Protein AF-0000000074542186 (afdb_homodimer)

Sequence (834 aa):
MNEITELAAQQAELTHAVDTVWVAICAALIFQMEGGFALLESGFVRSKNAISIIAKVMIDIMFGGIAFYAVGFGIAYGASNGWWAFGFGIPEGDMGLGLTVSNKLFWFIQMGFAIAAISIVSGAVAERIKIWAYAFFVLFFCACMYPLAANWVWNPNGWLAQLGFNDFAGSAAVHAMGGFAGLAAAIVLGPRIGKYNADGSINPIPGHNLTLSAVGAFILWFGWFGFNPGSTLGAVGKWELIGSVATNTFLSSAMGGISTMVYTFLRYKRIDITMVINGVLAGLVAITAGCNVVSANSAIIIGLIAGILIDVAVVAIDKMKVDDPVGAVAVHGVNGFFGTVAVGLFATKGGLFTTGDAHLLGVQTLGVTVIAVCSFAVTYLVFIVLKKTTGIRLGEREELAGTDAVEFGIEAYTTIEMNEITELAAQQAELTHAVDTVWVAICAALIFQMEGGFALLESGFVRSKNAISIIAKVMIDIMFGGIAFYAVGFGIAYGASNGWWAFGFGIPEGDMGLGLTVSNKLFWFIQMGFAIAAISIVSGAVAERIKIWAYAFFVLFFCACMYPLAANWVWNPNGWLAQLGFNDFAGSAAVHAMGGFAGLAAAIVLGPRIGKYNADGSINPIPGHNLTLSAVGAFILWFGWFGFNPGSTLGAVGKWELIGSVATNTFLSSAMGGISTMVYTFLRYKRIDITMVINGVLAGLVAITAGCNVVSANSAIIIGLIAGILIDVAVVAIDKMKVDDPVGAVAVHGVNGFFGTVAVGLFATKGGLFTTGDAHLLGVQTLGVTVIAVCSFAVTYLVFIVLKKTTGIRLGEREELAGTDAVEFGIEAYTTIE

Organism: Cytophaga hutchinsonii (strain ATCC 33406 / DSM 1761 / CIP 103989 / NBRC 15051 / NCIMB 9469 / D465) (NCBI:txid269798)

InterPro domains:
  IPR001905 Ammonium transporter [TIGR00836] (19-413)
  IPR018047 Ammonium transporter, conserved site [PS01219] (167-192)
  IPR024041 Ammonium transporter AmtB-like domain [PF00909] (21-413)
  IPR029020 Ammonium/urea transporter [G3DSA:1.10.3430.10] (2-417)

Secondary structure (DSSP, 8-state):
--HHHHHHHHHHHHHHHHHHHHHHHHHHHHHHHHHHHHHHHHHHS-GGGHHHHHHHHHHHHHHHHHHIIIIIHHHHHSS--SS-----S--SS--SS--SS-HHHHHHHHHHHHHHHHHHHHHHTTTTB-HHHHHHHHHHIIIIIHHHHHHHHHSTT-HHHHTT---SS-IIIIIIHHHHHHHHHHHHH-PPTTSB-TTS-B-----SBHHHHHHHHHHHHHHHHHHTGGGG---TT-HHHHHHHHHHHHHHHHHHHHHHHHHHHHHHSS--HHHHHHHHHHHHHHHTTTTTTS-HHHHHHHHHHHHHHHHHHHHHHHHTT---TT-HIIIIIIHHHHHHHHHHHH-TTT-HHHHS--HHHHHHHHHHHHHHHHHHHHHHHHHHHHHHHT--B--HHHHHH-HHHHHHS--SS----/--HHHHHHHHHHHHHHHHHHHHHHHHHHHHHHHHHHHHHHHHHTS-GGGHHHHHHHHHHHHHHHHHHIIIIIHHHHHSS--SS-----S--SS--SS--SS-HHHHHHHHHHHHHHHHHHHHHHTTTTB-HHHHHHHHHHIIIIIHHHHHHHHHSTT-HHHHTT---SS-IIIIIIHHHHHHHHHHHHH-PPTTSB-TTS-B-----S-HHHHHHHHHHHHHHHHHHHHHTT---TT-HHHHHHHHHHHHHHHHHHHHHHHHHHHHHHSS--HHHHHHHHHHHHHHHTTTTTTS-HHHHHHHHHHHHHHHHHHHHHHHHTT---TT-HIIIIIIHHHHHHHHHHHH-TTT-HHHHS--HHHHHHHHHHHHHHHHHHHHHHHHHHHHHHHT--B--HHHHHH-HIIIIIS--SB----

Structure (mmCIF, N/CA/C/O backbone):
data_AF-0000000074542186-model_v1
#
loop_
_entity.id
_entity.type
_entity.pdbx_description
1 polymer 'Ammonium transporter'
#
loop_
_atom_site.group_PDB
_atom_site.id
_atom_site.type_symbol
_atom_site.label_atom_id
_atom_site.label_alt_id
_atom_site.label_comp_id
_atom_site.label_asym_id
_atom_site.label_entity_id
_atom_site.label_seq_id
_atom_site.pdbx_PDB_ins_code
_atom_site.Cartn_x
_atom_site.Cartn_y
_atom_site.Cartn_z
_atom_site.occupancy
_atom_site.B_iso_or_equiv
_atom_site.auth_seq_id
_atom_site.auth_comp_id
_atom_site.auth_asym_id
_atom_site.auth_atom_id
_atom_site.pdbx_PDB_model_num
ATOM 1 N N . MET A 1 1 ? 44.969 16.344 -16.453 1 52.62 1 MET A N 1
ATOM 2 C CA . MET A 1 1 ? 44.219 16.172 -15.234 1 52.62 1 MET A CA 1
ATOM 3 C C . MET A 1 1 ? 44.375 14.766 -14.672 1 52.62 1 MET A C 1
ATOM 5 O O . MET A 1 1 ? 44.219 13.781 -15.398 1 52.62 1 MET A O 1
ATOM 9 N N . ASN A 1 2 ? 44.969 14.57 -13.609 1 76 2 ASN A N 1
ATOM 10 C CA . ASN A 1 2 ? 45.375 13.312 -13 1 76 2 ASN A CA 1
ATOM 11 C C . ASN A 1 2 ? 44.219 12.328 -12.914 1 76 2 ASN A C 1
ATOM 13 O O . ASN A 1 2 ? 43.062 12.742 -12.781 1 76 2 ASN A O 1
ATOM 17 N N . GLU A 1 3 ? 44.469 11.141 -13.609 1 78.38 3 GLU A N 1
ATOM 18 C CA . GLU A 1 3 ? 43.531 10.023 -13.641 1 78.38 3 GLU A CA 1
ATOM 19 C C . GLU A 1 3 ? 42.719 9.945 -12.352 1 78.38 3 GLU A C 1
ATOM 21 O O . GLU A 1 3 ? 41.531 9.656 -12.375 1 78.38 3 GLU A O 1
ATOM 26 N N . ILE A 1 4 ? 43.281 10.32 -11.305 1 83.38 4 ILE A N 1
ATOM 27 C CA . ILE A 1 4 ? 42.625 10.258 -10 1 83.38 4 ILE A CA 1
ATOM 28 C C . ILE A 1 4 ? 41.594 11.375 -9.891 1 83.38 4 ILE A C 1
ATOM 30 O O . ILE A 1 4 ? 40.5 11.172 -9.359 1 83.38 4 ILE A O 1
ATOM 34 N N . THR A 1 5 ? 42.031 12.547 -10.367 1 79.62 5 THR A N 1
ATOM 35 C CA . THR A 1 5 ? 41.125 13.688 -10.328 1 79.62 5 THR A CA 1
ATOM 36 C C . THR A 1 5 ? 39.906 13.445 -11.227 1 79.62 5 THR A C 1
ATOM 38 O O . THR A 1 5 ? 38.781 13.805 -10.875 1 79.62 5 THR A O 1
ATOM 41 N N . GLU A 1 6 ? 40.188 12.875 -12.344 1 81.12 6 GLU A N 1
ATOM 42 C CA . GLU A 1 6 ? 39.094 12.555 -13.266 1 81.12 6 GLU A CA 1
ATOM 43 C C . GLU A 1 6 ? 38.156 11.531 -12.656 1 81.12 6 GLU A C 1
ATOM 45 O O . GLU A 1 6 ? 36.938 11.641 -12.812 1 81.12 6 GLU A O 1
ATOM 50 N N . LEU A 1 7 ? 38.688 10.547 -12.047 1 80.81 7 LEU A N 1
ATOM 51 C CA . LEU A 1 7 ? 37.875 9.516 -11.406 1 80.81 7 LEU A CA 1
ATOM 52 C C . LEU A 1 7 ? 37.031 10.109 -10.266 1 80.81 7 LEU A C 1
ATOM 54 O O . LEU A 1 7 ? 35.875 9.734 -10.078 1 80.81 7 LEU A O 1
ATOM 58 N N . ALA A 1 8 ? 37.625 11 -9.516 1 80.75 8 ALA A N 1
ATOM 59 C CA . ALA A 1 8 ? 36.906 11.664 -8.422 1 80.75 8 ALA A CA 1
ATOM 60 C C . ALA A 1 8 ? 35.75 12.5 -8.953 1 80.75 8 ALA A C 1
ATOM 62 O O . ALA A 1 8 ? 34.656 12.5 -8.375 1 80.75 8 ALA A O 1
ATOM 63 N N . ALA A 1 9 ? 36.031 13.211 -10.008 1 80.5 9 ALA A N 1
ATOM 64 C CA . ALA A 1 9 ? 34.969 14.031 -10.625 1 80.5 9 ALA A CA 1
ATOM 65 C C . ALA A 1 9 ? 33.844 13.164 -11.156 1 80.5 9 ALA A C 1
ATOM 67 O O . ALA A 1 9 ? 32.656 13.523 -11.039 1 80.5 9 ALA A O 1
ATOM 68 N N . GLN A 1 10 ? 34.188 12.125 -11.711 1 81.88 10 GLN A N 1
ATOM 69 C CA . GLN A 1 10 ? 33.188 11.203 -12.234 1 81.88 10 GLN A CA 1
ATOM 70 C C . GLN A 1 10 ? 32.344 10.617 -11.117 1 81.88 10 GLN A C 1
ATOM 72 O O . GLN A 1 10 ? 31.125 10.445 -11.273 1 81.88 10 GLN A O 1
ATOM 77 N N . GLN A 1 11 ? 32.875 10.359 -10.055 1 84.94 11 GLN A N 1
ATOM 78 C CA . GLN A 1 11 ? 32.156 9.812 -8.914 1 84.94 11 GLN A CA 1
ATOM 79 C C . GLN A 1 11 ? 31.172 10.844 -8.344 1 84.94 11 GLN A C 1
ATOM 81 O O . GLN A 1 11 ? 30.062 10.508 -7.938 1 84.94 11 GLN A O 1
ATOM 86 N N . ALA A 1 12 ? 31.672 12.047 -8.297 1 85.06 12 ALA A N 1
ATOM 87 C CA . ALA A 1 12 ? 30.797 13.117 -7.836 1 85.06 12 ALA A CA 1
ATOM 88 C C . ALA A 1 12 ? 29.578 13.258 -8.742 1 85.06 12 ALA A C 1
ATOM 90 O O . ALA A 1 12 ? 28.453 13.445 -8.266 1 85.06 12 ALA A O 1
ATOM 91 N N . GLU A 1 13 ? 29.812 13.18 -9.984 1 87.62 13 GLU A N 1
ATOM 92 C CA . GLU A 1 13 ? 28.719 13.258 -10.953 1 87.62 13 GLU A CA 1
ATOM 93 C C . GLU A 1 13 ? 27.734 12.094 -10.773 1 87.62 13 GLU A C 1
ATOM 95 O O . GLU A 1 13 ? 26.531 12.273 -10.906 1 87.62 13 GLU A O 1
ATOM 100 N N . LEU A 1 14 ? 28.25 10.945 -10.492 1 89.56 14 LEU A N 1
ATOM 101 C CA . LEU A 1 14 ? 27.406 9.773 -10.266 1 89.56 14 LEU A CA 1
ATOM 102 C C . LEU A 1 14 ? 26.578 9.938 -9 1 89.56 14 LEU A C 1
ATOM 104 O O . LEU A 1 14 ? 25.422 9.523 -8.961 1 89.56 14 LEU A O 1
ATOM 108 N N . THR A 1 15 ? 27.203 10.539 -8.055 1 91.62 15 THR A N 1
ATOM 109 C CA . THR A 1 15 ? 26.453 10.82 -6.828 1 91.62 15 THR A CA 1
ATOM 110 C C . THR A 1 15 ? 25.25 11.695 -7.121 1 91.62 15 THR A C 1
ATOM 112 O O . THR A 1 15 ? 24.125 11.375 -6.715 1 91.62 15 THR A O 1
ATOM 115 N N . HIS A 1 16 ? 25.406 12.812 -7.879 1 92.06 16 HIS A N 1
ATOM 116 C CA . HIS A 1 16 ? 24.312 13.703 -8.242 1 92.06 16 HIS A CA 1
ATOM 117 C C . HIS A 1 16 ? 23.25 12.977 -9.047 1 92.06 16 HIS A C 1
ATOM 119 O O . HIS A 1 16 ? 22.047 13.172 -8.828 1 92.06 16 HIS A O 1
ATOM 125 N N . ALA A 1 17 ? 23.75 12.125 -9.93 1 91.06 17 ALA A N 1
ATOM 126 C CA . ALA A 1 17 ? 22.812 11.414 -10.805 1 91.06 17 ALA A CA 1
ATOM 127 C C . ALA A 1 17 ? 21.953 10.43 -10.023 1 91.06 17 ALA A C 1
ATOM 129 O O . ALA A 1 17 ? 20.734 10.398 -10.18 1 91.06 17 ALA A O 1
ATOM 130 N N . VAL A 1 18 ? 22.531 9.656 -9.117 1 95.06 18 VAL A N 1
ATOM 131 C CA . VAL A 1 18 ? 21.828 8.641 -8.344 1 95.06 18 VAL A CA 1
ATOM 132 C C . VAL A 1 18 ? 20.844 9.32 -7.387 1 95.06 18 VAL A C 1
ATOM 134 O O . VAL A 1 18 ? 19.688 8.914 -7.293 1 95.06 18 VAL A O 1
ATOM 137 N N . ASP A 1 19 ? 21.281 10.359 -6.773 1 96 19 ASP A N 1
ATOM 138 C CA . ASP A 1 19 ? 20.422 11.086 -5.84 1 96 19 ASP A CA 1
ATOM 139 C C . ASP A 1 19 ? 19.266 11.758 -6.57 1 96 19 ASP A C 1
ATOM 141 O O . ASP A 1 19 ? 18.141 11.781 -6.066 1 96 19 ASP A O 1
ATOM 145 N N . THR A 1 20 ? 19.469 12.258 -7.734 1 94.12 20 THR A N 1
ATOM 146 C CA . THR A 1 20 ? 18.422 12.883 -8.531 1 94.12 20 THR A CA 1
ATOM 147 C C . THR A 1 20 ? 17.359 11.867 -8.93 1 94.12 20 THR A C 1
ATOM 149 O O . THR A 1 20 ? 16.172 12.141 -8.828 1 94.12 20 THR A O 1
ATOM 152 N N . VAL A 1 21 ? 17.781 10.656 -9.352 1 94.06 21 VAL A N 1
ATOM 153 C CA . VAL A 1 21 ? 16.828 9.617 -9.727 1 94.06 21 VAL A CA 1
ATOM 154 C C . VAL A 1 21 ? 15.969 9.234 -8.523 1 94.06 21 VAL A C 1
ATOM 156 O O . VAL A 1 21 ? 14.742 9.164 -8.617 1 94.06 21 VAL A O 1
ATOM 159 N N . TRP A 1 22 ? 16.562 9.055 -7.391 1 96.75 22 TRP A N 1
ATOM 160 C CA . TRP A 1 22 ? 15.875 8.695 -6.156 1 96.75 22 TRP A CA 1
ATOM 161 C C . TRP A 1 22 ? 14.836 9.75 -5.785 1 96.75 22 TRP A C 1
ATOM 163 O O . TRP A 1 22 ? 13.656 9.43 -5.625 1 96.75 22 TRP A O 1
ATOM 173 N N . VAL A 1 23 ? 15.242 11 -5.758 1 96.75 23 VAL A N 1
ATOM 174 C CA . VAL A 1 23 ? 14.383 12.078 -5.285 1 96.75 23 VAL A CA 1
ATOM 175 C C . VAL A 1 23 ? 13.281 12.344 -6.305 1 96.75 23 VAL A C 1
ATOM 177 O O . VAL A 1 23 ? 12.133 12.617 -5.934 1 96.75 23 VAL A O 1
ATOM 180 N N . ALA A 1 24 ? 13.586 12.258 -7.598 1 94.88 24 ALA A N 1
ATOM 181 C CA . ALA A 1 24 ? 12.586 12.492 -8.633 1 94.88 24 ALA A CA 1
ATOM 182 C C . ALA A 1 24 ? 11.461 11.469 -8.562 1 94.88 24 ALA A C 1
ATOM 184 O O . ALA A 1 24 ? 10.281 11.82 -8.648 1 94.88 24 ALA A O 1
ATOM 185 N N . ILE A 1 25 ? 11.797 10.211 -8.336 1 95.12 25 ILE A N 1
ATOM 186 C CA . ILE A 1 25 ? 10.789 9.156 -8.25 1 95.12 25 ILE A CA 1
ATOM 187 C C . ILE A 1 25 ? 9.953 9.344 -6.984 1 95.12 25 ILE A C 1
ATOM 189 O O . ILE A 1 25 ? 8.727 9.242 -7.023 1 95.12 25 ILE A O 1
ATOM 193 N N . CYS A 1 26 ? 10.609 9.641 -5.902 1 97.75 26 CYS A N 1
ATOM 194 C CA . CYS A 1 26 ? 9.891 9.859 -4.656 1 97.75 26 CYS A CA 1
ATOM 195 C C . CYS A 1 26 ? 8.945 11.055 -4.773 1 97.75 26 CYS A C 1
ATOM 197 O O . CYS A 1 26 ? 7.805 11 -4.309 1 97.75 26 CYS A O 1
ATOM 199 N N . ALA A 1 27 ? 9.398 12.117 -5.422 1 96.31 27 ALA A N 1
ATOM 200 C CA . ALA A 1 27 ? 8.555 13.297 -5.637 1 96.31 27 ALA A CA 1
ATOM 201 C C . ALA A 1 27 ? 7.324 12.945 -6.465 1 96.31 27 ALA A C 1
ATOM 203 O O . ALA A 1 27 ? 6.223 13.406 -6.172 1 96.31 27 ALA A O 1
ATOM 204 N N . ALA A 1 28 ? 7.531 12.156 -7.473 1 93.56 28 ALA A N 1
ATOM 205 C CA . ALA A 1 28 ? 6.422 11.727 -8.32 1 93.56 28 ALA A CA 1
ATOM 206 C C . ALA A 1 28 ? 5.418 10.891 -7.523 1 93.56 28 ALA A C 1
ATOM 208 O O . ALA A 1 28 ? 4.207 11.023 -7.715 1 93.56 28 ALA A O 1
ATOM 209 N N . LEU A 1 29 ? 5.895 10.047 -6.668 1 95.56 29 LEU A N 1
ATOM 210 C CA . LEU A 1 29 ? 5.02 9.234 -5.824 1 95.56 29 LEU A CA 1
ATOM 211 C C . LEU A 1 29 ? 4.219 10.117 -4.875 1 95.56 29 LEU A C 1
ATOM 213 O O . LEU A 1 29 ? 3.029 9.875 -4.652 1 95.56 29 LEU A O 1
ATOM 217 N N . ILE A 1 30 ? 4.832 11.109 -4.301 1 96.31 30 ILE A N 1
ATOM 218 C CA . ILE A 1 30 ? 4.133 12.047 -3.422 1 96.31 30 ILE A CA 1
ATOM 219 C C . ILE A 1 30 ? 3.035 12.766 -4.203 1 96.31 30 ILE A C 1
ATOM 221 O O . ILE A 1 30 ? 1.916 12.922 -3.707 1 96.31 30 ILE A O 1
ATOM 225 N N . PHE A 1 31 ? 3.348 13.156 -5.43 1 93.5 31 PHE A N 1
ATOM 226 C CA . PHE A 1 31 ? 2.357 13.82 -6.266 1 93.5 31 PHE A CA 1
ATOM 227 C C . PHE A 1 31 ? 1.161 12.914 -6.516 1 93.5 31 PHE A C 1
ATOM 229 O O . PHE A 1 31 ? 0.015 13.367 -6.508 1 93.5 31 PHE A O 1
ATOM 236 N N . GLN A 1 32 ? 1.411 11.656 -6.703 1 94.69 32 GLN A N 1
ATOM 237 C CA . GLN A 1 32 ? 0.356 10.68 -6.957 1 94.69 32 GLN A CA 1
ATOM 238 C C . GLN A 1 32 ? -0.578 10.555 -5.758 1 94.69 32 GLN A C 1
ATOM 240 O O . GLN A 1 32 ? -1.753 10.211 -5.91 1 94.69 32 GLN A O 1
ATOM 245 N N . MET A 1 33 ? -0.139 10.844 -4.578 1 96.94 33 MET A N 1
ATOM 246 C CA . MET A 1 33 ? -0.955 10.781 -3.367 1 96.94 33 MET A CA 1
ATOM 247 C C . MET A 1 33 ? -2.156 11.711 -3.475 1 96.94 33 MET A C 1
ATOM 249 O O . MET A 1 33 ? -3.195 11.469 -2.859 1 96.94 33 MET A O 1
ATOM 253 N N . GLU A 1 34 ? -2.027 12.75 -4.285 1 96.31 34 GLU A N 1
ATOM 254 C CA . GLU A 1 34 ? -3.158 13.656 -4.457 1 96.31 34 GLU A CA 1
ATOM 255 C C . GLU A 1 34 ? -4.348 12.938 -5.094 1 96.31 34 GLU A C 1
ATOM 257 O O . GLU A 1 34 ? -5.5 13.234 -4.773 1 96.31 34 GLU A O 1
ATOM 262 N N . GLY A 1 35 ? -4.047 12.039 -6.074 1 95.12 35 GLY A N 1
ATOM 263 C CA . GLY A 1 35 ? -5.117 11.188 -6.562 1 95.12 35 GLY A CA 1
ATOM 264 C C . GLY A 1 35 ? -5.73 10.32 -5.477 1 95.12 35 GLY A C 1
ATOM 265 O O . GLY A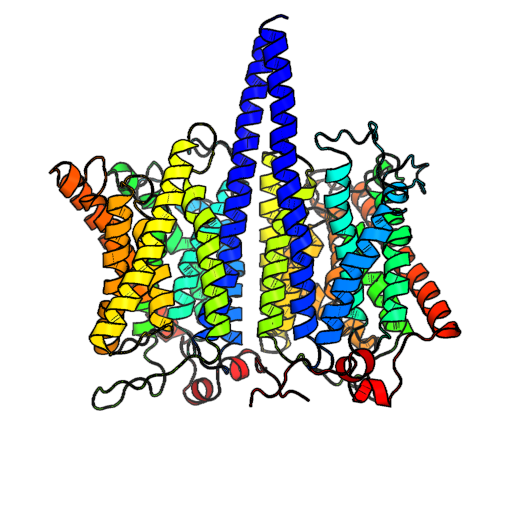 1 35 ? -6.941 10.086 -5.477 1 95.12 35 GLY A O 1
ATOM 266 N N . GLY A 1 36 ? -4.918 9.852 -4.551 1 96.94 36 GLY A N 1
ATOM 267 C CA . GLY A 1 36 ? -5.398 9.094 -3.41 1 96.94 36 GLY A CA 1
ATOM 268 C C . GLY A 1 36 ? -6.332 9.891 -2.516 1 96.94 36 GLY A C 1
ATOM 269 O O . GLY A 1 36 ? -7.395 9.398 -2.125 1 96.94 36 GLY A O 1
ATOM 270 N N . PHE A 1 37 ? -5.957 11.172 -2.219 1 96.38 37 PHE A N 1
ATOM 271 C CA . PHE A 1 37 ? -6.82 12.047 -1.436 1 96.38 37 PHE A CA 1
ATOM 272 C C . PHE A 1 37 ? -8.172 12.234 -2.119 1 96.38 37 PHE A C 1
ATOM 274 O O . PHE A 1 37 ? -9.219 12.141 -1.475 1 96.38 37 PHE A O 1
ATOM 281 N N . ALA A 1 38 ? -8.133 12.445 -3.412 1 95.88 38 ALA A N 1
ATOM 282 C CA . ALA A 1 38 ? -9.352 12.711 -4.176 1 95.88 38 ALA A CA 1
ATOM 283 C C . ALA A 1 38 ? -10.312 11.523 -4.105 1 95.88 38 ALA A C 1
ATOM 285 O O . ALA A 1 38 ? -11.492 11.695 -3.801 1 95.88 38 ALA A O 1
ATOM 286 N N . LEU A 1 39 ? -9.805 10.344 -4.289 1 96.12 39 LEU A N 1
ATOM 287 C CA . LEU A 1 39 ? -10.656 9.156 -4.34 1 96.12 39 LEU A CA 1
ATOM 288 C C . LEU A 1 39 ? -11.109 8.758 -2.939 1 96.12 39 LEU A C 1
ATOM 290 O O . LEU A 1 39 ? -12.273 8.391 -2.74 1 96.12 39 LEU A O 1
ATOM 294 N N . LEU A 1 40 ? -10.242 8.82 -1.961 1 96.56 40 LEU A N 1
ATOM 295 C CA . LEU A 1 40 ? -10.586 8.5 -0.581 1 96.56 40 LEU A CA 1
ATOM 296 C C . LEU A 1 40 ? -11.695 9.406 -0.072 1 96.56 40 LEU A C 1
ATOM 298 O O . LEU A 1 40 ? -12.727 8.93 0.412 1 96.56 40 LEU A O 1
ATOM 302 N N . GLU A 1 41 ? -11.523 10.742 -0.25 1 96.38 41 GLU A N 1
ATOM 303 C CA . GLU A 1 41 ? -12.484 11.711 0.265 1 96.38 41 GLU A CA 1
ATOM 304 C C . GLU A 1 41 ? -13.789 11.664 -0.513 1 96.38 41 GLU A C 1
ATOM 306 O O . GLU A 1 41 ? -14.875 11.797 0.07 1 96.38 41 GLU A O 1
ATOM 311 N N . SER A 1 42 ? -13.664 11.461 -1.824 1 95.19 42 SER A N 1
ATOM 312 C CA . SER A 1 42 ? -14.875 11.375 -2.637 1 95.19 42 SER A CA 1
ATOM 313 C C . SER A 1 42 ? -15.742 10.195 -2.219 1 95.19 42 SER A C 1
ATOM 315 O O . SER A 1 42 ? -16.969 10.32 -2.119 1 95.19 42 SER A O 1
ATOM 317 N N . GLY A 1 43 ? -15.133 9.07 -1.961 1 94.69 43 GLY A N 1
ATOM 318 C CA . GLY A 1 43 ? -15.891 7.902 -1.548 1 94.69 43 GLY A CA 1
ATOM 319 C C . GLY A 1 43 ? -16.531 8.055 -0.179 1 94.69 43 GLY A C 1
ATOM 320 O O . GLY A 1 43 ? -17.562 7.461 0.095 1 94.69 43 GLY A O 1
ATOM 321 N N . PHE A 1 44 ? -15.984 8.898 0.69 1 94.69 44 PHE A N 1
ATOM 322 C CA . PHE A 1 44 ? -16.406 9.055 2.076 1 94.69 44 PHE A CA 1
ATOM 323 C C . PHE A 1 44 ? -17.531 10.07 2.186 1 94.69 44 PHE A C 1
ATOM 325 O O . PHE A 1 44 ? -18.094 10.266 3.264 1 94.69 44 PHE A O 1
ATOM 332 N N . VAL A 1 45 ? -17.875 10.758 1.07 1 94.44 45 VAL A N 1
ATOM 333 C CA . VAL A 1 45 ? -18.953 11.742 1.123 1 94.44 45 VAL A CA 1
ATOM 334 C C . VAL A 1 45 ? -20.156 11.242 0.312 1 94.44 45 VAL A C 1
ATOM 336 O O . VAL A 1 45 ? -20.047 10.242 -0.4 1 94.44 45 VAL A O 1
ATOM 339 N N . ARG A 1 46 ? -21.375 11.984 0.429 1 93.94 46 ARG A N 1
ATOM 340 C CA . ARG A 1 46 ? -22.562 11.648 -0.345 1 93.94 46 ARG A CA 1
ATOM 341 C C . ARG A 1 46 ? -22.328 11.875 -1.836 1 93.94 46 ARG A C 1
ATOM 343 O O . ARG A 1 46 ? -21.594 12.781 -2.225 1 93.94 46 ARG A O 1
ATOM 350 N N . SER A 1 47 ? -22.891 11.109 -2.67 1 92.88 47 SER A N 1
ATOM 351 C CA . SER A 1 47 ? -22.641 11.086 -4.109 1 92.88 47 SER A CA 1
ATOM 352 C C . SER A 1 47 ? -22.844 12.469 -4.723 1 92.88 47 SER A C 1
ATOM 354 O O . SER A 1 47 ? -22.156 12.836 -5.676 1 92.88 47 SER A O 1
ATOM 356 N N . LYS A 1 48 ? -23.766 13.289 -4.219 1 92.25 48 LYS A N 1
ATOM 357 C CA . LYS A 1 48 ? -24.094 14.602 -4.766 1 92.25 48 LYS A CA 1
ATOM 358 C C . LYS A 1 48 ? -23 15.609 -4.484 1 92.25 48 LYS A C 1
ATOM 360 O O . LYS A 1 48 ? -23.078 16.766 -4.895 1 92.25 48 LYS A O 1
ATOM 365 N N . ASN A 1 49 ? -21.891 15.172 -3.816 1 94.25 49 ASN A N 1
ATOM 366 C CA . ASN A 1 49 ? -20.766 16.047 -3.473 1 94.25 49 ASN A CA 1
ATOM 367 C C . ASN A 1 49 ? -19.438 15.469 -3.967 1 94.25 49 ASN A C 1
ATOM 369 O O . ASN A 1 49 ? -18.375 15.969 -3.613 1 94.25 49 ASN A O 1
ATOM 373 N N . ALA A 1 50 ? -19.469 14.438 -4.742 1 93 50 ALA A N 1
ATOM 374 C CA . ALA A 1 50 ? -18.266 13.711 -5.18 1 93 50 ALA A CA 1
ATOM 375 C C . ALA A 1 50 ? -17.391 14.594 -6.055 1 93 50 ALA A C 1
ATOM 377 O O . ALA A 1 50 ? -16.172 14.656 -5.859 1 93 50 ALA A O 1
ATOM 378 N N . ILE A 1 51 ? -17.953 15.328 -6.941 1 91.12 51 ILE A N 1
ATOM 379 C CA . ILE A 1 51 ? -17.203 16.156 -7.879 1 91.12 51 ILE A CA 1
ATOM 380 C C . ILE A 1 51 ? -16.562 17.312 -7.129 1 91.12 51 ILE A C 1
ATOM 382 O O . ILE A 1 51 ? -15.445 17.734 -7.465 1 91.12 51 ILE A O 1
ATOM 386 N N . SER A 1 52 ? -17.203 17.797 -6.195 1 94.56 52 SER A N 1
ATOM 387 C CA . SER A 1 52 ? -16.672 18.906 -5.406 1 94.56 52 SER A CA 1
ATOM 388 C C . SER A 1 52 ? -15.375 18.5 -4.707 1 94.56 52 SER A C 1
ATOM 390 O O . SER A 1 52 ? -14.469 19.328 -4.547 1 94.56 52 SER A O 1
ATOM 392 N N . ILE A 1 53 ? -15.258 17.297 -4.234 1 95.38 53 ILE A N 1
ATOM 393 C CA . ILE A 1 53 ? -14.023 16.812 -3.629 1 95.38 53 ILE A CA 1
ATOM 394 C C . ILE A 1 53 ? -12.898 16.812 -4.668 1 95.38 53 ILE A C 1
ATOM 396 O O . ILE A 1 53 ? -11.797 17.281 -4.395 1 95.38 53 ILE A O 1
ATOM 400 N N . ILE A 1 54 ? -13.188 16.312 -5.832 1 93.25 54 ILE A N 1
ATOM 401 C CA . ILE A 1 54 ? -12.203 16.25 -6.906 1 93.25 54 ILE A CA 1
ATOM 402 C C . ILE A 1 54 ? -11.734 17.656 -7.254 1 93.25 54 ILE A C 1
ATOM 404 O O . ILE A 1 54 ? -10.539 17.906 -7.402 1 93.25 54 ILE A O 1
ATOM 408 N N . ALA A 1 55 ? -12.688 18.547 -7.332 1 94 55 ALA A N 1
ATOM 409 C CA . ALA A 1 55 ? -12.367 19.938 -7.641 1 94 55 ALA A CA 1
ATOM 410 C C . ALA A 1 55 ? -11.461 20.531 -6.566 1 94 55 ALA A C 1
ATOM 412 O O . ALA A 1 55 ? -10.5 21.25 -6.883 1 94 55 ALA A O 1
ATOM 413 N N . LYS A 1 56 ? -11.719 20.312 -5.32 1 96.31 56 LYS A N 1
ATOM 414 C CA . LYS A 1 56 ? -10.906 20.875 -4.246 1 96.31 56 LYS A CA 1
ATOM 415 C C . LYS A 1 56 ? -9.484 20.328 -4.281 1 96.31 56 LYS A C 1
ATOM 417 O O . LYS A 1 56 ? -8.523 21.078 -4.094 1 96.31 56 LYS A O 1
ATOM 422 N N . VAL A 1 57 ? -9.32 19.047 -4.559 1 96.75 57 VAL A N 1
ATOM 423 C CA . VAL A 1 57 ? -7.984 18.469 -4.625 1 96.75 57 VAL A CA 1
ATOM 424 C C . VAL A 1 57 ? -7.234 19.047 -5.824 1 96.75 57 VAL A C 1
ATOM 426 O O . VAL A 1 57 ? -6.031 19.312 -5.742 1 96.75 57 VAL A O 1
ATOM 429 N N . MET A 1 58 ? -7.953 19.266 -6.941 1 93.81 58 MET A N 1
ATOM 430 C CA . MET A 1 58 ? -7.332 19.906 -8.086 1 93.81 58 MET A CA 1
ATOM 431 C C . MET A 1 58 ? -6.91 21.344 -7.742 1 93.81 58 MET A C 1
ATOM 433 O O . MET A 1 58 ? -5.832 21.781 -8.133 1 93.81 58 MET A O 1
ATOM 437 N N . ILE A 1 59 ? -7.734 22 -7.031 1 96.62 59 ILE A N 1
ATOM 438 C CA . ILE A 1 59 ? -7.418 23.344 -6.574 1 96.62 59 ILE A CA 1
ATOM 439 C C . ILE A 1 59 ? -6.188 23.312 -5.672 1 96.62 59 ILE A C 1
ATOM 441 O O . ILE A 1 59 ? -5.297 24.156 -5.785 1 96.62 59 ILE A O 1
ATOM 445 N N . ASP A 1 60 ? -6.137 22.359 -4.738 1 98.38 60 ASP A N 1
ATOM 446 C CA . ASP A 1 60 ? -4.969 22.188 -3.877 1 98.38 60 ASP A CA 1
ATOM 447 C C . ASP A 1 60 ? -3.686 22.109 -4.699 1 98.38 60 ASP A C 1
ATOM 449 O O . ASP A 1 60 ? -2.699 22.781 -4.387 1 98.38 60 ASP A O 1
ATOM 453 N N . ILE A 1 61 ? -3.723 21.344 -5.793 1 97.12 61 ILE A N 1
ATOM 454 C CA . ILE A 1 61 ? -2.549 21.109 -6.629 1 97.12 61 ILE A CA 1
ATOM 455 C C . ILE A 1 61 ? -2.213 22.375 -7.406 1 97.12 61 ILE A C 1
ATOM 457 O O . ILE A 1 61 ? -1.084 22.875 -7.348 1 97.12 61 ILE A O 1
ATOM 461 N N . MET A 1 62 ? -3.221 22.922 -8.07 1 97.12 62 MET A N 1
ATOM 462 C CA . MET A 1 62 ? -2.994 24.016 -9.016 1 97.12 62 MET A CA 1
ATOM 463 C C . MET A 1 62 ? -2.693 25.312 -8.289 1 97.12 62 MET A C 1
ATOM 465 O O . MET A 1 62 ? -1.637 25.922 -8.492 1 97.12 62 MET A O 1
ATOM 469 N N . PHE A 1 63 ? -3.582 25.703 -7.391 1 97.62 63 PHE A N 1
ATOM 470 C CA . PHE A 1 63 ? -3.398 26.953 -6.672 1 97.62 63 PHE A CA 1
ATOM 471 C C . PHE A 1 63 ? -2.291 26.828 -5.629 1 97.62 63 PHE A C 1
ATOM 473 O O . PHE A 1 63 ? -1.461 27.734 -5.488 1 97.62 63 PHE A O 1
ATOM 480 N N . GLY A 1 64 ? -2.275 25.734 -4.934 1 98.44 64 GLY A N 1
ATOM 481 C CA . GLY A 1 64 ? -1.258 25.531 -3.918 1 98.44 64 GLY A CA 1
ATOM 482 C C . GLY A 1 64 ? 0.149 25.469 -4.484 1 98.44 64 GLY A C 1
ATOM 483 O O . GLY A 1 64 ? 1.075 26.062 -3.918 1 98.44 64 GLY A O 1
ATOM 484 N N . GLY A 1 65 ? 0.291 24.75 -5.59 1 97.5 65 GLY A N 1
ATOM 485 C CA . GLY A 1 65 ? 1.596 24.656 -6.223 1 97.5 65 GLY A CA 1
ATOM 486 C C . GLY A 1 65 ? 2.152 26 -6.664 1 97.5 65 GLY A C 1
ATOM 487 O O . GLY A 1 65 ? 3.322 26.297 -6.422 1 97.5 65 GLY A O 1
ATOM 488 N N . ILE A 1 66 ? 1.3 26.781 -7.262 1 97.5 66 ILE A N 1
ATOM 489 C CA . ILE A 1 66 ? 1.732 28.094 -7.746 1 97.5 66 ILE A CA 1
ATOM 490 C C . ILE A 1 66 ? 2.059 29 -6.562 1 97.5 66 ILE A C 1
ATOM 492 O O . ILE A 1 66 ? 3.049 29.734 -6.594 1 97.5 66 ILE A O 1
ATOM 496 N N . ALA A 1 67 ? 1.265 28.938 -5.539 1 98.44 67 ALA A N 1
ATOM 497 C CA . ALA A 1 67 ? 1.505 29.766 -4.352 1 98.44 67 ALA A CA 1
ATOM 498 C C . ALA A 1 67 ? 2.828 29.391 -3.689 1 98.44 67 ALA A C 1
ATOM 500 O O . ALA A 1 67 ? 3.582 30.281 -3.26 1 98.44 67 ALA A O 1
ATOM 501 N N . PHE A 1 68 ? 3.084 28.109 -3.578 1 98.5 68 PHE A N 1
ATOM 502 C CA . PHE A 1 68 ? 4.328 27.656 -2.965 1 98.5 68 PHE A CA 1
ATOM 503 C C . PHE A 1 68 ? 5.531 28.078 -3.799 1 98.5 68 PHE A C 1
ATOM 505 O O . PHE A 1 68 ? 6.59 28.391 -3.254 1 98.5 68 PHE A O 1
ATOM 512 N N . TYR A 1 69 ? 5.383 28.109 -5.113 1 97.81 69 TYR A N 1
ATOM 513 C CA . TYR A 1 69 ? 6.449 28.562 -6 1 97.81 69 TYR A CA 1
ATOM 514 C C . TYR A 1 69 ? 6.684 30.062 -5.852 1 97.81 69 TYR A C 1
ATOM 516 O O . TYR A 1 69 ? 7.828 30.516 -5.754 1 97.81 69 TYR A O 1
ATOM 524 N N . ALA A 1 70 ? 5.617 30.797 -5.859 1 97.56 70 ALA A N 1
ATOM 525 C CA . ALA A 1 70 ? 5.715 32.25 -5.898 1 97.56 70 ALA A CA 1
ATOM 526 C C . ALA A 1 70 ? 6.363 32.812 -4.625 1 97.56 70 ALA A C 1
ATOM 528 O O . ALA A 1 70 ? 7.246 33.656 -4.684 1 97.56 70 ALA A O 1
ATOM 529 N N . VAL A 1 71 ? 5.934 32.281 -3.383 1 97.31 71 VAL A N 1
ATOM 530 C CA . VAL A 1 71 ? 6.422 32.906 -2.158 1 97.31 71 VAL A CA 1
ATOM 531 C C . VAL A 1 71 ? 6.688 31.844 -1.103 1 97.31 71 VAL A C 1
ATOM 533 O O . VAL A 1 71 ? 7.477 32.062 -0.178 1 97.31 71 VAL A O 1
ATOM 536 N N . GLY A 1 72 ? 5.992 30.75 -1.088 1 98.44 72 GLY A N 1
ATOM 537 C CA . GLY A 1 72 ? 6.066 29.75 -0.03 1 98.44 72 GLY A CA 1
ATOM 538 C C . GLY A 1 72 ? 7.449 29.156 0.133 1 98.44 72 GLY A C 1
ATOM 539 O O . GLY A 1 72 ? 7.938 28.984 1.255 1 98.44 72 GLY A O 1
ATOM 540 N N . PHE A 1 73 ? 8.055 28.828 -1 1 98 73 PHE A N 1
ATOM 541 C CA . PHE A 1 73 ? 9.375 28.219 -0.964 1 98 73 PHE A CA 1
ATOM 542 C C . PHE A 1 73 ? 10.391 29.156 -0.327 1 98 73 PHE A C 1
ATOM 544 O O . PHE A 1 73 ? 11.242 28.719 0.451 1 98 73 PHE A O 1
ATOM 551 N N . GLY A 1 74 ? 10.328 30.422 -0.642 1 97.06 74 GLY A N 1
ATOM 552 C CA . GLY A 1 74 ? 11.211 31.422 -0.061 1 97.06 74 GLY A CA 1
ATOM 553 C C . GLY A 1 74 ? 11.031 31.578 1.438 1 97.06 74 GLY A C 1
ATOM 554 O O . GLY A 1 74 ? 12.008 31.781 2.166 1 97.06 74 GLY A O 1
ATOM 555 N N . ILE A 1 75 ? 9.82 31.438 1.889 1 97.69 75 ILE A N 1
ATOM 556 C CA . ILE A 1 75 ? 9.547 31.531 3.318 1 97.69 75 ILE A CA 1
ATOM 557 C C . ILE A 1 75 ? 10.062 30.281 4.023 1 97.69 75 ILE A C 1
ATOM 559 O O . ILE A 1 75 ? 10.648 30.359 5.105 1 97.69 75 ILE A O 1
ATOM 563 N N . ALA A 1 76 ? 9.945 29.172 3.451 1 98.06 76 ALA A N 1
ATOM 564 C CA . ALA A 1 76 ? 10.305 27.906 4.066 1 98.06 76 ALA A CA 1
ATOM 565 C C . ALA A 1 76 ? 11.82 27.719 4.125 1 98.06 76 ALA A C 1
ATOM 567 O O . ALA A 1 76 ? 12.367 27.281 5.141 1 98.06 76 ALA A O 1
ATOM 568 N N . TYR A 1 77 ? 12.57 28.125 3.035 1 96.88 77 TYR A N 1
ATOM 569 C CA . TYR A 1 77 ? 13.953 27.703 2.93 1 96.88 77 TYR A CA 1
ATOM 570 C C . TYR A 1 77 ? 14.867 28.875 2.578 1 96.88 77 TYR A C 1
ATOM 572 O O . TYR A 1 77 ? 16.062 28.688 2.316 1 96.88 77 TYR A O 1
ATOM 580 N N . GLY A 1 78 ? 14.328 30.078 2.561 1 95.25 78 GLY A N 1
ATOM 581 C CA . GLY A 1 78 ? 15.164 31.266 2.406 1 95.25 78 GLY A CA 1
ATOM 582 C C . GLY A 1 78 ? 16.062 31.531 3.607 1 95.25 78 GLY A C 1
ATOM 583 O O . GLY A 1 78 ? 16.172 30.672 4.496 1 95.25 78 GLY A O 1
ATOM 584 N N . ALA A 1 79 ? 16.766 32.656 3.574 1 94.25 79 ALA A N 1
ATOM 585 C CA . ALA A 1 79 ? 17.625 33.062 4.68 1 94.25 79 ALA A CA 1
ATOM 586 C C . ALA A 1 79 ? 16.812 33.375 5.93 1 94.25 79 ALA A C 1
ATOM 588 O O . ALA A 1 79 ? 16.391 34.531 6.113 1 94.25 79 ALA A O 1
ATOM 589 N N . SER A 1 80 ? 16.734 32.344 6.867 1 95.38 80 SER A N 1
ATOM 590 C CA . SER A 1 80 ? 15.836 32.469 8.016 1 95.38 80 SER A CA 1
ATOM 591 C C . SER A 1 80 ? 16.531 33.125 9.203 1 95.38 80 SER A C 1
ATOM 593 O O . SER A 1 80 ? 17.703 32.875 9.461 1 95.38 80 SER A O 1
ATOM 595 N N . ASN A 1 81 ? 15.828 33.969 9.961 1 96.19 81 ASN A N 1
ATOM 596 C CA . ASN A 1 81 ? 16.297 34.5 11.234 1 96.19 81 ASN A CA 1
ATOM 597 C C . ASN A 1 81 ? 15.859 33.625 12.406 1 96.19 81 ASN A C 1
ATOM 599 O O . ASN A 1 81 ? 15.859 34.062 13.555 1 96.19 81 ASN A O 1
ATOM 603 N N . GLY A 1 82 ? 15.375 32.469 12.062 1 95.19 82 GLY A N 1
ATOM 604 C CA . GLY A 1 82 ? 14.867 31.547 13.07 1 95.19 82 GLY A CA 1
ATOM 605 C C . GLY A 1 82 ? 13.359 31.391 13.031 1 95.19 82 GLY A C 1
ATOM 606 O O . GLY A 1 82 ? 12.844 30.281 13.117 1 95.19 82 GLY A O 1
ATOM 607 N N . TRP A 1 83 ? 12.703 32.531 12.773 1 95.69 83 TRP A N 1
ATOM 608 C CA . TRP A 1 83 ? 11.25 32.531 12.852 1 95.69 83 TRP A CA 1
ATOM 609 C C . TRP A 1 83 ? 10.633 32.781 11.477 1 95.69 83 TRP A C 1
ATOM 611 O O . TRP A 1 83 ? 9.492 32.375 11.227 1 95.69 83 TRP A O 1
ATOM 621 N N . TRP A 1 84 ? 11.438 33.406 10.656 1 94.12 84 TRP A N 1
ATOM 622 C CA . TRP A 1 84 ? 10.867 33.812 9.383 1 94.12 84 TRP A CA 1
ATOM 623 C C . TRP A 1 84 ? 11.945 33.969 8.32 1 94.12 84 TRP A C 1
ATOM 625 O O . TRP A 1 84 ? 13.125 34.125 8.641 1 94.12 84 TRP A O 1
ATOM 635 N N . ALA A 1 85 ? 11.578 33.75 7.074 1 95.81 85 ALA A N 1
ATOM 636 C CA . ALA A 1 85 ? 12.359 34.031 5.875 1 95.81 85 ALA A CA 1
ATOM 637 C C . ALA A 1 85 ? 11.469 34.5 4.73 1 95.81 85 ALA A C 1
ATOM 639 O O . ALA A 1 85 ? 10.242 34.406 4.82 1 95.81 85 ALA A O 1
ATOM 640 N N . PHE A 1 86 ? 12.07 35.156 3.777 1 94.69 86 PHE A N 1
ATOM 641 C CA . PHE A 1 86 ? 11.281 35.594 2.637 1 94.69 86 PHE A CA 1
ATOM 642 C C . PHE A 1 86 ? 12.086 35.469 1.344 1 94.69 86 PHE A C 1
ATOM 644 O O . PHE A 1 86 ? 13.312 35.562 1.356 1 94.69 86 PHE A O 1
ATOM 651 N N . GLY A 1 87 ? 11.445 35.188 0.262 1 93.62 87 GLY A N 1
ATOM 652 C CA . GLY A 1 87 ? 12.008 35.094 -1.074 1 93.62 87 GLY A CA 1
ATOM 653 C C . GLY A 1 87 ? 10.977 34.719 -2.129 1 93.62 87 GLY A C 1
ATOM 654 O O . GLY A 1 87 ? 9.906 34.219 -1.81 1 93.62 87 GLY A O 1
ATOM 655 N N . PHE A 1 88 ? 11.305 35.094 -3.377 1 95.19 88 PHE A N 1
ATOM 656 C CA . PHE A 1 88 ? 10.422 34.781 -4.492 1 95.19 88 PHE A CA 1
ATOM 657 C C . PHE A 1 88 ? 11.016 33.688 -5.379 1 95.19 88 PHE A C 1
ATOM 659 O O . PHE A 1 88 ? 12.234 33.656 -5.602 1 95.19 88 PHE A O 1
ATOM 666 N N . GLY A 1 89 ? 10.242 32.781 -5.82 1 94.44 89 GLY A N 1
ATOM 667 C CA . GLY A 1 89 ? 10.672 31.75 -6.77 1 94.44 89 GLY A CA 1
ATOM 668 C C . GLY A 1 89 ? 11.695 30.797 -6.188 1 94.44 89 GLY A C 1
ATOM 669 O O . GLY A 1 89 ? 11.656 30.484 -5 1 94.44 89 GLY A O 1
ATOM 670 N N . ILE A 1 90 ? 12.484 30.109 -6.992 1 94 90 ILE A N 1
ATOM 671 C CA . ILE A 1 90 ? 13.516 29.156 -6.625 1 94 90 ILE A CA 1
ATOM 672 C C . ILE A 1 90 ? 14.898 29.797 -6.805 1 94 90 ILE A C 1
ATOM 674 O O . ILE A 1 90 ? 15.281 30.156 -7.918 1 94 90 ILE A O 1
ATOM 678 N N . PRO A 1 91 ? 15.633 29.875 -5.867 1 91.44 91 PRO A N 1
ATOM 679 C CA . PRO A 1 91 ? 16.953 30.469 -6.004 1 91.44 91 PRO A CA 1
ATOM 680 C C . PRO A 1 91 ? 17.891 29.656 -6.895 1 91.44 91 PRO A C 1
ATOM 682 O O . PRO A 1 91 ? 17.797 28.438 -6.934 1 91.44 91 PRO A O 1
ATOM 685 N N . GLU A 1 92 ? 18.859 30.188 -7.648 1 84.5 92 GLU A N 1
ATOM 686 C CA . GLU A 1 92 ? 19.781 29.5 -8.539 1 84.5 92 GLU A CA 1
ATOM 687 C C . GLU A 1 92 ? 21.047 29.062 -7.793 1 84.5 92 GLU A C 1
ATOM 689 O O . GLU A 1 92 ? 21.641 28.031 -8.117 1 84.5 92 GLU A O 1
ATOM 694 N N . GLY A 1 93 ? 21.453 29.672 -6.754 1 84.81 93 GLY A N 1
ATOM 695 C CA . GLY A 1 93 ? 22.688 29.422 -6.039 1 84.81 93 GLY A CA 1
ATOM 696 C C . GLY A 1 93 ? 22.516 28.484 -4.859 1 84.81 93 GLY A C 1
ATOM 697 O O . GLY A 1 93 ? 21.453 27.891 -4.676 1 84.81 93 GLY A O 1
ATOM 698 N N . ASP A 1 94 ? 23.641 28.109 -4.328 1 87.38 94 ASP A N 1
ATOM 699 C CA . ASP A 1 94 ? 23.672 27.234 -3.162 1 87.38 94 ASP A CA 1
ATOM 700 C C . ASP A 1 94 ? 22.812 27.797 -2.031 1 87.38 94 ASP A C 1
ATOM 702 O O . ASP A 1 94 ? 23.031 28.938 -1.594 1 87.38 94 ASP A O 1
ATOM 706 N N . MET A 1 95 ? 21.859 27.062 -1.56 1 90.31 95 MET A N 1
ATOM 707 C CA . MET A 1 95 ? 20.938 27.516 -0.528 1 90.31 95 MET A CA 1
ATOM 708 C C . MET A 1 95 ? 21.469 27.188 0.864 1 90.31 95 MET A C 1
ATOM 710 O O . MET A 1 95 ? 20.844 27.531 1.868 1 90.31 95 MET A O 1
ATOM 714 N N . GLY A 1 96 ? 22.641 26.5 0.846 1 88.62 96 GLY A N 1
ATOM 715 C CA . GLY A 1 96 ? 23.234 26.156 2.129 1 88.62 96 GLY A CA 1
ATOM 716 C C . GLY A 1 96 ? 22.547 24.984 2.809 1 88.62 96 GLY A C 1
ATOM 717 O O . GLY A 1 96 ? 22.547 24.891 4.039 1 88.62 96 GLY A O 1
ATOM 718 N N . LEU A 1 97 ? 21.875 24.156 2.082 1 90.5 97 LEU A N 1
ATOM 719 C CA . LEU A 1 97 ? 21.109 23.047 2.627 1 90.5 97 LEU A CA 1
ATOM 720 C C . LEU A 1 97 ? 21.859 21.719 2.453 1 90.5 97 LEU A C 1
ATOM 722 O O . LEU A 1 97 ? 21.391 20.672 2.898 1 90.5 97 LEU A O 1
ATOM 726 N N . GLY A 1 98 ? 23.062 21.719 1.815 1 89.94 98 GLY A N 1
ATOM 727 C CA . GLY A 1 98 ? 23.844 20.516 1.601 1 89.94 98 GLY A CA 1
ATOM 728 C C . GLY A 1 98 ? 23.188 19.547 0.643 1 89.94 98 GLY A C 1
ATOM 729 O O . GLY A 1 98 ? 23.344 18.328 0.777 1 89.94 98 GLY A O 1
ATOM 730 N N . LEU A 1 99 ? 22.453 20.078 -0.304 1 92.56 99 LEU A N 1
ATOM 731 C CA . LEU A 1 99 ? 21.703 19.25 -1.241 1 92.56 99 LEU A CA 1
ATOM 732 C C . LEU A 1 99 ? 22.625 18.688 -2.322 1 92.56 99 LEU A C 1
ATOM 734 O O . LEU A 1 99 ? 23.547 19.359 -2.779 1 92.56 99 LEU A O 1
ATOM 738 N N . THR A 1 100 ? 22.375 17.469 -2.707 1 94.31 100 THR A N 1
ATOM 739 C CA . THR A 1 100 ? 23.047 16.859 -3.848 1 94.31 100 THR A CA 1
ATOM 740 C C . THR A 1 100 ? 22.141 16.859 -5.074 1 94.31 100 THR A C 1
ATOM 742 O O . THR A 1 100 ? 22.531 16.375 -6.141 1 94.31 100 THR A O 1
ATOM 745 N N . VAL A 1 101 ? 20.922 17.406 -4.973 1 95.31 101 VAL A N 1
ATOM 746 C CA . VAL A 1 101 ? 19.984 17.578 -6.082 1 95.31 101 VAL A CA 1
ATOM 747 C C . VAL A 1 101 ? 19.797 19.062 -6.371 1 95.31 101 VAL A C 1
ATOM 749 O O . VAL A 1 101 ? 20.141 19.906 -5.551 1 95.31 101 VAL A O 1
ATOM 752 N N . SER A 1 102 ? 19.219 19.406 -7.562 1 94.25 102 SER A N 1
ATOM 753 C CA . SER A 1 102 ? 19.016 20.797 -7.922 1 94.25 102 SER A CA 1
ATOM 754 C C . SER A 1 102 ? 17.969 21.453 -7.023 1 94.25 102 SER A C 1
ATOM 756 O O . SER A 1 102 ? 17.094 20.766 -6.484 1 94.25 102 SER A O 1
ATOM 758 N N . ASN A 1 103 ? 18.109 22.734 -6.895 1 95 103 ASN A N 1
ATOM 759 C CA . ASN A 1 103 ? 17.109 23.484 -6.145 1 95 103 ASN A CA 1
ATOM 760 C C . ASN A 1 103 ? 15.711 23.281 -6.727 1 95 103 ASN A C 1
ATOM 762 O O . ASN A 1 103 ? 14.734 23.219 -5.984 1 95 103 ASN A O 1
ATOM 766 N N . LYS A 1 104 ? 15.609 23.141 -8.031 1 95.06 104 LYS A N 1
ATOM 767 C CA . LYS A 1 104 ? 14.328 22.969 -8.711 1 95.06 104 LYS A CA 1
ATOM 768 C C . LYS A 1 104 ? 13.68 21.641 -8.336 1 95.06 104 LYS A C 1
ATOM 770 O O . LYS A 1 104 ? 12.469 21.578 -8.102 1 95.06 104 LYS A O 1
ATOM 775 N N . LEU A 1 105 ? 14.492 20.578 -8.258 1 96.25 105 LEU A N 1
ATOM 776 C CA . LEU A 1 105 ? 13.945 19.281 -7.852 1 96.25 105 LEU A CA 1
ATOM 777 C C . LEU A 1 105 ? 13.586 19.281 -6.367 1 96.25 105 LEU A C 1
ATOM 779 O O . LEU A 1 105 ? 12.578 18.703 -5.969 1 96.25 105 LEU A O 1
ATOM 783 N N . PHE A 1 106 ? 14.453 19.953 -5.57 1 97.12 106 PHE A N 1
ATOM 784 C CA . PHE A 1 106 ? 14.133 20.094 -4.152 1 97.12 106 PHE A CA 1
ATOM 785 C C . PHE A 1 106 ? 12.812 20.828 -3.969 1 97.12 106 PHE A C 1
ATOM 787 O O . PHE A 1 106 ? 11.977 20.422 -3.166 1 97.12 106 PHE A O 1
ATOM 794 N N . TRP A 1 107 ? 12.602 21.828 -4.719 1 97.19 107 TRP A N 1
ATOM 795 C CA . TRP A 1 107 ? 11.328 22.531 -4.688 1 97.19 107 TRP A CA 1
ATOM 796 C C . TRP A 1 107 ? 10.172 21.609 -5.023 1 97.19 107 TRP A C 1
ATOM 798 O O . TRP A 1 107 ? 9.133 21.641 -4.359 1 97.19 107 TRP A O 1
ATOM 808 N N . PHE A 1 108 ? 10.312 20.828 -6.039 1 96.38 108 PHE A N 1
ATOM 809 C CA . PHE A 1 108 ? 9.25 19.953 -6.527 1 96.38 108 PHE A CA 1
ATOM 810 C C . PHE A 1 108 ? 8.812 18.969 -5.445 1 96.38 108 PHE A C 1
ATOM 812 O O . PHE A 1 108 ? 7.621 18.797 -5.199 1 96.38 108 PHE A O 1
ATOM 819 N N . ILE A 1 109 ? 9.797 18.344 -4.789 1 97.38 109 ILE A N 1
ATOM 820 C CA . ILE A 1 109 ? 9.422 17.375 -3.754 1 97.38 109 ILE A CA 1
ATOM 821 C C . ILE A 1 109 ? 8.805 18.125 -2.566 1 97.38 109 ILE A C 1
ATOM 823 O O . ILE A 1 109 ? 7.84 17.641 -1.969 1 97.38 109 ILE A O 1
ATOM 827 N N . GLN A 1 110 ? 9.32 19.281 -2.176 1 98.19 110 GLN A N 1
ATOM 828 C CA . GLN A 1 110 ? 8.789 20.047 -1.061 1 98.19 110 GLN A CA 1
ATOM 829 C C . GLN A 1 110 ? 7.383 20.562 -1.367 1 98.19 110 GLN A C 1
ATOM 831 O O . GLN A 1 110 ? 6.547 20.672 -0.468 1 98.19 110 GLN A O 1
ATOM 836 N N . MET A 1 111 ? 7.137 20.922 -2.623 1 97.38 111 MET A N 1
ATOM 837 C CA . MET A 1 111 ? 5.793 21.312 -3.043 1 97.38 111 MET A CA 1
ATOM 838 C C . MET A 1 111 ? 4.793 20.188 -2.752 1 97.38 111 MET A C 1
ATOM 840 O O . MET A 1 111 ? 3.666 20.469 -2.332 1 97.38 111 MET A O 1
ATOM 844 N N . GLY A 1 112 ? 5.199 18.984 -2.965 1 97.62 112 GLY A N 1
ATOM 845 C CA . GLY A 1 112 ? 4.344 17.844 -2.652 1 97.62 112 GLY A CA 1
ATOM 846 C C . GLY A 1 112 ? 3.891 17.828 -1.206 1 97.62 112 GLY A C 1
ATOM 847 O O . GLY A 1 112 ? 2.729 17.516 -0.92 1 97.62 112 GLY A O 1
ATOM 848 N N . PHE A 1 113 ? 4.773 18.172 -0.285 1 98.25 113 PHE A N 1
ATOM 849 C CA . PHE A 1 113 ? 4.438 18.188 1.134 1 98.25 113 PHE A CA 1
ATOM 850 C C . PHE A 1 113 ? 3.451 19.312 1.446 1 98.25 113 PHE A C 1
ATOM 852 O O . PHE A 1 113 ? 2.537 19.125 2.254 1 98.25 113 PHE A O 1
ATOM 859 N N . ALA A 1 114 ? 3.65 20.391 0.829 1 98.31 114 ALA A N 1
ATOM 860 C CA . ALA A 1 114 ? 2.744 21.531 1.031 1 98.31 114 ALA A CA 1
ATOM 861 C C . ALA A 1 114 ? 1.329 21.172 0.579 1 98.31 114 ALA A C 1
ATOM 863 O O . ALA A 1 114 ? 0.361 21.438 1.3 1 98.31 114 ALA A O 1
ATOM 864 N N . ILE A 1 115 ? 1.241 20.625 -0.595 1 98.19 115 ILE A N 1
ATOM 865 C CA . ILE A 1 115 ? -0.056 20.281 -1.168 1 98.19 115 ILE A CA 1
ATOM 866 C C . ILE A 1 115 ? -0.716 19.188 -0.334 1 98.19 115 ILE A C 1
ATOM 868 O O . ILE A 1 115 ? -1.928 19.203 -0.106 1 98.19 115 ILE A O 1
ATOM 872 N N . ALA A 1 116 ? 0.073 18.219 0.096 1 97.75 116 ALA A N 1
ATOM 873 C CA . ALA A 1 116 ? -0.471 17.172 0.955 1 97.75 116 ALA A CA 1
ATOM 874 C C . ALA A 1 116 ? -1.077 17.766 2.225 1 97.75 116 ALA A C 1
ATOM 876 O O . ALA A 1 116 ? -2.145 17.344 2.67 1 97.75 116 ALA A O 1
ATOM 877 N N . ALA A 1 117 ? -0.449 18.719 2.766 1 98.44 117 ALA A N 1
ATOM 878 C CA . ALA A 1 117 ? -0.919 19.328 4.004 1 98.44 117 ALA A CA 1
ATOM 879 C C . ALA A 1 117 ? -2.271 20.016 3.801 1 98.44 117 ALA A C 1
ATOM 881 O O . ALA A 1 117 ? -3.195 19.812 4.594 1 98.44 117 ALA A O 1
ATOM 882 N N . ILE A 1 118 ? -2.402 20.75 2.742 1 98.62 118 ILE A N 1
ATOM 883 C CA . ILE A 1 118 ? -3.645 21.484 2.525 1 98.62 118 ILE A CA 1
ATOM 884 C C . ILE A 1 118 ? -4.754 20.516 2.125 1 98.62 118 ILE A C 1
ATOM 886 O O . ILE A 1 118 ? -5.922 20.734 2.453 1 98.62 118 ILE A O 1
ATOM 890 N N . SER A 1 119 ? -4.422 19.422 1.498 1 98.06 119 SER A N 1
ATOM 891 C CA . SER A 1 119 ? -5.418 18.438 1.088 1 98.06 119 SER A CA 1
ATOM 892 C C . SER A 1 119 ? -6.094 17.797 2.297 1 98.06 119 SER A C 1
ATOM 894 O O . SER A 1 119 ? -7.215 17.297 2.195 1 98.06 119 SER A O 1
ATOM 896 N N . ILE A 1 120 ? -5.461 17.844 3.449 1 98.12 120 ILE A N 1
ATOM 897 C CA . ILE A 1 120 ? -6.043 17.344 4.691 1 98.12 120 ILE A CA 1
ATOM 898 C C . ILE A 1 120 ? -7.25 18.203 5.07 1 98.12 120 ILE A C 1
ATOM 900 O O . ILE A 1 120 ? -8.289 17.672 5.469 1 98.12 120 ILE A O 1
ATOM 904 N N . VAL A 1 121 ? -7.172 19.453 4.848 1 98.06 121 VAL A N 1
ATOM 905 C CA . VAL A 1 121 ? -8.234 20.375 5.207 1 98.06 121 VAL A CA 1
ATOM 906 C C . VAL A 1 121 ? -9.438 20.172 4.289 1 98.06 121 VAL A C 1
ATOM 908 O O . VAL A 1 121 ? -10.586 20.312 4.715 1 98.06 121 VAL A O 1
ATOM 911 N N . SER A 1 122 ? -9.164 19.812 3.033 1 96.06 122 SER A N 1
ATOM 912 C CA . SER A 1 122 ? -10.219 19.578 2.051 1 96.06 122 SER A CA 1
ATOM 913 C C . SER A 1 122 ? -11.258 18.594 2.58 1 96.06 122 SER A C 1
ATOM 915 O O . SER A 1 122 ? -12.461 18.828 2.449 1 96.06 122 SER A O 1
ATOM 917 N N . GLY A 1 123 ? -10.82 17.562 3.211 1 95.25 123 GLY A N 1
ATOM 918 C CA . GLY A 1 123 ? -11.727 16.547 3.736 1 95.25 123 GLY A CA 1
ATOM 919 C C . GLY A 1 123 ? -12.539 17.016 4.922 1 95.25 123 GLY A C 1
ATOM 920 O O . GLY A 1 123 ? -13.711 16.672 5.059 1 95.25 123 GLY A O 1
ATOM 921 N N . ALA A 1 124 ? -11.977 17.828 5.707 1 96.5 124 ALA A N 1
ATOM 922 C CA . ALA A 1 124 ? -12.617 18.312 6.93 1 96.5 124 ALA A CA 1
ATOM 923 C C . ALA A 1 124 ? -13.773 19.25 6.617 1 96.5 124 ALA A C 1
ATOM 925 O O . ALA A 1 124 ? -14.734 19.344 7.383 1 96.5 124 ALA A O 1
ATOM 926 N N . VAL A 1 125 ? -13.773 19.906 5.469 1 97.38 125 VAL A N 1
ATOM 927 C CA . VAL A 1 125 ? -14.766 20.922 5.168 1 97.38 125 VAL A CA 1
ATOM 928 C C . VAL A 1 125 ? -15.688 20.438 4.051 1 97.38 125 VAL A C 1
ATOM 930 O O . VAL A 1 125 ? -16.469 21.219 3.502 1 97.38 125 VAL A O 1
ATOM 933 N N . ALA A 1 126 ? -15.703 19.203 3.801 1 96.38 126 ALA A N 1
ATOM 934 C CA . ALA A 1 126 ? -16.406 18.625 2.662 1 96.38 126 ALA A CA 1
ATOM 935 C C . ALA A 1 126 ? -17.906 18.812 2.791 1 96.38 126 ALA A C 1
ATOM 937 O O . ALA A 1 126 ? -18.453 18.859 3.9 1 96.38 126 ALA A O 1
ATOM 938 N N . GLU A 1 127 ? -18.656 18.938 1.665 1 95.62 127 GLU A N 1
ATOM 939 C CA . GLU A 1 127 ? -20.078 18.844 1.401 1 95.62 127 GLU A CA 1
ATOM 940 C C . GLU A 1 127 ? -20.781 20.172 1.656 1 95.62 127 GLU A C 1
ATOM 942 O O . GLU A 1 127 ? -21.969 20.328 1.328 1 95.62 127 GLU A O 1
ATOM 947 N N . ARG A 1 128 ? -20.062 21.188 2.23 1 95.69 128 ARG A N 1
ATOM 948 C CA . ARG A 1 128 ? -20.875 22.375 2.512 1 95.69 128 ARG A CA 1
ATOM 949 C C . ARG A 1 128 ? -20.062 23.641 2.334 1 95.69 128 ARG A C 1
ATOM 951 O O . ARG A 1 128 ? -20.594 24.75 2.383 1 95.69 128 ARG A O 1
ATOM 958 N N . ILE A 1 129 ? -18.734 23.594 2.141 1 97.38 129 ILE A N 1
ATOM 959 C CA . ILE A 1 129 ? -17.922 24.797 1.966 1 97.38 129 ILE A CA 1
ATOM 960 C C . ILE A 1 129 ? -18.094 25.344 0.549 1 97.38 129 ILE A C 1
ATOM 962 O O . ILE A 1 129 ? -18.25 24.562 -0.402 1 97.38 129 ILE A O 1
ATOM 966 N N . LYS A 1 130 ? -18.016 26.656 0.401 1 96.56 130 LYS A N 1
ATOM 967 C CA . LYS A 1 130 ? -17.969 27.281 -0.918 1 96.56 130 LYS A CA 1
ATOM 968 C C . LYS A 1 130 ? -16.594 27.078 -1.568 1 96.56 130 LYS A C 1
ATOM 970 O O . LYS A 1 130 ? -15.562 27.281 -0.93 1 96.56 130 LYS A O 1
ATOM 975 N N . ILE A 1 131 ? -16.562 26.781 -2.852 1 96 131 ILE A N 1
ATOM 976 C CA . ILE A 1 131 ? -15.359 26.375 -3.562 1 96 131 ILE A CA 1
ATOM 977 C C . ILE A 1 131 ? -14.367 27.547 -3.588 1 96 131 ILE A C 1
ATOM 979 O O . ILE A 1 131 ? -13.164 27.344 -3.367 1 96 131 ILE A O 1
ATOM 983 N N . TRP A 1 132 ? -14.812 28.719 -3.805 1 95.94 132 TRP A N 1
ATOM 984 C CA . TRP A 1 132 ? -13.906 29.859 -3.943 1 95.94 132 TRP A CA 1
ATOM 985 C C . TRP A 1 132 ? -13.375 30.297 -2.584 1 95.94 132 TRP A C 1
ATOM 987 O O . TRP A 1 132 ? -12.25 30.797 -2.479 1 95.94 132 TRP A O 1
ATOM 997 N N . ALA A 1 133 ? -14.172 30.172 -1.544 1 97 133 ALA A N 1
ATOM 998 C CA . ALA A 1 133 ? -13.648 30.422 -0.201 1 97 133 ALA A CA 1
ATOM 999 C C . ALA A 1 133 ? -12.508 29.453 0.128 1 97 133 ALA A C 1
ATOM 1001 O O . ALA A 1 133 ? -11.492 29.859 0.695 1 97 133 ALA A O 1
ATOM 1002 N N . TYR A 1 134 ? -12.68 28.25 -0.252 1 97.56 134 TYR A N 1
ATOM 1003 C CA . TYR A 1 134 ? -11.641 27.25 -0.056 1 97.56 134 TYR A CA 1
ATOM 1004 C C . TYR A 1 134 ? -10.398 27.578 -0.866 1 97.56 134 TYR A C 1
ATOM 1006 O O . TYR A 1 134 ? -9.273 27.469 -0.367 1 97.56 134 TYR A O 1
ATOM 1014 N N . ALA A 1 135 ? -10.562 27.969 -2.117 1 97.5 135 ALA A N 1
ATOM 1015 C CA . ALA A 1 135 ? -9.438 28.312 -2.982 1 97.5 135 ALA A CA 1
ATOM 1016 C C . ALA A 1 135 ? -8.602 29.422 -2.373 1 97.5 135 ALA A C 1
ATOM 1018 O O . ALA A 1 135 ? -7.367 29.391 -2.424 1 97.5 135 ALA A O 1
ATOM 1019 N N . PHE A 1 136 ? -9.25 30.375 -1.82 1 97.88 136 PHE A N 1
ATOM 1020 C CA . PHE A 1 136 ? -8.539 31.469 -1.175 1 97.88 136 PHE A CA 1
ATOM 1021 C C . PHE A 1 136 ? -7.703 30.953 -0.007 1 97.88 136 PHE A C 1
ATOM 1023 O O . PHE A 1 136 ? -6.559 31.375 0.174 1 97.88 136 PHE A O 1
ATOM 1030 N N . PHE A 1 137 ? -8.266 30.141 0.772 1 98.31 137 PHE A N 1
ATOM 1031 C CA . PHE A 1 137 ? -7.531 29.578 1.906 1 98.31 137 PHE A CA 1
ATOM 1032 C C . PHE A 1 137 ? -6.34 28.766 1.432 1 98.31 137 PHE A C 1
ATOM 1034 O O . PHE A 1 137 ? -5.273 28.781 2.051 1 98.31 137 PHE A O 1
ATOM 1041 N N . VAL A 1 138 ? -6.512 27.984 0.341 1 98.62 138 VAL A N 1
ATOM 1042 C CA . VAL A 1 138 ? -5.422 27.203 -0.229 1 98.62 138 VAL A CA 1
ATOM 1043 C C . VAL A 1 138 ? -4.246 28.109 -0.564 1 98.62 138 VAL A C 1
ATOM 1045 O O . VAL A 1 138 ? -3.094 27.781 -0.257 1 98.62 138 VAL A O 1
ATOM 1048 N N . LEU A 1 139 ? -4.539 29.234 -1.193 1 98.31 139 LEU A N 1
ATOM 1049 C CA . LEU A 1 139 ? -3.496 30.188 -1.539 1 98.31 139 LEU A CA 1
ATOM 1050 C C . LEU A 1 139 ? -2.773 30.688 -0.29 1 98.31 139 LEU A C 1
ATOM 1052 O O . LEU A 1 139 ? -1.542 30.688 -0.241 1 98.31 139 LEU A O 1
ATOM 1056 N N . PHE A 1 140 ? -3.508 31 0.691 1 98.5 140 PHE A N 1
ATOM 1057 C CA . PHE A 1 140 ? -2.93 31.516 1.927 1 98.5 140 PHE A CA 1
ATOM 1058 C C . PHE A 1 140 ? -2.119 30.438 2.635 1 98.5 140 PHE A C 1
ATOM 1060 O O . PHE A 1 140 ? -1.004 30.688 3.094 1 98.5 140 PHE A O 1
ATOM 1067 N N . PHE A 1 141 ? -2.689 29.281 2.762 1 98.69 141 PHE A N 1
ATOM 1068 C CA . PHE A 1 141 ? -2.086 28.156 3.471 1 98.69 141 PHE A CA 1
ATOM 1069 C C . PHE A 1 141 ? -0.743 27.797 2.855 1 98.69 141 PHE A C 1
ATOM 1071 O O . PHE A 1 141 ? 0.251 27.641 3.568 1 98.69 141 PHE A O 1
ATOM 1078 N N . CYS A 1 142 ? -0.622 27.672 1.518 1 98.62 142 CYS A N 1
ATOM 1079 C CA . CYS A 1 142 ? 0.573 27.188 0.834 1 98.62 142 CYS A CA 1
ATOM 1080 C C . CYS A 1 142 ? 1.576 28.312 0.624 1 98.62 142 CYS A C 1
ATOM 1082 O O . CYS A 1 142 ? 2.766 28.062 0.427 1 98.62 142 CYS A O 1
ATOM 1084 N N . ALA A 1 143 ? 1.071 29.547 0.702 1 98.38 143 ALA A N 1
ATOM 1085 C CA . ALA A 1 143 ? 1.968 30.688 0.539 1 98.38 143 ALA A CA 1
ATOM 1086 C C . ALA A 1 143 ? 2.609 31.078 1.868 1 98.38 143 ALA A C 1
ATOM 1088 O O . ALA A 1 143 ? 3.75 31.547 1.902 1 98.38 143 ALA A O 1
ATOM 1089 N N . CYS A 1 144 ? 1.869 30.859 2.975 1 97.69 144 CYS A N 1
ATOM 1090 C CA . CYS A 1 144 ? 2.336 31.5 4.207 1 97.69 144 CYS A CA 1
ATOM 1091 C C . CYS A 1 144 ? 2.336 30.5 5.359 1 97.69 144 CYS A C 1
ATOM 1093 O O . CYS A 1 144 ? 3.377 30.25 5.969 1 97.69 144 CYS A O 1
ATOM 1095 N N . MET A 1 145 ? 1.263 29.859 5.633 1 97.81 145 MET A N 1
ATOM 1096 C CA . MET A 1 145 ? 1.077 29.094 6.863 1 97.81 145 MET A CA 1
ATOM 1097 C C . MET A 1 145 ? 2.006 27.875 6.898 1 97.81 145 MET A C 1
ATOM 1099 O O . MET A 1 145 ? 2.885 27.797 7.758 1 97.81 145 MET A O 1
ATOM 1103 N N . TYR A 1 146 ? 1.85 27 5.883 1 98.31 146 TYR A N 1
ATOM 1104 C CA . TYR A 1 146 ? 2.684 25.797 5.828 1 98.31 146 TYR A CA 1
ATOM 1105 C C . TYR A 1 146 ? 4.16 26.172 5.746 1 98.31 146 TYR A C 1
ATOM 1107 O O . TYR A 1 146 ? 4.988 25.594 6.461 1 98.31 146 TYR A O 1
ATOM 1115 N N . PRO A 1 147 ? 4.559 27.125 4.883 1 98.56 147 PRO A N 1
ATOM 1116 C CA . PRO A 1 147 ? 5.977 27.469 4.742 1 98.56 147 PRO A CA 1
ATOM 1117 C C . PRO A 1 147 ? 6.594 27.969 6.047 1 98.56 147 PRO A C 1
ATOM 1119 O O . PRO A 1 147 ? 7.781 27.75 6.301 1 98.56 147 PRO A O 1
ATOM 1122 N N . LEU A 1 148 ? 5.809 28.609 6.84 1 98.25 148 LEU A N 1
ATOM 1123 C CA . LEU A 1 148 ? 6.316 29.078 8.125 1 98.25 148 LEU A CA 1
ATOM 1124 C C . LEU A 1 148 ? 6.691 27.906 9.023 1 98.25 148 LEU A C 1
ATOM 1126 O O . LEU A 1 148 ? 7.75 27.922 9.656 1 98.25 148 LEU A O 1
ATOM 1130 N N . ALA A 1 149 ? 5.812 26.969 9.133 1 98.38 149 ALA A N 1
ATOM 1131 C CA . ALA A 1 149 ? 6.109 25.781 9.922 1 98.38 149 ALA A CA 1
ATOM 1132 C C . ALA A 1 149 ? 7.309 25.016 9.352 1 98.38 149 ALA A C 1
ATOM 1134 O O . ALA A 1 149 ? 8.164 24.547 10.102 1 98.38 149 ALA A O 1
ATOM 1135 N N . ALA A 1 150 ? 7.316 24.906 8.023 1 98.38 150 ALA A N 1
ATOM 1136 C CA . ALA A 1 150 ? 8.445 24.266 7.371 1 98.38 150 ALA A CA 1
ATOM 1137 C C . ALA A 1 150 ? 9.758 24.969 7.695 1 98.38 150 ALA A C 1
ATOM 1139 O O . ALA A 1 150 ? 10.789 24.328 7.895 1 98.38 150 ALA A O 1
ATOM 1140 N N . ASN A 1 151 ? 9.758 26.266 7.734 1 98.31 151 ASN A N 1
ATOM 1141 C CA . ASN A 1 151 ? 10.914 27.078 8.109 1 98.31 151 ASN A CA 1
ATOM 1142 C C . ASN A 1 151 ? 11.391 26.734 9.523 1 98.31 151 ASN A C 1
ATOM 1144 O O . ASN A 1 151 ? 12.586 26.516 9.742 1 98.31 151 ASN A O 1
ATOM 1148 N N . TRP A 1 152 ? 10.469 26.656 10.461 1 98.69 152 TRP A N 1
ATOM 1149 C CA . TRP A 1 152 ? 10.82 26.391 11.852 1 98.69 152 TRP A CA 1
ATOM 1150 C C . TRP A 1 152 ? 11.477 25.016 11.984 1 98.69 152 TRP A C 1
ATOM 1152 O O . TRP A 1 152 ? 12.414 24.844 12.766 1 98.69 152 TRP A O 1
ATOM 1162 N N . VAL A 1 153 ? 11.016 24.062 11.234 1 98.62 153 VAL A N 1
ATOM 1163 C CA . VAL A 1 153 ? 11.328 22.656 11.469 1 98.62 153 VAL A CA 1
ATOM 1164 C C . VAL A 1 153 ? 12.516 22.234 10.609 1 98.62 153 VAL A C 1
ATOM 1166 O O . VAL A 1 153 ? 13.414 21.531 11.078 1 98.62 153 VAL A O 1
ATOM 1169 N N . TRP A 1 154 ? 12.555 22.688 9.305 1 97.5 154 TRP A N 1
ATOM 1170 C CA . TRP A 1 154 ? 13.469 22.016 8.383 1 97.5 154 TRP A CA 1
ATOM 1171 C C . TRP A 1 154 ? 14.5 23 7.836 1 97.5 154 TRP A C 1
ATOM 1173 O O . TRP A 1 154 ? 15.461 22.594 7.172 1 97.5 154 TRP A O 1
ATOM 1183 N N . ASN A 1 155 ? 14.281 24.328 8.016 1 97.12 155 ASN A N 1
ATOM 1184 C CA . ASN A 1 155 ? 15.359 25.281 7.762 1 97.12 155 ASN A CA 1
ATOM 1185 C C . ASN A 1 155 ? 16.484 25.141 8.797 1 97.12 155 ASN A C 1
ATOM 1187 O O . ASN A 1 155 ? 16.219 25.094 10 1 97.12 155 ASN A O 1
ATOM 1191 N N . PRO A 1 156 ? 17.703 25.031 8.297 1 96.19 156 PRO A N 1
ATOM 1192 C CA . PRO A 1 156 ? 18.797 24.859 9.25 1 96.19 156 PRO A CA 1
ATOM 1193 C C . PRO A 1 156 ? 18.859 25.953 10.305 1 96.19 156 PRO A C 1
ATOM 1195 O O . PRO A 1 156 ? 19.312 25.719 11.43 1 96.19 156 PRO A O 1
ATOM 1198 N N . ASN A 1 157 ? 18.359 27.078 9.969 1 96.62 157 ASN A N 1
ATOM 1199 C CA . ASN A 1 157 ? 18.359 28.203 10.898 1 96.62 157 ASN A CA 1
ATOM 1200 C C . ASN A 1 157 ? 17.016 28.328 11.617 1 96.62 157 ASN A C 1
ATOM 1202 O O . ASN A 1 157 ? 16.828 29.25 12.422 1 96.62 157 ASN A O 1
ATOM 1206 N N . GLY A 1 158 ? 16.078 27.469 11.352 1 98.12 158 GLY A N 1
ATOM 1207 C CA . GLY A 1 158 ? 14.797 27.484 12.062 1 98.12 158 GLY A CA 1
ATOM 1208 C C . GLY A 1 158 ? 14.938 27.234 13.547 1 98.12 158 GLY A C 1
ATOM 1209 O O . GLY A 1 158 ? 15.781 26.438 13.977 1 98.12 158 GLY A O 1
ATOM 1210 N N . TRP A 1 159 ? 14.141 27.812 14.289 1 98.31 159 TRP A N 1
ATOM 1211 C CA . TRP A 1 159 ? 14.344 27.766 15.734 1 98.31 159 TRP A CA 1
ATOM 1212 C C . TRP A 1 159 ? 14.086 26.375 16.281 1 98.31 159 TRP A C 1
ATOM 1214 O O . TRP A 1 159 ? 14.773 25.922 17.188 1 98.31 159 TRP A O 1
ATOM 1224 N N . LEU A 1 160 ? 13.148 25.625 15.758 1 98.62 160 LEU A N 1
ATOM 1225 C CA . LEU A 1 160 ? 12.922 24.266 16.203 1 98.62 160 LEU A CA 1
ATOM 1226 C C . LEU A 1 160 ? 14.055 23.344 15.75 1 98.62 160 LEU A C 1
ATOM 1228 O O . LEU A 1 160 ? 14.477 22.453 16.5 1 98.62 160 LEU A O 1
ATOM 1232 N N . ALA A 1 161 ? 14.477 23.562 14.5 1 97.75 161 ALA A N 1
ATOM 1233 C CA . ALA A 1 161 ? 15.633 22.812 14.023 1 97.75 161 ALA A CA 1
ATOM 1234 C C . ALA A 1 161 ? 16.828 23 14.945 1 97.75 161 ALA A C 1
ATOM 1236 O O . ALA A 1 161 ? 17.5 22.031 15.305 1 97.75 161 ALA A O 1
ATOM 1237 N N . GLN A 1 162 ? 17.094 24.203 15.359 1 97.62 162 GLN A N 1
ATOM 1238 C CA . GLN A 1 162 ? 18.234 24.547 16.219 1 97.62 162 GLN A CA 1
ATOM 1239 C C . GLN A 1 162 ? 18.062 23.953 17.609 1 97.62 162 GLN A C 1
ATOM 1241 O O . GLN A 1 162 ? 19.062 23.656 18.281 1 97.62 162 GLN A O 1
ATOM 1246 N N . LEU A 1 163 ? 16.859 23.688 17.984 1 98.19 163 LEU A N 1
ATOM 1247 C CA . LEU A 1 163 ? 16.594 23.109 19.297 1 98.19 163 LEU A CA 1
ATOM 1248 C C . LEU A 1 163 ? 16.75 21.594 19.25 1 98.19 163 LEU A C 1
ATOM 1250 O O . LEU A 1 163 ? 16.688 20.938 20.297 1 98.19 163 LEU A O 1
ATOM 1254 N N . GLY A 1 164 ? 16.875 21 18.031 1 98 164 GLY A N 1
ATOM 1255 C CA . GLY A 1 164 ? 17.031 19.562 17.906 1 98 164 GLY A CA 1
ATOM 1256 C C . GLY A 1 164 ? 15.719 18.844 17.688 1 98 164 GLY A C 1
ATOM 1257 O O . GLY A 1 164 ? 15.617 17.641 17.922 1 98 164 GLY A O 1
ATOM 1258 N N . PHE A 1 165 ? 14.68 19.547 17.266 1 98.56 165 PHE A N 1
ATOM 1259 C CA . PHE A 1 165 ? 13.375 18.984 16.953 1 98.56 165 PHE A CA 1
ATOM 1260 C C . PHE A 1 165 ? 13.469 18.016 15.797 1 98.56 165 PHE A C 1
ATOM 1262 O O . PHE A 1 165 ? 14.039 18.328 14.75 1 98.56 165 PHE A O 1
ATOM 1269 N N . ASN A 1 166 ? 13 16.781 16.031 1 98.62 166 ASN A N 1
ATOM 1270 C CA . ASN A 1 166 ? 13 15.781 14.961 1 98.62 166 ASN A CA 1
ATOM 1271 C C . ASN A 1 166 ? 11.602 15.562 14.398 1 98.62 166 ASN A C 1
ATOM 1273 O O . ASN A 1 166 ? 10.758 14.93 15.039 1 98.62 166 ASN A O 1
ATOM 1277 N N . ASP A 1 167 ? 11.344 16.031 13.305 1 98.81 167 ASP A N 1
ATOM 1278 C CA . ASP A 1 167 ? 10.18 15.789 12.469 1 98.81 167 ASP A CA 1
ATOM 1279 C C . ASP A 1 167 ? 10.602 15.43 11.039 1 98.81 167 ASP A C 1
ATOM 1281 O O . ASP A 1 167 ? 10.438 16.234 10.125 1 98.81 167 ASP A O 1
ATOM 1285 N N . PHE A 1 168 ? 11 14.25 10.906 1 98.62 168 PHE A N 1
ATOM 1286 C CA . PHE A 1 168 ? 11.781 13.797 9.75 1 98.62 168 PHE A CA 1
ATOM 1287 C C . PHE A 1 168 ? 11.023 14.055 8.453 1 98.62 168 PHE A C 1
ATOM 1289 O O . PHE A 1 168 ? 11.602 14.555 7.488 1 98.62 168 PHE A O 1
ATOM 1296 N N . ALA A 1 169 ? 9.719 13.625 8.477 1 98.38 169 ALA A N 1
ATOM 1297 C CA . ALA A 1 169 ? 8.961 13.75 7.238 1 98.38 169 ALA A CA 1
ATOM 1298 C C . ALA A 1 169 ? 7.648 14.5 7.469 1 98.38 169 ALA A C 1
ATOM 1300 O O . ALA A 1 169 ? 6.871 14.703 6.535 1 98.38 169 ALA A O 1
ATOM 1301 N N . GLY A 1 170 ? 7.273 14.844 8.734 1 98.75 170 GLY A N 1
ATOM 1302 C CA . GLY A 1 170 ? 6.227 15.844 8.828 1 98.75 170 GLY A CA 1
ATOM 1303 C C . GLY A 1 170 ? 5.012 15.375 9.602 1 98.75 170 GLY A C 1
ATOM 1304 O O . GLY A 1 170 ? 3.877 15.703 9.25 1 98.75 170 GLY A O 1
ATOM 1305 N N . SER A 1 171 ? 5.156 14.531 10.688 1 98.88 171 SER A N 1
ATOM 1306 C CA . SER A 1 171 ? 4.004 14.32 11.555 1 98.88 171 SER A CA 1
ATOM 1307 C C . SER A 1 171 ? 3.473 15.641 12.102 1 98.88 171 SER A C 1
ATOM 1309 O O . SER A 1 171 ? 2.262 15.812 12.258 1 98.88 171 SER A O 1
ATOM 1311 N N . ALA A 1 172 ? 4.363 16.547 12.383 1 98.81 172 ALA A N 1
ATOM 1312 C CA . ALA A 1 172 ? 3.984 17.844 12.93 1 98.81 172 ALA A CA 1
ATOM 1313 C C . ALA A 1 172 ? 3.758 18.859 11.812 1 98.81 172 ALA A C 1
ATOM 1315 O O . ALA A 1 172 ? 2.625 19.281 11.578 1 98.81 172 ALA A O 1
ATOM 1316 N N . ALA A 1 173 ? 4.754 19.125 11.031 1 98.75 173 ALA A N 1
ATOM 1317 C CA . ALA A 1 173 ? 4.758 20.25 10.086 1 98.75 173 ALA A CA 1
ATOM 1318 C C . ALA A 1 173 ? 3.754 20.016 8.961 1 98.75 173 ALA A C 1
ATOM 1320 O O . ALA A 1 173 ? 3.283 20.969 8.336 1 98.75 173 ALA A O 1
ATOM 1321 N N . VAL A 1 174 ? 3.41 18.766 8.688 1 98.75 174 VAL A N 1
ATOM 1322 C CA . VAL A 1 174 ? 2.465 18.484 7.617 1 98.75 174 VAL A CA 1
ATOM 1323 C C . VAL A 1 174 ? 1.136 18.016 8.211 1 98.75 174 VAL A C 1
ATOM 1325 O O . VAL A 1 174 ? 0.114 18.688 8.062 1 98.75 174 VAL A O 1
ATOM 1328 N N . HIS A 1 175 ? 1.175 16.922 8.977 1 98.88 175 HIS A N 1
ATOM 1329 C CA . HIS A 1 175 ? -0.054 16.234 9.359 1 98.88 175 HIS A CA 1
ATOM 1330 C C . HIS A 1 175 ? -0.752 16.953 10.508 1 98.88 175 HIS A C 1
ATOM 1332 O O . HIS A 1 175 ? -1.93 17.312 10.406 1 98.88 175 HIS A O 1
ATOM 1338 N N . ALA A 1 176 ? -0.046 17.219 11.609 1 98.88 176 ALA A N 1
ATOM 1339 C CA . ALA A 1 176 ? -0.68 17.969 12.688 1 98.88 176 ALA A CA 1
ATOM 1340 C C . ALA A 1 176 ? -1.117 19.344 12.211 1 98.88 176 ALA A C 1
ATOM 1342 O O . ALA A 1 176 ? -2.205 19.812 12.562 1 98.88 176 ALA A O 1
ATOM 1343 N N . MET A 1 177 ? -0.27 19.984 11.484 1 98.56 177 MET A N 1
ATOM 1344 C CA . MET A 1 177 ? -0.613 21.281 10.938 1 98.56 177 MET A CA 1
ATOM 1345 C C . MET A 1 177 ? -1.909 21.219 10.133 1 98.56 177 MET A C 1
ATOM 1347 O O . MET A 1 177 ? -2.822 22.016 10.352 1 98.56 177 MET A O 1
ATOM 1351 N N . GLY A 1 178 ? -1.972 20.281 9.156 1 98.62 178 GLY A N 1
ATOM 1352 C CA . GLY A 1 178 ? -3.178 20.109 8.359 1 98.62 178 GLY A CA 1
ATOM 1353 C C . GLY A 1 178 ? -4.387 19.719 9.188 1 98.62 178 GLY A C 1
ATOM 1354 O O . GLY A 1 178 ? -5.488 20.234 8.969 1 98.62 178 GLY A O 1
ATOM 1355 N N . GLY A 1 179 ? -4.195 18.828 10.141 1 98.81 179 GLY A N 1
ATOM 1356 C CA . GLY A 1 179 ? -5.277 18.344 10.977 1 98.81 179 GLY A CA 1
ATOM 1357 C C . GLY A 1 179 ? -5.887 19.422 11.852 1 98.81 179 GLY A C 1
ATOM 1358 O O . GLY A 1 179 ? -7.109 19.531 11.945 1 98.81 179 GLY A O 1
ATOM 1359 N N . PHE A 1 180 ? -5.082 20.219 12.453 1 98.81 180 PHE A N 1
ATOM 1360 C CA . PHE A 1 180 ? -5.59 21.25 13.336 1 98.81 180 PHE A CA 1
ATOM 1361 C C . PHE A 1 180 ? -6.145 22.422 12.539 1 98.81 180 PHE A C 1
ATOM 1363 O O . PHE A 1 180 ? -7.066 23.109 12.984 1 98.81 180 PHE A O 1
ATOM 1370 N N . ALA A 1 181 ? -5.57 22.688 11.367 1 98.88 181 ALA A N 1
ATOM 1371 C CA . ALA A 1 181 ? -6.227 23.625 10.461 1 98.88 181 ALA A CA 1
ATOM 1372 C C . ALA A 1 181 ? -7.625 23.141 10.086 1 98.88 181 ALA A C 1
ATOM 1374 O O . ALA A 1 181 ? -8.586 23.906 10.102 1 98.88 181 ALA A O 1
ATOM 1375 N N . GLY A 1 182 ? -7.707 21.828 9.742 1 98.69 182 GLY A N 1
ATOM 1376 C CA . GLY A 1 182 ? -9 21.234 9.453 1 98.69 182 GLY A CA 1
ATOM 1377 C C . GLY A 1 182 ? -9.984 21.328 10.602 1 98.69 182 GLY A C 1
ATOM 1378 O O . GLY A 1 182 ? -11.172 21.578 10.391 1 98.69 182 GLY A O 1
ATOM 1379 N N . LEU A 1 183 ? -9.5 21.172 11.797 1 98.69 183 LEU A N 1
ATOM 1380 C CA . LEU A 1 183 ? -10.336 21.281 12.984 1 98.69 183 LEU A CA 1
ATOM 1381 C C . LEU A 1 183 ? -10.914 22.688 13.102 1 98.69 183 LEU A C 1
ATOM 1383 O O . LEU A 1 183 ? -12.117 22.859 13.305 1 98.69 183 LEU A O 1
ATOM 1387 N N . ALA A 1 184 ? -10.047 23.703 13 1 98.81 184 ALA A N 1
ATOM 1388 C CA . ALA A 1 184 ? -10.484 25.094 13.086 1 98.81 184 ALA A CA 1
ATOM 1389 C C . ALA A 1 184 ? -11.5 25.422 11.992 1 98.81 184 ALA A C 1
ATOM 1391 O O . ALA A 1 184 ? -12.539 26.031 12.258 1 98.81 184 ALA A O 1
ATOM 1392 N N . ALA A 1 185 ? -11.195 25.016 10.797 1 98.75 185 ALA A N 1
ATOM 1393 C CA . ALA A 1 185 ? -12.07 25.281 9.656 1 98.75 185 ALA A CA 1
ATOM 1394 C C . ALA A 1 185 ? -13.438 24.641 9.867 1 98.75 185 ALA A C 1
ATOM 1396 O O . ALA A 1 185 ? -14.477 25.266 9.609 1 98.75 185 ALA A O 1
ATOM 1397 N N . ALA A 1 186 ? -13.461 23.406 10.336 1 98.5 186 ALA A N 1
ATOM 1398 C CA . ALA A 1 186 ? -14.703 22.672 10.555 1 98.5 186 ALA A CA 1
ATOM 1399 C C . ALA A 1 186 ? -15.539 23.344 11.648 1 98.5 186 ALA A C 1
ATOM 1401 O O . ALA A 1 186 ? -16.766 23.391 11.555 1 98.5 186 ALA A O 1
ATOM 1402 N N . ILE A 1 187 ? -14.875 23.828 12.672 1 98.38 187 ILE A N 1
ATOM 1403 C CA . ILE A 1 187 ? -15.562 24.484 13.781 1 98.38 187 ILE A CA 1
ATOM 1404 C C . ILE A 1 187 ? -16.25 25.75 13.281 1 98.38 187 ILE A C 1
ATOM 1406 O O . ILE A 1 187 ? -17.438 25.953 13.547 1 98.38 187 ILE A O 1
ATOM 1410 N N . VAL A 1 188 ? -15.555 26.578 12.539 1 98.44 188 VAL A N 1
ATOM 1411 C CA . VAL A 1 188 ? -16.109 27.844 12.07 1 98.44 188 VAL A CA 1
ATOM 1412 C C . VAL A 1 188 ? -17.188 27.594 11.023 1 98.44 188 VAL A C 1
ATOM 1414 O O . VAL A 1 188 ? -18.219 28.281 10.984 1 98.44 188 VAL A O 1
ATOM 1417 N N . LEU A 1 189 ? -17.031 26.562 10.188 1 97.81 189 LEU A N 1
ATOM 1418 C CA . LEU A 1 189 ? -17.938 26.219 9.102 1 97.81 189 LEU A CA 1
ATOM 1419 C C . LEU A 1 189 ? -19.25 25.656 9.656 1 97.81 189 LEU A C 1
ATOM 1421 O O . LEU A 1 189 ? -20.312 25.844 9.07 1 97.81 189 LEU A O 1
ATOM 1425 N N . GLY A 1 190 ? -19.156 24.953 10.781 1 97.44 190 GLY A N 1
ATOM 1426 C CA . GLY A 1 190 ? -20.328 24.297 11.359 1 97.44 190 GLY A CA 1
ATOM 1427 C C . GLY A 1 190 ? -20.625 22.938 10.758 1 97.44 190 GLY A C 1
ATOM 1428 O O . GLY A 1 190 ? -20.094 22.609 9.695 1 97.44 190 GLY A O 1
ATOM 1429 N N . PRO A 1 191 ? -21.484 22.156 11.383 1 97.56 191 PRO A N 1
ATOM 1430 C CA . PRO A 1 191 ? -21.766 20.797 10.953 1 97.56 191 PRO A CA 1
ATOM 1431 C C . PRO A 1 191 ? -22.703 20.734 9.75 1 97.56 191 PRO A C 1
ATOM 1433 O O . PRO A 1 191 ? -23.469 21.672 9.516 1 97.56 191 PRO A O 1
ATOM 1436 N N . ARG A 1 192 ? -22.672 19.703 8.969 1 96.69 192 ARG A N 1
ATOM 1437 C CA . ARG A 1 192 ? -23.625 19.438 7.891 1 96.69 192 ARG A CA 1
ATOM 1438 C C . ARG A 1 192 ? -25.047 19.328 8.438 1 96.69 192 ARG A C 1
ATOM 1440 O O . ARG A 1 192 ? -25.266 18.859 9.555 1 96.69 192 ARG A O 1
ATOM 1447 N N . ILE A 1 193 ? -25.891 19.641 7.582 1 95.06 193 ILE A N 1
ATOM 1448 C CA . ILE A 1 193 ? -27.312 19.609 7.953 1 95.06 193 ILE A CA 1
ATOM 1449 C C . ILE A 1 193 ? -27.719 18.188 8.305 1 95.06 193 ILE A C 1
ATOM 1451 O O . ILE A 1 193 ? -27.453 17.25 7.539 1 95.06 193 ILE A O 1
ATOM 1455 N N . GLY A 1 194 ? -28.266 18.031 9.555 1 94.19 194 GLY A N 1
ATOM 1456 C CA . GLY A 1 194 ? -28.812 16.75 9.953 1 94.19 194 GLY A CA 1
ATOM 1457 C C . GLY A 1 194 ? -27.812 15.883 10.711 1 94.19 194 GLY A C 1
ATOM 1458 O O . GLY A 1 194 ? -28.172 14.812 11.203 1 94.19 194 GLY A O 1
ATOM 1459 N N . LYS A 1 195 ? -26.609 16.344 10.875 1 95.69 195 LYS A N 1
ATOM 1460 C CA . LYS A 1 195 ? -25.562 15.539 11.508 1 95.69 195 LYS A CA 1
ATOM 1461 C C . LYS A 1 195 ? -25.812 15.406 13.008 1 95.69 195 LYS A C 1
ATOM 1463 O O . LYS A 1 195 ? -25.594 14.344 13.586 1 95.69 195 LYS A O 1
ATOM 1468 N N . TYR A 1 196 ? -26.219 16.438 13.609 1 95.81 196 TYR A N 1
ATOM 1469 C CA . TYR A 1 196 ? -26.484 16.469 15.047 1 95.81 196 TYR A CA 1
ATOM 1470 C C . TYR A 1 196 ? -27.906 16.922 15.336 1 95.81 196 TYR A C 1
ATOM 1472 O O . TYR A 1 196 ? -28.375 17.922 14.781 1 95.81 196 TYR A O 1
ATOM 1480 N N . ASN A 1 197 ? -28.547 16.203 16.203 1 95.19 197 ASN A N 1
ATOM 1481 C CA . ASN A 1 197 ? -29.906 16.562 16.609 1 95.19 197 ASN A CA 1
ATOM 1482 C C . ASN A 1 197 ? -29.922 17.547 17.766 1 95.19 197 ASN A C 1
ATOM 1484 O O . ASN A 1 197 ? -28.891 17.781 18.391 1 95.19 197 ASN A O 1
ATOM 1488 N N . ALA A 1 198 ? -31.172 18.062 18.062 1 92.19 198 ALA A N 1
ATOM 1489 C CA . ALA A 1 198 ? -31.344 19.047 19.141 1 92.19 198 ALA A CA 1
ATOM 1490 C C . ALA A 1 198 ? -31.016 18.438 20.5 1 92.19 198 ALA A C 1
ATOM 1492 O O . ALA A 1 198 ? -30.5 19.125 21.391 1 92.19 198 ALA A O 1
ATOM 1493 N N . ASP A 1 199 ? -31.188 17.094 20.609 1 91.88 199 ASP A N 1
ATOM 1494 C CA . ASP A 1 199 ? -30.953 16.422 21.891 1 91.88 199 ASP A CA 1
ATOM 1495 C C . ASP A 1 199 ? -29.5 15.984 22.016 1 91.88 199 ASP A C 1
ATOM 1497 O O . ASP A 1 199 ? -29.125 15.344 23 1 91.88 199 ASP A O 1
ATOM 1501 N N . GLY A 1 200 ? -28.781 16.234 21 1 88.19 200 GLY A N 1
ATOM 1502 C CA . GLY A 1 200 ? -27.359 15.922 21.062 1 88.19 200 GLY A CA 1
ATOM 1503 C C . GLY A 1 200 ? -27 14.602 20.422 1 88.19 200 GLY A C 1
ATOM 1504 O O . GLY A 1 200 ? -25.812 14.289 20.25 1 88.19 200 GLY A O 1
ATOM 1505 N N . SER A 1 201 ? -27.938 13.867 20.047 1 92.75 201 SER A N 1
ATOM 1506 C CA . SER A 1 201 ? -27.672 12.586 19.422 1 92.75 201 SER A CA 1
ATOM 1507 C C . SER A 1 201 ? -27.078 12.773 18.016 1 92.75 201 SER A C 1
ATOM 1509 O O . SER A 1 201 ? -27.297 13.812 17.391 1 92.75 201 SER A O 1
ATOM 1511 N N . ILE A 1 202 ? -26.344 11.797 17.547 1 93.69 202 ILE A N 1
ATOM 1512 C CA . ILE A 1 202 ? -25.562 11.891 16.312 1 93.69 202 ILE A CA 1
ATOM 1513 C C . ILE A 1 202 ? -26.234 11.039 15.227 1 93.69 202 ILE A C 1
ATOM 1515 O O . ILE A 1 202 ? -26.641 9.906 15.484 1 93.69 202 ILE A O 1
ATOM 1519 N N . ASN A 1 203 ? -26.406 11.609 14 1 93.31 203 ASN A N 1
ATOM 1520 C CA . ASN A 1 203 ? -26.844 10.875 12.82 1 93.31 203 ASN A CA 1
ATOM 1521 C C . ASN A 1 203 ? -25.672 10.562 11.891 1 93.31 203 ASN A C 1
ATOM 1523 O O . ASN A 1 203 ? -25.047 11.477 11.344 1 93.31 203 ASN A O 1
ATOM 1527 N N . PRO A 1 204 ? -25.438 9.266 11.672 1 89.44 204 PRO A N 1
ATOM 1528 C CA . PRO A 1 204 ? -24.359 8.945 10.727 1 89.44 204 PRO A CA 1
ATOM 1529 C C . PRO A 1 204 ? -24.719 9.32 9.289 1 89.44 204 PRO A C 1
ATOM 1531 O O . PRO A 1 204 ? -25.859 9.18 8.875 1 89.44 204 PRO A O 1
ATOM 1534 N N . ILE A 1 205 ? -23.828 9.938 8.617 1 91.56 205 ILE A N 1
ATOM 1535 C CA . ILE A 1 205 ? -23.922 10.227 7.188 1 91.56 205 ILE A CA 1
ATOM 1536 C C . ILE A 1 205 ? -22.891 9.398 6.422 1 91.56 205 ILE A C 1
ATOM 1538 O O . ILE A 1 205 ? -21.719 9.789 6.324 1 91.56 205 ILE A O 1
ATOM 1542 N N . PRO A 1 206 ? -23.266 8.289 5.879 1 89.5 206 PRO A N 1
ATOM 1543 C CA . PRO A 1 206 ? -22.312 7.371 5.266 1 89.5 206 PRO A CA 1
ATOM 1544 C C . PRO A 1 206 ? -21.812 7.863 3.908 1 89.5 206 PRO A C 1
ATOM 1546 O O . PRO A 1 206 ? -22.516 8.594 3.213 1 89.5 206 PRO A O 1
ATOM 1549 N N . GLY A 1 207 ? -20.641 7.465 3.566 1 91.56 207 GLY A N 1
ATOM 1550 C CA . GLY A 1 207 ? -20.141 7.684 2.219 1 91.56 207 GLY A CA 1
ATOM 1551 C C . GLY A 1 207 ? -20.875 6.871 1.169 1 91.56 207 GLY A C 1
ATOM 1552 O O . GLY A 1 207 ? -21.531 5.887 1.492 1 91.56 207 GLY A O 1
ATOM 1553 N N . HIS A 1 208 ? -20.734 7.246 -0.114 1 92.06 208 HIS A N 1
ATOM 1554 C CA . HIS A 1 208 ? -21.562 6.637 -1.15 1 92.06 208 HIS A CA 1
ATOM 1555 C C . HIS A 1 208 ? -20.844 5.461 -1.805 1 92.06 208 HIS A C 1
ATOM 1557 O O . HIS A 1 208 ? -21.484 4.617 -2.441 1 92.06 208 HIS A O 1
ATOM 1563 N N . ASN A 1 209 ? -19.484 5.383 -1.655 1 93.81 209 ASN A N 1
ATOM 1564 C CA . ASN A 1 209 ? -18.719 4.406 -2.414 1 93.81 209 ASN A CA 1
ATOM 1565 C C . ASN A 1 209 ? -17.453 3.998 -1.674 1 93.81 209 ASN A C 1
ATOM 1567 O O . ASN A 1 209 ? -16.375 4.566 -1.904 1 93.81 209 ASN A O 1
ATOM 1571 N N . LEU A 1 210 ? -17.547 2.959 -0.904 1 92.62 210 LEU A N 1
ATOM 1572 C CA . LEU A 1 210 ? -16.438 2.553 -0.05 1 92.62 210 LEU A CA 1
ATOM 1573 C C . LEU A 1 210 ? -15.336 1.903 -0.873 1 92.62 210 LEU A C 1
ATOM 1575 O O . LEU A 1 210 ? -14.156 1.965 -0.499 1 92.62 210 LEU A O 1
ATOM 1579 N N . THR A 1 211 ? -15.68 1.287 -1.949 1 91.38 211 THR A N 1
ATOM 1580 C CA . THR A 1 211 ? -14.672 0.724 -2.838 1 91.38 211 THR A CA 1
ATOM 1581 C C . THR A 1 211 ? -13.766 1.819 -3.387 1 91.38 211 THR A C 1
ATOM 1583 O O . THR A 1 211 ? -12.547 1.644 -3.459 1 91.38 211 THR A O 1
ATOM 1586 N N . LEU A 1 212 ? -14.375 2.924 -3.719 1 92.31 212 LEU A N 1
ATOM 1587 C CA . LEU A 1 212 ? -13.609 4.07 -4.199 1 92.31 212 LEU A CA 1
ATOM 1588 C C . LEU A 1 212 ? -12.672 4.594 -3.113 1 92.31 212 LEU A C 1
ATOM 1590 O O . LEU A 1 212 ? -11.516 4.902 -3.389 1 92.31 212 LEU A O 1
ATOM 1594 N N . SER A 1 213 ? -13.156 4.688 -1.931 1 95.19 213 SER A N 1
ATOM 1595 C CA . SER A 1 213 ? -12.336 5.129 -0.807 1 95.19 213 SER A CA 1
ATOM 1596 C C . SER A 1 213 ? -11.164 4.184 -0.571 1 95.19 213 SER A C 1
ATOM 1598 O O . SER A 1 213 ? -10.055 4.629 -0.261 1 95.19 213 SER A O 1
ATOM 1600 N N . ALA A 1 214 ? -11.422 2.947 -0.711 1 93.75 214 ALA A N 1
ATOM 1601 C CA . ALA A 1 214 ? -10.367 1.96 -0.523 1 93.75 214 ALA A CA 1
ATOM 1602 C C . ALA A 1 214 ? -9.266 2.129 -1.567 1 93.75 214 ALA A C 1
ATOM 1604 O O . ALA A 1 214 ? -8.078 2.041 -1.247 1 93.75 214 ALA A O 1
ATOM 1605 N N . VAL A 1 215 ? -9.656 2.396 -2.793 1 92.88 215 VAL A N 1
ATOM 1606 C CA . VAL A 1 215 ? -8.688 2.672 -3.844 1 92.88 215 VAL A CA 1
ATOM 1607 C C . VAL A 1 215 ? -7.816 3.859 -3.443 1 92.88 215 VAL A C 1
ATOM 1609 O O . VAL A 1 215 ? -6.586 3.801 -3.545 1 92.88 215 VAL A O 1
ATOM 1612 N N . GLY A 1 216 ? -8.469 4.891 -3.035 1 96.94 216 GLY A N 1
ATOM 1613 C CA . GLY A 1 216 ? -7.734 6.055 -2.574 1 96.94 216 GLY A CA 1
ATOM 1614 C C . GLY A 1 216 ? -6.773 5.742 -1.443 1 96.94 216 GLY A C 1
ATOM 1615 O O . GLY A 1 216 ? -5.633 6.211 -1.446 1 96.94 216 GLY A O 1
ATOM 1616 N N . ALA A 1 217 ? -7.188 4.941 -0.541 1 96.81 217 ALA A N 1
ATOM 1617 C CA . ALA A 1 217 ? -6.359 4.57 0.603 1 96.81 217 ALA A CA 1
ATOM 1618 C C . ALA A 1 217 ? -5.121 3.795 0.156 1 96.81 217 ALA A C 1
ATOM 1620 O O . ALA A 1 217 ? -4.023 4.012 0.676 1 96.81 217 ALA A O 1
ATOM 1621 N N . PHE A 1 218 ? -5.242 2.879 -0.797 1 96.25 218 PHE A N 1
ATOM 1622 C CA . PHE A 1 218 ? -4.113 2.111 -1.305 1 96.25 218 PHE A CA 1
ATOM 1623 C C . PHE A 1 218 ? -3.115 3.018 -2.016 1 96.25 218 PHE A C 1
ATOM 1625 O O . PHE A 1 218 ? -1.903 2.832 -1.896 1 96.25 218 PHE A O 1
ATOM 1632 N N . ILE A 1 219 ? -3.619 3.988 -2.756 1 96.12 219 ILE A N 1
ATOM 1633 C CA . ILE A 1 219 ? -2.748 4.934 -3.447 1 96.12 219 ILE A CA 1
ATOM 1634 C C . ILE A 1 219 ? -1.97 5.758 -2.424 1 96.12 219 ILE A C 1
ATOM 1636 O O . ILE A 1 219 ? -0.766 5.98 -2.584 1 96.12 219 ILE A O 1
ATOM 1640 N N . LEU A 1 220 ? -2.633 6.176 -1.401 1 97.75 220 LEU A N 1
ATOM 1641 C CA . LEU A 1 220 ? -1.966 6.918 -0.335 1 97.75 220 LEU A CA 1
ATOM 1642 C C . LEU A 1 220 ? -0.919 6.047 0.354 1 97.75 220 LEU A C 1
ATOM 1644 O O . LEU A 1 220 ? 0.206 6.496 0.589 1 97.75 220 LEU A O 1
ATOM 1648 N N . TRP A 1 221 ? -1.341 4.82 0.664 1 97.31 221 TRP A N 1
ATOM 1649 C CA . TRP A 1 221 ? -0.442 3.877 1.315 1 97.31 221 TRP A CA 1
ATOM 1650 C C . TRP A 1 221 ? 0.819 3.662 0.485 1 97.31 221 TRP A C 1
ATOM 1652 O O . TRP A 1 221 ? 1.934 3.732 1.008 1 97.31 221 TRP A O 1
ATOM 1662 N N . PHE A 1 222 ? 0.696 3.514 -0.79 1 96.06 222 PHE A N 1
ATOM 1663 C CA . PHE A 1 222 ? 1.8 3.355 -1.73 1 96.06 222 PHE A CA 1
ATOM 1664 C C . PHE A 1 222 ? 2.65 4.621 -1.78 1 96.06 222 PHE A C 1
ATOM 1666 O O . PHE A 1 222 ? 3.881 4.547 -1.756 1 96.06 222 PHE A O 1
ATOM 1673 N N . GLY A 1 223 ? 2.045 5.758 -1.855 1 97.44 223 GLY A N 1
ATOM 1674 C CA . GLY A 1 223 ? 2.742 7.031 -1.939 1 97.44 223 GLY A CA 1
ATOM 1675 C C . GLY A 1 223 ? 3.596 7.324 -0.72 1 97.44 223 GLY A C 1
ATOM 1676 O O . GLY A 1 223 ? 4.617 8.008 -0.822 1 97.44 223 GLY A O 1
ATOM 1677 N N . TRP A 1 224 ? 3.26 6.734 0.414 1 98.38 224 TRP A N 1
ATOM 1678 C CA . TRP A 1 224 ? 3.982 7.004 1.651 1 98.38 224 TRP A CA 1
ATOM 1679 C C . TRP A 1 224 ? 5.387 6.41 1.604 1 98.38 224 TRP A C 1
ATOM 1681 O O . TRP A 1 224 ? 6.258 6.797 2.385 1 98.38 224 TRP A O 1
ATOM 1691 N N . PHE A 1 225 ? 5.629 5.488 0.676 1 96.81 225 PHE A N 1
ATOM 1692 C CA . PHE A 1 225 ? 6.961 4.906 0.531 1 96.81 225 PHE A CA 1
ATOM 1693 C C . PHE A 1 225 ? 7.848 5.793 -0.333 1 96.81 225 PHE A C 1
ATOM 1695 O O . PHE A 1 225 ? 9.047 5.535 -0.472 1 96.81 225 PHE A O 1
ATOM 1702 N N . GLY A 1 226 ? 7.293 6.816 -0.919 1 96.88 226 GLY A N 1
ATOM 1703 C CA . GLY A 1 226 ? 8.039 7.953 -1.44 1 96.88 226 GLY A CA 1
ATOM 1704 C C . GLY A 1 226 ? 8.148 9.102 -0.45 1 96.88 226 GLY A C 1
ATOM 1705 O O . GLY A 1 226 ? 9.18 9.766 -0.375 1 96.88 226 GLY A O 1
ATOM 1706 N N . PHE A 1 227 ? 7.117 9.234 0.341 1 98.12 227 PHE A N 1
ATOM 1707 C CA . PHE A 1 227 ? 6.973 10.344 1.275 1 98.12 227 PHE A CA 1
ATOM 1708 C C . PHE A 1 227 ? 8.023 10.266 2.379 1 98.12 227 PHE A C 1
ATOM 1710 O O . PHE A 1 227 ? 8.844 11.164 2.527 1 98.12 227 PHE A O 1
ATOM 1717 N N . ASN A 1 228 ? 8.07 9.156 3.109 1 98.69 228 ASN A N 1
ATOM 1718 C CA . ASN A 1 228 ? 8.992 9.031 4.23 1 98.69 228 ASN A CA 1
ATOM 1719 C C . ASN A 1 228 ? 10.414 8.734 3.758 1 98.69 228 ASN A C 1
ATOM 1721 O O . ASN A 1 228 ? 11.344 9.484 4.051 1 98.69 228 ASN A O 1
ATOM 1725 N N . PRO A 1 229 ? 10.672 7.684 2.979 1 98.5 229 PRO A N 1
ATOM 1726 C CA . PRO A 1 229 ? 12.039 7.422 2.518 1 98.5 229 PRO A CA 1
ATOM 1727 C C . PRO A 1 229 ? 12.586 8.555 1.649 1 98.5 229 PRO A C 1
ATOM 1729 O O . PRO A 1 229 ? 13.781 8.852 1.709 1 98.5 229 PRO A O 1
ATOM 1732 N N . GLY A 1 230 ? 11.727 9.18 0.894 1 97.88 230 GLY A N 1
ATOM 1733 C CA . GLY A 1 230 ? 12.156 10.266 0.03 1 97.88 230 GLY A CA 1
ATOM 1734 C C . GLY A 1 230 ? 12.648 11.477 0.798 1 97.88 230 GLY A C 1
ATOM 1735 O O . GLY A 1 230 ? 13.367 12.32 0.25 1 97.88 230 GLY A O 1
ATOM 1736 N N . SER A 1 231 ? 12.312 11.547 2.039 1 98.06 231 SER A N 1
ATOM 1737 C CA . SER A 1 231 ? 12.742 12.656 2.881 1 98.06 231 SER A CA 1
ATOM 1738 C C . SER A 1 231 ? 14.203 12.516 3.273 1 98.06 231 SER A C 1
ATOM 1740 O O . SER A 1 231 ? 14.773 13.406 3.912 1 98.06 231 SER A O 1
ATOM 1742 N N . THR A 1 232 ? 14.883 11.43 2.818 1 97.31 232 THR A N 1
ATOM 1743 C CA . THR A 1 232 ? 16.344 11.336 2.936 1 97.31 232 THR A CA 1
ATOM 1744 C C . THR A 1 232 ? 17.016 12.297 1.964 1 97.31 232 THR A C 1
ATOM 1746 O O . THR A 1 232 ? 18.203 12.609 2.123 1 97.31 232 THR A O 1
ATOM 1749 N N . LEU A 1 233 ? 16.359 12.695 0.883 1 96.81 233 LEU A N 1
ATOM 1750 C CA . LEU A 1 233 ? 16.781 13.664 -0.127 1 96.81 233 LEU A CA 1
ATOM 1751 C C . LEU A 1 233 ? 18.062 13.211 -0.825 1 96.81 233 LEU A C 1
ATOM 1753 O O . LEU A 1 233 ? 18.859 14.039 -1.253 1 96.81 233 LEU A O 1
ATOM 1757 N N . GLY A 1 234 ? 18.328 11.969 -0.82 1 96.5 234 GLY A N 1
ATOM 1758 C CA . GLY A 1 234 ? 19.453 11.305 -1.462 1 96.5 234 GLY A CA 1
ATOM 1759 C C . GLY A 1 234 ? 19.656 9.875 -0.988 1 96.5 234 GLY A C 1
ATOM 1760 O O . GLY A 1 234 ? 19.141 9.484 0.063 1 96.5 234 GLY A O 1
ATOM 1761 N N . ALA A 1 235 ? 20.359 9.102 -1.796 1 95.81 235 ALA A N 1
ATOM 1762 C CA . ALA A 1 235 ? 20.578 7.691 -1.467 1 95.81 235 ALA A CA 1
ATOM 1763 C C . ALA A 1 235 ? 22.047 7.43 -1.116 1 95.81 235 ALA A C 1
ATOM 1765 O O . ALA A 1 235 ? 22.344 6.531 -0.33 1 95.81 235 ALA A O 1
ATOM 1766 N N . VAL A 1 236 ? 22.984 8.18 -1.741 1 95.25 236 VAL A N 1
ATOM 1767 C CA . VAL A 1 236 ? 24.406 7.965 -1.5 1 95.25 236 VAL A CA 1
ATOM 1768 C C . VAL A 1 236 ? 24.75 8.297 -0.047 1 95.25 236 VAL A C 1
ATOM 1770 O O . VAL A 1 236 ? 24.438 9.391 0.435 1 95.25 236 VAL A O 1
ATOM 1773 N N . GLY A 1 237 ? 25.328 7.367 0.635 1 94.69 237 GLY A N 1
ATOM 1774 C CA . GLY A 1 237 ? 25.672 7.535 2.037 1 94.69 237 GLY A CA 1
ATOM 1775 C C . GLY A 1 237 ? 24.5 7.328 2.971 1 94.69 237 GLY A C 1
ATOM 1776 O O . GLY A 1 237 ? 24.641 7.449 4.191 1 94.69 237 GLY A O 1
ATOM 1777 N N . LYS A 1 238 ? 23.312 7.02 2.434 1 96.56 238 LYS A N 1
ATOM 1778 C CA . LYS A 1 238 ? 22.109 6.945 3.256 1 96.56 238 LYS A CA 1
ATOM 1779 C C . LYS A 1 238 ? 21.312 5.688 2.945 1 96.56 238 LYS A C 1
ATOM 1781 O O . LYS A 1 238 ? 20.109 5.625 3.229 1 96.56 238 LYS A O 1
ATOM 1786 N N . TRP A 1 239 ? 21.891 4.695 2.381 1 94.25 239 TRP A N 1
ATOM 1787 C CA . TRP A 1 239 ? 21.172 3.521 1.899 1 94.25 239 TRP A CA 1
ATOM 1788 C C . TRP A 1 239 ? 20.625 2.705 3.064 1 94.25 239 TRP A C 1
ATOM 1790 O O . TRP A 1 239 ? 19.531 2.152 2.977 1 94.25 239 TRP A O 1
ATOM 1800 N N . GLU A 1 240 ? 21.297 2.625 4.199 1 95.38 240 GLU A N 1
ATOM 1801 C CA . GLU A 1 240 ? 20.781 1.926 5.371 1 95.38 240 GLU A CA 1
ATOM 1802 C C . GLU A 1 240 ? 19.578 2.658 5.969 1 95.38 240 GLU A C 1
ATOM 1804 O O . GLU A 1 240 ? 18.609 2.027 6.398 1 95.38 240 GLU A O 1
ATOM 1809 N N . LEU A 1 241 ? 19.703 3.977 5.965 1 97.31 241 LEU A N 1
ATOM 1810 C CA . LEU A 1 241 ? 18.625 4.797 6.492 1 97.31 241 LEU A CA 1
ATOM 1811 C C . LEU A 1 241 ? 17.344 4.605 5.672 1 97.31 241 LEU A C 1
ATOM 1813 O O . LEU A 1 241 ? 16.25 4.488 6.23 1 97.31 241 LEU A O 1
ATOM 1817 N N . ILE A 1 242 ? 17.469 4.531 4.398 1 97.94 242 ILE A N 1
ATOM 1818 C CA . ILE A 1 242 ? 16.328 4.328 3.512 1 97.94 242 ILE A CA 1
ATOM 1819 C C . ILE A 1 242 ? 15.625 3.021 3.873 1 97.94 242 ILE A C 1
ATOM 1821 O O . ILE A 1 242 ? 14.398 2.982 3.986 1 97.94 242 ILE A O 1
ATOM 1825 N N . GLY A 1 243 ? 16.375 1.934 4.125 1 97.62 243 GLY A N 1
ATOM 1826 C CA . GLY A 1 243 ? 15.797 0.667 4.543 1 97.62 243 GLY A CA 1
ATOM 1827 C C . GLY A 1 243 ? 15.055 0.754 5.863 1 97.62 243 GLY A C 1
ATOM 1828 O O . GLY A 1 243 ? 13.953 0.217 6.004 1 97.62 243 GLY A O 1
ATOM 1829 N N . SER A 1 244 ? 15.641 1.445 6.777 1 97.94 244 SER A N 1
ATOM 1830 C CA . SER A 1 244 ? 15.031 1.604 8.094 1 97.94 244 SER A CA 1
ATOM 1831 C C . SER A 1 244 ? 13.727 2.383 8.008 1 97.94 244 SER A C 1
ATOM 1833 O O . SER A 1 244 ? 12.727 1.99 8.609 1 97.94 244 SER A O 1
ATOM 1835 N N . VAL A 1 245 ? 13.742 3.441 7.273 1 98.69 245 VAL A N 1
ATOM 1836 C CA . VAL A 1 245 ? 12.578 4.316 7.148 1 98.69 245 VAL A CA 1
ATOM 1837 C C . VAL A 1 245 ? 11.445 3.574 6.449 1 98.69 245 VAL A C 1
ATOM 1839 O O . VAL A 1 245 ? 10.289 3.631 6.887 1 98.69 245 VAL A O 1
ATOM 1842 N N . ALA A 1 246 ? 11.766 2.828 5.387 1 98.44 246 ALA A N 1
ATOM 1843 C CA . ALA A 1 246 ? 10.75 2.057 4.664 1 98.44 246 ALA A CA 1
ATOM 1844 C C . ALA A 1 246 ? 10.133 0.991 5.566 1 98.44 246 ALA A C 1
ATOM 1846 O O . ALA A 1 246 ? 8.906 0.847 5.613 1 98.44 246 ALA A O 1
ATOM 1847 N N . THR A 1 247 ? 10.938 0.297 6.301 1 98.25 247 THR A N 1
ATOM 1848 C CA . THR A 1 247 ? 10.492 -0.781 7.18 1 98.25 247 THR A CA 1
ATOM 1849 C C . THR A 1 247 ? 9.609 -0.237 8.297 1 98.25 247 THR A C 1
ATOM 1851 O O . THR A 1 247 ? 8.516 -0.755 8.547 1 98.25 247 THR A O 1
ATOM 1854 N N . ASN A 1 248 ? 10.047 0.821 8.953 1 98.81 248 ASN A N 1
ATOM 1855 C CA . ASN A 1 248 ? 9.273 1.425 10.039 1 98.81 248 ASN A CA 1
ATOM 1856 C C . ASN A 1 248 ? 7.934 1.958 9.539 1 98.81 248 ASN A C 1
ATOM 1858 O O . ASN A 1 248 ? 6.926 1.853 10.242 1 98.81 248 ASN A O 1
ATOM 1862 N N . THR A 1 249 ? 7.965 2.559 8.344 1 98.75 249 THR A N 1
ATOM 1863 C CA . THR A 1 249 ? 6.742 3.068 7.727 1 98.75 249 THR A CA 1
ATOM 1864 C C . THR A 1 249 ? 5.723 1.95 7.539 1 98.75 249 THR A C 1
ATOM 1866 O O . THR A 1 249 ? 4.555 2.104 7.902 1 98.75 249 THR A O 1
ATOM 1869 N N . PHE A 1 250 ? 6.137 0.803 7.043 1 98.69 250 PHE A N 1
ATOM 1870 C CA . PHE A 1 250 ? 5.23 -0.318 6.828 1 98.69 250 PHE A CA 1
ATOM 1871 C C . PHE A 1 250 ? 4.727 -0.87 8.156 1 98.69 250 PHE A C 1
ATOM 1873 O O . PHE A 1 250 ? 3.523 -1.062 8.336 1 98.69 250 PHE A O 1
ATOM 1880 N N . LEU A 1 251 ? 5.625 -1.141 9.078 1 98.81 251 LEU A N 1
ATOM 1881 C CA . LEU A 1 251 ? 5.27 -1.815 10.32 1 98.81 251 LEU A CA 1
ATOM 1882 C C . LEU A 1 251 ? 4.273 -0.988 11.125 1 98.81 251 LEU A C 1
ATOM 1884 O O . LEU A 1 251 ? 3.312 -1.531 11.672 1 98.81 251 LEU A O 1
ATOM 1888 N N . SER A 1 252 ? 4.504 0.294 11.188 1 98.94 252 SER A N 1
ATOM 1889 C CA . SER A 1 252 ? 3.58 1.163 11.906 1 98.94 252 SER A CA 1
ATOM 1890 C C . SER A 1 252 ? 2.211 1.195 11.234 1 98.94 252 SER A C 1
ATOM 1892 O O . SER A 1 252 ? 1.182 1.115 11.914 1 98.94 252 SER A O 1
ATOM 1894 N N . SER A 1 253 ? 2.186 1.325 9.93 1 98.75 253 SER A N 1
ATOM 1895 C CA . SER A 1 253 ? 0.915 1.381 9.211 1 98.75 253 SER A CA 1
ATOM 1896 C C . SER A 1 253 ? 0.139 0.077 9.367 1 98.75 253 SER A C 1
ATOM 1898 O O . SER A 1 253 ? -1.073 0.092 9.586 1 98.75 253 SER A O 1
ATOM 1900 N N . ALA A 1 254 ? 0.825 -1.062 9.234 1 98.75 254 ALA A N 1
ATOM 1901 C CA . ALA A 1 254 ? 0.187 -2.367 9.391 1 98.75 254 ALA A CA 1
ATOM 1902 C C . ALA A 1 254 ? -0.425 -2.518 10.773 1 98.75 254 ALA A C 1
ATOM 1904 O O . ALA A 1 254 ? -1.579 -2.932 10.914 1 98.75 254 ALA A O 1
ATOM 1905 N N . MET A 1 255 ? 0.295 -2.109 11.758 1 98.75 255 MET A N 1
ATOM 1906 C CA . MET A 1 255 ? -0.189 -2.271 13.125 1 98.75 255 MET A CA 1
ATOM 1907 C C . MET A 1 255 ? -1.313 -1.286 13.43 1 98.75 255 MET A C 1
ATOM 1909 O O . MET A 1 255 ? -2.217 -1.587 14.211 1 98.75 255 MET A O 1
ATOM 1913 N N . GLY A 1 256 ? -1.201 -0.096 12.859 1 98.88 256 GLY A N 1
ATOM 1914 C CA . GLY A 1 256 ? -2.32 0.823 12.984 1 98.88 256 GLY A CA 1
ATOM 1915 C C . GLY A 1 256 ? -3.631 0.238 12.484 1 98.88 256 GLY A C 1
ATOM 1916 O O . GLY A 1 256 ? -4.66 0.356 13.156 1 98.88 256 GLY A O 1
ATOM 1917 N N . GLY A 1 257 ? -3.635 -0.432 11.336 1 98.62 257 GLY A N 1
ATOM 1918 C CA . GLY A 1 257 ? -4.812 -1.107 10.812 1 98.62 257 GLY A CA 1
ATOM 1919 C C . GLY A 1 257 ? -5.285 -2.25 11.688 1 98.62 257 GLY A C 1
ATOM 1920 O O . GLY A 1 257 ? -6.477 -2.373 11.969 1 98.62 257 GLY A O 1
ATOM 1921 N N . ILE A 1 258 ? -4.363 -3.068 12.164 1 98.62 258 ILE A N 1
ATOM 1922 C CA . ILE A 1 258 ? -4.695 -4.23 12.984 1 98.62 258 ILE A CA 1
ATOM 1923 C C . ILE A 1 258 ? -5.363 -3.773 14.273 1 98.62 258 ILE A C 1
ATOM 1925 O O . ILE A 1 258 ? -6.402 -4.309 14.664 1 98.62 258 ILE A O 1
ATOM 1929 N N . SER A 1 259 ? -4.73 -2.816 14.914 1 98.56 259 SER A N 1
ATOM 1930 C CA . SER A 1 259 ? -5.254 -2.383 16.203 1 98.56 259 SER A CA 1
ATOM 1931 C C . SER A 1 259 ? -6.637 -1.76 16.062 1 98.56 259 SER A C 1
ATOM 1933 O O . SER A 1 259 ? -7.512 -1.974 16.906 1 98.56 259 SER A O 1
ATOM 1935 N N . THR A 1 260 ? -6.875 -1.003 15.016 1 98.25 260 THR A N 1
ATOM 1936 C CA . THR A 1 260 ? -8.211 -0.455 14.773 1 98.25 260 THR A CA 1
ATOM 1937 C C . THR A 1 260 ? -9.211 -1.572 14.523 1 98.25 260 THR A C 1
ATOM 1939 O O . THR A 1 260 ? -10.328 -1.539 15.039 1 98.25 260 THR A O 1
ATOM 1942 N N . MET A 1 261 ? -8.852 -2.541 13.688 1 97.31 261 MET A N 1
ATOM 1943 C CA . MET A 1 261 ? -9.719 -3.664 13.359 1 97.31 261 MET A CA 1
ATOM 1944 C C . MET A 1 261 ? -10.133 -4.422 14.617 1 97.31 261 MET A C 1
ATOM 1946 O O . MET A 1 261 ? -11.32 -4.672 14.828 1 97.31 261 MET A O 1
ATOM 1950 N N . VAL A 1 262 ? -9.188 -4.719 15.445 1 97.62 262 VAL A N 1
ATOM 1951 C CA . VAL A 1 262 ? -9.438 -5.484 16.656 1 97.62 262 VAL A CA 1
ATOM 1952 C C . VAL A 1 262 ? -10.219 -4.629 17.656 1 97.62 262 VAL A C 1
ATOM 1954 O O . VAL A 1 262 ? -11.172 -5.102 18.281 1 97.62 262 VAL A O 1
ATOM 1957 N N . TYR A 1 263 ? -9.867 -3.361 17.797 1 97.38 263 TYR A N 1
ATOM 1958 C CA . TYR A 1 263 ? -10.508 -2.453 18.734 1 97.38 263 TYR A CA 1
ATOM 1959 C C . TYR A 1 263 ? -11.984 -2.271 18.391 1 97.38 263 TYR A C 1
ATOM 1961 O O . TYR A 1 263 ? -12.844 -2.373 19.266 1 97.38 263 TYR A O 1
ATOM 1969 N N . THR A 1 264 ? -12.305 -2.023 17.141 1 95 264 THR A N 1
ATOM 1970 C CA . THR A 1 264 ? -13.695 -1.801 16.766 1 95 264 THR A CA 1
ATOM 1971 C C . THR A 1 264 ? -14.508 -3.088 16.891 1 95 264 THR A C 1
ATOM 1973 O O . THR A 1 264 ? -15.672 -3.053 17.281 1 95 264 THR A O 1
ATOM 1976 N N . PHE A 1 265 ? -13.883 -4.223 16.562 1 95.06 265 PHE A N 1
ATOM 1977 C CA . PHE A 1 265 ? -14.562 -5.5 16.734 1 95.06 265 PHE A CA 1
ATOM 1978 C C . PHE A 1 265 ? -14.914 -5.738 18.203 1 95.06 265 PHE A C 1
ATOM 1980 O O . PHE A 1 265 ? -16.016 -6.188 18.516 1 95.06 265 PHE A O 1
ATOM 1987 N N . LEU A 1 266 ? -13.992 -5.438 19.125 1 96.12 266 LEU A N 1
ATOM 1988 C CA . LEU A 1 266 ? -14.211 -5.668 20.547 1 96.12 266 LEU A CA 1
ATOM 1989 C C . LEU A 1 266 ? -15.227 -4.676 21.109 1 96.12 266 LEU A C 1
ATOM 1991 O O . LEU A 1 266 ? -16.062 -5.043 21.938 1 96.12 266 LEU A O 1
ATOM 1995 N N . ARG A 1 267 ? -15.195 -3.494 20.625 1 94.56 267 ARG A N 1
ATOM 1996 C CA . ARG A 1 267 ? -16.031 -2.434 21.172 1 94.56 267 ARG A CA 1
ATOM 1997 C C . ARG A 1 267 ? -17.438 -2.488 20.594 1 94.56 267 ARG A C 1
ATOM 1999 O O . ARG A 1 267 ? -18.422 -2.271 21.297 1 94.56 267 ARG A O 1
ATOM 2006 N N . TYR A 1 268 ? -17.547 -2.793 19.281 1 92.94 268 TYR A N 1
ATOM 2007 C CA . TYR A 1 268 ? -18.828 -2.658 18.609 1 92.94 268 TYR A CA 1
ATOM 2008 C C . TYR A 1 268 ? -19.328 -4.008 18.094 1 92.94 268 TYR A C 1
ATOM 2010 O O . TYR A 1 268 ? -20.406 -4.098 17.5 1 92.94 268 TYR A O 1
ATOM 2018 N N . LYS A 1 269 ? -18.516 -5.047 18.172 1 92.12 269 LYS A N 1
ATOM 2019 C CA . LYS A 1 269 ? -18.812 -6.422 17.781 1 92.12 269 LYS A CA 1
ATOM 2020 C C . LYS A 1 269 ? -18.875 -6.555 16.266 1 92.12 269 LYS A C 1
ATOM 2022 O O . LYS A 1 269 ? -19.469 -7.508 15.75 1 92.12 269 LYS A O 1
ATOM 2027 N N . ARG A 1 270 ? -18.375 -5.523 15.594 1 92.12 270 ARG A N 1
ATOM 2028 C CA . ARG A 1 270 ? -18.219 -5.535 14.141 1 92.12 270 ARG A CA 1
ATOM 2029 C C . ARG A 1 270 ? -16.938 -4.809 13.734 1 92.12 270 ARG A C 1
ATOM 2031 O O . ARG A 1 270 ? -16.469 -3.922 14.445 1 92.12 270 ARG A O 1
ATOM 2038 N N . ILE A 1 271 ? -16.484 -5.219 12.586 1 94.38 271 ILE A N 1
ATOM 2039 C CA . ILE A 1 271 ? -15.336 -4.516 12.023 1 94.38 271 ILE A CA 1
ATOM 2040 C C . ILE A 1 271 ? -15.805 -3.273 11.273 1 94.38 271 ILE A C 1
ATOM 2042 O O . ILE A 1 271 ? -16.688 -3.352 10.422 1 94.38 271 ILE A O 1
ATOM 2046 N N . ASP A 1 272 ? -15.305 -2.176 11.656 1 94 272 ASP A N 1
ATOM 2047 C CA . ASP A 1 272 ? -15.57 -0.943 10.914 1 94 272 ASP A CA 1
ATOM 2048 C C . ASP A 1 272 ? -14.469 -0.671 9.898 1 94 272 ASP A C 1
ATOM 2050 O O . ASP A 1 272 ? -13.422 -0.113 10.234 1 94 272 ASP A O 1
ATOM 2054 N N . ILE A 1 273 ? -14.719 -0.998 8.664 1 93.69 273 ILE A N 1
ATOM 2055 C CA . ILE A 1 273 ? -13.703 -0.958 7.621 1 93.69 273 ILE A CA 1
ATOM 2056 C C . ILE A 1 273 ? -13.273 0.487 7.375 1 93.69 273 ILE A C 1
ATOM 2058 O O . ILE A 1 273 ? -12.117 0.75 7.043 1 93.69 273 ILE A O 1
ATOM 2062 N N . THR A 1 274 ? -14.195 1.444 7.477 1 93.81 274 THR A N 1
ATOM 2063 C CA . THR A 1 274 ? -13.836 2.85 7.312 1 93.81 274 THR A CA 1
ATOM 2064 C C . THR A 1 274 ? -12.812 3.275 8.359 1 93.81 274 THR A C 1
ATOM 2066 O O . THR A 1 274 ? -11.844 3.963 8.039 1 93.81 274 THR A O 1
ATOM 2069 N N . MET A 1 275 ? -13 2.77 9.555 1 95.81 275 MET A N 1
ATOM 2070 C CA . MET A 1 275 ? -12.055 3.08 10.633 1 95.81 275 MET A CA 1
ATOM 2071 C C . MET A 1 275 ? -10.742 2.336 10.43 1 95.81 275 MET A C 1
ATOM 2073 O O . MET A 1 275 ? -9.672 2.848 10.781 1 95.81 275 MET A O 1
ATOM 2077 N N . VAL A 1 276 ? -10.812 1.143 9.891 1 97.44 276 VAL A N 1
ATOM 2078 C CA . VAL A 1 276 ? -9.594 0.386 9.625 1 97.44 276 VAL A CA 1
ATOM 2079 C C . VAL A 1 276 ? -8.742 1.122 8.586 1 97.44 276 VAL A C 1
ATOM 2081 O O . VAL A 1 276 ? -7.527 1.24 8.75 1 97.44 276 VAL A O 1
ATOM 2084 N N . ILE A 1 277 ? -9.383 1.617 7.508 1 97.38 277 ILE A N 1
ATOM 2085 C CA . ILE A 1 277 ? -8.688 2.42 6.504 1 97.38 277 ILE A CA 1
ATOM 2086 C C . ILE A 1 277 ? -8.008 3.611 7.18 1 97.38 277 ILE A C 1
ATOM 2088 O O . ILE A 1 277 ? -6.816 3.848 6.977 1 97.38 277 ILE A O 1
ATOM 2092 N N . ASN A 1 278 ? -8.727 4.297 8 1 98.06 278 ASN A N 1
ATOM 2093 C CA . ASN A 1 278 ? -8.172 5.449 8.703 1 98.06 278 ASN A CA 1
ATOM 2094 C C . ASN A 1 278 ? -7.109 5.035 9.719 1 98.06 278 ASN A C 1
ATOM 2096 O O . ASN A 1 278 ? -6.18 5.797 9.992 1 98.06 278 ASN A O 1
ATOM 2100 N N . GLY A 1 279 ? -7.277 3.82 10.281 1 98.69 279 GLY A N 1
ATOM 2101 C CA . GLY A 1 279 ? -6.258 3.297 11.18 1 98.69 279 GLY A CA 1
ATOM 2102 C C . GLY A 1 279 ? -4.922 3.082 10.5 1 98.69 279 GLY A C 1
ATOM 2103 O O . GLY A 1 279 ? -3.871 3.379 11.078 1 98.69 279 GLY A O 1
ATOM 2104 N N . VAL A 1 280 ? -4.957 2.551 9.305 1 98.69 280 VAL A N 1
ATOM 2105 C CA . VAL A 1 280 ? -3.748 2.402 8.508 1 98.69 280 VAL A CA 1
ATOM 2106 C C . VAL A 1 280 ? -3.107 3.77 8.273 1 98.69 280 VAL A C 1
ATOM 2108 O O . VAL A 1 280 ? -1.906 3.943 8.5 1 98.69 280 VAL A O 1
ATOM 2111 N N . LEU A 1 281 ? -3.887 4.738 7.891 1 98.69 281 LEU A N 1
ATOM 2112 C CA . LEU A 1 281 ? -3.398 6.086 7.625 1 98.69 281 LEU A CA 1
ATOM 2113 C C . LEU A 1 281 ? -2.859 6.73 8.898 1 98.69 281 LEU A C 1
ATOM 2115 O O . LEU A 1 281 ? -1.854 7.445 8.859 1 98.69 281 LEU A O 1
ATOM 2119 N N . ALA A 1 282 ? -3.543 6.441 9.969 1 98.88 282 ALA A N 1
ATOM 2120 C CA . ALA A 1 282 ? -3.086 6.969 11.258 1 98.88 282 ALA A CA 1
ATOM 2121 C C . ALA A 1 282 ? -1.703 6.426 11.609 1 98.88 282 ALA A C 1
ATOM 2123 O O . ALA A 1 282 ? -0.852 7.164 12.109 1 98.88 282 ALA A O 1
ATOM 2124 N N . GLY A 1 283 ? -1.505 5.152 11.422 1 98.88 283 GLY A N 1
ATOM 2125 C CA . GLY A 1 283 ? -0.185 4.578 11.641 1 98.88 283 GLY A CA 1
ATOM 2126 C C . GLY A 1 283 ? 0.891 5.219 10.789 1 98.88 283 GLY A C 1
ATOM 2127 O O . GLY A 1 283 ? 2.01 5.445 11.25 1 98.88 283 GLY A O 1
ATOM 2128 N N . LEU A 1 284 ? 0.573 5.457 9.523 1 98.88 284 LEU A N 1
ATOM 2129 C CA . LEU A 1 284 ? 1.484 6.137 8.609 1 98.88 284 LEU A CA 1
ATOM 2130 C C . LEU A 1 284 ? 1.819 7.535 9.117 1 98.88 284 LEU A C 1
ATOM 2132 O O . LEU A 1 284 ? 2.99 7.918 9.164 1 98.88 284 LEU A O 1
ATOM 2136 N N . VAL A 1 285 ? 0.793 8.281 9.547 1 98.88 285 VAL A N 1
ATOM 2137 C CA . VAL A 1 285 ? 0.948 9.648 10.023 1 98.88 285 VAL A CA 1
ATOM 2138 C C . VAL A 1 285 ? 1.807 9.664 11.289 1 98.88 285 VAL A C 1
ATOM 2140 O O . VAL A 1 285 ? 2.746 10.453 11.398 1 98.88 285 VAL A O 1
ATOM 2143 N N . ALA A 1 286 ? 1.611 8.766 12.156 1 98.94 286 ALA A N 1
ATOM 2144 C CA . ALA A 1 286 ? 2.248 8.766 13.477 1 98.94 286 ALA A CA 1
ATOM 2145 C C . ALA A 1 286 ? 3.736 8.438 13.359 1 98.94 286 ALA A C 1
ATOM 2147 O O . ALA A 1 286 ? 4.547 8.938 14.141 1 98.94 286 ALA A O 1
ATOM 2148 N N . ILE A 1 287 ? 4.102 7.652 12.391 1 98.94 287 ILE A N 1
ATOM 2149 C CA . ILE A 1 287 ? 5.488 7.195 12.312 1 98.94 287 ILE A CA 1
ATOM 2150 C C . ILE A 1 287 ? 6.312 8.195 11.5 1 98.94 287 ILE A C 1
ATOM 2152 O O . ILE A 1 287 ? 7.543 8.117 11.484 1 98.94 287 ILE A O 1
ATOM 2156 N N . THR A 1 288 ? 5.68 9.156 10.891 1 98.88 288 THR A N 1
ATOM 2157 C CA . THR A 1 288 ? 6.281 10.031 9.883 1 98.88 288 THR A CA 1
ATOM 2158 C C . THR A 1 288 ? 7.336 10.93 10.516 1 98.88 288 THR A C 1
ATOM 2160 O O . THR A 1 288 ? 8.359 11.234 9.891 1 98.88 288 THR A O 1
ATOM 2163 N N . ALA A 1 289 ? 7.234 11.289 11.766 1 98.88 289 ALA A N 1
ATOM 2164 C CA . ALA A 1 289 ? 8.203 12.141 12.445 1 98.88 289 ALA A CA 1
ATOM 2165 C C . ALA A 1 289 ? 9.438 11.344 12.875 1 98.88 289 ALA A C 1
ATOM 2167 O O . ALA A 1 289 ? 10.547 11.867 12.883 1 98.88 289 ALA A O 1
ATOM 2168 N N . GLY A 1 290 ? 9.234 10.086 13.188 1 98.88 290 GLY A N 1
ATOM 2169 C CA . GLY A 1 290 ? 10.297 9.367 13.867 1 98.88 290 GLY A CA 1
ATOM 2170 C C . GLY A 1 290 ? 10.773 8.148 13.094 1 98.88 290 GLY A C 1
ATOM 2171 O O . GLY A 1 290 ? 11.609 7.387 13.586 1 98.88 290 GLY A O 1
ATOM 2172 N N . CYS A 1 291 ? 10.32 7.949 11.875 1 98.75 291 CYS A N 1
ATOM 2173 C CA . CYS A 1 291 ? 10.617 6.738 11.125 1 98.75 291 CYS A CA 1
ATOM 2174 C C . CYS A 1 291 ? 12.125 6.574 10.93 1 98.75 291 CYS A C 1
ATOM 2176 O O . CYS A 1 291 ? 12.609 5.465 10.695 1 98.75 291 CYS A O 1
ATOM 2178 N N . ASN A 1 292 ? 12.922 7.648 11.141 1 98.62 292 ASN A N 1
ATOM 2179 C CA . ASN A 1 292 ? 14.359 7.598 10.938 1 98.62 292 ASN A CA 1
ATOM 2180 C C . ASN A 1 292 ? 15.102 7.32 12.242 1 98.62 292 ASN A C 1
ATOM 2182 O O . ASN A 1 292 ? 16.297 6.992 12.234 1 98.62 292 ASN A O 1
ATOM 2186 N N . VAL A 1 293 ? 14.406 7.41 13.406 1 98.69 293 VAL A N 1
ATOM 2187 C CA . VAL A 1 293 ? 15.211 7.422 14.625 1 98.69 293 VAL A CA 1
ATOM 2188 C C . VAL A 1 293 ? 14.672 6.398 15.617 1 98.69 293 VAL A C 1
ATOM 2190 O O . VAL A 1 293 ? 15.18 6.273 16.734 1 98.69 293 VAL A O 1
ATOM 2193 N N . VAL A 1 294 ? 13.609 5.66 15.289 1 98.62 294 VAL A N 1
ATOM 2194 C CA . VAL A 1 294 ? 13.07 4.664 16.219 1 98.62 294 VAL A CA 1
ATOM 2195 C C . VAL A 1 294 ? 13.375 3.26 15.695 1 98.62 294 VAL A C 1
ATOM 2197 O O . VAL A 1 294 ? 13.656 3.078 14.5 1 98.62 294 VAL A O 1
ATOM 2200 N N . SER A 1 295 ? 13.328 2.273 16.562 1 98.06 295 SER A N 1
ATOM 2201 C CA . SER A 1 295 ? 13.523 0.879 16.172 1 98.06 295 SER A CA 1
ATOM 2202 C C . SER A 1 295 ? 12.273 0.312 15.508 1 98.06 295 SER A C 1
ATOM 2204 O O . SER A 1 295 ? 11.195 0.9 15.602 1 98.06 295 SER A O 1
ATOM 2206 N N . ALA A 1 296 ? 12.43 -0.825 14.883 1 98 296 ALA A N 1
ATOM 2207 C CA . ALA A 1 296 ? 11.305 -1.512 14.242 1 98 296 ALA A CA 1
ATOM 2208 C C . ALA A 1 296 ? 10.234 -1.873 15.266 1 98 296 ALA A C 1
ATOM 2210 O O . ALA A 1 296 ? 9.039 -1.688 15.016 1 98 296 ALA A O 1
ATOM 2211 N N . ASN A 1 297 ? 10.602 -2.393 16.375 1 98.06 297 ASN A N 1
ATOM 2212 C CA . ASN A 1 297 ? 9.648 -2.75 17.422 1 98.06 297 ASN A CA 1
ATOM 2213 C C . ASN A 1 297 ? 8.922 -1.523 17.969 1 98.06 297 ASN A C 1
ATOM 2215 O O . ASN A 1 297 ? 7.723 -1.586 18.25 1 98.06 297 ASN A O 1
ATOM 2219 N N . SER A 1 298 ? 9.648 -0.414 18.125 1 98.69 298 SER A N 1
ATOM 2220 C CA . SER A 1 298 ? 9.008 0.822 18.562 1 98.69 298 SER A CA 1
ATOM 2221 C C . SER A 1 298 ? 7.996 1.307 17.516 1 98.69 298 SER A C 1
ATOM 2223 O O . SER A 1 298 ? 6.941 1.841 17.875 1 98.69 298 SER A O 1
ATOM 2225 N N . ALA A 1 299 ? 8.367 1.158 16.234 1 98.81 299 ALA A N 1
ATOM 2226 C CA . ALA A 1 299 ? 7.438 1.527 15.164 1 98.81 299 ALA A CA 1
ATOM 2227 C C . ALA A 1 299 ? 6.133 0.745 15.289 1 98.81 299 ALA A C 1
ATOM 2229 O O . ALA A 1 299 ? 5.051 1.295 15.07 1 98.81 299 ALA A O 1
ATOM 2230 N N . ILE A 1 300 ? 6.184 -0.533 15.633 1 98.75 300 ILE A N 1
ATOM 2231 C CA . ILE A 1 300 ? 5.012 -1.378 15.828 1 98.75 300 ILE A CA 1
ATOM 2232 C C . ILE A 1 300 ? 4.16 -0.829 16.969 1 98.75 300 ILE A C 1
ATOM 2234 O O . ILE A 1 300 ? 2.939 -0.713 16.844 1 98.75 300 ILE A O 1
ATOM 2238 N N . ILE A 1 301 ? 4.754 -0.427 18.031 1 98.81 301 ILE A N 1
ATOM 2239 C CA . ILE A 1 301 ? 4.047 0.098 19.203 1 98.81 301 ILE A CA 1
ATOM 2240 C C . ILE A 1 301 ? 3.381 1.424 18.844 1 98.81 301 ILE A C 1
ATOM 2242 O O . ILE A 1 301 ? 2.23 1.667 19.219 1 98.81 301 ILE A O 1
ATOM 2246 N N . ILE A 1 302 ? 4.129 2.264 18.172 1 98.88 302 ILE A N 1
ATOM 2247 C CA . ILE A 1 302 ? 3.59 3.555 17.766 1 98.88 302 ILE A CA 1
ATOM 2248 C C . ILE A 1 302 ? 2.354 3.342 16.891 1 98.88 302 ILE A C 1
ATOM 2250 O O . ILE A 1 302 ? 1.329 4 17.078 1 98.88 302 ILE A O 1
ATOM 2254 N N . GLY A 1 303 ? 2.412 2.389 15.93 1 98.88 303 GLY A N 1
ATOM 2255 C CA . GLY A 1 303 ? 1.256 2.057 15.109 1 98.88 303 GLY A CA 1
ATOM 2256 C C . GLY A 1 303 ? 0.084 1.533 15.914 1 98.88 303 GLY A C 1
ATOM 2257 O O . GLY A 1 303 ? -1.065 1.905 15.664 1 98.88 303 GLY A O 1
ATOM 2258 N N . LEU A 1 304 ? 0.379 0.697 16.891 1 98.88 304 LEU A N 1
ATOM 2259 C CA . LEU A 1 304 ? -0.648 0.119 17.75 1 98.88 304 LEU A CA 1
ATOM 2260 C C . LEU A 1 304 ? -1.438 1.213 18.469 1 98.88 304 LEU A C 1
ATOM 2262 O O . LEU A 1 304 ? -2.67 1.199 18.453 1 98.88 304 LEU A O 1
ATOM 2266 N N . ILE A 1 305 ? -0.746 2.17 19.016 1 98.88 305 ILE A N 1
ATOM 2267 C CA . ILE A 1 305 ? -1.382 3.248 19.766 1 98.88 305 ILE A CA 1
ATOM 2268 C C . ILE A 1 305 ? -2.137 4.164 18.797 1 98.88 305 ILE A C 1
ATOM 2270 O O . ILE A 1 305 ? -3.264 4.578 19.078 1 98.88 305 ILE A O 1
ATOM 2274 N N . ALA A 1 306 ? -1.52 4.438 17.656 1 98.88 306 ALA A N 1
ATOM 2275 C CA . ALA A 1 306 ? -2.139 5.305 16.656 1 98.88 306 ALA A CA 1
ATOM 2276 C C . ALA A 1 306 ? -3.496 4.762 16.219 1 98.88 306 ALA A C 1
ATOM 2278 O O . ALA A 1 306 ? -4.457 5.52 16.078 1 98.88 306 ALA A O 1
ATOM 2279 N N . GLY A 1 307 ? -3.588 3.432 16 1 98.69 307 GLY A N 1
ATOM 2280 C CA . GLY A 1 307 ? -4.832 2.814 15.578 1 98.69 307 GLY A CA 1
ATOM 2281 C C . GLY A 1 307 ? -5.941 2.932 16.609 1 98.69 307 GLY A C 1
ATOM 2282 O O . GLY A 1 307 ? -7.105 3.141 16.25 1 98.69 307 GLY A O 1
ATOM 2283 N N . ILE A 1 308 ? -5.613 2.818 17.844 1 98.38 308 ILE A N 1
ATOM 2284 C CA . ILE A 1 308 ? -6.59 2.941 18.922 1 98.38 308 ILE A CA 1
ATOM 2285 C C . ILE A 1 308 ? -7.062 4.391 19.031 1 98.38 308 ILE A C 1
ATOM 2287 O O . ILE A 1 308 ? -8.25 4.648 19.219 1 98.38 308 ILE A O 1
ATOM 2291 N N . LEU A 1 309 ? -6.18 5.34 18.781 1 98.5 309 LEU A N 1
ATOM 2292 C CA . LEU A 1 309 ? -6.48 6.762 18.938 1 98.5 309 LEU A CA 1
ATOM 2293 C C . LEU A 1 309 ? -7.48 7.223 17.891 1 98.5 309 LEU A C 1
ATOM 2295 O O . LEU A 1 309 ? -8.156 8.234 18.062 1 98.5 309 LEU A O 1
ATOM 2299 N N . ILE A 1 310 ? -7.625 6.492 16.766 1 96.81 310 ILE A N 1
ATOM 2300 C CA . ILE A 1 310 ? -8.562 6.875 15.711 1 96.81 310 ILE A CA 1
ATOM 2301 C C . ILE A 1 310 ? -9.984 6.863 16.266 1 96.81 310 ILE A C 1
ATOM 2303 O O . ILE A 1 310 ? -10.711 7.852 16.156 1 96.81 310 ILE A O 1
ATOM 2307 N N . ASP A 1 311 ? -10.406 5.746 16.875 1 95.38 311 ASP A N 1
ATOM 2308 C CA . ASP A 1 311 ? -11.766 5.629 17.391 1 95.38 311 ASP A CA 1
ATOM 2309 C C . ASP A 1 311 ? -11.992 6.594 18.562 1 95.38 311 ASP A C 1
ATOM 2311 O O . ASP A 1 311 ? -13.016 7.281 18.609 1 95.38 311 ASP A O 1
ATOM 2315 N N . VAL A 1 312 ? -11 6.707 19.438 1 97.06 312 VAL A N 1
ATOM 2316 C CA . VAL A 1 312 ? -11.109 7.574 20.609 1 97.06 312 VAL A CA 1
ATOM 2317 C C . VAL A 1 312 ? -11.273 9.023 20.156 1 97.06 312 VAL A C 1
ATOM 2319 O O . VAL A 1 312 ? -12.125 9.75 20.688 1 97.06 312 VAL A O 1
ATOM 2322 N N . ALA A 1 313 ? -10.508 9.422 19.219 1 97.94 313 ALA A N 1
ATOM 2323 C CA . ALA A 1 313 ? -10.531 10.797 18.75 1 97.94 313 ALA A CA 1
ATOM 2324 C C . ALA A 1 313 ? -11.82 11.102 18 1 97.94 313 ALA A C 1
ATOM 2326 O O . ALA A 1 313 ? -12.422 12.164 18.172 1 97.94 313 ALA A O 1
ATOM 2327 N N . VAL A 1 314 ? -12.25 10.234 17.109 1 95.75 314 VAL A N 1
ATOM 2328 C CA . VAL A 1 314 ? -13.469 10.453 16.344 1 95.75 314 VAL A CA 1
ATOM 2329 C C . VAL A 1 314 ? -14.656 10.625 17.281 1 95.75 314 VAL A C 1
ATOM 2331 O O . VAL A 1 314 ? -15.484 11.523 17.078 1 95.75 314 VAL A O 1
ATOM 2334 N N . VAL A 1 315 ? -14.734 9.805 18.281 1 94.44 315 VAL A N 1
ATOM 2335 C CA . VAL A 1 315 ? -15.82 9.867 19.25 1 94.44 315 VAL A CA 1
ATOM 2336 C C . VAL A 1 315 ? -15.75 11.188 20.031 1 94.44 315 VAL A C 1
ATOM 2338 O O . VAL A 1 315 ? -16.766 11.852 20.234 1 94.44 315 VAL A O 1
ATOM 2341 N N . ALA A 1 316 ? -14.555 11.586 20.438 1 96.75 316 ALA A N 1
ATOM 2342 C CA . ALA A 1 316 ? -14.375 12.82 21.203 1 96.75 316 ALA A CA 1
ATOM 2343 C C . ALA A 1 316 ? -14.742 14.039 20.344 1 96.75 316 ALA A C 1
ATOM 2345 O O . ALA A 1 316 ? -15.398 14.969 20.828 1 96.75 316 ALA A O 1
ATOM 2346 N N . ILE A 1 317 ? -14.352 14.047 19.125 1 96.62 317 ILE A N 1
ATOM 2347 C CA . ILE A 1 317 ? -14.609 15.164 18.219 1 96.62 317 ILE A CA 1
ATOM 2348 C C . ILE A 1 317 ? -16.109 15.258 17.938 1 96.62 317 ILE A C 1
ATOM 2350 O O . ILE A 1 317 ? -16.672 16.359 17.891 1 96.62 317 ILE A O 1
ATOM 2354 N N . ASP A 1 318 ? -16.75 14.133 17.766 1 95.12 318 ASP A N 1
ATOM 2355 C CA . ASP A 1 318 ? -18.203 14.109 17.547 1 95.12 318 ASP A CA 1
ATOM 2356 C C . ASP A 1 318 ? -18.938 14.625 18.781 1 95.12 318 ASP A C 1
ATOM 2358 O O . ASP A 1 318 ? -19.969 15.305 18.656 1 95.12 318 ASP A O 1
ATOM 2362 N N . LYS A 1 319 ? -18.469 14.281 19.938 1 94.88 319 LYS A N 1
ATOM 2363 C CA . LYS A 1 319 ? -19.094 14.75 21.172 1 94.88 319 LYS A CA 1
ATOM 2364 C C . LYS A 1 319 ? -19.016 16.266 21.297 1 94.88 319 LYS A C 1
ATOM 2366 O O . LYS A 1 319 ? -19.875 16.891 21.922 1 94.88 319 LYS A O 1
ATOM 2371 N N . MET A 1 320 ? -18 16.812 20.656 1 95.88 320 MET A N 1
ATOM 2372 C CA . MET A 1 320 ? -17.828 18.266 20.656 1 95.88 320 MET A CA 1
ATOM 2373 C C . MET A 1 320 ? -18.656 18.906 19.547 1 95.88 320 MET A C 1
ATOM 2375 O O . MET A 1 320 ? -18.609 20.109 19.344 1 95.88 320 MET A O 1
ATOM 2379 N N . LYS A 1 321 ? -19.359 18.062 18.797 1 96.44 321 LYS A N 1
ATOM 2380 C CA . LYS A 1 321 ? -20.25 18.484 17.719 1 96.44 321 LYS A CA 1
ATOM 2381 C C . LYS A 1 321 ? -19.484 19.172 16.594 1 96.44 321 LYS A C 1
ATOM 2383 O O . LYS A 1 321 ? -19.938 20.156 16.031 1 96.44 321 LYS A O 1
ATOM 2388 N N . VAL A 1 322 ? -18.281 18.719 16.391 1 97.5 322 VAL A N 1
ATOM 2389 C CA . VAL A 1 322 ? -17.484 19.109 15.219 1 97.5 322 VAL A CA 1
ATOM 2390 C C . VAL A 1 322 ? -17.609 18.047 14.125 1 97.5 322 VAL A C 1
ATOM 2392 O O . VAL A 1 322 ? -17.281 16.891 14.344 1 97.5 322 VAL A O 1
ATOM 2395 N N . ASP A 1 323 ? -18.156 18.453 12.961 1 97.44 323 ASP A N 1
ATOM 2396 C CA . ASP A 1 323 ? -18.438 17.516 11.867 1 97.44 323 ASP A CA 1
ATOM 2397 C C . ASP A 1 323 ? -17.25 17.438 10.898 1 97.44 323 ASP A C 1
ATOM 2399 O O . ASP A 1 323 ? -17.031 18.359 10.109 1 97.44 323 ASP A O 1
ATOM 2403 N N . ASP A 1 324 ? -16.516 16.391 10.977 1 96.56 324 ASP A N 1
ATOM 2404 C CA . ASP A 1 324 ? -15.422 16.031 10.086 1 96.56 324 ASP A CA 1
ATOM 2405 C C . ASP A 1 324 ? -15.781 14.812 9.227 1 96.56 324 ASP A C 1
ATOM 2407 O O . ASP A 1 324 ? -15.586 13.672 9.641 1 96.56 324 ASP A O 1
ATOM 2411 N N . PRO A 1 325 ? -16.266 15.062 7.977 1 95.44 325 PRO A N 1
ATOM 2412 C CA . PRO A 1 325 ? -16.875 14.008 7.156 1 95.44 325 PRO A CA 1
ATOM 2413 C C . PRO A 1 325 ? -15.922 12.844 6.898 1 95.44 325 PRO A C 1
ATOM 2415 O O . PRO A 1 325 ? -16.375 11.719 6.637 1 95.44 325 PRO A O 1
ATOM 2418 N N . VAL A 1 326 ? -14.578 13.039 6.941 1 95.38 326 VAL A N 1
ATOM 2419 C CA . VAL A 1 326 ? -13.68 11.992 6.48 1 95.38 326 VAL A CA 1
ATOM 2420 C C . VAL A 1 326 ? -12.773 11.539 7.625 1 95.38 326 VAL A C 1
ATOM 2422 O O . VAL A 1 326 ? -11.898 10.695 7.438 1 95.38 326 VAL A O 1
ATOM 2425 N N . GLY A 1 327 ? -12.836 12.148 8.797 1 96.56 327 GLY A N 1
ATOM 2426 C CA . GLY A 1 327 ? -12.008 11.797 9.938 1 96.56 327 GLY A CA 1
ATOM 2427 C C . GLY A 1 327 ? -10.602 12.367 9.852 1 96.56 327 GLY A C 1
ATOM 2428 O O . GLY A 1 327 ? -9.648 11.773 10.352 1 96.56 327 GLY A O 1
ATOM 2429 N N . ALA A 1 328 ? -10.445 13.484 9.227 1 97.62 328 ALA A N 1
ATOM 2430 C CA . ALA A 1 328 ? -9.148 14.102 8.969 1 97.62 328 ALA A CA 1
ATOM 2431 C C . ALA A 1 328 ? -8.492 14.562 10.266 1 97.62 328 ALA A C 1
ATOM 2433 O O . ALA A 1 328 ? -7.277 14.406 10.438 1 97.62 328 ALA A O 1
ATOM 2434 N N . VAL A 1 329 ? -9.258 15.109 11.133 1 98.5 329 VAL A N 1
ATOM 2435 C CA . VAL A 1 329 ? -8.711 15.625 12.391 1 98.5 329 VAL A CA 1
ATOM 2436 C C . VAL A 1 329 ? -8.148 14.477 13.219 1 98.5 329 VAL A C 1
ATOM 2438 O O . VAL A 1 329 ? -7.062 14.586 13.797 1 98.5 329 VAL A O 1
ATOM 2441 N N . ALA A 1 330 ? -8.875 13.391 13.289 1 98.56 330 ALA A N 1
ATOM 2442 C CA . ALA A 1 330 ? -8.43 12.227 14.047 1 98.56 330 ALA A CA 1
ATOM 2443 C C . ALA A 1 330 ? -7.176 11.617 13.422 1 98.56 330 ALA A C 1
ATOM 2445 O O . ALA A 1 330 ? -6.207 11.312 14.125 1 98.56 330 ALA A O 1
ATOM 2446 N N . VAL A 1 331 ? -7.168 11.422 12.141 1 98.69 331 VAL A N 1
ATOM 2447 C CA . VAL A 1 331 ? -6.074 10.758 11.43 1 98.69 331 VAL A CA 1
ATOM 2448 C C . VAL A 1 331 ? -4.824 11.633 11.477 1 98.69 331 VAL A C 1
ATOM 2450 O O . VAL A 1 331 ? -3.758 11.18 11.898 1 98.69 331 VAL A O 1
ATOM 2453 N N . HIS A 1 332 ? -4.98 12.906 11.117 1 98.88 332 HIS A N 1
ATOM 2454 C CA . HIS A 1 332 ? -3.814 13.75 10.883 1 98.88 332 HIS A CA 1
ATOM 2455 C C . HIS A 1 332 ? -3.521 14.633 12.086 1 98.88 332 HIS A C 1
ATOM 2457 O O . HIS A 1 332 ? -2.361 14.82 12.461 1 98.88 332 HIS A O 1
ATOM 2463 N N . GLY A 1 333 ? -4.559 15.258 12.664 1 98.81 333 GLY A N 1
ATOM 2464 C CA . GLY A 1 333 ? -4.34 16.125 13.812 1 98.81 333 GLY A CA 1
ATOM 2465 C C . GLY A 1 333 ? -3.881 15.375 15.047 1 98.81 333 GLY A C 1
ATOM 2466 O O . GLY A 1 333 ? -2.748 15.547 15.5 1 98.81 333 GLY A O 1
ATOM 2467 N N . VAL A 1 334 ? -4.719 14.492 15.516 1 98.81 334 VAL A N 1
ATOM 2468 C CA . VAL A 1 334 ? -4.465 13.766 16.75 1 98.81 334 VAL A CA 1
ATOM 2469 C C . VAL A 1 334 ? -3.256 12.852 16.578 1 98.81 334 VAL A C 1
ATOM 2471 O O . VAL A 1 334 ? -2.346 12.852 17.406 1 98.81 334 VAL A O 1
ATOM 2474 N N . ASN A 1 335 ? -3.184 12.133 15.516 1 98.88 335 ASN A N 1
ATOM 2475 C CA . ASN A 1 335 ? -2.096 11.172 15.352 1 98.88 335 ASN A CA 1
ATOM 2476 C C . ASN A 1 335 ? -0.816 11.852 14.875 1 98.88 335 ASN A C 1
ATOM 2478 O O . ASN A 1 335 ? 0.283 11.336 15.086 1 98.88 335 ASN A O 1
ATOM 2482 N N . GLY A 1 336 ? -0.943 13.008 14.172 1 98.94 336 GLY A N 1
ATOM 2483 C CA . GLY A 1 336 ? 0.245 13.82 13.945 1 98.94 336 GLY A CA 1
ATOM 2484 C C . GLY A 1 336 ? 0.874 14.328 15.227 1 98.94 336 GLY A C 1
ATOM 2485 O O . GLY A 1 336 ? 2.096 14.297 15.383 1 98.94 336 GLY A O 1
ATOM 2486 N N . PHE A 1 337 ? 0.008 14.789 16.109 1 98.88 337 PHE A N 1
ATOM 2487 C CA . PHE A 1 337 ? 0.457 15.25 17.422 1 98.88 337 PHE A CA 1
ATOM 2488 C C . PHE A 1 337 ? 1.105 14.109 18.188 1 98.88 337 PHE A C 1
ATOM 2490 O O . PHE A 1 337 ? 2.24 14.234 18.656 1 98.88 337 PHE A O 1
ATOM 2497 N N . PHE A 1 338 ? 0.477 13.023 18.281 1 98.88 338 PHE A N 1
ATOM 2498 C CA . PHE A 1 338 ? 0.98 11.859 19 1 98.88 338 PHE A CA 1
ATOM 2499 C C . PHE A 1 338 ? 2.299 11.383 18.406 1 98.88 338 PHE A C 1
ATOM 2501 O O . PHE A 1 338 ? 3.254 11.102 19.125 1 98.88 338 PHE A O 1
ATOM 2508 N N . GLY A 1 339 ? 2.316 11.227 17.062 1 98.94 339 GLY A N 1
ATOM 2509 C CA . GLY A 1 339 ? 3.516 10.75 16.406 1 98.94 339 GLY A CA 1
ATOM 2510 C C . GLY A 1 339 ? 4.746 11.578 16.719 1 98.94 339 GLY A C 1
ATOM 2511 O O . GLY A 1 339 ? 5.844 11.039 16.875 1 98.94 339 GLY A O 1
ATOM 2512 N N . THR A 1 340 ? 4.551 12.875 16.828 1 98.88 340 THR A N 1
ATOM 2513 C CA . THR A 1 340 ? 5.656 13.773 17.141 1 98.88 340 THR A CA 1
ATOM 2514 C C . THR A 1 340 ? 6.125 13.57 18.578 1 98.88 340 THR A C 1
ATOM 2516 O O . THR A 1 340 ? 7.328 13.492 18.844 1 98.88 340 THR A O 1
ATOM 2519 N N . VAL A 1 341 ? 5.203 13.445 19.453 1 98.94 341 VAL A N 1
ATOM 2520 C CA . VAL A 1 341 ? 5.539 13.203 20.859 1 98.94 341 VAL A CA 1
ATOM 2521 C C . VAL A 1 341 ? 6.219 11.844 21 1 98.94 341 VAL A C 1
ATOM 2523 O O . VAL A 1 341 ? 7.141 11.688 21.797 1 98.94 341 VAL A O 1
ATOM 2526 N N . ALA A 1 342 ? 5.816 10.883 20.219 1 98.94 342 ALA A N 1
ATOM 2527 C CA . ALA A 1 342 ? 6.348 9.523 20.281 1 98.94 342 ALA A CA 1
ATOM 2528 C C . ALA A 1 342 ? 7.844 9.5 19.984 1 98.94 342 ALA A C 1
ATOM 2530 O O . ALA A 1 342 ? 8.57 8.648 20.484 1 98.94 342 ALA A O 1
ATOM 2531 N N . VAL A 1 343 ? 8.328 10.445 19.188 1 98.81 343 VAL A N 1
ATOM 2532 C CA . VAL A 1 343 ? 9.758 10.555 18.953 1 98.81 343 VAL A CA 1
ATOM 2533 C C . VAL A 1 343 ? 10.492 10.766 20.266 1 98.81 343 VAL A C 1
ATOM 2535 O O . VAL A 1 343 ? 11.492 10.094 20.547 1 98.81 343 VAL A O 1
ATOM 2538 N N . GLY A 1 344 ? 9.977 11.688 21.078 1 98.81 344 GLY A N 1
ATOM 2539 C CA . GLY A 1 344 ? 10.594 11.969 22.375 1 98.81 344 GLY A CA 1
ATOM 2540 C C . GLY A 1 344 ? 10.539 10.789 23.328 1 98.81 344 GLY A C 1
ATOM 2541 O O . GLY A 1 344 ? 11.359 10.688 24.25 1 98.81 344 GLY A O 1
ATOM 2542 N N . LEU A 1 345 ? 9.648 9.844 23.078 1 98.81 345 LEU A N 1
ATOM 2543 C CA . LEU A 1 345 ? 9.469 8.688 23.938 1 98.81 345 LEU A CA 1
ATOM 2544 C C . LEU A 1 345 ? 10.312 7.512 23.453 1 98.81 345 LEU A C 1
ATOM 2546 O O . LEU A 1 345 ? 10.906 6.797 24.266 1 98.81 345 LEU A O 1
ATOM 2550 N N . PHE A 1 346 ? 10.484 7.305 22.094 1 98.81 346 PHE A N 1
ATOM 2551 C CA . PHE A 1 346 ? 10.93 6.004 21.609 1 98.81 346 PHE A CA 1
ATOM 2552 C C . PHE A 1 346 ? 12.219 6.137 20.797 1 98.81 346 PHE A C 1
ATOM 2554 O O . PHE A 1 346 ? 12.812 5.137 20.391 1 98.81 346 PHE A O 1
ATOM 2561 N N . ALA A 1 347 ? 12.688 7.371 20.547 1 98.69 347 ALA A N 1
ATOM 2562 C CA . ALA A 1 347 ? 13.906 7.527 19.75 1 98.69 347 ALA A CA 1
ATOM 2563 C C . ALA A 1 347 ? 15.062 6.746 20.359 1 98.69 347 ALA A C 1
ATOM 2565 O O . ALA A 1 347 ? 15.219 6.719 21.594 1 98.69 347 ALA A O 1
ATOM 2566 N N . THR A 1 348 ? 15.852 6.102 19.5 1 98.06 348 THR A N 1
ATOM 2567 C CA . THR A 1 348 ? 16.953 5.273 19.953 1 98.06 348 THR A CA 1
ATOM 2568 C C . THR A 1 348 ? 18.016 6.125 20.656 1 98.06 348 THR A C 1
ATOM 2570 O O . THR A 1 348 ? 18.688 5.656 21.578 1 98.06 348 THR A O 1
ATOM 2573 N N . LYS A 1 349 ? 18.141 7.316 20.172 1 97 349 LYS A N 1
ATOM 2574 C CA . LYS A 1 349 ? 19.031 8.289 20.797 1 97 349 LYS A CA 1
ATOM 2575 C C . LYS A 1 349 ? 18.234 9.438 21.422 1 97 349 LYS A C 1
ATOM 2577 O O . LYS A 1 349 ? 17.594 10.219 20.703 1 97 349 LYS A O 1
ATOM 2582 N N . GLY A 1 350 ? 18.078 9.414 22.734 1 96.69 350 GLY A N 1
ATOM 2583 C CA . GLY A 1 350 ? 17.484 10.555 23.422 1 96.69 350 GLY A CA 1
ATOM 2584 C C . GLY A 1 350 ? 16.062 10.305 23.875 1 96.69 350 GLY A C 1
ATOM 2585 O O . GLY A 1 350 ? 15.469 11.148 24.547 1 96.69 350 GLY A O 1
ATOM 2586 N N . GLY A 1 351 ? 15.422 9.188 23.469 1 98.06 351 GLY A N 1
ATOM 2587 C CA . GLY A 1 351 ? 14.062 8.891 23.906 1 98.06 351 GLY A CA 1
ATOM 2588 C C . GLY A 1 351 ? 13.961 8.609 25.391 1 98.06 351 GLY A C 1
ATOM 2589 O O . GLY A 1 351 ? 14.859 7.992 25.969 1 98.06 351 GLY A O 1
ATOM 2590 N N . LEU A 1 352 ? 12.867 9.016 25.922 1 98.62 352 LEU A N 1
ATOM 2591 C CA . LEU A 1 352 ? 12.672 8.828 27.359 1 98.62 352 LEU A CA 1
ATOM 2592 C C . LEU A 1 352 ? 12.703 7.352 27.719 1 98.62 352 LEU A C 1
ATOM 2594 O O . LEU A 1 352 ? 13.383 6.957 28.672 1 98.62 352 LEU A O 1
ATOM 2598 N N . PHE A 1 353 ? 12.047 6.465 26.984 1 98.31 353 PHE A N 1
ATOM 2599 C CA . PHE A 1 353 ? 11.914 5.051 27.297 1 98.31 353 PHE A CA 1
ATOM 2600 C C . PHE A 1 353 ? 13.18 4.289 26.922 1 98.31 353 PHE A C 1
ATOM 2602 O O . PHE A 1 353 ? 13.43 3.191 27.422 1 98.31 353 PHE A O 1
ATOM 2609 N N . THR A 1 354 ? 13.992 4.871 26.031 1 97.31 354 THR A N 1
ATOM 2610 C CA . THR A 1 354 ? 15.172 4.152 25.562 1 97.31 354 THR A CA 1
ATOM 2611 C C . THR A 1 354 ? 16.422 4.602 26.312 1 97.31 354 THR A C 1
ATOM 2613 O O . THR A 1 354 ? 17.328 3.805 26.531 1 97.31 354 THR A O 1
ATOM 2616 N N . THR A 1 355 ? 16.516 5.926 26.781 1 97.56 355 THR A N 1
ATOM 2617 C CA . THR A 1 355 ? 17.75 6.441 27.359 1 97.56 355 THR A CA 1
ATOM 2618 C C . THR A 1 355 ? 17.484 7.016 28.75 1 97.56 355 THR A C 1
ATOM 2620 O O . THR A 1 355 ? 18.422 7.262 29.516 1 97.56 355 THR A O 1
ATOM 2623 N N . GLY A 1 356 ? 16.25 7.297 29.094 1 97.25 356 GLY A N 1
ATOM 2624 C CA . GLY A 1 356 ? 15.922 7.906 30.359 1 97.25 356 GLY A CA 1
ATOM 2625 C C . GLY A 1 356 ? 15.977 9.422 30.328 1 97.25 356 GLY A C 1
ATOM 2626 O O . GLY A 1 356 ? 15.625 10.086 31.312 1 97.25 356 GLY A O 1
ATOM 2627 N N . ASP A 1 357 ? 16.406 10.07 29.219 1 97.44 357 ASP A N 1
ATOM 2628 C CA . ASP A 1 357 ? 16.531 11.516 29.078 1 97.44 357 ASP A CA 1
ATOM 2629 C C . ASP A 1 357 ? 15.219 12.141 28.609 1 97.44 357 ASP A C 1
ATOM 2631 O O . ASP A 1 357 ? 14.648 11.727 27.594 1 97.44 357 ASP A O 1
ATOM 2635 N N . ALA A 1 358 ? 14.766 13.211 29.234 1 98.19 358 ALA A N 1
ATOM 2636 C CA . ALA A 1 358 ? 13.469 13.812 28.938 1 98.19 358 ALA A CA 1
ATOM 2637 C C . ALA A 1 358 ? 13.617 15.031 28.031 1 98.19 358 ALA A C 1
ATOM 2639 O O . ALA A 1 358 ? 12.625 15.633 27.609 1 98.19 358 ALA A O 1
ATOM 2640 N N . HIS A 1 359 ? 14.781 15.359 27.703 1 98.31 359 HIS A N 1
ATOM 2641 C CA . HIS A 1 359 ? 15.031 16.578 26.938 1 98.31 359 HIS A CA 1
ATOM 2642 C C . HIS A 1 359 ? 14.336 16.531 25.578 1 98.31 359 HIS A C 1
ATOM 2644 O O . HIS A 1 359 ? 13.602 17.453 25.219 1 98.31 359 HIS A O 1
ATOM 2650 N N . LEU A 1 360 ? 14.578 15.477 24.844 1 98.56 360 LEU A N 1
ATOM 2651 C CA . LEU A 1 360 ? 13.977 15.359 23.516 1 98.56 360 LEU A CA 1
ATOM 2652 C C . LEU A 1 360 ? 12.453 15.359 23.609 1 98.56 360 LEU A C 1
ATOM 2654 O O . LEU A 1 360 ? 11.773 15.93 22.75 1 98.56 360 LEU A O 1
ATOM 2658 N N . LEU A 1 361 ? 11.914 14.695 24.594 1 98.81 361 LEU A N 1
ATOM 2659 C CA . LEU A 1 361 ? 10.469 14.703 24.812 1 98.81 361 LEU A CA 1
ATOM 2660 C C . LEU A 1 361 ? 9.953 16.125 24.969 1 98.81 361 LEU A C 1
ATOM 2662 O O . LEU A 1 361 ? 8.914 16.484 24.406 1 98.81 361 LEU A O 1
ATOM 2666 N N . GLY A 1 362 ? 10.602 16.922 25.781 1 98.75 362 GLY A N 1
ATOM 2667 C CA . GLY A 1 362 ? 10.234 18.312 25.953 1 98.75 362 GLY A CA 1
ATOM 2668 C C . GLY A 1 362 ? 10.258 19.109 24.656 1 98.75 362 GLY A C 1
ATOM 2669 O O . GLY A 1 362 ? 9.328 19.859 24.359 1 98.75 362 GLY A O 1
ATOM 2670 N N . VAL A 1 363 ? 11.336 18.969 23.859 1 98.75 363 VAL A N 1
ATOM 2671 C CA . VAL A 1 363 ? 11.5 19.672 22.594 1 98.75 363 VAL A CA 1
ATOM 2672 C C . VAL A 1 363 ? 10.383 19.266 21.625 1 98.75 363 VAL A C 1
ATOM 2674 O O . VAL A 1 363 ? 9.766 20.125 21 1 98.75 363 VAL A O 1
ATOM 2677 N N . GLN A 1 364 ? 10.156 17.953 21.531 1 98.88 364 GLN A N 1
ATOM 2678 C CA . GLN A 1 364 ? 9.117 17.438 20.641 1 98.88 364 GLN A CA 1
ATOM 2679 C C . GLN A 1 364 ? 7.742 17.969 21.047 1 98.88 364 GLN A C 1
ATOM 2681 O O . GLN A 1 364 ? 6.961 18.406 20.188 1 98.88 364 GLN A O 1
ATOM 2686 N N . THR A 1 365 ? 7.414 17.938 22.297 1 98.88 365 THR A N 1
ATOM 2687 C CA . THR A 1 365 ? 6.117 18.391 22.781 1 98.88 365 THR A CA 1
ATOM 2688 C C . THR A 1 365 ? 5.945 19.891 22.547 1 98.88 365 THR A C 1
ATOM 2690 O O . THR A 1 365 ? 4.879 20.328 22.109 1 98.88 365 THR A O 1
ATOM 2693 N N . LEU A 1 366 ? 6.969 20.641 22.812 1 98.75 366 LEU A N 1
ATOM 2694 C CA . LEU A 1 366 ? 6.922 22.078 22.562 1 98.75 366 LEU A CA 1
ATOM 2695 C C . LEU A 1 366 ? 6.664 22.359 21.094 1 98.75 366 LEU A C 1
ATOM 2697 O O . LEU A 1 366 ? 5.77 23.141 20.75 1 98.75 366 LEU A O 1
ATOM 2701 N N . GLY A 1 367 ? 7.492 21.719 20.266 1 98.81 367 GLY A N 1
ATOM 2702 C CA . GLY A 1 367 ? 7.398 21.969 18.844 1 98.81 367 GLY A CA 1
ATOM 2703 C C . GLY A 1 367 ? 6.023 21.672 18.266 1 98.81 367 GLY A C 1
ATOM 2704 O O . GLY A 1 367 ? 5.43 22.5 17.594 1 98.81 367 GLY A O 1
ATOM 2705 N N . VAL A 1 368 ? 5.488 20.484 18.594 1 98.88 368 VAL A N 1
ATOM 2706 C CA . VAL A 1 368 ? 4.219 20.094 17.984 1 98.88 368 VAL A CA 1
ATOM 2707 C C . VAL A 1 368 ? 3.086 20.922 18.578 1 98.88 368 VAL A C 1
ATOM 2709 O O . VAL A 1 368 ? 2.119 21.25 17.891 1 98.88 368 VAL A O 1
ATOM 2712 N N . THR A 1 369 ? 3.178 21.312 19.812 1 98.88 369 THR A N 1
ATOM 2713 C CA . THR A 1 369 ? 2.158 22.156 20.438 1 98.88 369 THR A CA 1
ATOM 2714 C C . THR A 1 369 ? 2.111 23.531 19.766 1 98.88 369 THR A C 1
ATOM 2716 O O . THR A 1 369 ? 1.033 24.031 19.438 1 98.88 369 THR A O 1
ATOM 2719 N N . VAL A 1 370 ? 3.24 24.094 19.531 1 98.75 370 VAL A N 1
ATOM 2720 C CA . VAL A 1 370 ? 3.297 25.406 18.906 1 98.75 370 VAL A CA 1
ATOM 2721 C C . VAL A 1 370 ? 2.73 25.328 17.484 1 98.75 370 VAL A C 1
ATOM 2723 O O . VAL A 1 370 ? 1.939 26.188 17.078 1 98.75 370 VAL A O 1
ATOM 2726 N N . ILE A 1 371 ? 3.139 24.312 16.75 1 98.81 371 ILE A N 1
ATOM 2727 C CA . ILE A 1 371 ? 2.676 24.156 15.383 1 98.81 371 ILE A CA 1
ATOM 2728 C C . ILE A 1 371 ? 1.163 23.938 15.367 1 98.81 371 ILE A C 1
ATOM 2730 O O . ILE A 1 371 ? 0.451 24.562 14.578 1 98.81 371 ILE A O 1
ATOM 2734 N N . ALA A 1 372 ? 0.653 23.094 16.234 1 98.81 372 ALA A N 1
ATOM 2735 C CA . ALA A 1 372 ? -0.774 22.797 16.312 1 98.81 372 ALA A CA 1
ATOM 2736 C C . ALA A 1 372 ? -1.574 24.047 16.688 1 98.81 372 ALA A C 1
ATOM 2738 O O . ALA A 1 372 ? -2.582 24.359 16.047 1 98.81 372 ALA A O 1
ATOM 2739 N N . VAL A 1 373 ? -1.131 24.766 17.688 1 98.75 373 VAL A N 1
ATOM 2740 C CA . VAL A 1 373 ? -1.84 25.938 18.172 1 98.75 373 VAL A CA 1
ATOM 2741 C C . VAL A 1 373 ? -1.82 27.031 17.125 1 98.75 373 VAL A C 1
ATOM 2743 O O . VAL A 1 373 ? -2.84 27.688 16.859 1 98.75 373 VAL A O 1
ATOM 2746 N N . CYS A 1 374 ? -0.679 27.266 16.531 1 98.31 374 CYS A N 1
ATOM 2747 C CA . CYS A 1 374 ? -0.573 28.281 15.492 1 98.31 374 CYS A CA 1
ATOM 2748 C C . CYS A 1 374 ? -1.463 27.938 14.305 1 98.31 374 CYS A C 1
ATOM 2750 O O . CYS A 1 374 ? -2.152 28.812 13.766 1 98.31 374 CYS A O 1
ATOM 2752 N N . SER A 1 375 ? -1.415 26.656 13.875 1 98.69 375 SER A N 1
ATOM 2753 C CA . SER A 1 375 ? -2.236 26.234 12.75 1 98.69 375 SER A CA 1
ATOM 2754 C C . SER A 1 375 ? -3.719 26.422 13.039 1 98.69 375 SER A C 1
ATOM 2756 O O . SER A 1 375 ? -4.457 26.938 12.203 1 98.69 375 SER A O 1
ATOM 2758 N N . PHE A 1 376 ? -4.152 26.016 14.211 1 98.81 376 PHE A N 1
ATOM 2759 C CA . PHE A 1 376 ? -5.543 26.156 14.617 1 98.81 376 PHE A CA 1
ATOM 2760 C C . PHE A 1 376 ? -5.934 27.641 14.68 1 98.81 376 PHE A C 1
ATOM 2762 O O . PHE A 1 376 ? -6.922 28.047 14.062 1 98.81 376 PHE A O 1
ATOM 2769 N N . ALA A 1 377 ? -5.172 28.453 15.352 1 98.75 377 ALA A N 1
ATOM 2770 C CA . ALA A 1 377 ? -5.516 29.844 15.625 1 98.75 377 ALA A CA 1
ATOM 2771 C C . ALA A 1 377 ? -5.551 30.656 14.336 1 98.75 377 ALA A C 1
ATOM 2773 O O . ALA A 1 377 ? -6.48 31.438 14.117 1 98.75 377 ALA A O 1
ATOM 2774 N N . VAL A 1 378 ? -4.543 30.516 13.539 1 98.62 378 VAL A N 1
ATOM 2775 C CA . VAL A 1 378 ? -4.473 31.297 12.305 1 98.62 378 VAL A CA 1
ATOM 2776 C C . VAL A 1 378 ? -5.605 30.891 11.367 1 98.62 378 VAL A C 1
ATOM 2778 O O . VAL A 1 378 ? -6.258 31.75 10.766 1 98.62 378 VAL A O 1
ATOM 2781 N N . THR A 1 379 ? -5.852 29.562 11.203 1 98.75 379 THR A N 1
ATOM 2782 C CA . THR A 1 379 ? -6.953 29.094 10.367 1 98.75 379 THR A CA 1
ATOM 2783 C C . THR A 1 379 ? -8.289 29.609 10.891 1 98.75 379 THR A C 1
ATOM 2785 O O . THR A 1 379 ? -9.133 30.062 10.117 1 98.75 379 THR A O 1
ATOM 2788 N N . TYR A 1 380 ? -8.445 29.547 12.219 1 98.69 380 TYR A N 1
ATOM 2789 C CA . TYR A 1 380 ? -9.672 30.031 12.844 1 98.69 380 TYR A CA 1
ATOM 2790 C C . TYR A 1 380 ? -9.906 31.5 12.492 1 98.69 380 TYR A C 1
ATOM 2792 O O . TYR A 1 380 ? -11.008 31.875 12.086 1 98.69 380 TYR A O 1
ATOM 2800 N N . LEU A 1 381 ? -8.906 32.281 12.594 1 98.56 381 LEU A N 1
ATOM 2801 C CA . LEU A 1 381 ? -9 33.719 12.312 1 98.56 381 LEU A CA 1
ATOM 2802 C C . LEU A 1 381 ? -9.305 33.969 10.836 1 98.56 381 LEU A C 1
ATOM 2804 O O . LEU A 1 381 ? -10.172 34.781 10.5 1 98.56 381 LEU A O 1
ATOM 2808 N N . VAL A 1 382 ? -8.586 33.281 9.93 1 98.19 382 VAL A N 1
ATOM 2809 C CA . VAL A 1 382 ? -8.781 33.469 8.5 1 98.19 382 VAL A CA 1
ATOM 2810 C C . VAL A 1 382 ? -10.203 33.062 8.109 1 98.19 382 VAL A C 1
ATOM 2812 O O . VAL A 1 382 ? -10.852 33.75 7.328 1 98.19 382 VAL A O 1
ATOM 2815 N N . PHE A 1 383 ? -10.727 31.969 8.641 1 98.5 383 PHE A N 1
ATOM 2816 C CA . PHE A 1 383 ? -12.062 31.516 8.305 1 98.5 383 PHE A CA 1
ATOM 2817 C C . PHE A 1 383 ? -13.117 32.469 8.859 1 98.5 383 PHE A C 1
ATOM 2819 O O . PHE A 1 383 ? -14.164 32.656 8.234 1 98.5 383 PHE A O 1
ATOM 2826 N N . ILE A 1 384 ? -12.875 33.094 10.039 1 98.31 384 ILE A N 1
ATOM 2827 C CA . ILE A 1 384 ? -13.797 34.062 10.594 1 98.31 384 ILE A CA 1
ATOM 2828 C C . ILE A 1 384 ? -13.859 35.281 9.672 1 98.31 384 ILE A C 1
ATOM 2830 O O . ILE A 1 384 ? -14.945 35.812 9.391 1 98.31 384 ILE A O 1
ATOM 2834 N N . VAL A 1 385 ? -12.742 35.688 9.234 1 97.81 385 VAL A N 1
ATOM 2835 C CA . VAL A 1 385 ? -12.688 36.844 8.352 1 97.81 385 VAL A CA 1
ATOM 2836 C C . VAL A 1 385 ? -13.414 36.562 7.047 1 97.81 385 VAL A C 1
ATOM 2838 O O . VAL A 1 385 ? -14.211 37.344 6.562 1 97.81 385 VAL A O 1
ATOM 2841 N N . LEU A 1 386 ? -13.195 35.375 6.453 1 97.31 386 LEU A N 1
ATOM 2842 C CA . LEU A 1 386 ? -13.859 35 5.219 1 97.31 386 LEU A CA 1
ATOM 2843 C C . LEU A 1 386 ? -15.367 34.875 5.422 1 97.31 386 LEU A C 1
ATOM 2845 O O . LEU A 1 386 ? -16.141 35.25 4.547 1 97.31 386 LEU A O 1
ATOM 2849 N N . LYS A 1 387 ? -15.727 34.312 6.562 1 97.25 387 LYS A N 1
ATOM 2850 C CA . LYS A 1 387 ? -17.141 34.156 6.891 1 97.25 387 LYS A CA 1
ATOM 2851 C C . LYS A 1 387 ? -17.844 35.5 6.938 1 97.25 387 LYS A C 1
ATOM 2853 O O . LYS A 1 387 ? -18.984 35.656 6.469 1 97.25 387 LYS A O 1
ATOM 2858 N N . LYS A 1 388 ? -17.219 36.5 7.445 1 96.94 388 LYS A N 1
ATOM 2859 C CA . LYS A 1 388 ? -17.797 37.812 7.641 1 96.94 388 LYS A CA 1
ATOM 2860 C C . LYS A 1 388 ? -17.734 38.656 6.355 1 96.94 388 LYS A C 1
ATOM 2862 O O . LYS A 1 388 ? -18.422 39.656 6.223 1 96.94 388 LYS A O 1
ATOM 2867 N N . THR A 1 389 ? -16.984 38.281 5.418 1 95.44 389 THR A N 1
ATOM 2868 C CA . THR A 1 389 ? -16.812 39.094 4.223 1 95.44 389 THR A CA 1
ATOM 2869 C C . THR A 1 389 ? -17.484 38.438 3.02 1 95.44 389 THR A C 1
ATOM 2871 O O . THR A 1 389 ? -18.594 38.812 2.641 1 95.44 389 THR A O 1
ATOM 2874 N N . THR A 1 390 ? -17 37.25 2.527 1 92.25 390 THR A N 1
ATOM 2875 C CA . THR A 1 390 ? -17.469 36.656 1.29 1 92.25 390 THR A CA 1
ATOM 2876 C C . THR A 1 390 ? -18.375 35.438 1.586 1 92.25 390 THR A C 1
ATOM 2878 O O . THR A 1 390 ? -19.109 35 0.711 1 92.25 390 THR A O 1
ATOM 2881 N N . GLY A 1 391 ? -18.312 35.062 2.795 1 95.56 391 GLY A N 1
ATOM 2882 C CA . GLY A 1 391 ? -19.047 33.844 3.115 1 95.56 391 GLY A CA 1
ATOM 2883 C C . GLY A 1 391 ? -18.266 32.562 2.83 1 95.56 391 GLY A C 1
ATOM 2884 O O . GLY A 1 391 ? -17.531 32.5 1.843 1 95.56 391 GLY A O 1
ATOM 2885 N N . ILE A 1 392 ? -18.531 31.531 3.629 1 97.06 392 ILE A N 1
ATOM 2886 C CA . ILE A 1 392 ? -17.703 30.344 3.486 1 97.06 392 ILE A CA 1
ATOM 2887 C C . ILE A 1 392 ? -18.594 29.125 3.271 1 97.06 392 ILE A C 1
ATOM 2889 O O . ILE A 1 392 ? -18.125 28.062 2.834 1 97.06 392 ILE A O 1
ATOM 2893 N N . ARG A 1 393 ? -19.891 29.234 3.557 1 97.31 393 ARG A N 1
ATOM 2894 C CA . ARG A 1 393 ? -20.781 28.062 3.553 1 97.31 393 ARG A CA 1
ATOM 2895 C C . ARG A 1 393 ? -21.906 28.234 2.527 1 97.31 393 ARG A C 1
ATOM 2897 O O . ARG A 1 393 ? -22.406 29.344 2.33 1 97.31 393 ARG A O 1
ATOM 2904 N N . LEU A 1 394 ? -22.266 27.156 1.95 1 95.12 394 LEU A N 1
ATOM 2905 C CA . LEU A 1 394 ? -23.422 27.125 1.064 1 95.12 394 LEU A CA 1
ATOM 2906 C C . LEU A 1 394 ? -24.703 27.375 1.845 1 95.12 394 LEU A C 1
ATOM 2908 O O . LEU A 1 394 ? -24.797 27.047 3.029 1 95.12 394 LEU A O 1
ATOM 2912 N N . GLY A 1 395 ? -25.656 27.969 1.116 1 95 395 GLY A N 1
ATOM 2913 C CA . GLY A 1 395 ? -26.969 28.094 1.72 1 95 395 GLY A CA 1
ATOM 2914 C C . GLY A 1 395 ? -27.641 26.75 1.976 1 95 395 GLY A C 1
ATOM 2915 O O . GLY A 1 395 ? -27.234 25.734 1.417 1 95 395 GLY A O 1
ATOM 2916 N N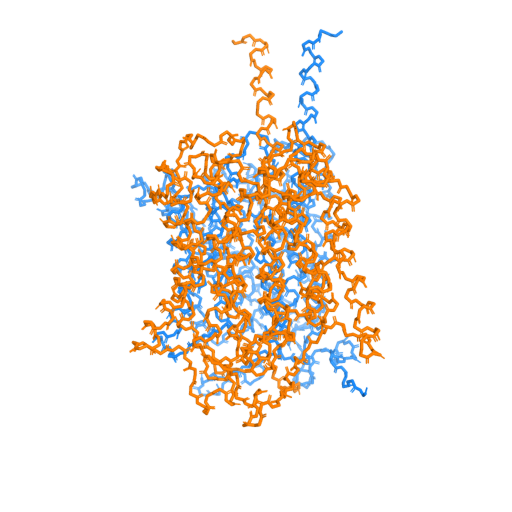 . GLU A 1 396 ? -28.641 26.797 2.82 1 94.81 396 GLU A N 1
ATOM 2917 C CA . GLU A 1 396 ? -29.328 25.562 3.217 1 94.81 396 GLU A CA 1
ATOM 2918 C C . GLU A 1 396 ? -29.844 24.812 2 1 94.81 396 GLU A C 1
ATOM 2920 O O . GLU A 1 396 ? -29.656 23.594 1.883 1 94.81 396 GLU A O 1
ATOM 2925 N N . ARG A 1 397 ? -30.484 25.469 1.109 1 93.69 397 ARG A N 1
ATOM 2926 C CA . ARG A 1 397 ? -31.047 24.844 -0.088 1 93.69 397 ARG A CA 1
ATOM 2927 C C . ARG A 1 397 ? -29.953 24.281 -0.98 1 93.69 397 ARG A C 1
ATOM 2929 O O . ARG A 1 397 ? -30.094 23.188 -1.54 1 93.69 397 ARG A O 1
ATOM 2936 N N . GLU A 1 398 ? -28.938 25.016 -1.031 1 92.94 398 GLU A N 1
ATOM 2937 C CA . GLU A 1 398 ? -27.812 24.609 -1.863 1 92.94 398 GLU A CA 1
ATOM 2938 C C . GLU A 1 398 ? -27.125 23.375 -1.287 1 92.94 398 GLU A C 1
ATOM 2940 O O . GLU A 1 398 ? -26.766 22.469 -2.027 1 92.94 398 GLU A O 1
ATOM 2945 N N . GLU A 1 399 ? -26.953 23.406 -0.017 1 93.62 399 GLU A N 1
ATOM 2946 C CA . GLU A 1 399 ? -26.328 22.266 0.653 1 93.62 399 GLU A CA 1
ATOM 2947 C C . GLU A 1 399 ? -27.156 21 0.488 1 93.62 399 GLU A C 1
ATOM 2949 O O . GLU A 1 399 ? -26.625 19.906 0.257 1 93.62 399 GLU A O 1
ATOM 2954 N N . LEU A 1 400 ? -28.469 21.078 0.581 1 91.75 400 LEU A N 1
ATOM 2955 C CA . LEU A 1 400 ? -29.359 19.938 0.441 1 91.75 400 LEU A CA 1
ATOM 2956 C C . LEU A 1 400 ? -29.375 19.422 -0.994 1 91.75 400 LEU A C 1
ATOM 2958 O O . LEU A 1 400 ? -29.5 18.219 -1.224 1 91.75 400 LEU A O 1
ATOM 2962 N N . ALA A 1 401 ? -29.172 20.328 -1.904 1 90.38 401 ALA A N 1
ATOM 2963 C CA . ALA A 1 401 ? -29.141 19.938 -3.312 1 90.38 401 ALA A CA 1
ATOM 2964 C C . ALA A 1 401 ? -27.844 19.234 -3.658 1 90.38 401 ALA A C 1
ATOM 2966 O O . ALA A 1 401 ? -27.812 18.375 -4.543 1 90.38 401 ALA A O 1
ATOM 2967 N N . GLY A 1 402 ? -26.781 19.641 -2.979 1 91.69 402 GLY A N 1
ATOM 2968 C CA . GLY A 1 402 ? -25.469 19.109 -3.252 1 91.69 402 GLY A CA 1
ATOM 2969 C C . GLY A 1 402 ? -24.547 20.109 -3.924 1 91.69 402 GLY A C 1
ATOM 2970 O O . GLY A 1 402 ? -24.969 20.859 -4.797 1 91.69 402 GLY A O 1
ATOM 2971 N N . THR A 1 403 ? -23.328 20.031 -3.559 1 90.88 403 THR A N 1
ATOM 2972 C CA . THR A 1 403 ? -22.344 20.984 -4.047 1 90.88 403 THR A CA 1
ATOM 2973 C C . THR A 1 403 ? -22.109 20.812 -5.543 1 90.88 403 THR A C 1
ATOM 2975 O O . THR A 1 403 ? -21.844 21.781 -6.254 1 90.88 403 THR A O 1
ATOM 2978 N N . ASP A 1 404 ? -22.188 19.625 -6.07 1 90.94 404 ASP A N 1
ATOM 2979 C CA . ASP A 1 404 ? -21.906 19.328 -7.473 1 90.94 404 ASP A CA 1
ATOM 2980 C C . ASP A 1 404 ? -22.891 20.062 -8.391 1 90.94 404 ASP A C 1
ATOM 2982 O O . ASP A 1 404 ? -22.469 20.75 -9.328 1 90.94 404 ASP A O 1
ATOM 2986 N N . ALA A 1 405 ? -24.109 19.922 -8 1 86.5 405 ALA A N 1
ATOM 2987 C CA . ALA A 1 405 ? -25.141 20.578 -8.812 1 86.5 405 ALA A CA 1
ATOM 2988 C C . ALA A 1 405 ? -25.016 22.094 -8.719 1 86.5 405 ALA A C 1
ATOM 2990 O O . ALA A 1 405 ? -25.172 22.812 -9.719 1 86.5 405 ALA A O 1
ATOM 2991 N N . VAL A 1 406 ? -24.75 22.562 -7.621 1 87.25 406 VAL A N 1
ATOM 2992 C CA . VAL A 1 406 ? -24.766 24 -7.348 1 87.25 406 VAL A CA 1
ATOM 2993 C C . VAL A 1 406 ? -23.531 24.656 -7.953 1 87.25 406 VAL A C 1
ATOM 2995 O O . VAL A 1 406 ? -23.641 25.688 -8.625 1 87.25 406 VAL A O 1
ATOM 2998 N N . GLU A 1 407 ? -22.391 24.078 -7.762 1 87.94 407 GLU A N 1
ATOM 2999 C CA . GLU A 1 407 ? -21.141 24.734 -8.141 1 87.94 407 GLU A CA 1
ATOM 3000 C C . GLU A 1 407 ? -20.734 24.359 -9.562 1 87.94 407 GLU A C 1
ATOM 3002 O O . GLU A 1 407 ? -20.047 25.125 -10.234 1 87.94 407 GLU A O 1
ATOM 3007 N N . PHE A 1 408 ? -21.188 23.172 -10.094 1 88.31 408 PHE A N 1
ATOM 3008 C CA . PHE A 1 408 ? -20.656 22.703 -11.367 1 88.31 408 PHE A CA 1
ATOM 3009 C C . PHE A 1 408 ? -21.781 22.391 -12.352 1 88.31 408 PHE A C 1
ATOM 3011 O O . PHE A 1 408 ? -21.531 22.219 -13.547 1 88.31 408 PHE A O 1
ATOM 3018 N N . GLY A 1 409 ? -22.984 22.297 -11.898 1 84.38 409 GLY A N 1
ATOM 3019 C CA . GLY A 1 409 ? -24.141 22.062 -12.766 1 84.38 409 GLY A CA 1
ATOM 3020 C C . GLY A 1 409 ? -24.234 20.641 -13.266 1 84.38 409 GLY A C 1
ATOM 3021 O O . GLY A 1 409 ? -24.875 20.375 -14.281 1 84.38 409 GLY A O 1
ATOM 3022 N N . ILE A 1 410 ? -23.516 19.672 -12.633 1 81.88 410 ILE A N 1
ATOM 3023 C CA . ILE A 1 410 ? -23.531 18.281 -13.078 1 81.88 410 ILE A CA 1
ATOM 3024 C C . ILE A 1 410 ? -23.5 17.344 -11.867 1 81.88 410 ILE A C 1
ATOM 3026 O O . ILE A 1 410 ? -23.219 17.781 -10.75 1 81.88 410 ILE A O 1
ATOM 3030 N N . GLU A 1 411 ? -23.953 16.062 -12.164 1 80 411 GLU A N 1
ATOM 3031 C CA . GLU A 1 411 ? -23.859 15.016 -11.148 1 80 411 GLU A CA 1
ATOM 3032 C C . GLU A 1 411 ? -22.719 14.055 -11.453 1 80 411 GLU A C 1
ATOM 3034 O O . GLU A 1 411 ? -22.359 13.852 -12.617 1 80 411 GLU A O 1
ATOM 3039 N N . ALA A 1 412 ? -22.25 13.531 -10.43 1 81 412 ALA A N 1
ATOM 3040 C CA . ALA A 1 412 ? -21.094 12.656 -10.578 1 81 412 ALA A CA 1
ATOM 3041 C C . ALA A 1 412 ? -21.469 11.375 -11.32 1 81 412 ALA A C 1
ATOM 3043 O O . ALA A 1 412 ? -20.656 10.82 -12.062 1 81 412 ALA A O 1
ATOM 3044 N N . TYR A 1 413 ? -22.578 10.812 -11.023 1 78.38 413 TYR A N 1
ATOM 3045 C CA . TYR A 1 413 ? -23.047 9.57 -11.625 1 78.38 413 TYR A CA 1
ATOM 3046 C C . TYR A 1 413 ? -24.281 9.805 -12.469 1 78.38 413 TYR A C 1
ATOM 3048 O O . TYR A 1 413 ? -25.297 10.32 -11.977 1 78.38 413 TYR A O 1
ATOM 3056 N N . THR A 1 414 ? -24.125 9.734 -13.648 1 66.75 414 THR A N 1
ATOM 3057 C CA . THR A 1 414 ? -25.266 9.914 -14.531 1 66.75 414 THR A CA 1
ATOM 3058 C C . THR A 1 414 ? -25.875 8.562 -14.906 1 66.75 414 THR A C 1
ATOM 3060 O O . THR A 1 414 ? -25.172 7.559 -14.984 1 66.75 414 THR A O 1
ATOM 3063 N N . THR A 1 415 ? -27.094 8.289 -14.328 1 57.97 415 THR A N 1
ATOM 3064 C CA . THR A 1 415 ? -27.766 7.051 -14.703 1 57.97 415 THR A CA 1
ATOM 3065 C C . THR A 1 415 ? -27.438 6.664 -16.141 1 57.97 415 THR A C 1
ATOM 3067 O O . THR A 1 415 ? -27.484 7.508 -17.047 1 57.97 415 THR A O 1
ATOM 3070 N N . ILE A 1 416 ? -26.531 5.738 -16.125 1 46.84 416 ILE A N 1
ATOM 3071 C CA . ILE A 1 416 ? -26.203 5.074 -17.391 1 46.84 416 ILE A CA 1
ATOM 3072 C C . ILE A 1 416 ? -27.484 4.582 -18.047 1 46.84 416 ILE A C 1
ATOM 3074 O O . ILE A 1 416 ? -28.25 3.826 -17.453 1 46.84 416 ILE A O 1
ATOM 3078 N N . GLU A 1 417 ? -28.156 5.398 -18.828 1 42 417 GLU A N 1
ATOM 3079 C CA . GLU A 1 417 ? -29.188 4.766 -19.641 1 42 417 GLU A CA 1
ATOM 3080 C C . GLU A 1 417 ? -28.609 3.6 -20.438 1 42 417 GLU A C 1
ATOM 3082 O O . GLU A 1 417 ? -27.453 3.627 -20.844 1 42 417 GLU A O 1
ATOM 3087 N N . MET B 1 1 ? 44.688 8.523 4.738 1 54.62 1 MET B N 1
ATOM 3088 C CA . MET B 1 1 ? 44.094 7.477 3.904 1 54.62 1 MET B CA 1
ATOM 3089 C C . MET B 1 1 ? 44.344 7.758 2.424 1 54.62 1 MET B C 1
ATOM 3091 O O . MET B 1 1 ? 44.125 8.875 1.956 1 54.62 1 MET B O 1
ATOM 3095 N N . ASN B 1 2 ? 45.062 6.957 1.688 1 76.44 2 ASN B N 1
ATOM 3096 C CA . ASN B 1 2 ? 45.469 7.109 0.296 1 76.44 2 ASN B CA 1
ATOM 3097 C C . ASN B 1 2 ? 44.281 7.398 -0.613 1 76.44 2 ASN B C 1
ATOM 3099 O O . ASN B 1 2 ? 43.156 7.02 -0.302 1 76.44 2 ASN B O 1
ATOM 3103 N N . GLU B 1 3 ? 44.406 8.391 -1.362 1 78.31 3 GLU B N 1
ATOM 3104 C CA . GLU B 1 3 ? 43.438 8.852 -2.346 1 78.31 3 GLU B CA 1
ATOM 3105 C C . GLU B 1 3 ? 42.75 7.68 -3.035 1 78.31 3 GLU B C 1
ATOM 3107 O O . GLU B 1 3 ? 41.531 7.734 -3.314 1 78.31 3 GLU B O 1
ATOM 3112 N N . ILE B 1 4 ? 43.5 6.594 -3.271 1 81 4 ILE B N 1
ATOM 3113 C CA . ILE B 1 4 ? 42.938 5.414 -3.932 1 81 4 ILE B CA 1
ATOM 3114 C C . ILE B 1 4 ? 41.969 4.711 -2.998 1 81 4 ILE B C 1
ATOM 3116 O O . ILE B 1 4 ? 40.938 4.219 -3.439 1 81 4 ILE B O 1
ATOM 3120 N N . THR B 1 5 ? 42.281 4.695 -1.717 1 82 5 THR B N 1
ATOM 3121 C CA . THR B 1 5 ? 41.406 4.055 -0.737 1 82 5 THR B CA 1
ATOM 3122 C C . THR B 1 5 ? 40.094 4.824 -0.595 1 82 5 THR B C 1
ATOM 3124 O O . THR B 1 5 ? 39.031 4.223 -0.467 1 82 5 THR B O 1
ATOM 3127 N N . GLU B 1 6 ? 40.219 6.09 -0.608 1 80.94 6 GLU B N 1
ATOM 3128 C CA . GLU B 1 6 ? 39.031 6.93 -0.519 1 80.94 6 GLU B CA 1
ATOM 3129 C C . GLU B 1 6 ? 38.156 6.762 -1.749 1 80.94 6 GLU B C 1
ATOM 3131 O O . GLU B 1 6 ? 36.906 6.742 -1.636 1 80.94 6 GLU B O 1
ATOM 3136 N N . LEU B 1 7 ? 38.719 6.637 -2.883 1 81.69 7 LEU B N 1
ATOM 3137 C CA . LEU B 1 7 ? 38 6.445 -4.129 1 81.69 7 LEU B CA 1
ATOM 3138 C C . LEU B 1 7 ? 37.312 5.086 -4.148 1 81.69 7 LEU B C 1
ATOM 3140 O O . LEU B 1 7 ? 36.188 4.965 -4.633 1 81.69 7 LEU B O 1
ATOM 3144 N N . ALA B 1 8 ? 38.094 4.109 -3.664 1 79.75 8 ALA B N 1
ATOM 3145 C CA . ALA B 1 8 ? 37.5 2.775 -3.592 1 79.75 8 ALA B CA 1
ATOM 3146 C C . ALA B 1 8 ? 36.281 2.758 -2.645 1 79.75 8 ALA B C 1
ATOM 3148 O O . ALA B 1 8 ? 35.281 2.121 -2.932 1 79.75 8 ALA B O 1
ATOM 3149 N N . ALA B 1 9 ? 36.375 3.43 -1.584 1 81.25 9 ALA B N 1
ATOM 3150 C CA . ALA B 1 9 ? 35.281 3.516 -0.62 1 81.25 9 ALA B CA 1
ATOM 3151 C C . ALA B 1 9 ? 34.062 4.238 -1.22 1 81.25 9 ALA B C 1
ATOM 3153 O O . ALA B 1 9 ? 32.938 3.834 -1.001 1 81.25 9 ALA B O 1
ATOM 3154 N N . GLN B 1 10 ? 34.312 5.156 -1.927 1 84.38 10 GLN B N 1
ATOM 3155 C CA . GLN B 1 10 ? 33.281 5.922 -2.578 1 84.38 10 GLN B CA 1
ATOM 3156 C C . GLN B 1 10 ? 32.562 5.086 -3.639 1 84.38 10 GLN B C 1
ATOM 3158 O O . GLN B 1 10 ? 31.344 5.215 -3.83 1 84.38 10 GLN B O 1
ATOM 3163 N N . GLN B 1 11 ? 33.344 4.266 -4.328 1 85.5 11 GLN B N 1
ATOM 3164 C CA . GLN B 1 11 ? 32.75 3.379 -5.324 1 85.5 11 GLN B CA 1
ATOM 3165 C C . GLN B 1 11 ? 31.812 2.365 -4.672 1 85.5 11 GLN B C 1
ATOM 3167 O O . GLN B 1 11 ? 30.75 2.066 -5.207 1 85.5 11 GLN B O 1
ATOM 3172 N N . ALA B 1 12 ? 32.25 1.869 -3.607 1 87.88 12 ALA B N 1
ATOM 3173 C CA . ALA B 1 12 ? 31.406 0.919 -2.871 1 87.88 12 ALA B CA 1
ATOM 3174 C C . ALA B 1 12 ? 30.109 1.573 -2.402 1 87.88 12 ALA B C 1
ATOM 3176 O O . ALA B 1 12 ? 29.031 0.977 -2.502 1 87.88 12 ALA B O 1
ATOM 3177 N N . GLU B 1 13 ? 30.266 2.74 -1.942 1 91.12 13 GLU B N 1
ATOM 3178 C CA . GLU B 1 13 ? 29.094 3.484 -1.481 1 91.12 13 GLU B CA 1
ATOM 3179 C C . GLU B 1 13 ? 28.125 3.756 -2.629 1 91.12 13 GLU B C 1
ATOM 3181 O O . GLU B 1 13 ? 26.906 3.705 -2.443 1 91.12 13 GLU B O 1
ATOM 3186 N N . LEU B 1 14 ? 28.641 4.004 -3.758 1 92.12 14 LEU B N 1
ATOM 3187 C CA . LEU B 1 14 ? 27.812 4.238 -4.938 1 92.12 14 LEU B CA 1
ATOM 3188 C C . LEU B 1 14 ? 27.078 2.971 -5.352 1 92.12 14 LEU B C 1
ATOM 3190 O O . LEU B 1 14 ? 25.922 3.027 -5.754 1 92.12 14 LEU B O 1
ATOM 3194 N N . THR B 1 15 ? 27.75 1.885 -5.254 1 93.5 15 THR B N 1
ATOM 3195 C CA . THR B 1 15 ? 27.109 0.61 -5.559 1 93.5 15 THR B CA 1
ATOM 3196 C C . THR B 1 15 ? 25.922 0.366 -4.633 1 93.5 15 THR B C 1
ATOM 3198 O O . THR B 1 15 ? 24.828 0.045 -5.098 1 93.5 15 THR B O 1
ATOM 3201 N N . HIS B 1 16 ? 26.141 0.593 -3.316 1 95.12 16 HIS B N 1
ATOM 3202 C CA . HIS B 1 16 ? 25.062 0.426 -2.346 1 95.12 16 HIS B CA 1
ATOM 3203 C C . HIS B 1 16 ? 23.906 1.367 -2.641 1 95.12 16 HIS B C 1
ATOM 3205 O O . HIS B 1 16 ? 22.734 0.962 -2.584 1 95.12 16 HIS B O 1
ATOM 3211 N N . ALA B 1 17 ? 24.188 2.543 -3.025 1 95.56 17 ALA B N 1
ATOM 3212 C CA . ALA B 1 17 ? 23.156 3.553 -3.262 1 95.56 17 ALA B CA 1
ATOM 3213 C C . ALA B 1 17 ? 22.328 3.219 -4.504 1 95.56 17 ALA B C 1
ATOM 3215 O O . ALA B 1 17 ? 21.109 3.262 -4.469 1 95.56 17 ALA B O 1
ATOM 3216 N N . VAL B 1 18 ? 23.016 2.852 -5.598 1 95.19 18 VAL B N 1
ATOM 3217 C CA . VAL B 1 18 ? 22.344 2.523 -6.848 1 95.19 18 VAL B CA 1
ATOM 3218 C C . VAL B 1 18 ? 21.438 1.311 -6.645 1 95.19 18 VAL B C 1
ATOM 3220 O O . VAL B 1 18 ? 20.266 1.327 -7.039 1 95.19 18 VAL B O 1
ATOM 3223 N N . ASP B 1 19 ? 21.969 0.34 -6 1 97.44 19 ASP B N 1
ATOM 3224 C CA . ASP B 1 19 ? 21.203 -0.878 -5.766 1 97.44 19 ASP B CA 1
ATOM 3225 C C . ASP B 1 19 ? 20.016 -0.612 -4.828 1 97.44 19 ASP B C 1
ATOM 3227 O O . ASP B 1 19 ? 18.938 -1.169 -5.008 1 97.44 19 ASP B O 1
ATOM 3231 N N . THR B 1 20 ? 20.219 0.21 -3.852 1 97.38 20 THR B N 1
ATOM 3232 C CA . THR B 1 20 ? 19.141 0.567 -2.926 1 97.38 20 THR B CA 1
ATOM 3233 C C . THR B 1 20 ? 18.016 1.297 -3.654 1 97.38 20 THR B C 1
ATOM 3235 O O . THR B 1 20 ? 16.844 0.988 -3.457 1 97.38 20 THR B O 1
ATOM 3238 N N . VAL B 1 21 ? 18.297 2.242 -4.535 1 96.94 21 VAL B N 1
ATOM 3239 C CA . VAL B 1 21 ? 17.281 2.959 -5.309 1 96.94 21 VAL B CA 1
ATOM 3240 C C . VAL B 1 21 ? 16.484 1.973 -6.152 1 96.94 21 VAL B C 1
ATOM 3242 O O . VAL B 1 21 ? 15.25 2 -6.148 1 96.94 21 VAL B O 1
ATOM 3245 N N . TRP B 1 22 ? 17.156 1.064 -6.793 1 96.5 22 TRP B N 1
ATOM 3246 C CA . TRP B 1 22 ? 16.531 0.07 -7.66 1 96.5 22 TRP B CA 1
ATOM 3247 C C . TRP B 1 22 ? 15.578 -0.825 -6.867 1 96.5 22 TRP B C 1
ATOM 3249 O O . TRP B 1 22 ? 14.398 -0.938 -7.203 1 96.5 22 TRP B O 1
ATOM 3259 N N . VAL B 1 23 ? 16.078 -1.331 -5.766 1 97.69 23 VAL B N 1
ATOM 3260 C CA . VAL B 1 23 ? 15.305 -2.314 -5.004 1 97.69 23 VAL B CA 1
ATOM 3261 C C . VAL B 1 23 ? 14.148 -1.626 -4.281 1 97.69 23 VAL B C 1
ATOM 3263 O O . VAL B 1 23 ? 13.055 -2.182 -4.184 1 97.69 23 VAL B O 1
ATOM 3266 N N . ALA B 1 24 ? 14.375 -0.425 -3.799 1 97.5 24 ALA B N 1
ATOM 3267 C CA . ALA B 1 24 ? 13.32 0.299 -3.092 1 97.5 24 ALA B CA 1
ATOM 3268 C C . ALA B 1 24 ? 12.141 0.591 -4.012 1 97.5 24 ALA B C 1
ATOM 3270 O O . ALA B 1 24 ? 10.984 0.419 -3.625 1 97.5 24 ALA B O 1
ATOM 3271 N N . ILE B 1 25 ? 12.406 0.974 -5.207 1 95.75 25 ILE B N 1
ATOM 3272 C CA . ILE B 1 25 ? 11.352 1.274 -6.172 1 95.75 25 ILE B CA 1
ATOM 3273 C C . ILE B 1 25 ? 10.609 -0.006 -6.535 1 95.75 25 ILE B C 1
ATOM 3275 O O . ILE B 1 25 ? 9.375 -0.022 -6.574 1 95.75 25 ILE B O 1
ATOM 3279 N N . CYS B 1 26 ? 11.32 -1.036 -6.785 1 97.81 26 CYS B N 1
ATOM 3280 C CA . CYS B 1 26 ? 10.703 -2.311 -7.125 1 97.81 26 CYS B CA 1
ATOM 3281 C C . CYS B 1 26 ? 9.836 -2.82 -5.98 1 97.81 26 CYS B C 1
ATOM 3283 O O . CYS B 1 26 ? 8.727 -3.307 -6.203 1 97.81 26 CYS B O 1
ATOM 3285 N N . ALA B 1 27 ? 10.344 -2.676 -4.762 1 97.56 27 ALA B N 1
ATOM 3286 C CA . ALA B 1 27 ? 9.586 -3.105 -3.592 1 97.56 27 ALA B CA 1
ATOM 3287 C C . ALA B 1 27 ? 8.281 -2.32 -3.469 1 97.56 27 ALA B C 1
ATOM 3289 O O . ALA B 1 27 ? 7.23 -2.893 -3.16 1 97.56 27 ALA B O 1
ATOM 3290 N N . ALA B 1 28 ? 8.305 -1.079 -3.699 1 96.12 28 ALA B N 1
ATOM 3291 C CA . ALA B 1 28 ? 7.109 -0.246 -3.654 1 96.12 28 ALA B CA 1
ATOM 3292 C C . ALA B 1 28 ? 6.105 -0.671 -4.723 1 96.12 28 ALA B C 1
ATOM 3294 O O . ALA B 1 28 ? 4.898 -0.673 -4.48 1 96.12 28 ALA B O 1
ATOM 3295 N N . LEU B 1 29 ? 6.578 -0.987 -5.895 1 95.25 29 LEU B N 1
ATOM 3296 C CA . LEU B 1 29 ? 5.707 -1.445 -6.973 1 95.25 29 LEU B CA 1
ATOM 3297 C C . LEU B 1 29 ? 5.035 -2.762 -6.605 1 95.25 29 LEU B C 1
ATOM 3299 O O . LEU B 1 29 ? 3.85 -2.959 -6.887 1 95.25 29 LEU B O 1
ATOM 3303 N N . ILE B 1 30 ? 5.793 -3.641 -5.988 1 96.94 30 ILE B N 1
ATOM 3304 C CA . ILE B 1 30 ? 5.219 -4.902 -5.539 1 96.94 30 ILE B CA 1
ATOM 3305 C C . ILE B 1 30 ? 4.129 -4.637 -4.504 1 96.94 30 ILE B C 1
ATOM 3307 O O . ILE B 1 30 ? 3.062 -5.254 -4.539 1 96.94 30 ILE B O 1
ATOM 3311 N N . PHE B 1 31 ? 4.391 -3.719 -3.594 1 96.5 31 PHE B N 1
ATOM 3312 C CA . PHE B 1 31 ? 3.389 -3.357 -2.594 1 96.5 31 PHE B CA 1
ATOM 3313 C C . PHE B 1 31 ? 2.113 -2.857 -3.26 1 96.5 31 PHE B C 1
ATOM 3315 O O . PHE B 1 31 ? 1.009 -3.188 -2.826 1 96.5 31 PHE B O 1
ATOM 3322 N N . GLN B 1 32 ? 2.244 -2.109 -4.316 1 95.5 32 GLN B N 1
ATOM 3323 C CA . GLN B 1 32 ? 1.107 -1.542 -5.035 1 95.5 32 GLN B CA 1
ATOM 3324 C C . GLN B 1 32 ? 0.246 -2.639 -5.652 1 95.5 32 GLN B C 1
ATOM 3326 O O . GLN B 1 32 ? -0.953 -2.447 -5.867 1 95.5 32 GLN B O 1
ATOM 3331 N N . MET B 1 33 ? 0.798 -3.752 -5.934 1 97.19 33 MET B N 1
ATOM 3332 C CA . MET B 1 33 ? 0.062 -4.875 -6.508 1 97.19 33 MET B CA 1
ATOM 3333 C C . MET B 1 33 ? -1.08 -5.305 -5.59 1 97.19 33 MET B C 1
ATOM 3335 O O . MET B 1 33 ? -2.096 -5.82 -6.059 1 97.19 33 MET B O 1
ATOM 3339 N N . GLU B 1 34 ? -0.938 -5.051 -4.312 1 97.31 34 GLU B N 1
ATOM 3340 C CA . GLU B 1 34 ? -2.01 -5.414 -3.393 1 97.31 34 GLU B CA 1
ATOM 3341 C C . GLU B 1 34 ? -3.285 -4.633 -3.693 1 97.31 34 GLU B C 1
ATOM 3343 O O . GLU B 1 34 ? -4.391 -5.16 -3.557 1 97.31 34 GLU B O 1
ATOM 3348 N N . GLY B 1 35 ? -3.104 -3.355 -4.062 1 96.19 35 GLY B N 1
ATOM 3349 C CA . GLY B 1 35 ? -4.266 -2.637 -4.559 1 96.19 35 GLY B CA 1
ATOM 3350 C C . GLY B 1 35 ? -4.859 -3.252 -5.812 1 96.19 35 GLY B C 1
ATOM 3351 O O . GLY B 1 35 ? -6.078 -3.252 -5.992 1 96.19 35 GLY B O 1
ATOM 3352 N N . GLY B 1 36 ? -4.016 -3.766 -6.648 1 96.81 36 GLY B N 1
ATOM 3353 C CA . GLY B 1 36 ? -4.473 -4.473 -7.832 1 96.81 36 GLY B CA 1
ATOM 3354 C C . GLY B 1 36 ? -5.293 -5.707 -7.504 1 96.81 36 GLY B C 1
ATOM 3355 O O . GLY B 1 36 ? -6.363 -5.922 -8.086 1 96.81 36 GLY B O 1
ATOM 3356 N N . PHE B 1 37 ? -4.816 -6.488 -6.539 1 96.62 37 PHE B N 1
ATOM 3357 C CA . PHE B 1 37 ? -5.562 -7.66 -6.09 1 96.62 37 PHE B CA 1
ATOM 3358 C C . PHE B 1 37 ? -6.934 -7.254 -5.559 1 96.62 37 PHE B C 1
ATOM 3360 O O . PHE B 1 37 ? -7.945 -7.875 -5.898 1 96.62 37 PHE B O 1
ATOM 3367 N N . ALA B 1 38 ? -6.945 -6.234 -4.773 1 96.75 38 ALA B N 1
ATOM 3368 C CA . ALA B 1 38 ? -8.188 -5.785 -4.148 1 96.75 38 ALA B CA 1
ATOM 3369 C C . ALA B 1 38 ? -9.219 -5.395 -5.199 1 96.75 38 ALA B C 1
ATOM 3371 O O . ALA B 1 38 ? -10.367 -5.84 -5.141 1 96.75 38 ALA B O 1
ATOM 3372 N N . LEU B 1 39 ? -8.812 -4.625 -6.191 1 96.06 39 LEU B N 1
ATOM 3373 C CA . LEU B 1 39 ? -9.75 -4.121 -7.191 1 96.06 39 LEU B CA 1
ATOM 3374 C C . LEU B 1 39 ? -10.156 -5.223 -8.164 1 96.06 39 LEU B C 1
ATOM 3376 O O . LEU B 1 39 ? -11.328 -5.344 -8.516 1 96.06 39 LEU B O 1
ATOM 3380 N N . LEU B 1 40 ? -9.203 -6.043 -8.562 1 96.19 40 LEU B N 1
ATOM 3381 C CA . LEU B 1 40 ? -9.492 -7.148 -9.469 1 96.19 40 LEU B CA 1
ATOM 3382 C C . LEU B 1 40 ? -10.5 -8.109 -8.852 1 96.19 40 LEU B C 1
ATOM 3384 O O . LEU B 1 40 ? -11.531 -8.414 -9.461 1 96.19 40 LEU B O 1
ATOM 3388 N N . GLU B 1 41 ? -10.273 -8.531 -7.633 1 96.56 41 GLU B N 1
ATOM 3389 C CA . GLU B 1 41 ? -11.117 -9.523 -6.965 1 96.56 41 GLU B CA 1
ATOM 3390 C C . GLU B 1 41 ? -12.469 -8.93 -6.598 1 96.56 41 GLU B C 1
ATOM 3392 O O . GLU B 1 41 ? -13.5 -9.602 -6.703 1 96.56 41 GLU B O 1
ATOM 3397 N N . SER B 1 42 ? -12.422 -7.68 -6.148 1 95.94 42 SER B N 1
ATOM 3398 C CA . SER B 1 42 ? -13.68 -7.031 -5.812 1 95.94 42 SER B CA 1
ATOM 3399 C C . SER B 1 42 ? -14.602 -6.945 -7.027 1 95.94 42 SER B C 1
ATOM 3401 O O . SER B 1 42 ? -15.805 -7.188 -6.922 1 95.94 42 SER B O 1
ATOM 3403 N N . GLY B 1 43 ? -14.07 -6.613 -8.164 1 94.5 43 GLY B N 1
ATOM 3404 C CA . GLY B 1 43 ? -14.875 -6.512 -9.375 1 94.5 43 GLY B CA 1
ATOM 3405 C C . GLY B 1 43 ? -15.414 -7.852 -9.844 1 94.5 43 GLY B C 1
ATOM 3406 O O . GLY B 1 43 ? -16.469 -7.914 -10.461 1 94.5 43 GLY B O 1
ATOM 3407 N N . PHE B 1 44 ? -14.742 -8.953 -9.5 1 94.56 44 PHE B N 1
ATOM 3408 C CA . PHE B 1 44 ? -15.07 -10.289 -9.984 1 94.56 44 PHE B CA 1
ATOM 3409 C C . PHE B 1 44 ? -16.109 -10.945 -9.086 1 94.56 44 PHE B C 1
ATOM 3411 O O . PHE B 1 44 ? -16.578 -12.055 -9.375 1 94.56 44 PHE B O 1
ATOM 3418 N N . VAL B 1 45 ? -16.516 -10.305 -7.949 1 95.5 45 VAL B N 1
ATOM 3419 C CA . VAL B 1 45 ? -17.516 -10.898 -7.062 1 95.5 45 VAL B CA 1
ATOM 3420 C C . VAL B 1 45 ? -18.797 -10.062 -7.086 1 95.5 45 VAL B C 1
ATOM 3422 O O . VAL B 1 45 ? -18.812 -8.969 -7.656 1 95.5 45 VAL B O 1
ATOM 3425 N N . ARG B 1 46 ? -19.859 -10.617 -6.461 1 95.19 46 ARG B N 1
ATOM 3426 C CA . ARG B 1 46 ? -21.125 -9.883 -6.359 1 95.19 46 ARG B CA 1
ATOM 3427 C C . ARG B 1 46 ? -20.969 -8.656 -5.461 1 95.19 46 ARG B C 1
ATOM 3429 O O . ARG B 1 46 ? -20.219 -8.688 -4.488 1 95.19 46 ARG B O 1
ATOM 3436 N N . SER B 1 47 ? -21.688 -7.617 -5.719 1 94 47 SER B N 1
ATOM 3437 C CA . SER B 1 47 ? -21.531 -6.316 -5.074 1 94 47 SER B CA 1
ATOM 3438 C C . SER B 1 47 ? -21.703 -6.426 -3.564 1 94 47 SER B C 1
ATOM 3440 O O . SER B 1 47 ? -21.062 -5.688 -2.809 1 94 47 SER B O 1
ATOM 3442 N N . LYS B 1 48 ? -22.5 -7.336 -3.074 1 94.31 48 LYS B N 1
ATOM 3443 C CA . LYS B 1 48 ? -22.781 -7.48 -1.649 1 94.31 48 LYS B CA 1
ATOM 3444 C C . LYS B 1 48 ? -21.594 -8.07 -0.908 1 94.31 48 LYS B C 1
ATOM 3446 O O . LYS B 1 48 ? -21.641 -8.25 0.311 1 94.31 48 LYS B O 1
ATOM 3451 N N . ASN B 1 49 ? -20.469 -8.391 -1.665 1 95.5 49 ASN B N 1
ATOM 3452 C CA . ASN B 1 49 ? -19.266 -8.969 -1.082 1 95.5 49 ASN B CA 1
ATOM 3453 C C . ASN B 1 49 ? -18.031 -8.141 -1.423 1 95.5 49 ASN B C 1
ATOM 3455 O O . ASN B 1 49 ? -16.906 -8.586 -1.206 1 95.5 49 ASN B O 1
ATOM 3459 N N . ALA B 1 50 ? -18.172 -6.965 -1.949 1 94.56 50 ALA B N 1
ATOM 3460 C CA . ALA B 1 50 ? -17.062 -6.137 -2.434 1 94.56 50 ALA B CA 1
ATOM 3461 C C . ALA B 1 50 ? -16.172 -5.684 -1.281 1 94.56 50 ALA B C 1
ATOM 3463 O O . ALA B 1 50 ? -14.945 -5.77 -1.366 1 94.56 50 ALA B O 1
ATOM 3464 N N . ILE B 1 51 ? -16.734 -5.285 -0.223 1 94.06 51 ILE B N 1
ATOM 3465 C CA . ILE B 1 51 ? -15.992 -4.777 0.924 1 94.06 51 ILE B CA 1
ATOM 3466 C C . ILE B 1 51 ? -15.211 -5.914 1.58 1 94.06 51 ILE B C 1
ATOM 3468 O O . ILE B 1 51 ? -14.102 -5.715 2.066 1 94.06 51 ILE B O 1
ATOM 3472 N N . SER B 1 52 ? -15.789 -7.027 1.558 1 95.69 52 SER B N 1
ATOM 3473 C CA . SER B 1 52 ? -15.125 -8.18 2.152 1 95.69 52 SER B CA 1
ATOM 3474 C C . SER B 1 52 ? -13.812 -8.492 1.446 1 95.69 52 SER B C 1
ATOM 3476 O O . SER B 1 52 ? -12.844 -8.922 2.08 1 95.69 52 SER B O 1
ATOM 3478 N N . ILE B 1 53 ? -13.742 -8.328 0.157 1 96.31 53 ILE B N 1
ATOM 3479 C CA . ILE B 1 53 ? -12.508 -8.539 -0.591 1 96.31 53 ILE B CA 1
ATOM 3480 C C . ILE B 1 53 ? -11.461 -7.512 -0.155 1 96.31 53 ILE B C 1
ATOM 3482 O O . ILE B 1 53 ? -10.305 -7.867 0.107 1 96.31 53 ILE B O 1
ATOM 3486 N N . ILE B 1 54 ? -11.867 -6.305 -0.054 1 95.19 54 ILE B N 1
ATOM 3487 C CA . ILE B 1 54 ? -10.969 -5.234 0.366 1 95.19 54 ILE B CA 1
ATOM 3488 C C . ILE B 1 54 ? -10.43 -5.535 1.762 1 95.19 54 ILE B C 1
ATOM 3490 O O . ILE B 1 54 ? -9.219 -5.422 2.002 1 95.19 54 ILE B O 1
ATOM 3494 N N . ALA B 1 55 ? -11.297 -5.914 2.6 1 96.06 55 ALA B N 1
ATOM 3495 C CA . ALA B 1 55 ? -10.906 -6.246 3.967 1 96.06 55 ALA B CA 1
ATOM 3496 C C . ALA B 1 55 ? -9.891 -7.391 3.984 1 96.06 55 ALA B C 1
ATOM 3498 O O . ALA B 1 55 ? -8.914 -7.348 4.73 1 96.06 55 ALA B O 1
ATOM 3499 N N . LYS B 1 56 ? -10.109 -8.398 3.227 1 97.25 56 LYS B N 1
ATOM 3500 C CA . LYS B 1 56 ? -9.195 -9.539 3.203 1 97.25 56 LYS B CA 1
ATOM 3501 C C . LYS B 1 56 ? -7.82 -9.125 2.686 1 97.25 56 LYS B C 1
ATOM 3503 O O . LYS B 1 56 ? -6.797 -9.555 3.219 1 9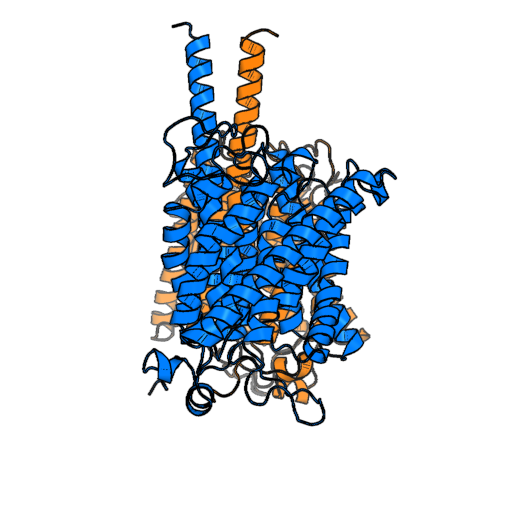7.25 56 LYS B O 1
ATOM 3508 N N . VAL B 1 57 ? -7.797 -8.289 1.648 1 97.56 57 VAL B N 1
ATOM 3509 C CA . VAL B 1 57 ? -6.512 -7.852 1.119 1 97.56 57 VAL B CA 1
ATOM 3510 C C . VAL B 1 57 ? -5.789 -6.992 2.156 1 97.56 57 VAL B C 1
ATOM 3512 O O . VAL B 1 57 ? -4.57 -7.098 2.32 1 97.56 57 VAL B O 1
ATOM 3515 N N . MET B 1 58 ? -6.52 -6.156 2.83 1 97.31 58 MET B N 1
ATOM 3516 C CA . MET B 1 58 ? -5.914 -5.387 3.914 1 97.31 58 MET B CA 1
ATOM 3517 C C . MET B 1 58 ? -5.383 -6.312 5.004 1 97.31 58 MET B C 1
ATOM 3519 O O . MET B 1 58 ? -4.293 -6.086 5.539 1 97.31 58 MET B O 1
ATOM 3523 N N . ILE B 1 59 ? -6.152 -7.312 5.344 1 98.06 59 ILE B N 1
ATOM 3524 C CA . ILE B 1 59 ? -5.715 -8.305 6.32 1 98.06 59 ILE B CA 1
ATOM 3525 C C . ILE B 1 59 ? -4.438 -8.984 5.832 1 98.06 59 ILE B C 1
ATOM 3527 O O . ILE B 1 59 ? -3.5 -9.188 6.609 1 98.06 59 ILE B O 1
ATOM 3531 N N . ASP B 1 60 ? -4.383 -9.328 4.527 1 98.62 60 ASP B N 1
ATOM 3532 C CA . ASP B 1 60 ? -3.174 -9.914 3.951 1 98.62 60 ASP B CA 1
ATOM 3533 C C . ASP B 1 60 ? -1.958 -9.031 4.211 1 98.62 60 ASP B C 1
ATOM 3535 O O . ASP B 1 60 ? -0.912 -9.516 4.648 1 98.62 60 ASP B O 1
ATOM 3539 N N . ILE B 1 61 ? -2.127 -7.711 3.99 1 98.44 61 ILE B N 1
ATOM 3540 C CA . ILE B 1 61 ? -1.031 -6.758 4.125 1 98.44 61 ILE B CA 1
ATOM 3541 C C . ILE B 1 61 ? -0.647 -6.617 5.598 1 98.44 61 ILE B C 1
ATOM 3543 O O . ILE B 1 61 ? 0.52 -6.785 5.957 1 98.44 61 ILE B O 1
ATOM 3547 N N . MET B 1 62 ? -1.626 -6.379 6.41 1 98.56 62 MET B N 1
ATOM 3548 C CA . MET B 1 62 ? -1.368 -5.996 7.793 1 98.56 62 MET B CA 1
ATOM 3549 C C . MET B 1 62 ? -0.939 -7.207 8.617 1 98.56 62 MET B C 1
ATOM 3551 O O . MET B 1 62 ? 0.183 -7.25 9.125 1 98.56 62 MET B O 1
ATOM 3555 N N . PHE B 1 63 ? -1.772 -8.25 8.695 1 98.56 63 PHE B N 1
ATOM 3556 C CA . PHE B 1 63 ? -1.47 -9.438 9.484 1 98.56 63 PHE B CA 1
ATOM 3557 C C . PHE B 1 63 ? -0.318 -10.219 8.867 1 98.56 63 PHE B C 1
ATOM 3559 O O . PHE B 1 63 ? 0.573 -10.688 9.578 1 98.56 63 PHE B O 1
ATOM 3566 N N . GLY B 1 64 ? -0.36 -10.344 7.562 1 98.75 64 GLY B N 1
ATOM 3567 C CA . GLY B 1 64 ? 0.715 -11.047 6.883 1 98.75 64 GLY B CA 1
ATOM 3568 C C . GLY B 1 64 ? 2.068 -10.391 7.062 1 98.75 64 GLY B C 1
ATOM 3569 O O . GLY B 1 64 ? 3.066 -11.062 7.316 1 98.75 64 GLY B O 1
ATOM 3570 N N . GLY B 1 65 ? 2.1 -9.055 6.902 1 98.62 65 GLY B N 1
ATOM 3571 C CA . GLY B 1 65 ? 3.342 -8.312 7.062 1 98.62 65 GLY B CA 1
ATOM 3572 C C . GLY B 1 65 ? 3.936 -8.445 8.453 1 98.62 65 GLY B C 1
ATOM 3573 O O . GLY B 1 65 ? 5.137 -8.672 8.602 1 98.62 65 GLY B O 1
ATOM 3574 N N . ILE B 1 66 ? 3.115 -8.328 9.461 1 98.56 66 ILE B N 1
ATOM 3575 C CA . ILE B 1 66 ? 3.586 -8.422 10.836 1 98.56 66 ILE B CA 1
ATOM 3576 C C . ILE B 1 66 ? 4.066 -9.844 11.117 1 98.56 66 ILE B C 1
ATOM 3578 O O . ILE B 1 66 ? 5.082 -10.039 11.789 1 98.56 66 ILE B O 1
ATOM 3582 N N . ALA B 1 67 ? 3.359 -10.844 10.602 1 98.75 67 ALA B N 1
ATOM 3583 C CA . ALA B 1 67 ? 3.758 -12.234 10.789 1 98.75 67 ALA B CA 1
ATOM 3584 C C . ALA B 1 67 ? 5.102 -12.516 10.125 1 98.75 67 ALA B C 1
ATOM 3586 O O . ALA B 1 67 ? 5.953 -13.195 10.695 1 98.75 67 ALA B O 1
ATOM 3587 N N . PHE B 1 68 ? 5.27 -12.023 8.914 1 98.75 68 PHE B N 1
ATOM 3588 C CA . PHE B 1 68 ? 6.523 -12.234 8.195 1 98.75 68 PHE B CA 1
ATOM 3589 C C . PHE B 1 68 ? 7.676 -11.539 8.906 1 98.75 68 PHE B C 1
ATOM 3591 O O . PHE B 1 68 ? 8.805 -12.039 8.914 1 98.75 68 PHE B O 1
ATOM 3598 N N . TYR B 1 69 ? 7.414 -10.367 9.531 1 98.62 69 TYR B N 1
ATOM 3599 C CA . TYR B 1 69 ? 8.43 -9.656 10.297 1 98.62 69 TYR B CA 1
ATOM 3600 C C . TYR B 1 69 ? 8.781 -10.422 11.57 1 98.62 69 TYR B C 1
ATOM 3602 O O . TYR B 1 69 ? 9.961 -10.578 11.898 1 98.62 69 TYR B O 1
ATOM 3610 N N . ALA B 1 70 ? 7.766 -10.891 12.281 1 98.06 70 ALA B N 1
ATOM 3611 C CA . ALA B 1 70 ? 7.973 -11.492 13.594 1 98.06 70 ALA B CA 1
ATOM 3612 C C . ALA B 1 70 ? 8.758 -12.797 13.484 1 98.06 70 ALA B C 1
ATOM 3614 O O . ALA B 1 70 ? 9.703 -13.023 14.242 1 98.06 70 ALA B O 1
ATOM 3615 N N . VAL B 1 71 ? 8.391 -13.719 12.438 1 97.62 71 VAL B N 1
ATOM 3616 C CA . VAL B 1 71 ? 9.016 -15.039 12.438 1 97.62 71 VAL B CA 1
ATOM 3617 C C . VAL B 1 71 ? 9.281 -15.484 11 1 97.62 71 VAL B C 1
ATOM 3619 O O . VAL B 1 71 ? 10.195 -16.281 10.75 1 97.62 71 VAL B O 1
ATOM 3622 N N . GLY B 1 72 ? 8.516 -15.117 10.023 1 98.56 72 GLY B N 1
ATOM 3623 C CA . GLY B 1 72 ? 8.602 -15.625 8.664 1 98.56 72 GLY B CA 1
ATOM 3624 C C . GLY B 1 72 ? 9.953 -15.359 8.016 1 98.56 72 GLY B C 1
ATOM 3625 O O . GLY B 1 72 ? 10.508 -16.234 7.359 1 98.56 72 GLY B O 1
ATOM 3626 N N . PHE B 1 73 ? 10.461 -14.141 8.234 1 98.44 73 PHE B N 1
ATOM 3627 C CA . PHE B 1 73 ? 11.734 -13.766 7.633 1 98.44 73 PHE B CA 1
ATOM 3628 C C . PHE B 1 73 ? 12.859 -14.648 8.148 1 98.44 73 PHE B C 1
ATOM 3630 O O . PHE B 1 73 ? 13.734 -15.055 7.391 1 98.44 73 PHE B O 1
ATOM 3637 N N . GLY B 1 74 ? 12.836 -14.961 9.406 1 97.88 74 GLY B N 1
ATOM 3638 C CA . GLY B 1 74 ? 13.828 -15.828 10.008 1 97.88 74 GLY B CA 1
ATOM 3639 C C . GLY B 1 74 ? 13.781 -17.25 9.477 1 97.88 74 GLY B C 1
ATOM 3640 O O . GLY B 1 74 ? 14.828 -17.891 9.312 1 97.88 74 GLY B O 1
ATOM 3641 N N . ILE B 1 75 ? 12.602 -17.703 9.188 1 98.06 75 ILE B N 1
ATOM 3642 C CA . ILE B 1 75 ? 12.445 -19.031 8.633 1 98.06 75 ILE B CA 1
ATOM 3643 C C . ILE B 1 75 ? 12.914 -19.062 7.18 1 98.06 75 ILE B C 1
ATOM 3645 O O . ILE B 1 75 ? 13.586 -20 6.75 1 98.06 75 ILE B O 1
ATOM 3649 N N . ALA B 1 76 ? 12.68 -18.047 6.473 1 98.25 76 ALA B N 1
ATOM 3650 C CA . ALA B 1 76 ? 12.992 -18 5.047 1 98.25 76 ALA B CA 1
ATOM 3651 C C . ALA B 1 76 ? 14.484 -17.828 4.816 1 98.25 76 ALA B C 1
ATOM 3653 O O . ALA B 1 76 ? 15.07 -18.484 3.947 1 98.25 76 ALA B O 1
ATOM 3654 N N . TYR B 1 77 ? 15.188 -16.969 5.648 1 97.38 77 TYR B N 1
ATOM 3655 C CA . TYR B 1 77 ? 16.531 -16.547 5.27 1 97.38 77 TYR B CA 1
ATOM 3656 C C . TYR B 1 77 ? 17.5 -16.672 6.445 1 97.38 77 TYR B C 1
ATOM 3658 O O . TYR B 1 77 ? 18.641 -16.234 6.371 1 97.38 77 TYR B O 1
ATOM 3666 N N . GLY B 1 78 ? 17.031 -17.281 7.539 1 96.12 78 GLY B N 1
ATOM 3667 C CA . GLY B 1 78 ? 17.938 -17.594 8.633 1 96.12 78 GLY B CA 1
ATOM 3668 C C . GLY B 1 78 ? 18.938 -18.688 8.297 1 96.12 78 GLY B C 1
ATOM 3669 O O . GLY B 1 78 ? 19.062 -19.078 7.137 1 96.12 78 GLY B O 1
ATOM 3670 N N . ALA B 1 79 ? 19.734 -19.109 9.297 1 94.69 79 ALA B N 1
ATOM 3671 C CA . ALA B 1 79 ? 20.703 -20.172 9.109 1 94.69 79 ALA B CA 1
ATOM 3672 C C . ALA B 1 79 ? 20.016 -21.516 8.875 1 94.69 79 ALA B C 1
ATOM 3674 O O . ALA B 1 79 ? 19.703 -22.234 9.828 1 94.69 79 ALA B O 1
ATOM 3675 N N . SER B 1 80 ? 19.906 -21.891 7.543 1 95.88 80 SER B N 1
ATOM 3676 C CA . SER B 1 80 ? 19.109 -23.047 7.148 1 95.88 80 SER B CA 1
ATOM 3677 C C . SER B 1 80 ? 19.938 -24.328 7.195 1 95.88 80 SER B C 1
ATOM 3679 O O . SER B 1 80 ? 21.109 -24.328 6.812 1 95.88 80 SER B O 1
ATOM 3681 N N . ASN B 1 81 ? 19.359 -25.453 7.602 1 96.5 81 ASN B N 1
ATOM 3682 C CA . ASN B 1 81 ? 19.953 -26.781 7.492 1 96.5 81 ASN B CA 1
ATOM 3683 C C . ASN B 1 81 ? 19.531 -27.469 6.199 1 96.5 81 ASN B C 1
ATOM 3685 O O . ASN B 1 81 ? 19.641 -28.688 6.082 1 96.5 81 ASN B O 1
ATOM 3689 N N . GLY B 1 82 ? 18.938 -26.703 5.344 1 95.5 82 GLY B N 1
ATOM 3690 C CA . GLY B 1 82 ? 18.438 -27.25 4.086 1 95.5 82 GLY B CA 1
ATOM 3691 C C . GLY B 1 82 ? 16.922 -27.281 4.012 1 95.5 82 GLY B C 1
ATOM 3692 O O . GLY B 1 82 ? 16.344 -26.906 2.99 1 95.5 82 GLY B O 1
ATOM 3693 N N . TRP B 1 83 ? 16.328 -27.578 5.199 1 95.88 83 TRP B N 1
ATOM 3694 C CA . TRP B 1 83 ? 14.891 -27.797 5.215 1 95.88 83 TRP B CA 1
ATOM 3695 C C . TRP B 1 83 ? 14.195 -26.734 6.062 1 95.88 83 TRP B C 1
ATOM 3697 O O . TRP B 1 83 ? 13.008 -26.453 5.879 1 95.88 83 TRP B O 1
ATOM 3707 N N . TRP B 1 84 ? 14.977 -26.172 6.98 1 94.5 84 TRP B N 1
ATOM 3708 C CA . TRP B 1 84 ? 14.344 -25.297 7.949 1 94.5 84 TRP B CA 1
ATOM 3709 C C . TRP B 1 84 ? 15.344 -24.297 8.516 1 94.5 84 TRP B C 1
ATOM 3711 O O . TRP B 1 84 ? 16.562 -24.531 8.484 1 94.5 84 TRP B O 1
ATOM 3721 N N . ALA B 1 85 ? 14.875 -23.109 8.93 1 96.69 85 ALA B N 1
ATOM 3722 C CA . ALA B 1 85 ? 15.594 -22.094 9.688 1 96.69 85 ALA B CA 1
ATOM 3723 C C . ALA B 1 85 ? 14.648 -21.359 10.641 1 96.69 85 ALA B C 1
ATOM 3725 O O . ALA B 1 85 ? 13.43 -21.531 10.57 1 96.69 85 ALA B O 1
ATOM 3726 N N . PHE B 1 86 ? 15.211 -20.719 11.625 1 95.38 86 PHE B N 1
ATOM 3727 C CA . PHE B 1 86 ? 14.375 -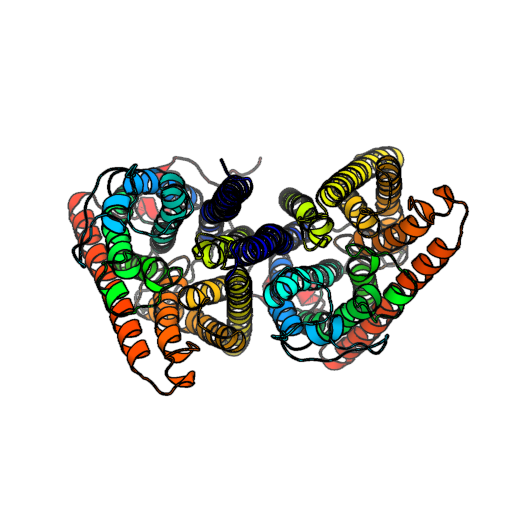19.969 12.555 1 95.38 86 PHE B CA 1
ATOM 3728 C C . PHE B 1 86 ? 15.062 -18.672 12.992 1 95.38 86 PHE B C 1
ATOM 3730 O O . PHE B 1 86 ? 16.297 -18.609 13.039 1 95.38 86 PHE B O 1
ATOM 3737 N N . GLY B 1 87 ? 14.344 -17.672 13.25 1 94.81 87 GLY B N 1
ATOM 3738 C CA . GLY B 1 87 ? 14.789 -16.375 13.734 1 94.81 87 GLY B CA 1
ATOM 3739 C C . GLY B 1 87 ? 13.656 -15.391 13.938 1 94.81 87 GLY B C 1
ATOM 3740 O O . GLY B 1 87 ? 12.57 -15.562 13.383 1 94.81 87 GLY B O 1
ATOM 3741 N N . PHE B 1 88 ? 13.938 -14.398 14.781 1 95.88 88 PHE B N 1
ATOM 3742 C CA . PHE B 1 88 ? 12.945 -13.359 15.039 1 95.88 88 PHE B CA 1
ATOM 3743 C C . PHE B 1 88 ? 13.383 -12.031 14.445 1 95.88 88 PHE B C 1
ATOM 3745 O O . PHE B 1 88 ? 14.562 -11.688 14.469 1 95.88 88 PHE B O 1
ATOM 3752 N N . GLY B 1 89 ? 12.492 -11.32 13.883 1 95.69 89 GLY B N 1
ATOM 3753 C CA . GLY B 1 89 ? 12.766 -9.977 13.398 1 95.69 89 GLY B CA 1
ATOM 3754 C C . GLY B 1 89 ? 13.742 -9.945 12.242 1 95.69 89 GLY B C 1
ATOM 3755 O O . GLY B 1 89 ? 13.758 -10.852 11.406 1 95.69 89 GLY B O 1
ATOM 3756 N N . ILE B 1 90 ? 14.422 -8.859 11.977 1 95.94 90 ILE B N 1
ATOM 3757 C CA . ILE B 1 90 ? 15.406 -8.641 10.93 1 95.94 90 ILE B CA 1
ATOM 3758 C C . ILE B 1 90 ? 16.812 -8.594 11.539 1 95.94 90 ILE B C 1
ATOM 3760 O O . ILE B 1 90 ? 17.109 -7.723 12.359 1 95.94 90 ILE B O 1
ATOM 3764 N N . PRO B 1 91 ? 17.656 -9.391 11.164 1 93.06 91 PRO B N 1
ATOM 3765 C CA . PRO B 1 91 ? 19 -9.398 11.734 1 93.06 91 PRO B CA 1
ATOM 3766 C C . PRO B 1 91 ? 19.812 -8.156 11.352 1 93.06 91 PRO B C 1
ATOM 3768 O O . PRO B 1 91 ? 19.609 -7.598 10.266 1 93.06 91 PRO B O 1
ATOM 3771 N N . GLU B 1 92 ? 20.797 -7.547 12.117 1 86.94 92 GLU B N 1
ATOM 3772 C CA . GLU B 1 92 ? 21.609 -6.375 11.844 1 86.94 92 GLU B CA 1
ATOM 3773 C C . GLU B 1 92 ? 22.891 -6.758 11.117 1 86.94 92 GLU B C 1
ATOM 3775 O O . GLU B 1 92 ? 23.438 -5.973 10.328 1 86.94 92 GLU B O 1
ATOM 3780 N N . GLY B 1 93 ? 23.375 -7.891 11.148 1 86.88 93 GLY B N 1
ATOM 3781 C CA . GLY B 1 93 ? 24.641 -8.336 10.602 1 86.88 93 GLY B CA 1
ATOM 3782 C C . GLY B 1 93 ? 24.5 -9.031 9.258 1 86.88 93 GLY B C 1
ATOM 3783 O O . GLY B 1 93 ? 23.422 -9.062 8.68 1 86.88 93 GLY B O 1
ATOM 3784 N N . ASP B 1 94 ? 25.672 -9.32 8.695 1 89.38 94 ASP B N 1
ATOM 3785 C CA . ASP B 1 94 ? 25.719 -9.992 7.398 1 89.38 94 ASP B CA 1
ATOM 3786 C C . ASP B 1 94 ? 24.969 -11.32 7.434 1 89.38 94 ASP B C 1
ATOM 3788 O O . ASP B 1 94 ? 25.25 -12.18 8.266 1 89.38 94 ASP B O 1
ATOM 3792 N N . MET B 1 95 ? 24.016 -11.523 6.551 1 91.44 95 MET B N 1
ATOM 3793 C CA . MET B 1 95 ? 23.172 -12.727 6.516 1 91.44 95 MET B CA 1
ATOM 3794 C C . MET B 1 95 ? 23.781 -13.781 5.602 1 91.44 95 MET B C 1
ATOM 3796 O O . MET B 1 95 ? 23.266 -14.891 5.488 1 91.44 95 MET B O 1
ATOM 3800 N N . GLY B 1 96 ? 24.906 -13.367 4.973 1 89.19 96 GLY B N 1
ATOM 3801 C CA . GLY B 1 96 ? 25.562 -14.32 4.086 1 89.19 96 GLY B CA 1
ATOM 3802 C C . GLY B 1 96 ? 24.859 -14.477 2.756 1 89.19 96 GLY B C 1
ATOM 3803 O O . GLY B 1 96 ? 24.938 -15.539 2.127 1 89.19 96 GLY B O 1
ATOM 3804 N N . LEU B 1 97 ? 24.062 -13.492 2.336 1 91.12 97 LEU B N 1
ATOM 3805 C CA . LEU B 1 97 ? 23.281 -13.562 1.112 1 91.12 97 LEU B CA 1
ATOM 3806 C C . LEU B 1 97 ? 23.922 -12.75 -0.002 1 91.12 97 LEU B C 1
ATOM 3808 O O . LEU B 1 97 ? 23.438 -12.734 -1.132 1 91.12 97 LEU B O 1
ATOM 3812 N N . GLY B 1 98 ? 25.078 -12.086 0.274 1 90.38 98 GLY B N 1
ATOM 3813 C CA . GLY B 1 98 ? 25.766 -11.266 -0.721 1 90.38 98 GLY B CA 1
ATOM 3814 C C . GLY B 1 98 ? 24.969 -10.039 -1.121 1 90.38 98 GLY B C 1
ATOM 3815 O O . GLY B 1 98 ? 25.062 -9.578 -2.262 1 90.38 98 GLY B O 1
ATOM 3816 N N . LEU B 1 99 ? 24.188 -9.539 -0.214 1 93.44 99 LEU B N 1
ATOM 3817 C CA . LEU B 1 99 ? 23.312 -8.398 -0.496 1 93.44 99 LEU B CA 1
ATOM 3818 C C . LEU B 1 99 ? 24.109 -7.102 -0.542 1 93.44 99 LEU B C 1
ATOM 3820 O O . LEU B 1 99 ? 25.047 -6.914 0.243 1 93.44 99 LEU B O 1
ATOM 3824 N N . THR B 1 100 ? 23.766 -6.207 -1.45 1 94.94 100 THR B N 1
ATOM 3825 C CA . THR B 1 100 ? 24.328 -4.859 -1.501 1 94.94 100 THR B CA 1
ATOM 3826 C C . THR B 1 100 ? 23.328 -3.842 -0.946 1 94.94 100 THR B C 1
ATOM 3828 O O . THR B 1 100 ? 23.641 -2.65 -0.861 1 94.94 100 THR B O 1
ATOM 3831 N N . VAL B 1 101 ? 22.125 -4.281 -0.59 1 96.31 101 VAL B N 1
ATOM 3832 C CA . VAL B 1 101 ? 21.125 -3.447 0.072 1 96.31 101 VAL B CA 1
ATOM 3833 C C . VAL B 1 101 ? 21.016 -3.842 1.544 1 96.31 101 VAL B C 1
ATOM 3835 O O . VAL B 1 101 ? 21.516 -4.898 1.947 1 96.31 101 VAL B O 1
ATOM 3838 N N . SER B 1 102 ? 20.406 -2.955 2.367 1 96.75 102 SER B N 1
ATOM 3839 C CA . SER B 1 102 ? 20.266 -3.258 3.789 1 96.75 102 SER B CA 1
ATOM 3840 C C . SER B 1 102 ? 19.344 -4.461 4.012 1 96.75 102 SER B C 1
ATOM 3842 O O . SER B 1 102 ? 18.484 -4.75 3.186 1 96.75 102 SER B O 1
ATOM 3844 N N . ASN B 1 103 ? 19.562 -5.168 5.137 1 97.25 103 ASN B N 1
ATOM 3845 C CA . ASN B 1 103 ? 18.672 -6.27 5.512 1 97.25 103 ASN B CA 1
ATOM 3846 C C . ASN B 1 103 ? 17.234 -5.809 5.617 1 97.25 103 ASN B C 1
ATOM 3848 O O . ASN B 1 103 ? 16.312 -6.551 5.266 1 97.25 103 ASN B O 1
ATOM 3852 N N . LYS B 1 104 ? 17.062 -4.621 6.09 1 97.75 104 LYS B N 1
ATOM 3853 C CA . LYS B 1 104 ? 15.719 -4.082 6.277 1 97.75 104 LYS B CA 1
ATOM 3854 C C . LYS B 1 104 ? 15.023 -3.871 4.938 1 97.75 104 LYS B C 1
ATOM 3856 O O . LYS B 1 104 ? 13.844 -4.199 4.789 1 97.75 104 LYS B O 1
ATOM 3861 N N . LEU B 1 105 ? 15.703 -3.32 3.977 1 97.69 105 LEU B N 1
ATOM 3862 C CA . LEU B 1 105 ? 15.109 -3.16 2.652 1 97.69 105 LEU B CA 1
ATOM 3863 C C . LEU B 1 105 ? 14.859 -4.516 1.999 1 97.69 105 LEU B C 1
ATOM 3865 O O . LEU B 1 105 ? 13.852 -4.707 1.318 1 97.69 105 LEU B O 1
ATOM 3869 N N . PHE B 1 106 ? 15.828 -5.469 2.199 1 98.31 106 PHE B N 1
ATOM 3870 C CA . PHE B 1 106 ? 15.633 -6.824 1.702 1 98.31 106 PHE B CA 1
ATOM 3871 C C . PHE B 1 106 ? 14.383 -7.449 2.314 1 98.31 106 PHE B C 1
ATOM 3873 O O . PHE B 1 106 ? 13.586 -8.07 1.608 1 98.31 106 PHE B O 1
ATOM 3880 N N . TRP B 1 107 ? 14.164 -7.258 3.551 1 98.19 107 TRP B N 1
ATOM 3881 C CA . TRP B 1 107 ? 12.953 -7.73 4.215 1 98.19 107 TRP B CA 1
ATOM 3882 C C . TRP B 1 107 ? 11.711 -7.133 3.566 1 98.19 107 TRP B C 1
ATOM 3884 O O . TRP B 1 107 ? 10.734 -7.836 3.32 1 98.19 107 TRP B O 1
ATOM 3894 N N . PHE B 1 108 ? 11.766 -5.891 3.324 1 98.12 108 PHE B N 1
ATOM 3895 C CA . PHE B 1 108 ? 10.609 -5.172 2.799 1 98.12 108 PHE B CA 1
ATOM 3896 C C . PHE B 1 108 ? 10.188 -5.738 1.446 1 98.12 108 PHE B C 1
ATOM 3898 O O . PHE B 1 108 ? 9 -5.977 1.209 1 98.12 108 PHE B O 1
ATOM 3905 N N . ILE B 1 109 ? 11.141 -5.961 0.546 1 97.69 109 ILE B N 1
ATOM 3906 C CA . ILE B 1 109 ? 10.781 -6.496 -0.763 1 97.69 109 ILE B CA 1
ATOM 3907 C C . ILE B 1 109 ? 10.312 -7.938 -0.617 1 97.69 109 ILE B C 1
ATOM 3909 O O . ILE B 1 109 ? 9.344 -8.352 -1.27 1 97.69 109 ILE B O 1
ATOM 3913 N N . GLN B 1 110 ? 10.953 -8.734 0.215 1 98.38 110 GLN B N 1
ATOM 3914 C CA . GLN B 1 110 ? 10.562 -10.125 0.413 1 98.38 110 GLN B CA 1
ATOM 3915 C C . GLN B 1 110 ? 9.172 -10.219 1.046 1 98.38 110 GLN B C 1
ATOM 3917 O O . GLN B 1 110 ? 8.422 -11.156 0.758 1 98.38 110 GLN B O 1
ATOM 3922 N N . MET B 1 111 ? 8.875 -9.281 1.947 1 98.12 111 MET B N 1
ATOM 3923 C CA . MET B 1 111 ? 7.535 -9.211 2.52 1 98.12 111 MET B CA 1
ATOM 3924 C C . MET B 1 111 ? 6.48 -9.07 1.425 1 98.12 111 MET B C 1
ATOM 3926 O O . MET B 1 111 ? 5.406 -9.664 1.511 1 98.12 111 MET B O 1
ATOM 3930 N N . GLY B 1 112 ? 6.773 -8.312 0.409 1 98.06 112 GLY B N 1
ATOM 3931 C CA . GLY B 1 112 ? 5.867 -8.164 -0.718 1 98.06 112 GLY B CA 1
ATOM 3932 C C . GLY B 1 112 ? 5.512 -9.484 -1.379 1 98.06 112 GLY B C 1
ATOM 3933 O O . GLY B 1 112 ? 4.355 -9.711 -1.744 1 98.06 112 GLY B O 1
ATOM 3934 N N . PHE B 1 113 ? 6.48 -10.367 -1.527 1 98.25 113 PHE B N 1
ATOM 3935 C CA . PHE B 1 113 ? 6.242 -11.672 -2.139 1 98.25 113 PHE B CA 1
ATOM 3936 C C . PHE B 1 113 ? 5.359 -12.539 -1.248 1 98.25 113 PHE B C 1
ATOM 3938 O O . PHE B 1 113 ? 4.488 -13.258 -1.739 1 98.25 113 PHE B O 1
ATOM 3945 N N . ALA B 1 114 ? 5.609 -12.453 0.005 1 98.44 114 ALA B N 1
ATOM 3946 C CA . ALA B 1 114 ? 4.801 -13.219 0.949 1 98.44 114 ALA B CA 1
ATOM 3947 C C . ALA B 1 114 ? 3.338 -12.797 0.891 1 98.44 114 ALA B C 1
ATOM 3949 O O . ALA B 1 114 ? 2.439 -13.641 0.836 1 98.44 114 ALA B O 1
ATOM 3950 N N . ILE B 1 115 ? 3.119 -11.5 0.91 1 98.44 115 ILE B N 1
ATOM 3951 C CA . ILE B 1 115 ? 1.764 -10.961 0.91 1 98.44 115 ILE B CA 1
ATOM 3952 C C . ILE B 1 115 ? 1.085 -11.273 -0.422 1 98.44 115 ILE B C 1
ATOM 3954 O O . ILE B 1 115 ? -0.106 -11.594 -0.46 1 98.44 115 ILE B O 1
ATOM 3958 N N . ALA B 1 116 ? 1.854 -11.203 -1.507 1 97.88 116 ALA B N 1
ATOM 3959 C CA . ALA B 1 116 ? 1.296 -11.547 -2.811 1 97.88 116 ALA B CA 1
ATOM 3960 C C . ALA B 1 116 ? 0.815 -13 -2.836 1 97.88 116 ALA B C 1
ATOM 3962 O O . ALA B 1 116 ? -0.253 -13.297 -3.377 1 97.88 116 ALA B O 1
ATOM 3963 N N . ALA B 1 117 ? 1.549 -13.836 -2.232 1 98.5 117 ALA B N 1
ATOM 3964 C CA . ALA B 1 117 ? 1.208 -15.258 -2.232 1 98.5 117 ALA B CA 1
ATOM 3965 C C . ALA B 1 117 ? -0.104 -15.508 -1.495 1 98.5 117 ALA B C 1
ATOM 3967 O O . ALA B 1 117 ? -0.985 -16.203 -2 1 98.5 117 ALA B O 1
ATOM 3968 N N . ILE B 1 118 ? -0.255 -14.914 -0.342 1 98.62 118 ILE B N 1
ATOM 3969 C CA . ILE B 1 118 ? -1.455 -15.164 0.448 1 98.62 118 ILE B CA 1
ATOM 3970 C C . ILE B 1 118 ? -2.652 -14.477 -0.198 1 98.62 118 ILE B C 1
ATOM 3972 O O . ILE B 1 118 ? -3.781 -14.969 -0.115 1 98.62 118 ILE B O 1
ATOM 3976 N N . SER B 1 119 ? -2.447 -13.398 -0.918 1 98.12 119 SER B N 1
ATOM 3977 C CA . SER B 1 119 ? -3.539 -12.68 -1.572 1 98.12 119 SER B CA 1
ATOM 3978 C C . SER B 1 119 ? -4.176 -13.531 -2.67 1 98.12 119 SER B C 1
ATOM 3980 O O . SER B 1 119 ? -5.336 -13.32 -3.027 1 98.12 119 SER B O 1
ATOM 3982 N N . ILE B 1 120 ? -3.443 -14.516 -3.174 1 98.12 120 ILE B N 1
ATOM 3983 C CA . ILE B 1 120 ? -3.975 -15.453 -4.156 1 98.12 120 ILE B CA 1
ATOM 3984 C C . ILE B 1 120 ? -5.09 -16.281 -3.529 1 98.12 120 ILE B C 1
ATOM 3986 O O . ILE B 1 120 ? -6.141 -16.5 -4.145 1 98.12 120 ILE B O 1
ATOM 3990 N N . VAL B 1 121 ? -4.918 -16.641 -2.307 1 98.12 121 VAL B N 1
ATOM 3991 C CA . VAL B 1 121 ? -5.887 -17.469 -1.604 1 98.12 121 VAL B CA 1
ATOM 3992 C C . VAL B 1 121 ? -7.156 -16.672 -1.334 1 98.12 121 VAL B C 1
ATOM 3994 O O . VAL B 1 121 ? -8.266 -17.219 -1.363 1 98.12 121 VAL B O 1
ATOM 3997 N N . SER B 1 122 ? -7.016 -15.367 -1.086 1 96.31 122 SER B N 1
ATOM 3998 C CA . SER B 1 122 ? -8.148 -14.492 -0.811 1 96.31 122 SER B CA 1
ATOM 3999 C C . SER B 1 122 ? -9.219 -14.609 -1.894 1 96.31 122 SER B C 1
ATOM 4001 O O . SER B 1 122 ? -10.406 -14.711 -1.591 1 96.31 122 SER B O 1
ATOM 4003 N N . GLY B 1 123 ? -8.812 -14.664 -3.129 1 95.31 123 GLY B N 1
ATOM 4004 C CA . GLY B 1 123 ? -9.742 -14.75 -4.242 1 95.31 123 GLY B CA 1
ATOM 4005 C C . GLY B 1 123 ? -10.445 -16.094 -4.332 1 95.31 123 GLY B C 1
ATOM 4006 O O . GLY B 1 123 ? -11.633 -16.156 -4.664 1 95.31 123 GLY B O 1
ATOM 4007 N N . ALA B 1 124 ? -9.766 -17.109 -3.977 1 96.56 124 ALA B N 1
ATOM 4008 C CA . ALA B 1 124 ? -10.289 -18.469 -4.098 1 96.56 124 ALA B CA 1
ATOM 4009 C C . ALA B 1 124 ? -11.398 -18.719 -3.076 1 96.56 124 ALA B C 1
ATOM 4011 O O . ALA B 1 124 ? -12.297 -19.531 -3.312 1 96.56 124 ALA B O 1
ATOM 4012 N N . VAL B 1 125 ? -11.414 -17.969 -1.97 1 97.38 125 VAL B N 1
ATOM 4013 C CA . VAL B 1 125 ? -12.352 -18.266 -0.892 1 97.38 125 VAL B CA 1
ATOM 4014 C C . VAL B 1 125 ? -13.375 -17.125 -0.777 1 97.38 125 VAL B C 1
ATOM 4016 O O . VAL B 1 125 ? -14.117 -17.047 0.204 1 97.38 125 VAL B O 1
ATOM 4019 N N . ALA B 1 126 ? -13.492 -16.375 -1.778 1 96.44 126 ALA B N 1
ATOM 4020 C CA . ALA B 1 126 ? -14.305 -15.172 -1.753 1 96.44 126 ALA B CA 1
ATOM 4021 C C . ALA B 1 126 ? -15.789 -15.508 -1.583 1 96.44 126 ALA B C 1
ATOM 4023 O O . ALA B 1 126 ? -16.25 -16.562 -2.039 1 96.44 126 ALA B O 1
ATOM 4024 N N . GLU B 1 127 ? -16.609 -14.656 -0.919 1 96.19 127 GLU B N 1
ATOM 4025 C CA . GLU B 1 127 ? -18.047 -14.508 -0.834 1 96.19 127 GLU B CA 1
ATOM 4026 C C . GLU B 1 127 ? -18.641 -15.398 0.26 1 96.19 127 GLU B C 1
ATOM 4028 O O . GLU B 1 127 ? -19.812 -15.281 0.601 1 96.19 127 GLU B O 1
ATOM 4033 N N . ARG B 1 128 ? -17.797 -16.312 0.875 1 95.75 128 ARG B N 1
ATOM 4034 C CA . ARG B 1 128 ? -18.5 -17.172 1.831 1 95.75 128 ARG B CA 1
ATOM 4035 C C . ARG B 1 128 ? -17.609 -17.5 3.018 1 95.75 128 ARG B C 1
ATOM 4037 O O . ARG B 1 128 ? -18.062 -18.094 4 1 95.75 128 ARG B O 1
ATOM 4044 N N . ILE B 1 129 ? -16.328 -17.141 3.021 1 97.56 129 ILE B N 1
ATOM 4045 C CA . ILE B 1 129 ? -15.438 -17.453 4.137 1 97.56 129 ILE B CA 1
ATOM 4046 C C . ILE B 1 129 ? -15.664 -16.438 5.266 1 97.56 129 ILE B C 1
ATOM 4048 O O . ILE B 1 129 ? -15.93 -15.266 5.016 1 97.56 129 ILE B O 1
ATOM 4052 N N . LYS B 1 130 ? -15.492 -16.906 6.5 1 97.06 130 LYS B N 1
ATOM 4053 C CA . LYS B 1 130 ? -15.484 -16.016 7.652 1 97.06 130 LYS B CA 1
ATOM 4054 C C . LYS B 1 130 ? -14.18 -15.219 7.719 1 97.06 130 LYS B C 1
ATOM 4056 O O . LYS B 1 130 ? -13.094 -15.781 7.578 1 97.06 130 LYS B O 1
ATOM 4061 N N . ILE B 1 131 ? -14.289 -13.961 8.031 1 96.12 131 ILE B N 1
ATOM 4062 C CA . ILE B 1 131 ? -13.172 -13.023 7.953 1 96.12 131 ILE B CA 1
ATOM 4063 C C . ILE B 1 131 ? -12.094 -13.422 8.961 1 96.12 131 ILE B C 1
ATOM 4065 O O . ILE B 1 131 ? -10.906 -13.43 8.641 1 96.12 131 ILE B O 1
ATOM 4069 N N . TRP B 1 132 ? -12.43 -13.773 10.141 1 96.25 132 TRP B N 1
ATOM 4070 C CA . TRP B 1 132 ? -11.445 -14.07 11.18 1 96.25 132 TRP B CA 1
ATOM 4071 C C . TRP B 1 132 ? -10.797 -15.43 10.938 1 96.25 132 TRP B C 1
ATOM 4073 O O . TRP B 1 132 ? -9.633 -15.641 11.297 1 96.25 132 TRP B O 1
ATOM 4083 N N . ALA B 1 133 ? -11.539 -16.391 10.391 1 97.38 133 ALA B N 1
ATOM 4084 C CA . ALA B 1 133 ? -10.914 -17.641 9.977 1 97.38 133 ALA B CA 1
ATOM 4085 C C . ALA B 1 133 ? -9.828 -17.391 8.93 1 97.38 133 ALA B C 1
ATOM 4087 O O . ALA B 1 133 ? -8.742 -17.969 9 1 97.38 133 ALA B O 1
ATOM 4088 N N . TYR B 1 134 ? -10.164 -16.547 8.016 1 97.75 134 TYR B N 1
ATOM 4089 C CA . TYR B 1 134 ? -9.188 -16.172 6.996 1 97.75 134 TYR B CA 1
ATOM 4090 C C . TYR B 1 134 ? -7.98 -15.484 7.613 1 97.75 134 TYR B C 1
ATOM 4092 O O . TYR B 1 134 ? -6.84 -15.781 7.254 1 97.75 134 TYR B O 1
ATOM 4100 N N . ALA B 1 135 ? -8.172 -14.547 8.531 1 98 135 ALA B N 1
ATOM 4101 C CA . ALA B 1 135 ? -7.086 -13.828 9.188 1 98 135 ALA B CA 1
ATOM 4102 C C . ALA B 1 135 ? -6.133 -14.789 9.883 1 98 135 ALA B C 1
ATOM 4104 O O . ALA B 1 135 ? -4.91 -14.609 9.836 1 98 135 ALA B O 1
ATOM 4105 N N . PHE B 1 136 ? -6.676 -15.75 10.523 1 97.88 136 PHE B N 1
ATOM 4106 C CA . PHE B 1 136 ? -5.844 -16.75 11.195 1 97.88 136 PHE B CA 1
ATOM 4107 C C . PHE B 1 136 ? -4.973 -17.484 10.18 1 97.88 136 PHE B C 1
ATOM 4109 O O . PHE B 1 136 ? -3.791 -17.734 10.438 1 97.88 136 PHE B O 1
ATOM 4116 N N . PHE B 1 137 ? -5.559 -17.875 9.125 1 98.44 137 PHE B N 1
ATOM 4117 C CA . PHE B 1 137 ? -4.789 -18.562 8.102 1 98.44 137 PHE B CA 1
ATOM 4118 C C . PHE B 1 137 ? -3.689 -17.672 7.547 1 98.44 137 PHE B C 1
ATOM 4120 O O . PHE B 1 137 ? -2.584 -18.125 7.262 1 98.44 137 PHE B O 1
ATOM 4127 N N . VAL B 1 138 ? -4.008 -16.375 7.336 1 98.69 138 VAL B N 1
ATOM 4128 C CA . VAL B 1 138 ? -3.023 -15.414 6.855 1 98.69 138 VAL B CA 1
ATOM 4129 C C . VAL B 1 138 ? -1.812 -15.398 7.785 1 98.69 138 VAL B C 1
ATOM 4131 O O . VAL B 1 138 ? -0.667 -15.422 7.324 1 98.69 138 VAL B O 1
ATOM 4134 N N . LEU B 1 139 ? -2.053 -15.359 9.078 1 98.56 139 LEU B N 1
ATOM 4135 C CA . LEU B 1 139 ? -0.974 -15.383 10.062 1 98.56 139 LEU B CA 1
ATOM 4136 C C . LEU B 1 139 ? -0.128 -16.641 9.914 1 98.56 139 LEU B C 1
ATOM 4138 O O . LEU B 1 139 ? 1.102 -16.562 9.867 1 98.56 139 LEU B O 1
ATOM 4142 N N . PHE B 1 140 ? -0.777 -17.75 9.766 1 98.5 140 PHE B N 1
ATOM 4143 C CA . PHE B 1 140 ? -0.074 -19.031 9.648 1 98.5 140 PHE B CA 1
ATOM 4144 C C . PHE B 1 140 ? 0.706 -19.094 8.344 1 98.5 140 PHE B C 1
ATOM 4146 O O . PHE B 1 140 ? 1.869 -19.5 8.328 1 98.5 140 PHE B O 1
ATOM 4153 N N . PHE B 1 141 ? 0.064 -18.75 7.27 1 98.69 141 PHE B N 1
ATOM 4154 C CA . PHE B 1 141 ? 0.633 -18.828 5.93 1 98.69 141 PHE B CA 1
ATOM 4155 C C . PHE B 1 141 ? 1.9 -17.984 5.832 1 98.69 141 PHE B C 1
ATOM 4157 O O . PHE B 1 141 ? 2.928 -18.453 5.336 1 98.69 141 PHE B O 1
ATOM 4164 N N . CYS B 1 142 ? 1.902 -16.719 6.348 1 98.69 142 CYS B N 1
ATOM 4165 C CA . CYS B 1 142 ? 3.008 -15.781 6.184 1 98.69 142 CYS B CA 1
ATOM 4166 C C . CYS B 1 142 ? 4.07 -15.992 7.254 1 98.69 142 CYS B C 1
ATOM 4168 O O . CYS B 1 142 ? 5.223 -15.594 7.086 1 98.69 142 CYS B O 1
ATOM 4170 N N . ALA B 1 143 ? 3.691 -16.656 8.344 1 98.5 143 ALA B N 1
ATOM 4171 C CA . ALA B 1 143 ? 4.652 -16.938 9.414 1 98.5 143 ALA B CA 1
ATOM 4172 C C . ALA B 1 143 ? 5.418 -18.219 9.141 1 98.5 143 ALA B C 1
ATOM 4174 O O . ALA B 1 143 ? 6.59 -18.344 9.508 1 98.5 143 ALA B O 1
ATOM 4175 N N . CYS B 1 144 ? 4.719 -19.188 8.438 1 97.69 144 CYS B N 1
ATOM 4176 C CA . CYS B 1 144 ? 5.324 -20.516 8.422 1 97.69 144 CYS B CA 1
ATOM 4177 C C . CYS B 1 144 ? 5.336 -21.094 7.016 1 97.69 144 CYS B C 1
ATOM 4179 O O . CYS B 1 144 ? 6.398 -21.422 6.484 1 97.69 144 CYS B O 1
ATOM 4181 N N . MET B 1 145 ? 4.246 -21.172 6.336 1 97.75 145 MET B N 1
ATOM 4182 C CA . MET B 1 145 ? 4.098 -21.938 5.105 1 97.75 145 MET B CA 1
ATOM 4183 C C . MET B 1 145 ? 4.941 -21.344 3.984 1 97.75 145 MET B C 1
ATOM 4185 O O . MET B 1 145 ? 5.883 -21.969 3.506 1 97.75 145 MET B O 1
ATOM 4189 N N . TYR B 1 146 ? 4.66 -20.062 3.662 1 98.25 146 TYR B N 1
ATOM 4190 C CA . TYR B 1 146 ? 5.406 -19.406 2.596 1 98.25 146 TYR B CA 1
ATOM 4191 C C . TYR B 1 146 ? 6.895 -19.344 2.922 1 98.25 146 TYR B C 1
ATOM 4193 O O . TYR B 1 146 ? 7.734 -19.656 2.07 1 98.25 146 TYR B O 1
ATOM 4201 N N . PRO B 1 147 ? 7.258 -18.984 4.16 1 98.62 147 PRO B N 1
ATOM 4202 C CA . PRO B 1 147 ? 8.68 -18.875 4.48 1 98.62 147 PRO B CA 1
ATOM 4203 C C . PRO B 1 147 ? 9.43 -20.203 4.32 1 98.62 147 PRO B C 1
ATOM 4205 O O . PRO B 1 147 ? 10.609 -20.203 3.971 1 98.62 147 PRO B O 1
ATOM 4208 N N . LEU B 1 148 ? 8.766 -21.25 4.551 1 98.31 148 LEU B N 1
ATOM 4209 C CA . LEU B 1 148 ? 9.398 -22.547 4.371 1 98.31 148 LEU B CA 1
ATOM 4210 C C . LEU B 1 148 ? 9.75 -22.781 2.906 1 98.31 148 LEU B C 1
ATOM 4212 O O . LEU B 1 148 ? 10.852 -23.25 2.594 1 98.31 148 LEU B O 1
ATOM 4216 N N . ALA B 1 149 ? 8.812 -22.531 2.049 1 98.44 149 ALA B N 1
ATOM 4217 C CA . ALA B 1 149 ? 9.078 -22.672 0.621 1 98.44 149 ALA B CA 1
ATOM 4218 C C . ALA B 1 149 ? 10.18 -21.719 0.172 1 98.44 149 ALA B C 1
ATOM 4220 O O . ALA B 1 149 ? 11.055 -22.094 -0.618 1 98.44 149 ALA B O 1
ATOM 4221 N N . ALA B 1 150 ? 10.102 -20.5 0.676 1 98.44 150 ALA B N 1
ATOM 4222 C CA . ALA B 1 150 ? 11.141 -19.516 0.354 1 98.44 150 ALA B CA 1
ATOM 4223 C C . ALA B 1 150 ? 12.516 -20 0.808 1 98.44 150 ALA B C 1
ATOM 4225 O O . ALA B 1 150 ? 13.508 -19.797 0.115 1 98.44 150 ALA B O 1
ATOM 4226 N N . ASN B 1 151 ? 12.578 -20.609 1.943 1 98.44 151 ASN B N 1
ATOM 4227 C CA . ASN B 1 151 ? 13.812 -21.188 2.453 1 98.44 151 ASN B CA 1
ATOM 4228 C C . ASN B 1 151 ? 14.367 -22.25 1.509 1 98.44 151 ASN B C 1
ATOM 4230 O O . ASN B 1 151 ? 15.555 -22.234 1.172 1 98.44 151 ASN B O 1
ATOM 4234 N N . TRP B 1 152 ? 13.523 -23.156 1.009 1 98.69 152 TRP B N 1
ATOM 4235 C CA . TRP B 1 152 ? 13.953 -24.234 0.127 1 98.69 152 TRP B CA 1
ATOM 4236 C C . TRP B 1 152 ? 14.516 -23.688 -1.177 1 98.69 152 TRP B C 1
ATOM 4238 O O . TRP B 1 152 ? 15.5 -24.219 -1.707 1 98.69 152 TRP B O 1
ATOM 4248 N N . VAL B 1 153 ? 13.938 -22.625 -1.642 1 98.62 153 VAL B N 1
ATOM 4249 C CA . VAL B 1 153 ? 14.164 -22.172 -3.012 1 98.62 153 VAL B CA 1
ATOM 4250 C C . VAL B 1 153 ? 15.25 -21.109 -3.039 1 98.62 153 VAL B C 1
ATOM 4252 O O . VAL B 1 153 ? 16.125 -21.125 -3.912 1 98.62 153 VAL B O 1
ATOM 4255 N N . TRP B 1 154 ? 15.242 -20.172 -2.045 1 97.69 154 TRP B N 1
ATOM 4256 C CA . TRP B 1 154 ? 16.031 -18.969 -2.246 1 97.69 154 TRP B CA 1
ATOM 4257 C C . TRP B 1 154 ? 17.094 -18.812 -1.158 1 97.69 154 TRP B C 1
ATOM 4259 O O . TRP B 1 154 ? 17.984 -17.969 -1.254 1 97.69 154 TRP B O 1
ATOM 4269 N N . ASN B 1 155 ? 16.953 -19.578 -0.05 1 97.5 155 ASN B N 1
ATOM 4270 C CA . ASN B 1 155 ? 18.078 -19.656 0.874 1 97.5 155 ASN B CA 1
ATOM 4271 C C . ASN B 1 155 ? 19.266 -20.422 0.256 1 97.5 155 ASN B C 1
ATOM 4273 O O . ASN B 1 155 ? 19.078 -21.5 -0.308 1 97.5 155 ASN B O 1
ATOM 4277 N N . PRO B 1 156 ? 20.453 -19.828 0.342 1 96.31 156 PRO B N 1
ATOM 4278 C CA . PRO B 1 156 ? 21.594 -20.5 -0.278 1 96.31 156 PRO B CA 1
ATOM 4279 C C . PRO B 1 156 ? 21.797 -21.922 0.237 1 96.31 156 PRO B C 1
ATOM 4281 O O . PRO B 1 156 ? 22.312 -22.781 -0.489 1 96.31 156 PRO B O 1
ATOM 4284 N N . ASN B 1 157 ? 21.375 -22.172 1.419 1 96.75 157 ASN B N 1
ATOM 4285 C CA . ASN B 1 157 ? 21.516 -23.5 2.004 1 96.75 157 ASN B CA 1
ATOM 4286 C C . ASN B 1 157 ? 20.234 -24.328 1.837 1 96.75 157 ASN B C 1
ATOM 4288 O O . ASN B 1 157 ? 20.156 -25.453 2.311 1 96.75 157 ASN B O 1
ATOM 4292 N N . GLY B 1 158 ? 19.219 -23.812 1.178 1 98.19 158 GLY B N 1
ATOM 4293 C CA . GLY B 1 158 ? 18 -24.578 0.92 1 98.19 158 GLY B CA 1
ATOM 4294 C C . GLY B 1 158 ? 18.234 -25.766 0.018 1 98.19 158 GLY B C 1
ATOM 4295 O O . GLY B 1 158 ? 19.047 -25.719 -0.908 1 98.19 158 GLY B O 1
ATOM 4296 N N . TRP B 1 159 ? 17.516 -26.75 0.222 1 98.31 159 TRP B N 1
ATOM 4297 C CA . TRP B 1 159 ? 17.828 -28 -0.476 1 98.31 159 TRP B CA 1
ATOM 4298 C C . TRP B 1 159 ? 17.5 -27.875 -1.963 1 98.31 159 TRP B C 1
ATOM 4300 O O . TRP B 1 159 ? 18.219 -28.422 -2.803 1 98.31 159 TRP B O 1
ATOM 4310 N N . LEU B 1 160 ? 16.484 -27.156 -2.35 1 98.62 160 LEU B N 1
ATOM 4311 C CA . LEU B 1 160 ? 16.203 -26.969 -3.768 1 98.62 160 LEU B CA 1
ATOM 4312 C C . LEU B 1 160 ? 17.234 -26.047 -4.414 1 98.62 160 LEU B C 1
ATOM 4314 O O . LEU B 1 160 ? 17.641 -26.281 -5.555 1 98.62 160 LEU B O 1
ATOM 4318 N N . ALA B 1 161 ? 17.578 -25 -3.658 1 97.81 161 ALA B N 1
ATOM 4319 C CA . ALA B 1 161 ? 18.641 -24.125 -4.152 1 97.81 161 ALA B CA 1
ATOM 4320 C C . ALA B 1 161 ? 19.922 -24.922 -4.43 1 97.81 161 ALA B C 1
ATOM 4322 O O . ALA B 1 161 ? 20.547 -24.75 -5.477 1 97.81 161 ALA B O 1
ATOM 4323 N N . GLN B 1 162 ? 20.281 -25.812 -3.537 1 97.62 162 GLN B N 1
ATOM 4324 C CA . GLN B 1 162 ? 21.5 -26.609 -3.652 1 97.62 162 GLN B CA 1
ATOM 4325 C C . GLN B 1 162 ? 21.391 -27.609 -4.805 1 97.62 162 GLN B C 1
ATOM 4327 O O . GLN B 1 162 ? 22.406 -27.984 -5.398 1 97.62 162 GLN B O 1
ATOM 4332 N N . LEU B 1 163 ? 20.188 -27.922 -5.203 1 98.12 163 LEU B N 1
ATOM 4333 C CA . LEU B 1 163 ? 19.969 -28.875 -6.297 1 98.12 163 LEU B CA 1
ATOM 4334 C C . LEU B 1 163 ? 20.016 -28.156 -7.645 1 98.12 163 LEU B C 1
ATOM 4336 O O . LEU B 1 163 ? 19.984 -28.812 -8.695 1 98.12 163 LEU B O 1
ATOM 4340 N N . GLY B 1 164 ? 20.031 -26.797 -7.613 1 98 164 GLY B N 1
ATOM 4341 C CA . GLY B 1 164 ? 20.078 -26.031 -8.844 1 98 164 GLY B CA 1
ATOM 4342 C C . GLY B 1 164 ? 18.703 -25.641 -9.352 1 98 164 GLY B C 1
ATOM 4343 O O . GLY B 1 164 ? 18.547 -25.312 -10.531 1 98 164 GLY B O 1
ATOM 4344 N N . PHE B 1 165 ? 17.703 -25.672 -8.516 1 98.62 165 PHE B N 1
ATOM 4345 C CA . PHE B 1 165 ? 16.344 -25.25 -8.836 1 98.62 165 PHE B CA 1
ATOM 4346 C C . PHE B 1 165 ? 16.281 -23.781 -9.188 1 98.62 165 PHE B C 1
ATOM 4348 O O . PHE B 1 165 ? 16.812 -22.938 -8.453 1 98.62 165 PHE B O 1
ATOM 4355 N N . ASN B 1 166 ? 15.727 -23.469 -10.383 1 98.62 166 ASN B N 1
ATOM 4356 C CA . ASN B 1 166 ? 15.586 -22.078 -10.789 1 98.62 166 ASN B CA 1
ATOM 4357 C C . ASN B 1 166 ? 14.141 -21.594 -10.688 1 98.62 166 ASN B C 1
ATOM 4359 O O . ASN B 1 166 ? 13.305 -21.953 -11.523 1 98.62 166 ASN B O 1
ATOM 4363 N N . ASP B 1 167 ? 13.859 -20.875 -9.773 1 98.81 167 ASP B N 1
ATOM 4364 C CA . ASP B 1 167 ? 12.617 -20.125 -9.578 1 98.81 167 ASP B CA 1
ATOM 4365 C C . ASP B 1 167 ? 12.914 -18.656 -9.266 1 98.81 167 ASP B C 1
ATOM 4367 O O . ASP B 1 167 ? 12.734 -18.219 -8.133 1 98.81 167 ASP B O 1
ATOM 4371 N N . PHE B 1 168 ? 13.203 -17.953 -10.242 1 98.62 168 PHE B N 1
ATOM 4372 C CA . PHE B 1 168 ? 13.867 -16.656 -10.148 1 98.62 168 PHE B CA 1
ATOM 4373 C C . PHE B 1 168 ? 13.039 -15.695 -9.305 1 98.62 168 PHE B C 1
ATOM 4375 O O . PHE B 1 168 ? 13.578 -15.008 -8.43 1 98.62 168 PHE B O 1
ATOM 4382 N N . ALA B 1 169 ? 11.703 -15.656 -9.641 1 98.5 169 ALA B N 1
ATOM 4383 C CA . ALA B 1 169 ? 10.867 -14.68 -8.953 1 98.5 169 ALA B CA 1
ATOM 4384 C C . ALA B 1 169 ? 9.625 -15.336 -8.352 1 98.5 169 ALA B C 1
ATOM 4386 O O . ALA B 1 169 ? 8.797 -14.672 -7.727 1 98.5 169 ALA B O 1
ATOM 4387 N N . GLY B 1 170 ? 9.344 -16.656 -8.625 1 98.75 170 GLY B N 1
ATOM 4388 C CA . GLY B 1 170 ? 8.375 -17.281 -7.738 1 98.75 170 GLY B CA 1
ATOM 4389 C C . GLY B 1 170 ? 7.191 -17.875 -8.469 1 98.75 170 GLY B C 1
ATOM 4390 O O . GLY B 1 170 ? 6.062 -17.828 -7.977 1 98.75 170 GLY B O 1
ATOM 4391 N N . SER B 1 171 ? 7.352 -18.453 -9.711 1 98.88 171 SER B N 1
ATOM 4392 C CA . SER B 1 171 ? 6.25 -19.234 -10.258 1 98.88 171 SER B CA 1
ATOM 4393 C C . SER B 1 171 ? 5.855 -20.359 -9.305 1 98.88 171 SER B C 1
ATOM 4395 O O . SER B 1 171 ? 4.676 -20.703 -9.188 1 98.88 171 SER B O 1
ATOM 4397 N N . ALA B 1 172 ? 6.84 -20.906 -8.688 1 98.81 172 ALA B N 1
ATOM 4398 C CA . ALA B 1 172 ? 6.598 -22.016 -7.766 1 98.81 172 ALA B CA 1
ATOM 4399 C C . ALA B 1 172 ? 6.375 -21.5 -6.344 1 98.81 172 ALA B C 1
ATOM 4401 O O . ALA B 1 172 ? 5.266 -21.609 -5.809 1 98.81 172 ALA B O 1
ATOM 4402 N N . ALA B 1 173 ? 7.328 -20.828 -5.762 1 98.75 173 ALA B N 1
ATOM 4403 C CA . ALA B 1 173 ? 7.352 -20.484 -4.344 1 98.75 173 ALA B CA 1
ATOM 4404 C C . ALA B 1 173 ? 6.258 -19.484 -4.004 1 98.75 173 ALA B C 1
ATOM 4406 O O . ALA B 1 173 ? 5.816 -19.406 -2.854 1 98.75 173 ALA B O 1
ATOM 4407 N N . VAL B 1 174 ? 5.805 -18.734 -4.98 1 98.75 174 VAL B N 1
ATOM 4408 C CA . VAL B 1 174 ? 4.766 -17.734 -4.723 1 98.75 174 VAL B CA 1
ATOM 4409 C C . VAL B 1 174 ? 3.453 -18.188 -5.359 1 98.75 174 VAL B C 1
ATOM 4411 O O . VAL B 1 174 ? 2.479 -18.469 -4.656 1 98.75 174 VAL B O 1
ATOM 4414 N N . HIS B 1 175 ? 3.465 -18.375 -6.699 1 98.88 175 HIS B N 1
ATOM 4415 C CA . HIS B 1 175 ? 2.221 -18.531 -7.441 1 98.88 175 HIS B CA 1
ATOM 4416 C C . HIS B 1 175 ? 1.658 -19.938 -7.309 1 98.88 175 HIS B C 1
ATOM 4418 O O . HIS B 1 175 ? 0.503 -20.109 -6.914 1 98.88 175 HIS B O 1
ATOM 4424 N N . ALA B 1 176 ? 2.463 -20.953 -7.582 1 98.88 176 ALA B N 1
ATOM 4425 C CA . ALA B 1 176 ? 1.96 -22.312 -7.391 1 98.88 176 ALA B CA 1
ATOM 4426 C C . ALA B 1 176 ? 1.592 -22.562 -5.93 1 98.88 176 ALA B C 1
ATOM 4428 O O . ALA B 1 176 ? 0.564 -23.172 -5.637 1 98.88 176 ALA B O 1
ATOM 4429 N N . MET B 1 177 ? 2.432 -22.094 -5.07 1 98.56 177 MET B N 1
ATOM 4430 C CA . MET B 1 177 ? 2.143 -22.219 -3.645 1 98.56 177 MET B CA 1
ATOM 4431 C C . MET B 1 177 ? 0.792 -21.594 -3.307 1 98.56 177 MET B C 1
ATOM 4433 O O . MET B 1 177 ? -0.046 -22.234 -2.664 1 98.56 177 MET B O 1
ATOM 4437 N N . GLY B 1 178 ? 0.589 -20.344 -3.676 1 98.69 178 GLY B N 1
ATOM 4438 C CA . GLY B 1 178 ? -0.678 -19.672 -3.426 1 98.69 178 GLY B CA 1
ATOM 4439 C C . GLY B 1 178 ? -1.853 -20.344 -4.109 1 98.69 178 GLY B C 1
ATOM 4440 O O . GLY B 1 178 ? -2.928 -20.469 -3.521 1 98.69 178 GLY B O 1
ATOM 4441 N N . GLY B 1 179 ? -1.652 -20.766 -5.355 1 98.81 179 GLY B N 1
ATOM 4442 C CA . GLY B 1 179 ? -2.709 -21.391 -6.129 1 98.81 179 GLY B CA 1
ATOM 4443 C C . GLY B 1 179 ? -3.174 -22.719 -5.543 1 98.81 179 GLY B C 1
ATOM 4444 O O . GLY B 1 179 ? -4.375 -22.969 -5.449 1 98.81 179 GLY B O 1
ATOM 4445 N N . PHE B 1 180 ? -2.26 -23.516 -5.137 1 98.88 180 PHE B N 1
ATOM 4446 C CA . PHE B 1 180 ? -2.633 -24.812 -4.594 1 98.88 180 PHE B CA 1
ATOM 4447 C C . PHE B 1 180 ? -3.158 -24.672 -3.172 1 98.88 180 PHE B C 1
ATOM 4449 O O . PHE B 1 180 ? -3.992 -25.469 -2.734 1 98.88 180 PHE B O 1
ATOM 4456 N N . ALA B 1 181 ? -2.66 -23.703 -2.416 1 98.88 181 ALA B N 1
ATOM 4457 C CA . ALA B 1 181 ? -3.311 -23.359 -1.152 1 98.88 181 ALA B CA 1
ATOM 4458 C C . ALA B 1 181 ? -4.762 -22.953 -1.375 1 98.88 181 ALA B C 1
ATOM 4460 O O . ALA B 1 181 ? -5.66 -23.391 -0.654 1 98.88 181 ALA B O 1
ATOM 4461 N N . GLY B 1 182 ? -4.949 -22.094 -2.395 1 98.69 182 GLY B N 1
ATOM 4462 C CA . GLY B 1 182 ? -6.301 -21.688 -2.754 1 98.69 182 GLY B CA 1
ATOM 4463 C C . GLY B 1 182 ? -7.188 -22.844 -3.15 1 98.69 182 GLY B C 1
ATOM 4464 O O . GLY B 1 182 ? -8.367 -22.891 -2.797 1 98.69 182 GLY B O 1
ATOM 4465 N N . LEU B 1 183 ? -6.645 -23.797 -3.863 1 98.69 183 LEU B N 1
ATOM 4466 C CA . LEU B 1 183 ? -7.387 -24.984 -4.266 1 98.69 183 LEU B CA 1
ATOM 4467 C C . LEU B 1 183 ? -7.844 -25.781 -3.045 1 98.69 183 LEU B C 1
ATOM 4469 O O . LEU B 1 183 ? -9.016 -26.141 -2.941 1 98.69 183 LEU B O 1
ATOM 4473 N N . ALA B 1 184 ? -6.914 -26.031 -2.117 1 98.81 184 ALA B N 1
ATOM 4474 C CA . ALA B 1 184 ? -7.246 -26.766 -0.901 1 98.81 184 ALA B CA 1
ATOM 4475 C C . ALA B 1 184 ? -8.305 -26.031 -0.082 1 98.81 184 ALA B C 1
ATOM 4477 O O . ALA B 1 184 ? -9.266 -26.641 0.386 1 98.81 184 ALA B O 1
ATOM 4478 N N . ALA B 1 185 ? -8.117 -24.781 0.089 1 98.75 185 ALA B N 1
ATOM 4479 C CA . ALA B 1 185 ? -9.055 -23.969 0.868 1 98.75 185 ALA B CA 1
ATOM 4480 C C . ALA B 1 185 ? -10.445 -24 0.249 1 98.75 185 ALA B C 1
ATOM 4482 O O . ALA B 1 185 ? -11.445 -24.141 0.957 1 98.75 185 ALA B O 1
ATOM 4483 N N . ALA B 1 186 ? -10.516 -23.875 -1.066 1 98.5 186 ALA B N 1
ATOM 4484 C CA . ALA B 1 186 ? -11.797 -23.859 -1.776 1 98.5 186 ALA B CA 1
ATOM 4485 C C . ALA B 1 186 ? -12.5 -25.203 -1.653 1 98.5 186 ALA B C 1
ATOM 4487 O O . ALA B 1 186 ? -13.727 -25.266 -1.521 1 98.5 186 ALA B O 1
ATOM 4488 N N . ILE B 1 187 ? -11.75 -26.266 -1.692 1 98.44 187 ILE B N 1
ATOM 4489 C CA . ILE B 1 187 ? -12.32 -27.609 -1.59 1 98.44 187 ILE B CA 1
ATOM 4490 C C . ILE B 1 187 ? -12.953 -27.797 -0.213 1 98.44 187 ILE B C 1
ATOM 4492 O O . ILE B 1 187 ? -14.102 -28.234 -0.105 1 98.44 187 ILE B O 1
ATOM 4496 N N . VAL B 1 188 ? -12.234 -27.438 0.841 1 98.44 188 VAL B N 1
ATOM 4497 C CA . VAL B 1 188 ? -12.727 -27.641 2.199 1 98.44 188 VAL B CA 1
ATOM 4498 C C . VAL B 1 188 ? -13.891 -26.688 2.473 1 98.44 188 VAL B C 1
ATOM 4500 O O . VAL B 1 188 ? -14.859 -27.047 3.141 1 98.44 188 VAL B O 1
ATOM 4503 N N . LEU B 1 189 ? -13.852 -25.484 1.929 1 97.81 189 LEU B N 1
ATOM 4504 C CA . LEU B 1 189 ? -14.859 -24.453 2.141 1 97.81 189 LEU B CA 1
ATOM 4505 C C . LEU B 1 189 ? -16.156 -24.812 1.431 1 97.81 189 LEU B C 1
ATOM 4507 O O . LEU B 1 189 ? -17.25 -24.469 1.913 1 97.81 189 LEU B O 1
ATOM 4511 N N . GLY B 1 190 ? -16.078 -25.5 0.288 1 97.5 190 GLY B N 1
ATOM 4512 C CA . GLY B 1 190 ? -17.25 -25.828 -0.514 1 97.5 190 GLY B CA 1
ATOM 4513 C C . GLY B 1 190 ? -17.672 -24.703 -1.44 1 97.5 190 GLY B C 1
ATOM 4514 O O . GLY B 1 190 ? -17.234 -23.562 -1.28 1 97.5 190 GLY B O 1
ATOM 4515 N N . PRO B 1 191 ? -18.578 -25 -2.363 1 97.56 191 PRO B N 1
ATOM 4516 C CA . PRO B 1 191 ? -18.984 -24.031 -3.377 1 97.56 191 PRO B CA 1
ATOM 4517 C C . PRO B 1 191 ? -20 -23.016 -2.85 1 97.56 191 PRO B C 1
ATOM 4519 O O . PRO B 1 191 ? -20.703 -23.297 -1.879 1 97.56 191 PRO B O 1
ATOM 4522 N N . ARG B 1 192 ? -20.062 -21.922 -3.496 1 97.38 192 ARG B N 1
ATOM 4523 C CA . ARG B 1 192 ? -21.094 -20.953 -3.213 1 97.38 192 ARG B CA 1
ATOM 4524 C C . ARG B 1 192 ? -22.484 -21.516 -3.49 1 97.38 192 ARG B C 1
ATOM 4526 O O . ARG B 1 192 ? -22.656 -22.344 -4.391 1 97.38 192 ARG B O 1
ATOM 4533 N N . ILE B 1 193 ? -23.359 -20.953 -2.721 1 95.75 193 ILE B N 1
ATOM 4534 C CA . ILE B 1 193 ? -24.75 -21.406 -2.871 1 95.75 193 ILE B CA 1
ATOM 4535 C C . ILE B 1 193 ? -25.234 -21.109 -4.289 1 95.75 193 ILE B C 1
ATOM 4537 O O . ILE B 1 193 ? -25.094 -19.984 -4.777 1 95.75 193 ILE B O 1
ATOM 4541 N N . GLY B 1 194 ? -25.688 -22.172 -4.969 1 94.75 194 GLY B N 1
ATOM 4542 C CA . GLY B 1 194 ? -26.297 -22 -6.277 1 94.75 194 GLY B CA 1
ATOM 4543 C C . GLY B 1 194 ? -25.328 -22.188 -7.422 1 94.75 194 GLY B C 1
ATOM 4544 O O . GLY B 1 194 ? -25.719 -22.188 -8.586 1 94.75 194 GLY B O 1
ATOM 4545 N N . LYS B 1 195 ? -24.094 -22.422 -7.125 1 96.19 195 LYS B N 1
ATOM 4546 C CA . LYS B 1 195 ? -23.078 -22.516 -8.172 1 96.19 195 LYS B CA 1
ATOM 4547 C C . LYS B 1 195 ? -23.234 -23.812 -8.961 1 96.19 195 LYS B C 1
ATOM 4549 O O . LYS B 1 195 ? -23.062 -23.828 -10.18 1 96.19 195 LYS B O 1
ATOM 4554 N N . TYR B 1 196 ? -23.531 -24.859 -8.281 1 95.81 196 TYR B N 1
ATOM 4555 C CA . TYR B 1 196 ? -23.688 -26.156 -8.914 1 95.81 196 TYR B CA 1
ATOM 4556 C C . TYR B 1 196 ? -25.062 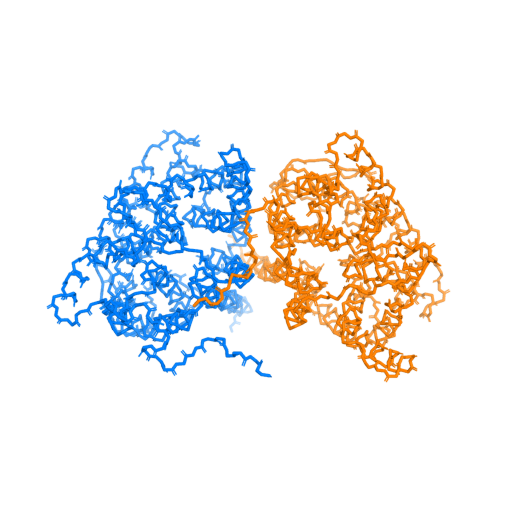-26.75 -8.602 1 95.81 196 TYR B C 1
ATOM 4558 O O . TYR B 1 196 ? -25.484 -26.766 -7.441 1 95.81 196 TYR B O 1
ATOM 4566 N N . ASN B 1 197 ? -25.672 -27.281 -9.609 1 94.88 197 ASN B N 1
ATOM 4567 C CA . ASN B 1 197 ? -26.969 -27.922 -9.43 1 94.88 197 ASN B CA 1
ATOM 4568 C C . ASN B 1 197 ? -26.828 -29.406 -9.086 1 94.88 197 ASN B C 1
ATOM 4570 O O . ASN B 1 197 ? -25.75 -29.969 -9.211 1 94.88 197 ASN B O 1
ATOM 4574 N N . ALA B 1 198 ? -27.969 -30.047 -8.68 1 92.19 198 ALA B N 1
ATOM 4575 C CA . ALA B 1 198 ? -28 -31.453 -8.289 1 92.19 198 ALA B CA 1
ATOM 4576 C C . ALA B 1 198 ? -27.625 -32.344 -9.461 1 92.19 198 ALA B C 1
ATOM 4578 O O . ALA B 1 198 ? -27 -33.406 -9.273 1 92.19 198 ALA B O 1
ATOM 4579 N N . ASP B 1 199 ? -27.891 -31.859 -10.68 1 91.69 199 ASP B N 1
ATOM 4580 C CA . ASP B 1 199 ? -27.609 -32.688 -11.859 1 91.69 199 ASP B CA 1
ATOM 4581 C C . ASP B 1 199 ? -26.188 -32.438 -12.367 1 91.69 199 ASP B C 1
ATOM 4583 O O . ASP B 1 199 ? -25.797 -33 -13.391 1 91.69 199 ASP B O 1
ATOM 4587 N N . GLY B 1 200 ? -25.547 -31.562 -11.695 1 87.88 200 GLY B N 1
ATOM 4588 C CA . GLY B 1 200 ? -24.141 -31.344 -12.055 1 87.88 200 GLY B CA 1
ATOM 4589 C C . GLY B 1 200 ? -23.938 -30.141 -12.945 1 87.88 200 GLY B C 1
ATOM 4590 O O . GLY B 1 200 ? -22.797 -29.719 -13.188 1 87.88 200 GLY B O 1
ATOM 4591 N N . SER B 1 201 ? -24.984 -29.578 -13.414 1 92.81 201 SER B N 1
ATOM 4592 C CA . SER B 1 201 ? -24.844 -28.406 -14.266 1 92.81 201 SER B CA 1
ATOM 4593 C C . SER B 1 201 ? -24.344 -27.203 -13.484 1 92.81 201 SER B C 1
ATOM 4595 O O . SER B 1 201 ? -24.531 -27.125 -12.266 1 92.81 201 SER B O 1
ATOM 4597 N N . ILE B 1 202 ? -23.688 -26.266 -14.195 1 93.56 202 ILE B N 1
ATOM 4598 C CA . ILE B 1 202 ? -22.984 -25.141 -13.57 1 93.56 202 ILE B CA 1
ATOM 4599 C C . ILE B 1 202 ? -23.781 -23.859 -13.805 1 93.56 202 ILE B C 1
ATOM 4601 O O . ILE B 1 202 ? -24.266 -23.609 -14.914 1 93.56 202 ILE B O 1
ATOM 4605 N N . ASN B 1 203 ? -24.016 -23.031 -12.75 1 94.06 203 ASN B N 1
ATOM 4606 C CA . ASN B 1 203 ? -24.578 -21.688 -12.844 1 94.06 203 ASN B CA 1
ATOM 4607 C C . ASN B 1 203 ? -23.5 -20.625 -12.727 1 94.06 203 ASN B C 1
ATOM 4609 O O . ASN B 1 203 ? -22.844 -20.5 -11.688 1 94.06 203 ASN B O 1
ATOM 4613 N N . PRO B 1 204 ? -23.359 -19.812 -13.789 1 90.75 204 PRO B N 1
ATOM 4614 C CA . PRO B 1 204 ? -22.391 -18.734 -13.672 1 90.75 204 PRO B CA 1
ATOM 4615 C C . PRO B 1 204 ? -22.812 -17.656 -12.672 1 90.75 204 PRO B C 1
ATOM 4617 O O . PRO B 1 204 ? -24 -17.344 -12.562 1 90.75 204 PRO B O 1
ATOM 4620 N N . ILE B 1 205 ? -21.938 -17.234 -11.859 1 93.69 205 ILE B N 1
ATOM 4621 C CA . ILE B 1 205 ? -22.109 -16.109 -10.945 1 93.69 205 ILE B CA 1
ATOM 4622 C C . ILE B 1 205 ? -21.203 -14.953 -11.359 1 93.69 205 ILE B C 1
ATOM 4624 O O . ILE B 1 205 ? -20.016 -14.93 -11.016 1 93.69 205 ILE B O 1
ATOM 4628 N N . PRO B 1 206 ? -21.703 -13.992 -12.086 1 90.56 206 PRO B N 1
ATOM 4629 C CA . PRO B 1 206 ? -20.859 -12.938 -12.656 1 90.56 206 PRO B CA 1
ATOM 4630 C C . PRO B 1 206 ? -20.422 -11.906 -11.617 1 90.56 206 PRO B C 1
ATOM 4632 O O . PRO B 1 206 ? -21.125 -11.703 -10.625 1 90.56 206 PRO B O 1
ATOM 4635 N N . GLY B 1 207 ? -19.344 -11.273 -11.867 1 92.38 207 GLY B N 1
ATOM 4636 C CA . GLY B 1 207 ? -18.906 -10.133 -11.07 1 92.38 207 GLY B CA 1
ATOM 4637 C C . GLY B 1 207 ? -19.75 -8.891 -11.289 1 92.38 207 GLY B C 1
ATOM 4638 O O . GLY B 1 207 ? -20.453 -8.781 -12.297 1 92.38 207 GLY B O 1
ATOM 4639 N N . HIS B 1 208 ? -19.641 -7.93 -10.367 1 93.06 208 HIS B N 1
ATOM 4640 C CA . HIS B 1 208 ? -20.562 -6.801 -10.414 1 93.06 208 HIS B CA 1
ATOM 4641 C C . HIS B 1 208 ? -19.953 -5.621 -11.164 1 93.06 208 HIS B C 1
ATOM 4643 O O . HIS B 1 208 ? -20.672 -4.719 -11.602 1 93.06 208 HIS B O 1
ATOM 4649 N N . ASN B 1 209 ? -18.578 -5.566 -11.367 1 93.5 209 ASN B N 1
ATOM 4650 C CA . ASN B 1 209 ? -17.938 -4.379 -11.914 1 93.5 209 ASN B CA 1
ATOM 4651 C C . ASN B 1 209 ? -16.656 -4.738 -12.672 1 93.5 209 ASN B C 1
ATOM 4653 O O . ASN B 1 209 ? -15.562 -4.668 -12.117 1 93.5 209 ASN B O 1
ATOM 4657 N N . LEU B 1 210 ? -16.797 -4.992 -13.969 1 90.44 210 LEU B N 1
ATOM 4658 C CA . LEU B 1 210 ? -15.672 -5.457 -14.773 1 90.44 210 LEU B CA 1
ATOM 4659 C C . LEU B 1 210 ? -14.672 -4.332 -15.008 1 90.44 210 LEU B C 1
ATOM 4661 O O . LEU B 1 210 ? -13.477 -4.586 -15.164 1 90.44 210 LEU B O 1
ATOM 4665 N N . THR B 1 211 ? -15.148 -3.107 -15.023 1 89.38 211 THR B N 1
ATOM 4666 C CA . THR B 1 211 ? -14.25 -1.969 -15.164 1 89.38 211 THR B CA 1
ATOM 4667 C C . THR B 1 211 ? -13.297 -1.889 -13.977 1 89.38 211 THR B C 1
ATOM 4669 O O . THR B 1 211 ? -12.102 -1.646 -14.148 1 89.38 211 THR B O 1
ATOM 4672 N N . LEU B 1 212 ? -13.852 -2.125 -12.812 1 91.88 212 LEU B N 1
ATOM 4673 C CA . LEU B 1 212 ? -13.023 -2.154 -11.609 1 91.88 212 LEU B CA 1
ATOM 4674 C C . LEU B 1 212 ? -12 -3.275 -11.688 1 91.88 212 LEU B C 1
ATOM 4676 O O . LEU B 1 212 ? -10.828 -3.072 -11.352 1 91.88 212 LEU B O 1
ATOM 4680 N N . SER B 1 213 ? -12.391 -4.453 -12.172 1 94.38 213 SER B N 1
ATOM 4681 C CA . SER B 1 213 ? -11.484 -5.582 -12.336 1 94.38 213 SER B CA 1
ATOM 4682 C C . SER B 1 213 ? -10.375 -5.262 -13.336 1 94.38 213 SER B C 1
ATOM 4684 O O . SER B 1 213 ? -9.219 -5.633 -13.133 1 94.38 213 SER B O 1
ATOM 4686 N N . ALA B 1 214 ? -10.727 -4.562 -14.375 1 91.94 214 ALA B N 1
ATOM 4687 C CA . ALA B 1 214 ? -9.742 -4.188 -15.391 1 91.94 214 ALA B CA 1
ATOM 4688 C C . ALA B 1 214 ? -8.695 -3.246 -14.812 1 91.94 214 ALA B C 1
ATOM 4690 O O . ALA B 1 214 ? -7.496 -3.402 -15.078 1 91.94 214 ALA B O 1
ATOM 4691 N N . VAL B 1 215 ? -9.125 -2.314 -14 1 92.25 215 VAL B N 1
ATOM 4692 C CA . VAL B 1 215 ? -8.188 -1.407 -13.344 1 92.25 215 VAL B CA 1
ATOM 4693 C C . VAL B 1 215 ? -7.242 -2.201 -12.445 1 92.25 215 VAL B C 1
ATOM 4695 O O . VAL B 1 215 ? -6.027 -1.993 -12.484 1 92.25 215 VAL B O 1
ATOM 4698 N N . GLY B 1 216 ? -7.801 -3.105 -11.703 1 96.56 216 GLY B N 1
ATOM 4699 C CA . GLY B 1 216 ? -6.973 -3.967 -10.875 1 96.56 216 GLY B CA 1
ATOM 4700 C C . GLY B 1 216 ? -5.957 -4.762 -11.672 1 96.56 216 GLY B C 1
ATOM 4701 O O . GLY B 1 216 ? -4.793 -4.863 -11.281 1 96.56 216 GLY B O 1
ATOM 4702 N N . ALA B 1 217 ? -6.332 -5.242 -12.789 1 95.62 217 ALA B N 1
ATOM 4703 C CA . ALA B 1 217 ? -5.449 -6.02 -13.656 1 95.62 217 ALA B CA 1
ATOM 4704 C C . ALA B 1 217 ? -4.293 -5.168 -14.172 1 95.62 217 ALA B C 1
ATOM 4706 O O . ALA B 1 217 ? -3.15 -5.629 -14.234 1 95.62 217 ALA B O 1
ATOM 4707 N N . PHE B 1 218 ? -4.57 -3.918 -14.523 1 93.31 218 PHE B N 1
ATOM 4708 C CA . PHE B 1 218 ? -3.527 -3.023 -15.008 1 93.31 218 PHE B CA 1
ATOM 4709 C C . PHE B 1 218 ? -2.535 -2.693 -13.898 1 93.31 218 PHE B C 1
ATOM 4711 O O . PHE B 1 218 ? -1.333 -2.578 -14.148 1 93.31 218 PHE B O 1
ATOM 4718 N N . ILE B 1 219 ? -3.004 -2.545 -12.703 1 96 219 ILE B N 1
ATOM 4719 C CA . ILE B 1 219 ? -2.121 -2.283 -11.578 1 96 219 ILE B CA 1
ATOM 4720 C C . ILE B 1 219 ? -1.233 -3.5 -11.32 1 96 219 ILE B C 1
ATOM 4722 O O . ILE B 1 219 ? -0.032 -3.361 -11.078 1 96 219 ILE B O 1
ATOM 4726 N N . LEU B 1 220 ? -1.795 -4.695 -11.414 1 97.31 220 LEU B N 1
ATOM 4727 C CA . LEU B 1 220 ? -1.017 -5.918 -11.273 1 97.31 220 LEU B CA 1
ATOM 4728 C C . LEU B 1 220 ? 0.017 -6.043 -12.383 1 97.31 220 LEU B C 1
ATOM 4730 O O . LEU B 1 220 ? 1.187 -6.336 -12.125 1 97.31 220 LEU B O 1
ATOM 4734 N N . TRP B 1 221 ? -0.433 -5.777 -13.617 1 96.06 221 TRP B N 1
ATOM 4735 C CA . TRP B 1 221 ? 0.446 -5.844 -14.781 1 96.06 221 TRP B CA 1
ATOM 4736 C C . TRP B 1 221 ? 1.622 -4.883 -14.633 1 96.06 221 TRP B C 1
ATOM 4738 O O . TRP B 1 221 ? 2.777 -5.273 -14.82 1 96.06 221 TRP B O 1
ATOM 4748 N N . PHE B 1 222 ? 1.371 -3.682 -14.156 1 94.81 222 PHE B N 1
ATOM 4749 C CA . PHE B 1 222 ? 2.391 -2.67 -13.914 1 94.81 222 PHE B CA 1
ATOM 4750 C C . PHE B 1 222 ? 3.334 -3.111 -12.797 1 94.81 222 PHE B C 1
ATOM 4752 O O . PHE B 1 222 ? 4.555 -2.988 -12.922 1 94.81 222 PHE B O 1
ATOM 4759 N N . GLY B 1 223 ? 2.801 -3.646 -11.742 1 97.06 223 GLY B N 1
ATOM 4760 C CA . GLY B 1 223 ? 3.59 -4.078 -10.602 1 97.06 223 GLY B CA 1
ATOM 4761 C C . GLY B 1 223 ? 4.527 -5.227 -10.922 1 97.06 223 GLY B C 1
ATOM 4762 O O . GLY B 1 223 ? 5.586 -5.359 -10.305 1 97.06 223 GLY B O 1
ATOM 4763 N N . TRP B 1 224 ? 4.234 -6.027 -11.961 1 98.19 224 TRP B N 1
ATOM 4764 C CA . TRP B 1 224 ? 5.055 -7.184 -12.312 1 98.19 224 TRP B CA 1
ATOM 4765 C C . TRP B 1 224 ? 6.406 -6.746 -12.867 1 98.19 224 TRP B C 1
ATOM 4767 O O . TRP B 1 224 ? 7.363 -7.523 -12.867 1 98.19 224 TRP B O 1
ATOM 4777 N N . PHE B 1 225 ? 6.523 -5.516 -13.266 1 95.88 225 PHE B N 1
ATOM 4778 C CA . PHE B 1 225 ? 7.793 -5.004 -13.773 1 95.88 225 PHE B CA 1
ATOM 4779 C C . PHE B 1 225 ? 8.688 -4.551 -12.633 1 95.88 225 PHE B C 1
ATOM 4781 O O . PHE B 1 225 ? 9.852 -4.211 -12.844 1 95.88 225 PHE B O 1
ATOM 4788 N N . GLY B 1 226 ? 8.18 -4.477 -11.461 1 96.94 226 GLY B N 1
ATOM 4789 C CA . GLY B 1 226 ? 8.969 -4.453 -10.242 1 96.94 226 GLY B CA 1
ATOM 4790 C C . GLY B 1 226 ? 9.219 -5.832 -9.656 1 96.94 226 GLY B C 1
ATOM 4791 O O . GLY B 1 226 ? 10.297 -6.102 -9.133 1 96.94 226 GLY B O 1
ATOM 4792 N N . PHE B 1 227 ? 8.25 -6.703 -9.836 1 98.12 227 PHE B N 1
ATOM 4793 C CA . PHE B 1 227 ? 8.25 -8.047 -9.266 1 98.12 227 PHE B CA 1
ATOM 4794 C C . PHE B 1 227 ? 9.359 -8.898 -9.875 1 98.12 227 PHE B C 1
ATOM 4796 O O . PHE B 1 227 ? 10.258 -9.344 -9.164 1 98.12 227 PHE B O 1
ATOM 4803 N N . ASN B 1 228 ? 9.367 -9.07 -11.188 1 98.62 228 ASN B N 1
ATOM 4804 C CA . ASN B 1 228 ? 10.352 -9.922 -11.844 1 98.62 228 ASN B CA 1
ATOM 4805 C C . ASN B 1 228 ? 11.719 -9.234 -11.93 1 98.62 228 ASN B C 1
ATOM 4807 O O . ASN B 1 228 ? 12.703 -9.742 -11.398 1 98.62 228 ASN B O 1
ATOM 4811 N N . PRO B 1 229 ? 11.828 -8.055 -12.5 1 98 229 PRO B N 1
ATOM 4812 C CA . PRO B 1 229 ? 13.148 -7.414 -12.562 1 98 229 PRO B CA 1
ATOM 4813 C C . PRO B 1 229 ? 13.711 -7.105 -11.18 1 98 229 PRO B C 1
ATOM 4815 O O . PRO B 1 229 ? 14.922 -7.195 -10.969 1 98 229 PRO B O 1
ATOM 4818 N N . GLY B 1 230 ? 12.844 -6.758 -10.25 1 97.81 230 GLY B N 1
ATOM 4819 C CA . GLY B 1 230 ? 13.289 -6.438 -8.906 1 97.81 230 GLY B CA 1
ATOM 4820 C C . GLY B 1 230 ? 13.906 -7.621 -8.188 1 97.81 230 GLY B C 1
ATOM 4821 O O . GLY B 1 230 ? 14.648 -7.445 -7.211 1 97.81 230 GLY B O 1
ATOM 4822 N N . SER B 1 231 ? 13.664 -8.805 -8.688 1 98 231 SER B N 1
ATOM 4823 C CA . SER B 1 231 ? 14.227 -10.016 -8.094 1 98 231 SER B CA 1
ATOM 4824 C C . SER B 1 231 ? 15.703 -10.164 -8.43 1 98 231 SER B C 1
ATOM 4826 O O . SER B 1 231 ? 16.375 -11.07 -7.934 1 98 231 SER B O 1
ATOM 4828 N N . THR B 1 232 ? 16.297 -9.195 -9.203 1 97.19 232 THR B N 1
ATOM 4829 C CA . THR B 1 232 ? 17.75 -9.117 -9.367 1 97.19 232 THR B CA 1
ATOM 4830 C C . THR B 1 232 ? 18.422 -8.609 -8.094 1 97.19 232 THR B C 1
ATOM 4832 O O . THR B 1 232 ? 19.625 -8.766 -7.918 1 97.19 232 THR B O 1
ATOM 4835 N N . LEU B 1 233 ? 17.703 -7.914 -7.254 1 96.56 233 LEU B N 1
ATOM 4836 C CA . LEU B 1 233 ? 18.109 -7.402 -5.949 1 96.56 233 LEU B CA 1
ATOM 4837 C C . LEU B 1 233 ? 19.297 -6.461 -6.078 1 96.56 233 LEU B C 1
ATOM 4839 O O . LEU B 1 233 ? 20.125 -6.375 -5.168 1 96.56 233 LEU B O 1
ATOM 4843 N N . GLY B 1 234 ? 19.484 -5.883 -7.191 1 96.25 234 GLY B N 1
ATOM 4844 C CA . GLY B 1 234 ? 20.516 -4.906 -7.516 1 96.25 234 GLY B CA 1
ATOM 4845 C C . GLY B 1 234 ? 20.656 -4.652 -9.008 1 96.25 234 GLY B C 1
ATOM 4846 O O . GLY B 1 234 ? 20.203 -5.465 -9.82 1 96.25 234 GLY B O 1
ATOM 4847 N N . ALA B 1 235 ? 21.188 -3.529 -9.312 1 95.19 235 ALA B N 1
ATOM 4848 C CA . ALA B 1 235 ? 21.359 -3.156 -10.719 1 95.19 235 ALA B CA 1
ATOM 4849 C C . ALA B 1 235 ? 22.812 -3.217 -11.133 1 95.19 235 ALA B C 1
ATOM 4851 O O . ALA B 1 235 ? 23.125 -3.52 -12.289 1 95.19 235 ALA B O 1
ATOM 4852 N N . VAL B 1 236 ? 23.75 -2.881 -10.203 1 94.88 236 VAL B N 1
ATOM 4853 C CA . VAL B 1 236 ? 25.172 -2.854 -10.523 1 94.88 236 VAL B CA 1
ATOM 4854 C C . VAL B 1 236 ? 25.641 -4.258 -10.898 1 94.88 236 VAL B C 1
ATOM 4856 O O . VAL B 1 236 ? 25.438 -5.211 -10.141 1 94.88 236 VAL B O 1
ATOM 4859 N N . GLY B 1 237 ? 26.219 -4.367 -12.102 1 93.81 237 GLY B N 1
ATOM 4860 C CA . GLY B 1 237 ? 26.688 -5.645 -12.602 1 93.81 237 GLY B CA 1
ATOM 4861 C C . GLY B 1 237 ? 25.578 -6.504 -13.188 1 93.81 237 GLY B C 1
ATOM 4862 O O . GLY B 1 237 ? 25.828 -7.625 -13.633 1 93.81 237 GLY B O 1
ATOM 4863 N N . LYS B 1 238 ? 24.328 -6.031 -13.211 1 95.56 238 LYS B N 1
ATOM 4864 C CA . LYS B 1 238 ? 23.203 -6.863 -13.625 1 95.56 238 LYS B CA 1
ATOM 4865 C C . LYS B 1 238 ? 22.281 -6.109 -14.586 1 95.56 238 LYS B C 1
ATOM 4867 O O . LYS B 1 238 ? 21.125 -6.465 -14.75 1 95.56 238 LYS B O 1
ATOM 4872 N N . TRP B 1 239 ? 22.703 -5.039 -15.219 1 92.19 239 TRP B N 1
ATOM 4873 C CA . TRP B 1 239 ? 21.859 -4.18 -16.031 1 92.19 239 TRP B CA 1
ATOM 4874 C C . TRP B 1 239 ? 21.328 -4.926 -17.25 1 92.19 239 TRP B C 1
ATOM 4876 O O . TRP B 1 239 ? 20.188 -4.742 -17.656 1 92.19 239 TRP B O 1
ATOM 4886 N N . GLU B 1 240 ? 22.125 -5.82 -17.844 1 93.25 240 GLU B N 1
ATOM 4887 C CA . GLU B 1 240 ? 21.672 -6.605 -18.984 1 93.25 240 GLU B CA 1
ATOM 4888 C C . GLU B 1 240 ? 20.578 -7.594 -18.562 1 93.25 240 GLU B C 1
ATOM 4890 O O . GLU B 1 240 ? 19.594 -7.785 -19.297 1 93.25 240 GLU B O 1
ATOM 4895 N N . LEU B 1 241 ? 20.812 -8.188 -17.422 1 96.44 241 LEU B N 1
ATOM 4896 C CA . LEU B 1 241 ? 19.828 -9.133 -16.906 1 96.44 241 LEU B CA 1
ATOM 4897 C C . LEU B 1 241 ? 18.484 -8.453 -16.656 1 96.44 241 LEU B C 1
ATOM 4899 O O . LEU B 1 241 ? 17.438 -9 -16.984 1 96.44 241 LEU B O 1
ATOM 4903 N N . ILE B 1 242 ? 18.5 -7.246 -16.125 1 97.31 242 ILE B N 1
ATOM 4904 C CA . ILE B 1 242 ? 17.281 -6.488 -15.859 1 97.31 242 ILE B CA 1
ATOM 4905 C C . ILE B 1 242 ? 16.5 -6.281 -17.156 1 97.31 242 ILE B C 1
ATOM 4907 O O . ILE B 1 242 ? 15.289 -6.477 -17.203 1 97.31 242 ILE B O 1
ATOM 4911 N N . GLY B 1 243 ? 17.188 -5.969 -18.281 1 95.69 243 GLY B N 1
ATOM 4912 C CA . GLY B 1 243 ? 16.562 -5.801 -19.578 1 95.69 243 GLY B CA 1
ATOM 4913 C C . GLY B 1 243 ? 15.93 -7.07 -20.094 1 95.69 243 GLY B C 1
ATOM 4914 O O . GLY B 1 243 ? 14.797 -7.043 -20.594 1 95.69 243 GLY B O 1
ATOM 4915 N N . SER B 1 244 ? 16.609 -8.133 -19.938 1 96.75 244 SER B N 1
ATOM 4916 C CA . SER B 1 244 ? 16.109 -9.422 -20.391 1 96.75 244 SER B CA 1
ATOM 4917 C C . SER B 1 244 ? 14.859 -9.828 -19.609 1 96.75 244 SER B C 1
ATOM 4919 O O . SER B 1 244 ? 13.867 -10.266 -20.203 1 96.75 244 SER B O 1
ATOM 4921 N N . VAL B 1 245 ? 14.906 -9.68 -18.312 1 98.56 245 VAL B N 1
ATOM 4922 C CA . VAL B 1 245 ? 13.805 -10.07 -17.438 1 98.56 245 VAL B CA 1
ATOM 4923 C C . VAL B 1 245 ? 12.57 -9.234 -17.75 1 98.56 245 VAL B C 1
ATOM 4925 O O . VAL B 1 245 ? 11.469 -9.773 -17.875 1 98.56 245 VAL B O 1
ATOM 4928 N N . ALA B 1 246 ? 12.734 -7.918 -17.969 1 97.56 246 ALA B N 1
ATOM 4929 C CA . ALA B 1 246 ? 11.617 -7.031 -18.281 1 97.56 246 ALA B CA 1
ATOM 4930 C C . ALA B 1 246 ? 11 -7.395 -19.625 1 97.56 246 ALA B C 1
ATOM 4932 O O . ALA B 1 246 ? 9.773 -7.461 -19.766 1 97.56 246 ALA B O 1
ATOM 4933 N N . THR B 1 247 ? 11.844 -7.668 -20.594 1 97.44 247 THR B N 1
ATOM 4934 C CA . THR B 1 247 ? 11.391 -8 -21.938 1 97.44 247 THR B CA 1
ATOM 4935 C C . THR B 1 247 ? 10.617 -9.32 -21.938 1 97.44 247 THR B C 1
ATOM 4937 O O . THR B 1 247 ? 9.5 -9.391 -22.453 1 97.44 247 THR B O 1
ATOM 4940 N N . ASN B 1 248 ? 11.156 -10.32 -21.328 1 98.75 248 ASN B N 1
ATOM 4941 C CA . ASN B 1 248 ? 10.492 -11.617 -21.25 1 98.75 248 ASN B CA 1
ATOM 4942 C C . ASN B 1 248 ? 9.164 -11.523 -20.516 1 98.75 248 ASN B C 1
ATOM 4944 O O . ASN B 1 248 ? 8.188 -12.188 -20.891 1 98.75 248 ASN B O 1
ATOM 4948 N N . THR B 1 249 ? 9.141 -10.727 -19.453 1 98.62 249 THR B N 1
ATOM 4949 C CA . THR B 1 249 ? 7.926 -10.516 -18.672 1 98.62 249 THR B CA 1
ATOM 4950 C C . THR B 1 249 ? 6.816 -9.953 -19.562 1 98.62 249 THR B C 1
ATOM 4952 O O . THR B 1 249 ? 5.695 -10.461 -19.562 1 98.62 249 THR B O 1
ATOM 4955 N N . PHE B 1 250 ? 7.121 -8.977 -20.375 1 98.19 250 PHE B N 1
ATOM 4956 C CA . PHE B 1 250 ? 6.121 -8.359 -21.234 1 98.19 250 PHE B CA 1
ATOM 4957 C C . PHE B 1 250 ? 5.688 -9.328 -22.328 1 98.19 250 PHE B C 1
ATOM 4959 O O . PHE B 1 250 ? 4.492 -9.508 -22.578 1 98.19 250 PHE B O 1
ATOM 4966 N N . LEU B 1 251 ? 6.625 -9.953 -22.969 1 98.5 251 LEU B N 1
ATOM 4967 C CA . LEU B 1 251 ? 6.32 -10.797 -24.125 1 98.5 251 LEU B CA 1
ATOM 4968 C C . LEU B 1 251 ? 5.43 -11.969 -23.719 1 98.5 251 LEU B C 1
ATOM 4970 O O . LEU B 1 251 ? 4.469 -12.297 -24.406 1 98.5 251 LEU B O 1
ATOM 4974 N N . SER B 1 252 ? 5.734 -12.578 -22.625 1 98.88 252 SER B N 1
ATOM 4975 C CA . SER B 1 252 ? 4.918 -13.695 -22.141 1 98.88 252 SER B CA 1
ATOM 4976 C C . SER B 1 252 ? 3.514 -13.227 -21.766 1 98.88 252 SER B C 1
ATOM 4978 O O . SER B 1 252 ? 2.527 -13.883 -22.109 1 98.88 252 SER B O 1
ATOM 4980 N N . SER B 1 253 ? 3.42 -12.125 -21.078 1 98.69 253 SER B N 1
ATOM 4981 C CA . SER B 1 253 ? 2.113 -11.625 -20.672 1 98.69 253 SER B CA 1
ATOM 4982 C C . SER B 1 253 ? 1.261 -11.242 -21.875 1 98.69 253 SER B C 1
ATOM 4984 O O . SER B 1 253 ? 0.064 -11.531 -21.922 1 98.69 253 SER B O 1
ATOM 4986 N N . ALA B 1 254 ? 1.846 -10.57 -22.859 1 98 254 ALA B N 1
ATOM 4987 C CA . ALA B 1 254 ? 1.137 -10.188 -24.078 1 98 254 ALA B CA 1
ATOM 4988 C C . ALA B 1 254 ? 0.608 -11.414 -24.812 1 98 254 ALA B C 1
ATOM 4990 O O . ALA B 1 254 ? -0.56 -11.453 -25.219 1 98 254 ALA B O 1
ATOM 4991 N N . MET B 1 255 ? 1.423 -12.383 -24.891 1 98.69 255 MET B N 1
ATOM 4992 C CA . MET B 1 255 ? 1.023 -13.586 -25.625 1 98.69 255 MET B CA 1
ATOM 4993 C C . MET B 1 255 ? -0.011 -14.383 -24.828 1 98.69 255 MET B C 1
ATOM 4995 O O . MET B 1 255 ? -0.881 -15.031 -25.422 1 98.69 255 MET B O 1
ATOM 4999 N N . GLY B 1 256 ? 0.127 -14.391 -23.5 1 98.75 256 GLY B N 1
ATOM 5000 C CA . GLY B 1 256 ? -0.916 -15.008 -22.703 1 98.75 256 GLY B CA 1
ATOM 5001 C C . GLY B 1 256 ? -2.293 -14.422 -22.969 1 98.75 256 GLY B C 1
ATOM 5002 O O . GLY B 1 256 ? -3.262 -15.164 -23.141 1 98.75 256 GLY B O 1
ATOM 5003 N N . GLY B 1 257 ? -2.4 -13.086 -23.062 1 97.88 257 GLY B N 1
ATOM 5004 C CA . GLY B 1 257 ? -3.65 -12.422 -23.391 1 97.88 257 GLY B CA 1
ATOM 5005 C C . GLY B 1 257 ? -4.137 -12.742 -24.797 1 97.88 257 GLY B C 1
ATOM 5006 O O . GLY B 1 257 ? -5.309 -13.055 -25 1 97.88 257 GLY B O 1
ATOM 5007 N N . ILE B 1 258 ? -3.246 -12.695 -25.781 1 97.81 258 ILE B N 1
ATOM 5008 C CA . ILE B 1 258 ? -3.586 -12.945 -27.188 1 97.81 258 ILE B CA 1
ATOM 5009 C C . ILE B 1 258 ? -4.117 -14.367 -27.344 1 97.81 258 ILE B C 1
ATOM 5011 O O . ILE B 1 258 ? -5.168 -14.578 -27.953 1 97.81 258 ILE B O 1
ATOM 5015 N N . SER B 1 259 ? -3.422 -15.266 -26.781 1 98.5 259 SER B N 1
ATOM 5016 C CA . SER B 1 259 ? -3.816 -16.656 -26.969 1 98.5 259 SER B CA 1
ATOM 5017 C C . SER B 1 259 ? -5.152 -16.953 -26.297 1 98.5 259 SER B C 1
ATOM 5019 O O . SER B 1 259 ? -5.969 -17.703 -26.828 1 98.5 259 SER B O 1
ATOM 5021 N N . THR B 1 260 ? -5.387 -16.406 -25.125 1 98.12 260 THR B N 1
ATOM 5022 C CA . THR B 1 260 ? -6.684 -16.562 -24.484 1 98.12 260 THR B CA 1
ATOM 5023 C C . THR B 1 260 ? -7.793 -15.953 -25.328 1 98.12 260 THR B C 1
ATOM 5025 O O . THR B 1 260 ? -8.859 -16.547 -25.484 1 98.12 260 THR B O 1
ATOM 5028 N N . MET B 1 261 ? -7.543 -14.734 -25.844 1 96.44 261 MET B N 1
ATOM 5029 C CA . MET B 1 261 ? -8.516 -14.031 -26.672 1 96.44 261 MET B CA 1
ATOM 5030 C C . MET B 1 261 ? -8.883 -14.859 -27.906 1 96.44 261 MET B C 1
ATOM 5032 O O . MET B 1 261 ? -10.07 -15.062 -28.188 1 96.44 261 MET B O 1
ATOM 5036 N N . VAL B 1 262 ? -7.953 -15.391 -28.562 1 97.31 262 VAL B N 1
ATOM 5037 C CA . VAL B 1 262 ? -8.172 -16.172 -29.781 1 97.31 262 VAL B CA 1
ATOM 5038 C C . VAL B 1 262 ? -8.828 -17.5 -29.422 1 97.31 262 VAL B C 1
ATOM 5040 O O . VAL B 1 262 ? -9.773 -17.938 -30.094 1 97.31 262 VAL B O 1
ATOM 5043 N N . TYR B 1 263 ? -8.352 -18.141 -28.406 1 97.44 263 TYR B N 1
ATOM 5044 C CA . TYR B 1 263 ? -8.859 -19.438 -28 1 97.44 263 TYR B CA 1
ATOM 5045 C C . TYR B 1 263 ? -10.336 -19.359 -27.625 1 97.44 263 TYR B C 1
ATOM 5047 O O . TYR B 1 263 ? -11.148 -20.172 -28.078 1 97.44 263 TYR B O 1
ATOM 5055 N N . THR B 1 264 ? -10.711 -18.406 -26.828 1 95.69 264 THR B N 1
ATOM 5056 C CA . THR B 1 264 ? -12.102 -18.297 -26.406 1 95.69 264 THR B CA 1
ATOM 5057 C C . THR B 1 264 ? -12.992 -17.922 -27.594 1 95.69 264 THR B C 1
ATOM 5059 O O . THR B 1 264 ? -14.133 -18.375 -27.688 1 95.69 264 THR B O 1
ATOM 5062 N N . PHE B 1 265 ? -12.477 -17.047 -28.469 1 94.31 265 PHE B N 1
ATOM 5063 C CA . PHE B 1 265 ? -13.234 -16.703 -29.656 1 94.31 265 PHE B CA 1
ATOM 5064 C C . PHE B 1 265 ? -13.492 -17.938 -30.516 1 94.31 265 PHE B C 1
ATOM 5066 O O . PHE B 1 265 ? -14.609 -18.125 -31.016 1 94.31 265 PHE B O 1
ATOM 5073 N N . LEU B 1 266 ? -12.539 -18.781 -30.688 1 96.94 266 LEU B N 1
ATOM 5074 C CA . LEU B 1 266 ? -12.672 -19.969 -31.531 1 96.94 266 LEU B CA 1
ATOM 5075 C C . LEU B 1 266 ? -13.57 -21.016 -30.859 1 96.94 266 LEU B C 1
ATOM 5077 O O . LEU B 1 266 ? -14.367 -21.672 -31.516 1 96.94 266 LEU B O 1
ATOM 5081 N N . ARG B 1 267 ? -13.461 -21.125 -29.594 1 95.5 267 ARG B N 1
ATOM 5082 C CA . ARG B 1 267 ? -14.18 -22.156 -28.875 1 95.5 267 ARG B CA 1
ATOM 5083 C C . ARG B 1 267 ? -15.617 -21.75 -28.609 1 95.5 267 ARG B C 1
ATOM 5085 O O . ARG B 1 267 ? -16.531 -22.562 -28.703 1 95.5 267 ARG B O 1
ATOM 5092 N N . TYR B 1 268 ? -15.812 -20.5 -28.234 1 94.62 268 TYR B N 1
ATOM 5093 C CA . TYR B 1 268 ? -17.125 -20.078 -27.781 1 94.62 268 TYR B CA 1
ATOM 5094 C C . TYR B 1 268 ? -17.734 -19.062 -28.734 1 94.62 268 TYR B C 1
ATOM 5096 O O . TYR B 1 268 ? -18.859 -18.609 -28.516 1 94.62 268 TYR B O 1
ATOM 5104 N N . LYS B 1 269 ? -17.078 -18.625 -29.734 1 95.44 269 LYS B N 1
ATOM 5105 C CA . LYS B 1 269 ? -17.516 -17.703 -30.766 1 95.44 269 LYS B CA 1
ATOM 5106 C C . LYS B 1 269 ? -17.703 -16.297 -30.203 1 95.44 269 LYS B C 1
ATOM 5108 O O . LYS B 1 269 ? -18.453 -15.492 -30.766 1 95.44 269 LYS B O 1
ATOM 5113 N N . ARG B 1 270 ? -17.109 -16.062 -29.078 1 94.69 270 ARG B N 1
ATOM 5114 C CA . ARG B 1 270 ? -17.047 -14.758 -28.438 1 94.69 270 ARG B CA 1
ATOM 5115 C C . ARG B 1 270 ? -15.766 -14.594 -27.641 1 94.69 270 ARG B C 1
ATOM 5117 O O . ARG B 1 270 ? -15.227 -15.57 -27.109 1 94.69 270 ARG B O 1
ATOM 5124 N N . ILE B 1 271 ? -15.375 -13.344 -27.594 1 93.31 271 ILE B N 1
ATOM 5125 C CA . ILE B 1 271 ? -14.234 -13.023 -26.75 1 93.31 271 ILE B CA 1
ATOM 5126 C C . ILE B 1 271 ? -14.688 -12.922 -25.297 1 93.31 271 ILE B C 1
ATOM 5128 O O . ILE B 1 271 ? -15.641 -12.195 -24.984 1 93.31 271 ILE B O 1
ATOM 5132 N N . ASP B 1 272 ? -14.117 -13.672 -24.484 1 92.62 272 ASP B N 1
ATOM 5133 C CA . ASP B 1 272 ? -14.367 -13.578 -23.047 1 92.62 272 ASP B CA 1
ATOM 5134 C C . ASP B 1 272 ? -13.336 -12.68 -22.359 1 92.62 272 ASP B C 1
ATOM 5136 O O . ASP B 1 272 ? -12.242 -13.133 -22.016 1 92.62 272 ASP B O 1
ATOM 5140 N N . ILE B 1 273 ? -13.656 -11.422 -22.078 1 91.38 273 ILE B N 1
ATOM 5141 C CA . ILE B 1 273 ? -12.719 -10.422 -21.594 1 91.38 273 ILE B CA 1
ATOM 5142 C C . ILE B 1 273 ? -12.219 -10.797 -20.203 1 91.38 273 ILE B C 1
ATOM 5144 O O . ILE B 1 273 ? -11.07 -10.523 -19.844 1 91.38 273 ILE B O 1
ATOM 5148 N N . THR B 1 274 ? -13.078 -11.406 -19.391 1 92.94 274 THR B N 1
ATOM 5149 C CA . THR B 1 274 ? -12.641 -11.844 -18.062 1 92.94 274 THR B CA 1
ATOM 5150 C C . THR B 1 274 ? -11.531 -12.883 -18.188 1 92.94 274 THR B C 1
ATOM 5152 O O . THR B 1 274 ? -10.547 -12.836 -17.438 1 92.94 274 THR B O 1
ATOM 5155 N N . MET B 1 275 ? -11.656 -13.766 -19.156 1 94.75 275 MET B N 1
ATOM 5156 C CA . MET B 1 275 ? -10.625 -14.773 -19.391 1 94.75 275 MET B CA 1
ATOM 5157 C C . MET B 1 275 ? -9.367 -14.148 -19.984 1 94.75 275 MET B C 1
ATOM 5159 O O . MET B 1 275 ? -8.258 -14.602 -19.703 1 94.75 275 MET B O 1
ATOM 5163 N N . VAL B 1 276 ? -9.547 -13.141 -20.781 1 95.38 276 VAL B N 1
ATOM 5164 C CA . VAL B 1 276 ? -8.406 -12.461 -21.375 1 95.38 276 VAL B CA 1
ATOM 5165 C C . VAL B 1 276 ? -7.578 -11.789 -20.281 1 95.38 276 VAL B C 1
ATOM 5167 O O . VAL B 1 276 ? -6.348 -11.867 -20.281 1 95.38 276 VAL B O 1
ATOM 5170 N N . ILE B 1 277 ? -8.242 -11.102 -19.297 1 96.56 277 ILE B N 1
ATOM 5171 C CA . ILE B 1 277 ? -7.566 -10.516 -18.141 1 96.56 277 ILE B CA 1
ATOM 5172 C C . ILE B 1 277 ? -6.758 -11.594 -17.422 1 96.56 277 ILE B C 1
ATOM 5174 O O . ILE B 1 277 ? -5.566 -11.414 -17.156 1 96.56 277 ILE B O 1
ATOM 5178 N N . ASN B 1 278 ? -7.363 -12.703 -17.203 1 97.75 278 ASN B N 1
ATOM 5179 C CA . ASN B 1 278 ? -6.695 -13.805 -16.516 1 97.75 278 ASN B CA 1
ATOM 5180 C C . ASN B 1 278 ? -5.594 -14.414 -17.375 1 97.75 278 ASN B C 1
ATOM 5182 O O . ASN B 1 278 ? -4.605 -14.93 -16.844 1 97.75 278 ASN B O 1
ATOM 5186 N N . GLY B 1 279 ? -5.785 -14.375 -18.703 1 98.44 279 GLY B N 1
ATOM 5187 C CA . GLY B 1 279 ? -4.746 -14.844 -19.609 1 98.44 279 GLY B CA 1
ATOM 5188 C C . GLY B 1 279 ? -3.475 -14.023 -19.531 1 98.44 279 GLY B C 1
ATOM 5189 O O . GLY B 1 279 ? -2.373 -14.57 -19.547 1 98.44 279 GLY B O 1
ATOM 5190 N N . VAL B 1 280 ? -3.615 -12.719 -19.453 1 98.38 280 VAL B N 1
ATOM 5191 C CA . VAL B 1 280 ? -2.471 -11.828 -19.266 1 98.38 280 VAL B CA 1
ATOM 5192 C C . VAL B 1 280 ? -1.756 -12.188 -17.953 1 98.38 280 VAL B C 1
ATOM 5194 O O . VAL B 1 280 ? -0.535 -12.352 -17.938 1 98.38 280 VAL B O 1
ATOM 5197 N N . LEU B 1 281 ? -2.51 -12.359 -16.906 1 98.62 281 LEU B N 1
ATOM 5198 C CA . LEU B 1 281 ? -1.948 -12.68 -15.602 1 98.62 281 LEU B CA 1
ATOM 5199 C C . LEU B 1 281 ? -1.29 -14.055 -15.617 1 98.62 281 LEU B C 1
ATOM 5201 O O . LEU B 1 281 ? -0.249 -14.258 -14.992 1 98.62 281 LEU B O 1
ATOM 5205 N N . ALA B 1 282 ? -1.896 -14.93 -16.328 1 98.81 282 ALA B N 1
ATOM 5206 C CA . ALA B 1 282 ? -1.322 -16.266 -16.453 1 98.81 282 ALA B CA 1
ATOM 5207 C C . ALA B 1 282 ? 0.041 -16.219 -17.141 1 98.81 282 ALA B C 1
ATOM 5209 O O . ALA B 1 282 ? 0.971 -16.922 -16.734 1 98.81 282 ALA B O 1
ATOM 5210 N N . GLY B 1 283 ? 0.126 -15.477 -18.219 1 98.88 283 GLY B N 1
ATOM 5211 C CA . GLY B 1 283 ? 1.414 -15.297 -18.875 1 98.88 283 GLY B CA 1
ATOM 5212 C C . GLY B 1 283 ? 2.473 -14.719 -17.953 1 98.88 283 GLY B C 1
ATOM 5213 O O . GLY B 1 283 ? 3.631 -15.148 -17.984 1 98.88 283 GLY B O 1
ATOM 5214 N N . LEU B 1 284 ? 2.109 -13.734 -17.156 1 98.88 284 LEU B N 1
ATOM 5215 C CA . LEU B 1 284 ? 3.006 -13.156 -16.156 1 98.88 284 LEU B CA 1
ATOM 5216 C C . LEU B 1 284 ? 3.463 -14.203 -15.156 1 98.88 284 LEU B C 1
ATOM 5218 O O . LEU B 1 284 ? 4.656 -14.32 -14.867 1 98.88 284 LEU B O 1
ATOM 5222 N N . VAL B 1 285 ? 2.533 -15.016 -14.641 1 98.88 285 VAL B N 1
ATOM 5223 C CA . VAL B 1 285 ? 2.809 -16.031 -13.641 1 98.88 285 VAL B CA 1
ATOM 5224 C C . VAL B 1 285 ? 3.746 -17.094 -14.227 1 98.88 285 VAL B C 1
ATOM 5226 O O . VAL B 1 285 ? 4.742 -17.469 -13.602 1 98.88 285 VAL B O 1
ATOM 5229 N N . ALA B 1 286 ? 3.539 -17.469 -15.414 1 98.94 286 ALA B N 1
ATOM 5230 C CA . ALA B 1 286 ? 4.262 -18.578 -16.031 1 98.94 286 ALA B CA 1
ATOM 5231 C C . ALA B 1 286 ? 5.715 -18.203 -16.312 1 98.94 286 ALA B C 1
ATOM 5233 O O . ALA B 1 286 ? 6.609 -19.047 -16.219 1 98.94 286 ALA B O 1
ATOM 5234 N N . ILE B 1 287 ? 5.969 -16.969 -16.594 1 98.94 287 ILE B N 1
ATOM 5235 C CA . ILE B 1 287 ? 7.309 -16.562 -17.016 1 98.94 287 ILE B CA 1
ATOM 5236 C C . ILE B 1 287 ? 8.148 -16.219 -15.789 1 98.94 287 ILE B C 1
ATOM 5238 O O . ILE B 1 287 ? 9.367 -16.047 -15.883 1 98.94 287 ILE B O 1
ATOM 5242 N N . THR B 1 288 ? 7.555 -16.141 -14.641 1 98.88 288 THR B N 1
ATOM 5243 C CA . THR B 1 288 ? 8.148 -15.578 -13.43 1 98.88 288 THR B CA 1
ATOM 5244 C C . THR B 1 288 ? 9.305 -16.453 -12.938 1 98.88 288 THR B C 1
ATOM 5246 O O . THR B 1 288 ? 10.297 -15.93 -12.43 1 98.88 288 THR B O 1
ATOM 5249 N N . ALA B 1 289 ? 9.289 -17.734 -13.18 1 98.88 289 ALA B N 1
ATOM 5250 C CA . ALA B 1 289 ? 10.359 -18.641 -12.75 1 98.88 289 ALA B CA 1
ATOM 5251 C C . ALA B 1 289 ? 11.555 -18.547 -13.688 1 98.88 289 ALA B C 1
ATOM 5253 O O . ALA B 1 289 ? 12.703 -18.703 -13.258 1 98.88 289 ALA B O 1
ATOM 5254 N N . GLY B 1 290 ? 11.312 -18.297 -14.945 1 98.88 290 GLY B N 1
ATOM 5255 C CA . GLY B 1 290 ? 12.367 -18.484 -15.93 1 98.88 290 GLY B CA 1
ATOM 5256 C C . GLY B 1 290 ? 12.719 -17.203 -16.672 1 98.88 290 GLY B C 1
ATOM 5257 O O . GLY B 1 290 ? 13.547 -17.219 -17.578 1 98.88 290 GLY B O 1
ATOM 5258 N N . CYS B 1 291 ? 12.148 -16.078 -1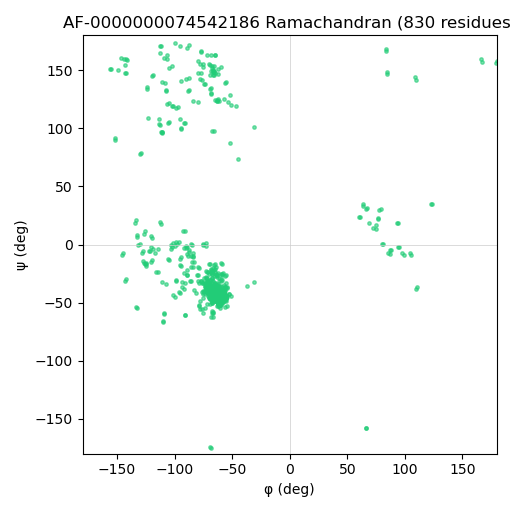6.281 1 98.69 291 CYS B N 1
ATOM 5259 C CA . CYS B 1 291 ? 12.312 -14.836 -17.031 1 98.69 291 CYS B CA 1
ATOM 5260 C C . CYS B 1 291 ? 13.789 -14.453 -17.125 1 98.69 291 CYS B C 1
ATOM 5262 O O . CYS B 1 291 ? 14.18 -13.695 -18.016 1 98.69 291 CYS B O 1
ATOM 5264 N N . ASN B 1 292 ? 14.633 -15.031 -16.281 1 98.56 292 ASN B N 1
ATOM 5265 C CA . ASN B 1 292 ? 16.047 -14.695 -16.281 1 98.56 292 ASN B CA 1
ATOM 5266 C C . ASN B 1 292 ? 16.859 -15.672 -17.141 1 98.56 292 ASN B C 1
ATOM 5268 O O . ASN B 1 292 ? 18.016 -15.398 -17.469 1 98.56 292 ASN B O 1
ATOM 5272 N N . VAL B 1 293 ? 16.281 -16.812 -17.594 1 98.62 293 VAL B N 1
ATOM 5273 C CA . VAL B 1 293 ? 17.172 -17.812 -18.156 1 98.62 293 VAL B CA 1
ATOM 5274 C C . VAL B 1 293 ? 16.625 -18.297 -19.5 1 98.62 293 VAL B C 1
ATOM 5276 O O . VAL B 1 293 ? 17.219 -19.156 -20.141 1 98.62 293 VAL B O 1
ATOM 5279 N N . VAL B 1 294 ? 15.492 -17.797 -19.938 1 98.62 294 VAL B N 1
ATOM 5280 C CA . VAL B 1 294 ? 14.945 -18.219 -21.219 1 98.62 294 VAL B CA 1
ATOM 5281 C C . VAL B 1 294 ? 15.125 -17.094 -22.25 1 98.62 294 VAL B C 1
ATOM 5283 O O . VAL B 1 294 ? 15.305 -15.938 -21.891 1 98.62 294 VAL B O 1
ATOM 5286 N N . SER B 1 295 ? 15.07 -17.453 -23.531 1 97.81 295 SER B N 1
ATOM 5287 C CA . SER B 1 295 ? 15.133 -16.469 -24.609 1 97.81 295 SER B CA 1
ATOM 5288 C C . SER B 1 295 ? 13.805 -15.734 -24.781 1 97.81 295 SER B C 1
ATOM 5290 O O . SER B 1 295 ? 12.781 -16.172 -24.266 1 97.81 295 SER B O 1
ATOM 5292 N N . ALA B 1 296 ? 13.828 -14.648 -25.516 1 97.56 296 ALA B N 1
ATOM 5293 C CA . ALA B 1 296 ? 12.617 -13.875 -25.797 1 97.56 296 ALA B CA 1
ATOM 5294 C C . ALA B 1 296 ? 11.594 -14.727 -26.547 1 97.56 296 ALA B C 1
ATOM 5296 O O . ALA B 1 296 ? 10.398 -14.68 -26.25 1 97.56 296 ALA B O 1
ATOM 5297 N N . ASN B 1 297 ? 12.031 -15.484 -27.5 1 98.19 297 ASN B N 1
ATOM 5298 C CA . ASN B 1 297 ? 11.125 -16.344 -28.266 1 98.19 297 ASN B CA 1
ATOM 5299 C C . ASN B 1 297 ? 10.508 -17.422 -27.375 1 98.19 297 ASN B C 1
ATOM 5301 O O . ASN B 1 297 ? 9.328 -17.75 -27.531 1 98.19 297 ASN B O 1
ATOM 5305 N N . SER B 1 298 ? 11.305 -18 -26.5 1 98.75 298 SER B N 1
ATOM 5306 C CA . SER B 1 298 ? 10.766 -18.984 -25.578 1 98.75 298 SER B CA 1
ATOM 5307 C C . SER B 1 298 ? 9.727 -18.359 -24.656 1 98.75 298 SER B C 1
ATOM 5309 O O . SER B 1 298 ? 8.734 -19 -24.297 1 98.75 298 SER B O 1
ATOM 5311 N N . ALA B 1 299 ? 9.969 -17.094 -24.219 1 98.81 299 ALA B N 1
ATOM 5312 C CA . ALA B 1 299 ? 8.992 -16.391 -23.375 1 98.81 299 ALA B CA 1
ATOM 5313 C C . ALA B 1 299 ? 7.652 -16.266 -24.094 1 98.81 299 ALA B C 1
ATOM 5315 O O . ALA B 1 299 ? 6.594 -16.406 -23.469 1 98.81 299 ALA B O 1
ATOM 5316 N N . ILE B 1 300 ? 7.664 -15.984 -25.391 1 98.62 300 ILE B N 1
ATOM 5317 C CA . ILE B 1 300 ? 6.449 -15.891 -26.188 1 98.62 300 ILE B CA 1
ATOM 5318 C C . ILE B 1 300 ? 5.719 -17.234 -26.188 1 98.62 300 ILE B C 1
ATOM 5320 O O . ILE B 1 300 ? 4.504 -17.281 -25.984 1 98.62 300 ILE B O 1
ATOM 5324 N N . ILE B 1 301 ? 6.418 -18.328 -26.328 1 98.88 301 ILE B N 1
ATOM 5325 C CA . ILE B 1 301 ? 5.824 -19.656 -26.359 1 98.88 301 ILE B CA 1
ATOM 5326 C C . ILE B 1 301 ? 5.227 -19.984 -25 1 98.88 301 ILE B C 1
ATOM 5328 O O . ILE B 1 301 ? 4.125 -20.531 -24.906 1 98.88 301 ILE B O 1
ATOM 5332 N N . ILE B 1 302 ? 5.988 -19.688 -23.969 1 98.88 302 ILE B N 1
ATOM 5333 C CA . ILE B 1 302 ? 5.516 -19.938 -22.609 1 98.88 302 ILE B CA 1
ATOM 5334 C C . ILE B 1 302 ? 4.211 -19.172 -22.375 1 98.88 302 ILE B C 1
ATOM 5336 O O . ILE B 1 302 ? 3.244 -19.734 -21.844 1 98.88 302 ILE B O 1
ATOM 5340 N N . GLY B 1 303 ? 4.145 -17.891 -22.781 1 98.88 303 GLY B N 1
ATOM 5341 C CA . GLY B 1 303 ? 2.916 -17.109 -22.688 1 98.88 303 GLY B CA 1
ATOM 5342 C C . GLY B 1 303 ? 1.77 -17.703 -23.484 1 98.88 303 GLY B C 1
ATOM 5343 O O . GLY B 1 303 ? 0.632 -17.75 -23 1 98.88 303 GLY B O 1
ATOM 5344 N N . LEU B 1 304 ? 2.043 -18.188 -24.688 1 98.81 304 LEU B N 1
ATOM 5345 C CA . LEU B 1 304 ? 1.037 -18.797 -25.562 1 98.81 304 LEU B CA 1
ATOM 5346 C C . LEU B 1 304 ? 0.374 -19.984 -24.875 1 98.81 304 LEU B C 1
ATOM 5348 O O . LEU B 1 304 ? -0.855 -20.062 -24.828 1 98.81 304 LEU B O 1
ATOM 5352 N N . ILE B 1 305 ? 1.163 -20.828 -24.312 1 98.88 305 ILE B N 1
ATOM 5353 C CA . ILE B 1 305 ? 0.648 -22.031 -23.656 1 98.88 305 ILE B CA 1
ATOM 5354 C C . ILE B 1 305 ? -0.105 -21.656 -22.391 1 98.88 305 ILE B C 1
ATOM 5356 O O . ILE B 1 305 ? -1.175 -22.203 -22.109 1 98.88 305 ILE B O 1
ATOM 5360 N N . ALA B 1 306 ? 0.46 -20.688 -21.641 1 98.88 306 ALA B N 1
ATOM 5361 C CA . ALA B 1 306 ? -0.163 -20.234 -20.406 1 98.88 306 ALA B CA 1
ATOM 5362 C C . ALA B 1 306 ? -1.58 -19.734 -20.656 1 98.88 306 ALA B C 1
ATOM 5364 O O . ALA B 1 306 ? -2.498 -20.031 -19.891 1 98.88 306 ALA B O 1
ATOM 5365 N N . GLY B 1 307 ? -1.766 -18.938 -21.719 1 98.62 307 GLY B N 1
ATOM 5366 C CA . GLY B 1 307 ? -3.076 -18.391 -22.047 1 98.62 307 GLY B CA 1
ATOM 5367 C C . GLY B 1 307 ? -4.102 -19.469 -22.359 1 98.62 307 GLY B C 1
ATOM 5368 O O . GLY B 1 307 ? -5.266 -19.359 -21.984 1 98.62 307 GLY B O 1
ATOM 5369 N N . ILE B 1 308 ? -3.723 -20.516 -23.031 1 98.38 308 ILE B N 1
ATOM 5370 C CA . ILE B 1 308 ? -4.609 -21.625 -23.375 1 98.38 308 ILE B CA 1
ATOM 5371 C C . ILE B 1 308 ? -4.973 -22.406 -22.109 1 98.38 308 ILE B C 1
ATOM 5373 O O . ILE B 1 308 ? -6.125 -22.797 -21.938 1 98.38 308 ILE B O 1
ATOM 5377 N N . LEU B 1 309 ? -4.031 -22.547 -21.203 1 98.5 309 LEU B N 1
ATOM 5378 C CA . LEU B 1 309 ? -4.215 -23.359 -20 1 98.5 309 LEU B CA 1
ATOM 5379 C C . LEU B 1 309 ? -5.254 -22.719 -19.094 1 98.5 309 LEU B C 1
ATOM 5381 O O . LEU B 1 309 ? -5.844 -23.391 -18.25 1 98.5 309 LEU B O 1
ATOM 5385 N N . ILE B 1 310 ? -5.512 -21.391 -19.203 1 96.75 310 ILE B N 1
ATOM 5386 C CA . ILE B 1 310 ? -6.496 -20.719 -18.344 1 96.75 310 ILE B CA 1
ATOM 5387 C C . ILE B 1 310 ? -7.871 -21.344 -18.562 1 96.75 310 ILE B C 1
ATOM 5389 O O . ILE B 1 310 ? -8.531 -21.75 -17.609 1 96.75 310 ILE B O 1
ATOM 5393 N N . ASP B 1 311 ? -8.344 -21.391 -19.828 1 95.25 311 ASP B N 1
ATOM 5394 C CA . ASP B 1 311 ? -9.664 -21.922 -20.125 1 95.25 311 ASP B CA 1
ATOM 5395 C C . ASP B 1 311 ? -9.742 -23.422 -19.797 1 95.25 311 ASP B C 1
ATOM 5397 O O . ASP B 1 311 ? -10.703 -23.875 -19.188 1 95.25 311 ASP B O 1
ATOM 5401 N N . VAL B 1 312 ? -8.703 -24.172 -20.141 1 97.06 312 VAL B N 1
ATOM 5402 C CA . VAL B 1 312 ? -8.664 -25.625 -19.891 1 97.06 312 VAL B CA 1
ATOM 5403 C C . VAL B 1 312 ? -8.758 -25.891 -18.391 1 97.06 312 VAL B C 1
ATOM 5405 O O . VAL B 1 312 ? -9.523 -26.766 -17.969 1 97.06 312 VAL B O 1
ATOM 5408 N N . ALA B 1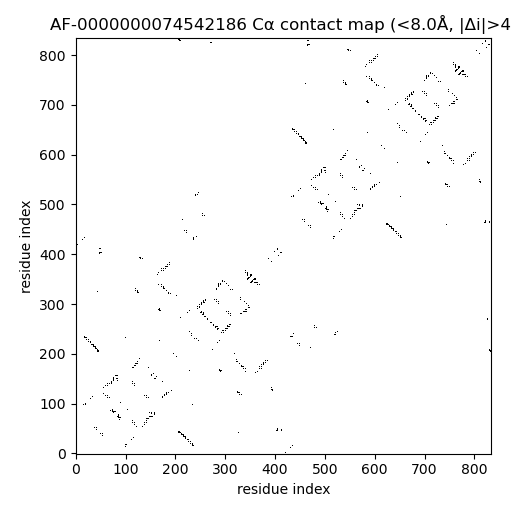 313 ? -7.992 -25.172 -17.641 1 97.94 313 ALA B N 1
ATOM 5409 C CA . ALA B 1 313 ? -7.941 -25.375 -16.203 1 97.94 313 ALA B CA 1
ATOM 5410 C C . ALA B 1 313 ? -9.25 -24.953 -15.539 1 97.94 313 ALA B C 1
ATOM 5412 O O . ALA B 1 313 ? -9.758 -25.641 -14.656 1 97.94 313 ALA B O 1
ATOM 5413 N N . VAL B 1 314 ? -9.805 -23.828 -15.914 1 95.69 314 VAL B N 1
ATOM 5414 C CA . VAL B 1 314 ? -11.047 -23.359 -15.32 1 95.69 314 VAL B CA 1
ATOM 5415 C C . VAL B 1 314 ? -12.156 -24.375 -15.547 1 95.69 314 VAL B C 1
ATOM 5417 O O . VAL B 1 314 ? -12.922 -24.688 -14.633 1 95.69 314 VAL B O 1
ATOM 5420 N N . VAL B 1 315 ? -12.25 -24.922 -16.75 1 94.31 315 VAL B N 1
ATOM 5421 C CA . VAL B 1 315 ? -13.258 -25.906 -17.094 1 94.31 315 VAL B CA 1
ATOM 5422 C C . VAL B 1 315 ? -13.031 -27.188 -16.281 1 94.31 315 VAL B C 1
ATOM 5424 O O . VAL B 1 315 ? -13.984 -27.766 -15.742 1 94.31 315 VAL B O 1
ATOM 5427 N N . ALA B 1 316 ? -11.805 -27.594 -16.172 1 96.81 316 ALA B N 1
ATOM 5428 C CA . ALA B 1 316 ? -11.477 -28.797 -15.422 1 96.81 316 ALA B CA 1
ATOM 5429 C C . ALA B 1 316 ? -11.812 -28.625 -13.938 1 96.81 316 ALA B C 1
ATOM 5431 O O . ALA B 1 316 ? -12.359 -29.547 -13.312 1 96.81 316 ALA B O 1
ATOM 5432 N N . ILE B 1 317 ? -11.484 -27.516 -13.359 1 96.62 317 ILE B N 1
ATOM 5433 C CA . ILE B 1 317 ? -11.719 -27.234 -11.945 1 96.62 317 ILE B CA 1
ATOM 5434 C C . ILE B 1 317 ? -13.219 -27.172 -11.68 1 96.62 317 ILE B C 1
ATOM 5436 O O . ILE B 1 317 ? -13.695 -27.688 -10.664 1 96.62 317 ILE B O 1
ATOM 5440 N N . ASP B 1 318 ? -13.953 -26.594 -12.586 1 95.06 318 ASP B N 1
ATOM 5441 C CA . ASP B 1 318 ? -15.406 -26.516 -12.453 1 95.06 318 ASP B CA 1
ATOM 5442 C C . ASP B 1 318 ? -16.031 -27.906 -12.523 1 95.06 318 ASP B C 1
ATOM 5444 O O . ASP B 1 318 ? -17 -28.203 -11.828 1 95.06 318 ASP B O 1
ATOM 5448 N N . LYS B 1 319 ? -15.508 -28.734 -13.391 1 94.69 319 LYS B N 1
ATOM 5449 C CA . LYS B 1 319 ? -16.016 -30.094 -13.516 1 94.69 319 LYS B CA 1
ATOM 5450 C C . LYS B 1 319 ? -15.812 -30.891 -12.227 1 94.69 319 LYS B C 1
ATOM 5452 O O . LYS B 1 319 ? -16.594 -31.797 -11.914 1 94.69 319 LYS B O 1
ATOM 5457 N N . MET B 1 320 ? -14.812 -30.484 -11.469 1 95.81 320 MET B N 1
ATOM 5458 C CA . MET B 1 320 ? -14.539 -31.125 -10.172 1 95.81 320 MET B CA 1
ATOM 5459 C C . MET B 1 320 ? -15.398 -30.484 -9.078 1 95.81 320 MET B C 1
ATOM 5461 O O . MET B 1 320 ? -15.273 -30.859 -7.906 1 95.81 320 MET B O 1
ATOM 5465 N N . LYS B 1 321 ? -16.203 -29.531 -9.438 1 96.38 321 LYS B N 1
ATOM 5466 C CA . LYS B 1 321 ? -17.125 -28.844 -8.555 1 96.38 321 LYS B CA 1
ATOM 5467 C C . LYS B 1 321 ? -16.391 -28.078 -7.465 1 96.38 321 LYS B C 1
ATOM 5469 O O . LYS B 1 321 ? -16.812 -28.062 -6.309 1 96.38 321 LYS B O 1
ATOM 5474 N N . VAL B 1 322 ? -15.25 -27.547 -7.809 1 97.5 322 VAL B N 1
ATOM 5475 C CA . VAL B 1 322 ? -14.508 -26.625 -6.953 1 97.5 322 VAL B CA 1
ATOM 5476 C C . VAL B 1 322 ? -14.781 -25.188 -7.391 1 97.5 322 VAL B C 1
ATOM 5478 O O . VAL B 1 322 ? -14.508 -24.812 -8.539 1 97.5 322 VAL B O 1
ATOM 5481 N N . ASP B 1 323 ? -15.375 -24.391 -6.527 1 97.5 323 ASP B N 1
ATOM 5482 C CA . ASP B 1 323 ? -15.789 -23.031 -6.84 1 97.5 323 ASP B CA 1
ATOM 5483 C C . ASP B 1 323 ? -14.688 -22.031 -6.504 1 97.5 323 ASP B C 1
ATOM 5485 O O . ASP B 1 323 ? -14.445 -21.734 -5.332 1 97.5 323 ASP B O 1
ATOM 5489 N N . ASP B 1 324 ? -14.031 -21.547 -7.5 1 96.62 324 ASP B N 1
ATOM 5490 C CA . ASP B 1 324 ? -13.031 -20.484 -7.445 1 96.62 324 ASP B CA 1
ATOM 5491 C C . ASP B 1 324 ? -13.531 -19.219 -8.117 1 96.62 324 ASP B C 1
ATOM 5493 O O . ASP B 1 324 ? -13.383 -19.047 -9.328 1 96.62 324 ASP B O 1
ATOM 5497 N N . PRO B 1 325 ? -14.078 -18.25 -7.32 1 95.38 325 PRO B N 1
ATOM 5498 C CA . PRO B 1 325 ? -14.805 -17.094 -7.863 1 95.38 325 PRO B CA 1
ATOM 5499 C C . PRO B 1 325 ? -13.961 -16.266 -8.812 1 95.38 325 PRO B C 1
ATOM 5501 O O . PRO B 1 325 ? -14.5 -15.562 -9.672 1 95.38 325 PRO B O 1
ATOM 5504 N N . VAL B 1 326 ? -12.586 -16.312 -8.695 1 95.12 326 VAL B N 1
ATOM 5505 C CA . VAL B 1 326 ? -11.805 -15.344 -9.461 1 95.12 326 VAL B CA 1
ATOM 5506 C C . VAL B 1 326 ? -10.859 -16.078 -10.406 1 95.12 326 VAL B C 1
ATOM 5508 O O . VAL B 1 326 ? -10.07 -15.445 -11.117 1 95.12 326 VAL B O 1
ATOM 5511 N N . GLY B 1 327 ? -10.828 -17.406 -10.398 1 96.44 327 GLY B N 1
ATOM 5512 C CA . GLY B 1 327 ? -9.938 -18.188 -11.258 1 96.44 327 GLY B CA 1
ATOM 5513 C C . GLY B 1 327 ? -8.508 -18.219 -10.75 1 96.44 327 GLY B C 1
ATOM 5514 O O . GLY B 1 327 ? -7.57 -18.312 -11.547 1 96.44 327 GLY B O 1
ATOM 5515 N N . ALA B 1 328 ? -8.312 -18.125 -9.477 1 97.5 328 ALA B N 1
ATOM 5516 C CA . ALA B 1 328 ? -6.992 -18.047 -8.852 1 97.5 328 ALA B CA 1
ATOM 5517 C C . ALA B 1 328 ? -6.215 -19.344 -9.055 1 97.5 328 ALA B C 1
ATOM 5519 O O . ALA B 1 328 ? -5.008 -19.328 -9.305 1 97.5 328 ALA B O 1
ATOM 5520 N N . VAL B 1 329 ? -6.867 -20.453 -8.953 1 98.5 329 VAL B N 1
ATOM 5521 C CA . VAL B 1 329 ? -6.207 -21.75 -9.086 1 98.5 329 VAL B CA 1
ATOM 5522 C C . VAL B 1 329 ? -5.672 -21.906 -10.508 1 98.5 329 VAL B C 1
ATOM 5524 O O . VAL B 1 329 ? -4.547 -22.375 -10.703 1 98.5 329 VAL B O 1
ATOM 5527 N N . ALA B 1 330 ? -6.473 -21.547 -11.453 1 98.56 330 ALA B N 1
ATOM 5528 C CA . ALA B 1 330 ? -6.059 -21.656 -12.852 1 98.56 330 ALA B CA 1
ATOM 5529 C C . ALA B 1 330 ? -4.902 -20.703 -13.156 1 98.56 330 ALA B C 1
ATOM 5531 O O . ALA B 1 330 ? -3.908 -21.109 -13.766 1 98.56 330 ALA B O 1
ATOM 5532 N N . VAL B 1 331 ? -5.012 -19.469 -12.75 1 98.69 331 VAL B N 1
ATOM 5533 C CA . VAL B 1 331 ? -4.02 -18.438 -13.055 1 98.69 331 VAL B CA 1
ATOM 5534 C C . VAL B 1 331 ? -2.713 -18.75 -12.336 1 98.69 331 VAL B C 1
ATOM 5536 O O . VAL B 1 331 ? -1.651 -18.812 -12.961 1 98.69 331 VAL B O 1
ATOM 5539 N N . HIS B 1 332 ? -2.791 -19.031 -11.047 1 98.88 332 HIS B N 1
ATOM 5540 C CA . HIS B 1 332 ? -1.585 -19.078 -10.227 1 98.88 332 HIS B CA 1
ATOM 5541 C C . HIS B 1 332 ? -1.149 -20.531 -9.992 1 98.88 332 HIS B C 1
ATOM 5543 O O . HIS B 1 332 ? 0.045 -20.828 -10.023 1 98.88 332 HIS B O 1
ATOM 5549 N N . GLY B 1 333 ? -2.094 -21.422 -9.688 1 98.81 333 GLY B N 1
ATOM 5550 C CA . GLY B 1 333 ? -1.738 -22.797 -9.438 1 98.81 333 GLY B CA 1
ATOM 5551 C C . GLY B 1 333 ? -1.243 -23.516 -10.68 1 98.81 333 GLY B C 1
ATOM 5552 O O . GLY B 1 333 ? -0.074 -23.906 -10.758 1 98.81 333 GLY B O 1
ATOM 5553 N N . VAL B 1 334 ? -2.107 -23.609 -11.609 1 98.81 334 VAL B N 1
ATOM 5554 C CA . VAL B 1 334 ? -1.816 -24.375 -12.82 1 98.81 334 VAL B CA 1
ATOM 5555 C C . VAL B 1 334 ? -0.689 -23.688 -13.602 1 98.81 334 VAL B C 1
ATOM 5557 O O . VAL B 1 334 ? 0.281 -24.344 -13.992 1 98.81 334 VAL B O 1
ATOM 5560 N N . ASN B 1 335 ? -0.763 -22.406 -13.766 1 98.88 335 ASN B N 1
ATOM 5561 C CA . ASN B 1 335 ? 0.241 -21.734 -14.578 1 98.88 335 ASN B CA 1
ATOM 5562 C C . ASN B 1 335 ? 1.531 -21.5 -13.797 1 98.88 335 ASN B C 1
ATOM 5564 O O . ASN B 1 335 ? 2.602 -21.344 -14.391 1 98.88 335 ASN B O 1
ATOM 5568 N N . GLY B 1 336 ? 1.453 -21.406 -12.461 1 98.94 336 GLY B N 1
ATOM 5569 C CA . GLY B 1 336 ? 2.676 -21.453 -11.672 1 98.94 336 GLY B CA 1
ATOM 5570 C C . GLY B 1 336 ? 3.422 -22.766 -11.812 1 98.94 336 GLY B C 1
ATOM 5571 O O . GLY B 1 336 ? 4.648 -22.781 -11.938 1 98.94 336 GLY B O 1
ATOM 5572 N N . PHE B 1 337 ? 2.664 -23.844 -11.789 1 98.94 337 PHE B N 1
ATOM 5573 C CA . PHE B 1 337 ? 3.227 -25.172 -11.984 1 98.94 337 PHE B CA 1
ATOM 5574 C C . PHE B 1 337 ? 3.846 -25.297 -13.375 1 98.94 337 PHE B C 1
ATOM 5576 O O . PHE B 1 337 ? 5.016 -25.672 -13.508 1 98.94 337 PHE B O 1
ATOM 5583 N N . PHE B 1 338 ? 3.145 -24.969 -14.367 1 98.88 338 PHE B N 1
ATOM 5584 C CA . PHE B 1 338 ? 3.613 -25.047 -15.75 1 98.88 338 PHE B CA 1
ATOM 5585 C C . PHE B 1 338 ? 4.852 -24.172 -15.938 1 98.88 338 PHE B C 1
ATOM 5587 O O . PHE B 1 338 ? 5.836 -24.609 -16.547 1 98.88 338 PHE B O 1
ATOM 5594 N N . GLY B 1 339 ? 4.777 -22.875 -15.461 1 98.94 339 GLY B N 1
ATOM 5595 C CA . GLY B 1 339 ? 5.895 -21.953 -15.617 1 98.94 339 GLY B CA 1
ATOM 5596 C C . GLY B 1 339 ? 7.195 -22.484 -15.055 1 98.94 339 GLY B C 1
ATOM 5597 O O . GLY B 1 339 ? 8.258 -22.281 -15.633 1 98.94 339 GLY B O 1
ATOM 5598 N N . THR B 1 340 ? 7.094 -23.188 -13.953 1 98.94 340 THR B N 1
ATOM 5599 C CA . THR B 1 340 ? 8.281 -23.766 -13.32 1 98.94 340 THR B CA 1
ATOM 5600 C C . THR B 1 340 ? 8.828 -24.906 -14.164 1 98.94 340 THR B C 1
ATOM 5602 O O . THR B 1 340 ? 10.039 -25 -14.375 1 98.94 340 THR B O 1
ATOM 5605 N N . VAL B 1 341 ? 7.941 -25.75 -14.656 1 98.94 341 VAL B N 1
ATOM 5606 C CA . VAL B 1 341 ? 8.359 -26.844 -15.516 1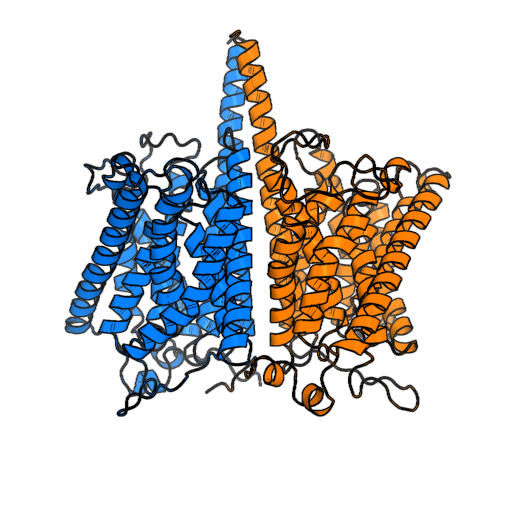 98.94 341 VAL B CA 1
ATOM 5607 C C . VAL B 1 341 ? 8.953 -26.297 -16.812 1 98.94 341 VAL B C 1
ATOM 5609 O O . VAL B 1 341 ? 9.922 -26.859 -17.344 1 98.94 341 VAL B O 1
ATOM 5612 N N . ALA B 1 342 ? 8.422 -25.219 -17.312 1 98.94 342 ALA B N 1
ATOM 5613 C CA . ALA B 1 342 ? 8.859 -24.609 -18.562 1 98.94 342 ALA B CA 1
ATOM 5614 C C . ALA B 1 342 ? 10.328 -24.203 -18.484 1 98.94 342 ALA B C 1
ATOM 5616 O O . ALA B 1 342 ? 11.031 -24.203 -19.5 1 98.94 342 ALA B O 1
ATOM 5617 N N . VAL B 1 343 ? 10.836 -23.859 -17.297 1 98.88 343 VAL B N 1
ATOM 5618 C CA . VAL B 1 343 ? 12.25 -23.562 -17.141 1 98.88 343 VAL B CA 1
ATOM 5619 C C . VAL B 1 343 ? 13.086 -24.766 -17.562 1 98.88 343 VAL B C 1
ATOM 5621 O O . VAL B 1 343 ? 14.055 -24.625 -18.312 1 98.88 343 VAL B O 1
ATOM 5624 N N . GLY B 1 344 ? 12.68 -25.969 -17.141 1 98.75 344 GLY B N 1
ATOM 5625 C CA . GLY B 1 344 ? 13.398 -27.188 -17.484 1 98.75 344 GLY B CA 1
ATOM 5626 C C . GLY B 1 344 ? 13.328 -27.516 -18.969 1 98.75 344 GLY B C 1
ATOM 5627 O O . GLY B 1 344 ? 14.195 -28.219 -19.484 1 98.75 344 GLY B O 1
ATOM 5628 N N . LEU B 1 345 ? 12.375 -26.969 -19.625 1 98.81 345 LEU B N 1
ATOM 5629 C CA . LEU B 1 345 ? 12.18 -27.234 -21.047 1 98.81 345 LEU B CA 1
ATOM 5630 C C . LEU B 1 345 ? 12.914 -26.203 -21.891 1 98.81 345 LEU B C 1
ATOM 5632 O O . LEU B 1 345 ? 13.516 -26.562 -22.922 1 98.81 345 LEU B O 1
ATOM 5636 N N . PHE B 1 346 ? 12.953 -24.875 -21.484 1 98.75 346 PHE B N 1
ATOM 5637 C CA . PHE B 1 346 ? 13.273 -23.828 -22.438 1 98.75 346 PHE B CA 1
ATOM 5638 C C . PHE B 1 346 ? 14.508 -23.047 -22 1 98.75 346 PHE B C 1
ATOM 5640 O O . PHE B 1 346 ? 15 -22.188 -22.734 1 98.75 346 PHE B O 1
ATOM 5647 N N . ALA B 1 347 ? 15.07 -23.312 -20.797 1 98.75 347 ALA B N 1
ATOM 5648 C CA . ALA B 1 347 ? 16.234 -22.562 -20.328 1 98.75 347 ALA B CA 1
ATOM 5649 C C . ALA B 1 347 ? 17.375 -22.641 -21.344 1 98.75 347 ALA B C 1
ATOM 5651 O O . ALA B 1 347 ? 17.625 -23.703 -21.922 1 98.75 347 ALA B O 1
ATOM 5652 N N . THR B 1 348 ? 18.047 -21.516 -21.516 1 98 348 THR B N 1
ATOM 5653 C CA . THR B 1 348 ? 19.125 -21.469 -22.484 1 98 348 THR B CA 1
ATOM 5654 C C . THR B 1 348 ? 20.281 -22.359 -22.062 1 98 348 THR B C 1
ATOM 5656 O O . THR B 1 348 ? 20.984 -22.922 -22.906 1 98 348 THR B O 1
ATOM 5659 N N . LYS B 1 349 ? 20.422 -22.453 -20.797 1 96.69 349 LYS B N 1
ATOM 5660 C CA . LYS B 1 349 ? 21.422 -23.375 -20.234 1 96.69 349 LYS B CA 1
ATOM 5661 C C . LYS B 1 349 ? 20.75 -24.516 -19.469 1 96.69 349 LYS B C 1
ATOM 5663 O O . LYS B 1 349 ? 20.109 -24.281 -18.438 1 96.69 349 LYS B O 1
ATOM 5668 N N . GLY B 1 350 ? 20.703 -25.688 -20.062 1 96.31 350 GLY B N 1
ATOM 5669 C CA . GLY B 1 350 ? 20.234 -26.844 -19.328 1 96.31 350 GLY B CA 1
ATOM 5670 C C . GLY B 1 350 ? 18.828 -27.266 -19.719 1 96.31 350 GLY B C 1
ATOM 5671 O O . GLY B 1 350 ? 18.344 -28.312 -19.281 1 96.31 350 GLY B O 1
ATOM 5672 N N . GLY B 1 351 ? 18.109 -26.469 -20.562 1 97.88 351 GLY B N 1
ATOM 5673 C CA . GLY B 1 351 ? 16.766 -26.844 -20.984 1 97.88 351 GLY B CA 1
ATOM 5674 C C . GLY B 1 351 ? 16.75 -28.047 -21.906 1 97.88 351 GLY B C 1
ATOM 5675 O O . GLY B 1 351 ? 17.641 -28.219 -22.75 1 97.88 351 GLY B O 1
ATOM 5676 N N . LEU B 1 352 ? 15.727 -28.797 -21.75 1 98.56 352 LEU B N 1
ATOM 5677 C CA . LEU B 1 352 ? 15.617 -30 -22.547 1 98.56 352 LEU B CA 1
ATOM 5678 C C . LEU B 1 352 ? 15.578 -29.672 -24.047 1 98.56 352 LEU B C 1
ATOM 5680 O O . LEU B 1 352 ? 16.281 -30.281 -24.844 1 98.56 352 LEU B O 1
ATOM 5684 N N . PHE B 1 353 ? 14.812 -28.672 -24.438 1 98.25 353 PHE B N 1
ATOM 5685 C CA . PHE B 1 353 ? 14.609 -28.344 -25.844 1 98.25 353 PHE B CA 1
ATOM 5686 C C . PHE B 1 353 ? 15.789 -27.547 -26.391 1 98.25 353 PHE B C 1
ATOM 5688 O O . PHE B 1 353 ? 15.992 -27.484 -27.594 1 98.25 353 PHE B O 1
ATOM 5695 N N . THR B 1 354 ? 16.578 -26.938 -25.5 1 97.06 354 THR B N 1
ATOM 5696 C CA . THR B 1 354 ? 17.672 -26.094 -25.969 1 97.06 354 THR B CA 1
ATOM 5697 C C . THR B 1 354 ? 19 -26.844 -25.938 1 97.06 354 THR B C 1
ATOM 5699 O O . THR B 1 354 ? 19.875 -26.609 -26.781 1 97.06 354 THR B O 1
ATOM 5702 N N . THR B 1 355 ? 19.203 -27.844 -24.969 1 97.44 355 THR B N 1
ATOM 5703 C CA . THR B 1 355 ? 20.5 -28.484 -24.797 1 97.44 355 THR B CA 1
ATOM 5704 C C . THR B 1 355 ? 20.375 -30 -24.906 1 97.44 355 THR B C 1
ATOM 5706 O O . THR B 1 355 ? 21.375 -30.703 -25.062 1 97.44 355 THR B O 1
ATOM 5709 N N . GLY B 1 356 ? 19.203 -30.531 -24.766 1 97.06 356 GLY B N 1
ATOM 5710 C CA . GLY B 1 356 ? 19 -31.969 -24.797 1 97.06 356 GLY B CA 1
ATOM 5711 C C . GLY B 1 356 ? 19.156 -32.625 -23.438 1 97.06 356 GLY B C 1
ATOM 5712 O O . GLY B 1 356 ? 18.906 -33.812 -23.281 1 97.06 356 GLY B O 1
ATOM 5713 N N . ASP B 1 357 ? 19.531 -31.906 -22.422 1 97.25 357 ASP B N 1
ATOM 5714 C CA . ASP B 1 357 ? 19.75 -32.438 -21.062 1 97.25 357 ASP B CA 1
ATOM 5715 C C . ASP B 1 357 ? 18.453 -32.406 -20.25 1 97.25 357 ASP B C 1
ATOM 5717 O O . ASP B 1 357 ? 17.812 -31.359 -20.141 1 97.25 357 ASP B O 1
ATOM 5721 N N . ALA B 1 358 ? 18.109 -33.5 -19.594 1 98.19 358 ALA B N 1
ATOM 5722 C CA . ALA B 1 358 ? 16.844 -33.594 -18.875 1 98.19 358 ALA B CA 1
ATOM 5723 C C . ALA B 1 358 ? 17.031 -33.344 -17.391 1 98.19 358 ALA B C 1
ATOM 5725 O O . ALA B 1 358 ? 16.047 -33.312 -16.625 1 98.19 358 ALA B O 1
ATOM 5726 N N . HIS B 1 359 ? 18.188 -33.062 -16.984 1 98.19 359 HIS B N 1
ATOM 5727 C CA . HIS B 1 359 ? 18.469 -32.906 -15.562 1 98.19 359 HIS B CA 1
ATOM 5728 C C . HIS B 1 359 ? 17.688 -31.75 -14.969 1 98.19 359 HIS B C 1
ATOM 5730 O O . HIS B 1 359 ? 17 -31.906 -13.961 1 98.19 359 HIS B O 1
ATOM 5736 N N . LEU B 1 360 ? 17.797 -30.578 -15.586 1 98.56 360 LEU B N 1
ATOM 5737 C CA . LEU B 1 360 ? 17.109 -29.406 -15.07 1 98.56 360 LEU B CA 1
ATOM 5738 C C . LEU B 1 360 ? 15.602 -29.625 -15.062 1 98.56 360 LEU B C 1
ATOM 5740 O O . LEU B 1 360 ? 14.914 -29.188 -14.141 1 98.56 360 LEU B O 1
ATOM 5744 N N . LEU B 1 361 ? 15.078 -30.25 -16.094 1 98.75 361 LEU B N 1
ATOM 5745 C CA . LEU B 1 361 ? 13.656 -30.578 -16.125 1 98.75 361 LEU B CA 1
ATOM 5746 C C . LEU B 1 361 ? 13.258 -31.406 -14.922 1 98.75 361 LEU B C 1
ATOM 5748 O O . LEU B 1 361 ? 12.211 -31.172 -14.312 1 98.75 361 LEU B O 1
ATOM 5752 N N . GLY B 1 362 ? 14.023 -32.406 -14.602 1 98.75 362 GLY B N 1
ATOM 5753 C CA . GLY B 1 362 ? 13.773 -33.219 -13.43 1 98.75 362 GLY B CA 1
ATOM 5754 C C . GLY B 1 362 ? 13.766 -32.438 -12.141 1 98.75 362 GLY B C 1
ATOM 5755 O O . GLY B 1 362 ? 12.867 -32.594 -11.305 1 98.75 362 GLY B O 1
ATOM 5756 N N . VAL B 1 363 ? 14.773 -31.547 -11.914 1 98.75 363 VAL B N 1
ATOM 5757 C CA . VAL B 1 363 ? 14.898 -30.734 -10.719 1 98.75 363 VAL B CA 1
ATOM 5758 C C . VAL B 1 363 ? 13.695 -29.797 -10.602 1 98.75 363 VAL B C 1
ATOM 5760 O O . VAL B 1 363 ? 13.094 -29.688 -9.531 1 98.75 363 VAL B O 1
ATOM 5763 N N . GLN B 1 364 ? 13.344 -29.125 -11.719 1 98.88 364 GLN B N 1
ATOM 5764 C CA . GLN B 1 364 ? 12.219 -28.203 -11.742 1 98.88 364 GLN B CA 1
ATOM 5765 C C . GLN B 1 364 ? 10.906 -28.922 -11.414 1 98.88 364 GLN B C 1
ATOM 5767 O O . GLN B 1 364 ? 10.109 -28.422 -10.617 1 98.88 364 GLN B O 1
ATOM 5772 N N . THR B 1 365 ? 10.664 -30.062 -12.016 1 98.88 365 THR B N 1
ATOM 5773 C CA . THR B 1 365 ? 9.445 -30.812 -11.797 1 98.88 365 THR B CA 1
ATOM 5774 C C . THR B 1 365 ? 9.359 -31.297 -10.344 1 98.88 365 THR B C 1
ATOM 5776 O O . THR B 1 365 ? 8.297 -31.203 -9.719 1 98.88 365 THR B O 1
ATOM 5779 N N . LEU B 1 366 ? 10.461 -31.781 -9.82 1 98.75 366 LEU B N 1
ATOM 5780 C CA . LEU B 1 366 ? 10.5 -32.219 -8.43 1 98.75 366 LEU B CA 1
ATOM 5781 C C . LEU B 1 366 ? 10.164 -31.047 -7.496 1 98.75 366 LEU B C 1
ATOM 5783 O O . LEU B 1 366 ? 9.305 -31.188 -6.621 1 98.75 366 LEU B O 1
ATOM 5787 N N . GLY B 1 367 ? 10.883 -29.938 -7.707 1 98.81 367 GLY B N 1
ATOM 5788 C CA . GLY B 1 367 ? 10.703 -28.797 -6.836 1 98.81 367 GLY B CA 1
ATOM 5789 C C . GLY B 1 367 ? 9.281 -28.281 -6.801 1 98.81 367 GLY B C 1
ATOM 5790 O O . GLY B 1 367 ? 8.703 -28.109 -5.727 1 98.81 367 GLY B O 1
ATOM 5791 N N . VAL B 1 368 ? 8.688 -28.078 -7.98 1 98.88 368 VAL B N 1
ATOM 5792 C CA . VAL B 1 368 ? 7.352 -27.484 -8.023 1 98.88 368 VAL B CA 1
ATOM 5793 C C . VAL B 1 368 ? 6.324 -28.5 -7.512 1 98.88 368 VAL B C 1
ATOM 5795 O O . VAL B 1 368 ? 5.34 -28.109 -6.875 1 98.88 368 VAL B O 1
ATOM 5798 N N . THR B 1 369 ? 6.535 -29.75 -7.754 1 98.88 369 THR B N 1
ATOM 5799 C CA . THR B 1 369 ? 5.625 -30.781 -7.25 1 98.88 369 THR B CA 1
ATOM 5800 C C . THR B 1 369 ? 5.629 -30.797 -5.723 1 98.88 369 THR B C 1
ATOM 5802 O O . THR B 1 369 ? 4.57 -30.844 -5.094 1 98.88 369 THR B O 1
ATOM 5805 N N . VAL B 1 370 ? 6.781 -30.75 -5.117 1 98.75 370 VAL B N 1
ATOM 5806 C CA . VAL B 1 370 ? 6.887 -30.766 -3.662 1 98.75 370 VAL B CA 1
ATOM 5807 C C . VAL B 1 370 ? 6.219 -29.531 -3.078 1 98.75 370 VAL B C 1
ATOM 5809 O O . VAL B 1 370 ? 5.465 -29.625 -2.105 1 98.75 370 VAL B O 1
ATOM 5812 N N . ILE B 1 371 ? 6.496 -28.375 -3.658 1 98.81 371 ILE B N 1
ATOM 5813 C CA . ILE B 1 371 ? 5.926 -27.125 -3.17 1 98.81 371 ILE B CA 1
ATOM 5814 C C . ILE B 1 371 ? 4.406 -27.156 -3.305 1 98.81 371 ILE B C 1
ATOM 5816 O O . ILE B 1 371 ? 3.684 -26.797 -2.369 1 98.81 371 ILE B O 1
ATOM 5820 N N . ALA B 1 372 ? 3.906 -27.609 -4.445 1 98.81 372 ALA B N 1
ATOM 5821 C CA . ALA B 1 372 ? 2.471 -27.688 -4.703 1 98.81 372 ALA B CA 1
ATOM 5822 C C . ALA B 1 372 ? 1.789 -28.656 -3.738 1 98.81 372 ALA B C 1
ATOM 5824 O O . ALA B 1 372 ? 0.767 -28.328 -3.135 1 98.81 372 ALA B O 1
ATOM 5825 N N . VAL B 1 373 ? 2.355 -29.812 -3.578 1 98.75 373 VAL B N 1
ATOM 5826 C CA . VAL B 1 373 ? 1.764 -30.844 -2.734 1 98.75 373 VAL B CA 1
ATOM 5827 C C . VAL B 1 373 ? 1.789 -30.406 -1.274 1 98.75 373 VAL B C 1
ATOM 5829 O O . VAL B 1 373 ? 0.804 -30.562 -0.551 1 98.75 373 VAL B O 1
ATOM 5832 N N . CYS B 1 374 ? 2.895 -29.859 -0.834 1 98.38 374 CYS B N 1
ATOM 5833 C CA . CYS B 1 374 ? 3 -29.375 0.539 1 98.38 374 CYS B CA 1
ATOM 5834 C C . CYS B 1 374 ? 2.006 -28.25 0.799 1 98.38 374 CYS B C 1
ATOM 5836 O O . CYS B 1 374 ? 1.345 -28.234 1.839 1 98.38 374 CYS B O 1
ATOM 5838 N N . SER B 1 375 ? 1.939 -27.312 -0.141 1 98.62 375 SER B N 1
ATOM 5839 C CA . SER B 1 375 ? 1.013 -26.203 0.01 1 98.62 375 SER B CA 1
ATOM 5840 C C . SER B 1 375 ? -0.43 -26.688 0.103 1 98.62 375 SER B C 1
ATOM 5842 O O . SER B 1 375 ? -1.187 -26.234 0.969 1 98.62 375 SER B O 1
ATOM 5844 N N . PHE B 1 376 ? -0.801 -27.594 -0.792 1 98.81 376 PHE B N 1
ATOM 5845 C CA . PHE B 1 376 ? -2.146 -28.156 -0.796 1 98.81 376 PHE B CA 1
ATOM 5846 C C . PHE B 1 376 ? -2.42 -28.906 0.502 1 98.81 376 PHE B C 1
ATOM 5848 O O . PHE B 1 376 ? -3.418 -28.656 1.178 1 98.81 376 PHE B O 1
ATOM 5855 N N . ALA B 1 377 ? -1.576 -29.781 0.909 1 98.75 377 ALA B N 1
ATOM 5856 C CA . ALA B 1 377 ? -1.796 -30.688 2.035 1 98.75 377 ALA B CA 1
ATOM 5857 C C . ALA B 1 377 ? -1.864 -29.922 3.352 1 98.75 377 ALA B C 1
ATOM 5859 O O . ALA B 1 377 ? -2.748 -30.156 4.176 1 98.75 377 ALA B O 1
ATOM 5860 N N . VAL B 1 378 ? -0.939 -29.031 3.559 1 98.62 378 VAL B N 1
ATOM 5861 C CA . VAL B 1 378 ? -0.903 -28.281 4.809 1 98.62 378 VAL B CA 1
ATOM 5862 C C . VAL B 1 378 ? -2.127 -27.375 4.902 1 98.62 378 VAL B C 1
ATOM 5864 O O . VAL B 1 378 ? -2.758 -27.266 5.957 1 98.62 378 VAL B O 1
ATOM 5867 N N . THR B 1 379 ? -2.451 -26.688 3.795 1 98.75 379 THR B N 1
ATOM 5868 C CA . THR B 1 379 ? -3.639 -25.828 3.797 1 98.75 379 THR B CA 1
ATOM 5869 C C . THR B 1 379 ? -4.895 -26.656 4.062 1 98.75 379 THR B C 1
ATOM 5871 O O . THR B 1 379 ? -5.754 -26.266 4.848 1 98.75 379 THR B O 1
ATOM 5874 N N . TYR B 1 380 ? -4.969 -27.828 3.379 1 98.69 380 TYR B N 1
ATOM 5875 C CA . TYR B 1 380 ? -6.105 -28.719 3.58 1 98.69 380 TYR B CA 1
ATOM 5876 C C . TYR B 1 380 ? -6.262 -29.078 5.051 1 98.69 380 TYR B C 1
ATOM 5878 O O . TYR B 1 380 ? -7.359 -29 5.605 1 98.69 380 TYR B O 1
ATOM 5886 N N . LEU B 1 381 ? -5.195 -29.422 5.703 1 98.62 381 LEU B N 1
ATOM 5887 C CA . LEU B 1 381 ? -5.207 -29.812 7.109 1 98.62 381 LEU B CA 1
ATOM 5888 C C . LEU B 1 381 ? -5.594 -28.641 8 1 98.62 381 LEU B C 1
ATOM 5890 O O . LEU B 1 381 ? -6.414 -28.797 8.906 1 98.62 381 LEU B O 1
ATOM 5894 N N . VAL B 1 382 ? -5.004 -27.469 7.773 1 98.25 382 VAL B N 1
ATOM 5895 C CA . VAL B 1 382 ? -5.281 -26.281 8.586 1 98.25 382 VAL B CA 1
ATOM 5896 C C . VAL B 1 382 ? -6.754 -25.891 8.453 1 98.25 382 VAL B C 1
ATOM 5898 O O . VAL B 1 382 ? -7.41 -25.578 9.445 1 98.25 382 VAL B O 1
ATOM 5901 N N . PHE B 1 383 ? -7.289 -25.938 7.246 1 98.44 383 PHE B N 1
ATOM 5902 C CA . PHE B 1 383 ? -8.68 -25.562 7.027 1 98.44 383 PHE B CA 1
ATOM 5903 C C . PHE B 1 383 ? -9.625 -26.578 7.656 1 98.44 383 PHE B C 1
ATOM 5905 O O . PHE B 1 383 ? -10.688 -26.219 8.156 1 98.44 383 PHE B O 1
ATOM 5912 N N . ILE B 1 384 ? -9.289 -27.891 7.676 1 98.38 384 ILE B N 1
ATOM 5913 C CA . ILE B 1 384 ? -10.102 -28.906 8.336 1 98.38 384 ILE B CA 1
ATOM 5914 C C . ILE B 1 384 ? -10.133 -28.641 9.836 1 98.38 384 ILE B C 1
ATOM 5916 O O . ILE B 1 384 ? -11.188 -28.719 10.469 1 98.38 384 ILE B O 1
ATOM 5920 N N . VAL B 1 385 ? -8.992 -28.297 10.406 1 98 385 VAL B N 1
ATOM 5921 C CA . VAL B 1 385 ? -8.906 -28.016 11.836 1 98 385 VAL B CA 1
ATOM 5922 C C . VAL B 1 385 ? -9.742 -26.781 12.172 1 98 385 VAL B C 1
ATOM 5924 O O . VAL B 1 385 ? -10.5 -26.781 13.141 1 98 385 VAL B O 1
ATOM 5927 N N . LEU B 1 386 ? -9.648 -25.75 11.352 1 97.62 386 LEU B N 1
ATOM 5928 C CA . LEU B 1 386 ? -10.43 -24.531 11.578 1 97.62 386 LEU B CA 1
ATOM 5929 C C . LEU B 1 386 ? -11.922 -24.812 11.438 1 97.62 386 LEU B C 1
ATOM 5931 O O . LEU B 1 386 ? -12.734 -24.281 12.203 1 97.62 386 LEU B O 1
ATOM 5935 N N . LYS B 1 387 ? -12.258 -25.609 10.43 1 97.38 387 LYS B N 1
ATOM 5936 C CA . LYS B 1 387 ? -13.656 -25.969 10.195 1 97.38 387 LYS B CA 1
ATOM 5937 C C . LYS B 1 387 ? -14.25 -26.688 11.406 1 97.38 387 LYS B C 1
ATOM 5939 O O . LYS B 1 387 ? -15.398 -26.438 11.781 1 97.38 387 LYS B O 1
ATOM 5944 N N . LYS B 1 388 ? -13.516 -27.5 12.078 1 97.06 388 LYS B N 1
ATOM 5945 C CA . LYS B 1 388 ? -13.984 -28.312 13.195 1 97.06 388 LYS B CA 1
ATOM 5946 C C . LYS B 1 388 ? -13.953 -27.531 14.508 1 97.06 388 LYS B C 1
ATOM 5948 O O . LYS B 1 388 ? -14.578 -27.938 15.492 1 97.06 388 LYS B O 1
ATOM 5953 N N . THR B 1 389 ? -13.273 -26.422 14.562 1 95.75 389 THR B N 1
ATOM 5954 C CA . THR B 1 389 ? -13.117 -25.703 15.82 1 95.75 389 THR B CA 1
ATOM 5955 C C . THR B 1 389 ? -13.914 -24.391 15.797 1 95.75 389 THR B C 1
ATOM 5957 O O . THR B 1 389 ? -15.008 -24.328 16.359 1 95.75 389 THR B O 1
ATOM 5960 N N . THR B 1 390 ? -13.555 -23.406 14.945 1 92.69 390 THR B N 1
ATOM 5961 C CA . THR B 1 390 ? -14.148 -22.078 14.969 1 92.69 390 THR B CA 1
ATOM 5962 C C . THR B 1 390 ? -15.117 -21.891 13.805 1 92.69 390 THR B C 1
ATOM 5964 O O . THR B 1 390 ? -15.938 -20.969 13.812 1 92.69 390 THR B O 1
ATOM 5967 N N . GLY B 1 391 ? -15.016 -22.812 12.906 1 96.19 391 GLY B N 1
ATOM 5968 C CA . GLY B 1 391 ? -15.82 -22.625 11.711 1 96.19 391 GLY B CA 1
ATOM 5969 C C . GLY B 1 391 ? -15.156 -21.734 10.68 1 96.19 391 GLY B C 1
ATOM 5970 O O . GLY B 1 391 ? -14.5 -20.75 11.023 1 96.19 391 GLY B O 1
ATOM 5971 N N . ILE B 1 392 ? -15.398 -22.016 9.398 1 97.44 392 ILE B N 1
ATOM 5972 C CA . ILE B 1 392 ? -14.68 -21.281 8.367 1 97.44 392 ILE B CA 1
ATOM 5973 C C . ILE B 1 392 ? -15.672 -20.625 7.406 1 97.44 392 ILE B C 1
ATOM 5975 O O . ILE B 1 392 ? -15.305 -19.734 6.641 1 97.44 392 ILE B O 1
ATOM 5979 N N . ARG B 1 393 ? -16.953 -21.062 7.41 1 97.38 393 ARG B N 1
ATOM 5980 C CA . ARG B 1 393 ? -17.922 -20.625 6.41 1 97.38 393 ARG B CA 1
ATOM 5981 C C . ARG B 1 393 ? -19.094 -19.891 7.066 1 97.38 393 ARG B C 1
ATOM 5983 O O . ARG B 1 393 ? -19.531 -20.266 8.156 1 97.38 393 ARG B O 1
ATOM 5990 N N . LEU B 1 394 ? -19.594 -18.938 6.371 1 95.75 394 LEU B N 1
ATOM 5991 C CA . LEU B 1 394 ? -20.812 -18.25 6.793 1 95.75 394 LEU B CA 1
ATOM 5992 C C . LEU B 1 394 ? -22.016 -19.188 6.711 1 95.75 394 LEU B C 1
ATOM 5994 O O . LEU B 1 394 ? -22.047 -20.094 5.883 1 95.75 394 LEU B O 1
ATOM 5998 N N . GLY B 1 395 ? -22.984 -18.906 7.578 1 95.44 395 GLY B N 1
ATOM 5999 C CA . GLY B 1 395 ? -24.25 -19.625 7.457 1 95.44 395 GLY B CA 1
ATOM 6000 C C . GLY B 1 395 ? -24.984 -19.312 6.176 1 95.44 395 GLY B C 1
ATOM 6001 O O . GLY B 1 395 ? -24.688 -18.312 5.504 1 95.44 395 GLY B O 1
ATOM 6002 N N . GLU B 1 396 ? -25.906 -20.172 5.891 1 95.25 396 GLU B N 1
ATOM 6003 C CA . GLU B 1 396 ? -26.641 -20.016 4.641 1 95.25 396 GLU B CA 1
ATOM 6004 C C . GLU B 1 396 ? -27.312 -18.641 4.551 1 95.25 396 GLU B C 1
ATOM 6006 O O . GLU B 1 396 ? -27.203 -17.969 3.523 1 95.25 396 GLU B O 1
ATOM 6011 N N . ARG B 1 397 ? -27.969 -18.203 5.551 1 94.69 397 ARG B N 1
ATOM 6012 C CA . ARG B 1 397 ? -28.656 -16.906 5.57 1 94.69 397 ARG B CA 1
ATOM 6013 C C . ARG B 1 397 ? -27.656 -15.758 5.445 1 94.69 397 ARG B C 1
ATOM 6015 O O . ARG B 1 397 ? -27.906 -14.781 4.734 1 94.69 397 ARG B O 1
ATOM 6022 N N . GLU B 1 398 ? -26.578 -15.969 6.07 1 94.19 398 GLU B N 1
ATOM 6023 C CA . GLU B 1 398 ? -25.531 -14.938 6.047 1 94.19 398 GLU B CA 1
ATOM 6024 C C . GLU B 1 398 ? -24.906 -14.828 4.66 1 94.19 398 GLU B C 1
ATOM 6026 O O . GLU B 1 398 ? -24.672 -13.727 4.168 1 94.19 398 GLU B O 1
ATOM 6031 N N . GLU B 1 399 ? -24.625 -15.961 4.109 1 94.81 399 GLU B N 1
ATOM 6032 C CA . GLU B 1 399 ? -24.047 -15.984 2.773 1 94.81 399 GLU B CA 1
ATOM 6033 C C . GLU B 1 399 ? -24.984 -15.336 1.754 1 94.81 399 GLU B C 1
ATOM 6035 O O . GLU B 1 399 ? -24.547 -14.586 0.881 1 94.81 399 GLU B O 1
ATOM 6040 N N . LEU B 1 400 ? -26.281 -15.555 1.834 1 93.69 400 LEU B N 1
ATOM 6041 C CA . LEU B 1 400 ? -27.266 -14.992 0.917 1 93.69 400 LEU B CA 1
ATOM 6042 C C . LEU B 1 400 ? -27.406 -13.484 1.128 1 93.69 400 LEU B C 1
ATOM 6044 O O . LEU B 1 400 ? -27.625 -12.742 0.173 1 93.69 400 LEU B O 1
ATOM 6048 N N . ALA B 1 401 ? -27.25 -13.07 2.324 1 92.81 401 ALA B N 1
ATOM 6049 C CA . ALA B 1 401 ? -27.328 -11.641 2.639 1 92.81 401 ALA B CA 1
ATOM 6050 C C . ALA B 1 401 ? -26.094 -10.898 2.129 1 92.81 401 ALA B C 1
ATOM 6052 O O . ALA B 1 401 ? -26.188 -9.719 1.776 1 92.81 401 ALA B O 1
ATOM 6053 N N . GLY B 1 402 ? -24.969 -11.57 2.146 1 93.5 402 GLY B N 1
ATOM 6054 C CA . GLY B 1 402 ? -23.719 -10.961 1.746 1 93.5 402 GLY B CA 1
ATOM 6055 C C . GLY B 1 402 ? -22.766 -10.727 2.908 1 93.5 402 GLY B C 1
ATOM 6056 O O . GLY B 1 402 ? -23.203 -10.336 3.994 1 93.5 402 GLY B O 1
ATOM 6057 N N . THR B 1 403 ? -21.562 -10.938 2.639 1 93.06 403 THR B N 1
ATOM 6058 C CA . THR B 1 403 ? -20.547 -10.836 3.676 1 93.06 403 THR B CA 1
ATOM 6059 C C . THR B 1 403 ? -20.438 -9.398 4.188 1 93.06 403 THR B C 1
ATOM 6061 O O . THR B 1 403 ? -20.156 -9.18 5.367 1 93.06 403 THR B O 1
ATOM 6064 N N . ASP B 1 404 ? -20.656 -8.445 3.352 1 93.5 404 ASP B N 1
ATOM 6065 C CA . ASP B 1 404 ? -20.484 -7.039 3.717 1 93.5 404 ASP B CA 1
ATOM 6066 C C . ASP B 1 404 ? -21.453 -6.645 4.824 1 93.5 404 ASP B C 1
ATOM 6068 O O . ASP B 1 404 ? -21.047 -6.098 5.852 1 93.5 404 ASP B O 1
ATOM 6072 N N . ALA B 1 405 ? -22.688 -6.996 4.605 1 90.19 405 ALA B N 1
ATOM 6073 C CA . ALA B 1 405 ? -23.703 -6.66 5.594 1 90.19 405 ALA B CA 1
ATOM 6074 C C . ALA B 1 405 ? -23.469 -7.422 6.898 1 90.19 405 ALA B C 1
ATOM 6076 O O . ALA B 1 405 ? -23.656 -6.871 7.988 1 90.19 405 ALA B O 1
ATOM 6077 N N . VAL B 1 406 ? -23.031 -8.586 6.801 1 90.19 406 VAL B N 1
ATOM 6078 C CA . VAL B 1 406 ? -22.938 -9.484 7.949 1 90.19 406 VAL B CA 1
ATOM 6079 C C . VAL B 1 406 ? -21.719 -9.117 8.789 1 90.19 406 VAL B C 1
ATOM 6081 O O . VAL B 1 406 ? -21.797 -8.984 10.008 1 90.19 406 VAL B O 1
ATOM 6084 N N . GLU B 1 407 ? -20.609 -8.953 8.172 1 90.06 407 GLU B N 1
ATOM 6085 C CA . GLU B 1 407 ? -19.344 -8.797 8.875 1 90.06 407 GLU B CA 1
ATOM 6086 C C . GLU B 1 407 ? -19.062 -7.328 9.195 1 90.06 407 GLU B C 1
ATOM 6088 O O . GLU B 1 407 ? -18.391 -7.02 10.188 1 90.06 407 GLU B O 1
ATOM 6093 N N . PHE B 1 408 ? -19.609 -6.391 8.422 1 90.94 408 PHE B N 1
ATOM 6094 C CA . PHE B 1 408 ? -19.203 -5 8.547 1 90.94 408 PHE B CA 1
ATOM 6095 C C . PHE B 1 408 ? -20.406 -4.094 8.797 1 90.94 408 PHE B C 1
ATOM 6097 O O . PHE B 1 408 ? -20.25 -2.934 9.18 1 90.94 408 PHE B O 1
ATOM 6104 N N . GLY B 1 409 ? -21.578 -4.527 8.57 1 88.5 409 GLY B N 1
ATOM 6105 C CA . GLY B 1 409 ? -22.797 -3.766 8.828 1 88.5 409 GLY B CA 1
ATOM 6106 C C . GLY B 1 409 ? -23.031 -2.67 7.809 1 88.5 409 GLY B C 1
ATOM 6107 O O . GLY B 1 409 ? -23.766 -1.709 8.086 1 88.5 409 GLY B O 1
ATOM 6108 N N . ILE B 1 410 ? -22.297 -2.746 6.73 1 85.62 410 ILE B N 1
ATOM 6109 C CA . ILE B 1 410 ? -22.453 -1.701 5.723 1 85.62 410 ILE B CA 1
ATOM 6110 C C . ILE B 1 410 ? -22.375 -2.314 4.328 1 85.62 410 ILE B C 1
ATOM 6112 O O . ILE B 1 410 ? -21.938 -3.453 4.164 1 85.62 410 ILE B O 1
ATOM 6116 N N . GLU B 1 411 ? -22.969 -1.495 3.371 1 85.94 411 GLU B N 1
ATOM 6117 C CA . GLU B 1 411 ? -22.875 -1.885 1.967 1 85.94 411 GLU B CA 1
ATOM 6118 C C . GLU B 1 411 ? -21.812 -1.058 1.238 1 85.94 411 GLU B C 1
ATOM 6120 O O . GLU B 1 411 ? -21.547 0.085 1.614 1 85.94 411 GLU B O 1
ATOM 6125 N N . ALA B 1 412 ? -21.297 -1.677 0.198 1 87.19 412 ALA B N 1
ATOM 6126 C CA . ALA B 1 412 ? -20.234 -1.03 -0.551 1 87.19 412 ALA B CA 1
ATOM 6127 C C . ALA B 1 412 ? -20.734 0.219 -1.267 1 87.19 412 ALA B C 1
ATOM 6129 O O . ALA B 1 412 ? -19.984 1.179 -1.459 1 87.19 412 ALA B O 1
ATOM 6130 N N . TYR B 1 413 ? -21.938 0.16 -1.745 1 85.69 413 TYR B N 1
ATOM 6131 C CA . TYR B 1 413 ? -22.562 1.235 -2.512 1 85.69 413 TYR B CA 1
ATOM 6132 C C . TYR B 1 413 ? -23.859 1.68 -1.867 1 85.69 413 TYR B C 1
ATOM 6134 O O . TYR B 1 413 ? -24.75 0.859 -1.615 1 85.69 413 TYR B O 1
ATOM 6142 N N . THR B 1 414 ? -23.844 2.795 -1.335 1 77.69 414 THR B N 1
ATOM 6143 C CA . THR B 1 414 ? -25.109 3.283 -0.775 1 77.69 414 THR B CA 1
ATOM 6144 C C . THR B 1 414 ? -25.844 4.156 -1.784 1 77.69 414 THR B C 1
ATOM 6146 O O . THR B 1 414 ? -25.234 4.723 -2.691 1 77.69 414 THR B O 1
ATOM 6149 N N . THR B 1 415 ? -27.203 3.916 -1.729 1 61.94 415 THR B N 1
ATOM 6150 C CA . THR B 1 415 ? -28.109 4.562 -2.678 1 61.94 415 THR B CA 1
ATOM 6151 C C . THR B 1 415 ? -27.797 6.055 -2.787 1 61.94 415 THR B C 1
ATOM 6153 O O . THR B 1 415 ? -27.531 6.711 -1.778 1 61.94 415 THR B O 1
ATOM 6156 N N . ILE B 1 416 ? -27.438 6.398 -4.051 1 55 416 ILE B N 1
ATOM 6157 C CA . ILE B 1 416 ? -27.219 7.715 -4.641 1 55 416 ILE B CA 1
ATOM 6158 C C . ILE B 1 416 ? -28.344 8.664 -4.223 1 55 416 ILE B C 1
ATOM 6160 O O . ILE B 1 416 ? -29.516 8.414 -4.516 1 55 416 ILE B O 1
ATOM 6164 N N . GLU B 1 417 ? -28.359 9.141 -2.891 1 48.19 417 GLU B N 1
ATOM 6165 C CA . GLU B 1 417 ? -29.297 10.25 -2.732 1 48.19 417 GLU B CA 1
ATOM 6166 C C . GLU B 1 417 ? -28.719 11.547 -3.303 1 48.19 417 GLU B C 1
ATOM 6168 O O . GLU B 1 417 ? -27.516 11.758 -3.277 1 48.19 417 GLU B O 1
#

Solvent-accessible surface area (backbone atoms only — not comparable to full-atom values): 37635 Å² total; per-residue (Å²): 127,54,71,64,57,52,51,52,51,51,49,53,52,48,48,34,52,51,17,37,54,46,34,52,52,16,29,52,31,34,51,49,23,52,60,9,52,26,31,25,46,24,12,33,31,47,42,35,28,27,50,44,38,43,50,50,42,49,41,28,50,56,47,16,45,52,24,23,41,50,34,6,45,9,22,20,58,33,82,45,81,20,76,51,31,64,41,66,44,78,67,90,65,87,76,80,77,84,68,59,49,54,59,68,58,53,46,54,38,52,45,34,48,44,32,53,19,56,48,38,28,53,35,12,43,58,64,38,53,33,69,66,48,48,50,53,48,36,34,48,37,24,30,44,55,45,16,39,43,38,14,24,49,71,20,82,50,6,49,41,28,69,68,64,41,65,51,63,54,21,4,32,58,24,28,11,24,16,9,25,25,15,44,25,43,14,55,76,68,45,54,61,90,72,36,61,47,97,88,64,50,78,45,89,75,69,36,26,25,48,64,46,19,49,53,9,48,44,40,35,59,47,14,45,64,17,45,49,34,33,53,62,61,39,31,66,90,32,38,58,54,38,14,43,20,46,40,20,42,50,43,4,16,26,28,0,22,49,34,19,37,51,48,34,26,72,74,68,73,32,36,46,63,72,53,20,55,44,4,24,50,7,4,40,30,20,34,29,10,25,27,81,45,40,47,63,69,50,24,32,51,52,3,34,53,27,5,48,44,34,59,55,38,49,52,53,39,46,75,68,64,42,43,44,69,61,45,30,38,27,27,23,17,53,17,2,45,49,14,23,37,43,31,12,38,46,14,66,77,45,2,32,79,62,63,67,38,57,63,44,28,52,44,23,43,51,52,37,49,52,46,30,51,49,28,21,52,53,35,36,52,53,48,50,52,38,44,74,69,79,40,40,61,53,52,71,69,44,37,75,66,13,41,14,46,69,77,69,70,46,69,70,74,64,82,77,122,129,57,70,65,57,54,50,53,52,49,50,53,40,46,48,27,16,50,15,30,49,50,33,53,52,16,28,49,31,33,50,42,23,51,49,9,52,26,33,24,45,22,12,35,31,47,59,51,30,28,50,46,38,42,51,49,41,48,42,28,50,24,46,15,45,51,26,23,41,50,34,6,45,8,23,20,56,32,80,44,82,21,76,52,30,64,41,67,43,78,69,89,66,89,75,81,75,83,68,58,47,37,61,48,38,52,48,50,39,53,44,33,49,46,32,53,18,54,46,38,28,52,35,13,41,58,64,39,53,33,69,66,46,49,49,52,48,36,32,48,39,26,30,45,56,44,16,41,44,37,14,25,50,70,20,81,50,6,50,41,28,68,68,65,43,66,52,64,53,21,4,30,59,23,28,11,24,16,8,25,25,15,47,25,44,14,55,76,66,47,54,59,90,72,36,61,47,97,87,64,51,77,44,88,75,68,43,65,32,64,69,46,20,49,53,9,46,51,39,36,59,56,13,45,62,17,44,48,33,32,54,61,60,38,42,79,97,32,58,68,56,39,52,46,19,44,50,19,41,49,41,4,16,54,28,0,23,50,34,18,36,52,49,34,26,72,73,70,73,41,71,47,64,72,54,20,56,45,4,26,50,7,3,41,30,19,33,29,9,26,28,81,46,40,48,63,70,50,24,31,50,52,2,34,54,27,5,48,44,34,61,56,37,46,54,53,40,48,73,69,63,41,43,46,68,62,45,30,38,26,27,23,17,54,18,2,44,49,14,23,36,44,30,11,37,46,12,64,78,44,1,30,78,62,62,66,38,56,62,44,27,51,44,23,43,50,52,36,49,51,45,30,49,49,28,22,52,52,35,35,51,52,50,51,53,37,46,74,70,78,41,39,60,51,51,72,68,44,38,74,66,12,42,16,47,69,54,45,70,43,68,37,63,40,83,80,99

pLDDT: mean 95.6, std 5.82, range [42.0, 98.94]

Nearest PDB structures (foldseek):
  6eu6-assembly1_A  TM=9.316E-01  e=2.627E-28  Candidatus Kuenenia stuttgartensis
  8qj4-assembly1_A  TM=9.270E-01  e=8.110E-27  Shewanella denitrificans OS217
  2b2f-assembly1_A  TM=9.322E-01  e=5.866E-26  Archaeoglobus fulgidus
  8qpf-assembly1_B  TM=9.206E-01  e=3.033E-26  Shewanella denitrificans
  6b21-assembly1_A  TM=8.990E-01  e=3.472E-18  Escherichia coli K-12

Foldseek 3Di:
DPPVVVVVVVVLVVQLVQLQVLLLVLLVLLVLLLVLLLLQLLQLAAQLFSVVSVLLSVLLLVLLLVLCQAWLVQFQQNDDQQQTGTDGGFDQDDSVLPASYGSVSVSSSVSSLQSLQLSLLSQLLGLWWDSVLSSVVSSVSSNPQLSRLSNLPRHCSHNLVVLVQFQLQPLQSRQQLSLLLSQLLLVLQAAAPPQADPVGDGDDRGGDHVVSSVVSLVSNLSSLLSRQLSSVSGCVVCVVLSVQLNLLLQLLLVLLLVLLQVVCCVVVVHGDVLLSSLSSLLSNSLQSRPSRFAGSVLSNVLSNVSNNQQVVVVVVCVSVRRHRSRSSNSRRNVSSLNSLLSCCQGGCPNHCVNPVHNSNNVSSNVSSVVSNVSSNVVSNVSSVVCCVPVRTTDDPVCSVSTPCCVVPVDGPDDPPD/DDPVVVVVVVVLVVQLVQLQVLLLVLLVLLVLLLVLLLLQLLQLAAQLQSVVSVLLSVLLLPLLLVLLQAWLVQFQQNDDQQQTGTDGGFDQDDSVLPASYGSVSVSSSVSSLQSLQLSLLSQLLGLWWDRVLSSVVSSVSSNPQLSRLSNLPRHCSHNLVVLVQFQLQPLQSRQQLSLLLNQLLLVLQAAAPPQADPVGDGDDRGGDHVPSSVVSLVSNLSSLLSRQLSSVSGCVVCVVLSVQLNLLLQLLLVLLLVLLQVVCCVVVVDGDVLLSSLSSLLSNSLQSRASRFFGSVLSNVLSNVSNNQQVVVVVVCVSVRRDRSRSSNSRRNVSSLNSLLSCCQGGCPNHCVNPVHNSNSVSSNVSSVVSNVSSNVVSNVSSVVCCVPVRTTDDPVCSVSTVCCVVPVDGPDDPPD

Radius of gyration: 26.9 Å; Cα contacts (8 Å, |Δi|>4): 1855; chains: 2; bounding box: 77×73×62 Å